Protein 6AZY (pdb70)

Nearest PDB structures (foldseek):
  6azy-assembly1_A  TM=1.001E+00  e=0.000E+00  Calcarisporiella thermophila
  6d00-assembly1_3  TM=7.043E-01  e=6.786E-103  Calcarisporiella thermophila
  7cg3-assembly1_E  TM=8.786E-01  e=5.595E-53  Thermochaetoides thermophila
  6w23-assembly1_A  TM=7.505E-01  e=6.209E-43  Escherichia coli K-12
  6uqe-assembly1_A  TM=7.199E-01  e=7.511E-43  Escherichia coli K-12

Organism: NCBI:txid911321

Sequence (810 aa):
SSMQFTDKATETLNAAAKYAAENSHVQLHPSHVAVVMLDEENSLFRSILEKAGGDVVSIERGFKKIMVRQPSQDEMGHSPELAKLLHYAHEHMKKQRDLYIAQDHLILALADLPSMAQVLKEGGVTKKSLENAVTHVRRGAYEALSKYCIDLTELAASGKLDPVIGRDEIISRVIRVLSRRTKNNPCLVGEPGVGKTAIAEGLANRIVKGDIPSSLQKKVYSLDIGSLLAGAGEFEERLKAVLKELKEAQAIVFIDEIHTVLGAAIDAANLLKPMLARGELRCIGATTLTEYRQYVEKDPAFERMFQLVMVEEPSVTDTISILRGLKERYETHHGVRIADAAIVAAAQLAARYITQRFMPDKAIDLIDEACANTRVQLDSQPEAIDKLERRRHLQLEVEATALEKEKDAASKQRLQEVRAEMARIQEELRPLKMKYESEKGRLDEIRNLSQRLDELKAKAEDAERRYDLARAADIRYYAIPDLEKRLAQLQAEKSQADAERADGLLAEVVGPDQIMEVVSRWTGIPVSNLQRSEKEKLLHMEEYMKQHVVGQDEAIKAICDAIRLSRTGLQNRNRPLASFLFLGPTGCGKTLCVKELAAFLFNDPGAIVRIDMSEYMEKHAVSRLGQLTEAVRRRPYTVVLFDEMEKAHKDVSNLLLQILDDGHCTDSKGRRVDFKNTIIVMTSNLTKNAVLATARRHFANEFINMIDELIVFNRLTPSNIRKIVDVRLKEVQERLDEKQITLDVDDKAKDLLAQQGFDPVYGARPLNRLIQHALLTQLSRLLLDGGVRPGEIAKVTVDQEGEIIVIRNHGI

InterPro domains:
  IPR001270 ClpA/B family [PR00300] (605-623)
  IPR001270 ClpA/B family [PR00300] (650-668)
  IPR001270 ClpA/B family [PR00300] (679-697)
  IPR001270 ClpA/B family [PR00300] (712-726)
  IPR003593 AAA+ ATPase domain [SM00382] (200-342)
  IPR003593 AAA+ ATPase domain [SM00382] (601-744)
  IPR003959 ATPase, AAA-type, core [PF00004] (205-314)
  IPR003959 ATPase, AAA-type, core [PF07724] (600-763)
  IPR004176 Clp, repeat (R) N-terminal domain [PF02861] (9-129)
  IPR004176 Clp, repeat (R) N-terminal domain [PS51903] (4-148)
  IPR018368 ClpA/B, conserved site 1 [PS00870] (293-305)
  IPR019489 Clp ATPase, C-terminal [PF10431] (770-849)
  IPR019489 Clp ATPase, C-terminal [SM01086] (770-860)
  IPR027417 P-loop containing nucleoside triphosphate hydrolase [G3DSA:3.40.50.300] (150-341)
  IPR027417 P-loop containing nucleoside triphosphate hydrolase [G3DSA:3.40.50.300] (342-548)
  IPR027417 P-loop containing nucleoside triphosphate hydrolase [G3DSA:3.40.50.300] (553-769)
  IPR027417 P-loop containing nucleoside triphosphate hydrolase [SSF52540] (161-549)
  IPR027417 P-loop containing nucleoside triphosphate hydrolase [SSF52540] (550-853)
  IPR028299 ClpA/B, conserved site 2 [PS00871] (635-653)
  IPR036628 Clp, N-terminal domain superfamily [G3DSA:1.10.1780.10] (7-149)

Structure (mmCIF, N/CA/C/O backbone):
data_6AZY
#
_entry.id   6AZY
#
_cell.length_a   139.173
_cell.length_b   139.173
_cell.length_c   97.060
_cell.angle_alpha   90.00
_cell.angle_beta   90.00
_cell.angle_gamma   120.00
#
_symmetry.space_group_name_H-M   'P 65'
#
loop_
_entity.id
_entity.type
_entity.pdbx_description
1 polymer 'Heat shock protein Hsp104'
2 non-polymer "ADENOSINE-5'-DIPHOSPHATE"
#
loop_
_atom_site.group_PDB
_atom_site.id
_atom_site.type_symbol
_atom_site.label_atom_id
_atom_site.label_alt_id
_atom_site.label_comp_id
_atom_site.label_asym_id
_atom_site.label_entity_id
_atom_site.label_seq_id
_atom_site.pdbx_PDB_ins_code
_atom_site.Cartn_x
_atom_site.Cartn_y
_atom_site.Cartn_z
_atom_site.occupancy
_atom_site.B_iso_or_equiv
_atom_site.auth_seq_id
_atom_site.auth_comp_id
_atom_site.auth_asym_id
_atom_site.auth_atom_id
_atom_site.pdbx_PDB_model_num
ATOM 1 N N . SER A 1 5 ? 7.618 88.124 69.316 1.00 85.77 2 SER A N 1
ATOM 2 C CA . SER A 1 5 ? 8.109 88.962 68.218 1.00 92.56 2 SER A CA 1
ATOM 3 C C . SER A 1 5 ? 9.243 88.286 67.413 1.00 96.35 2 SER A C 1
ATOM 4 O O . SER A 1 5 ? 9.039 87.855 66.266 1.00 85.44 2 SER A O 1
ATOM 7 N N . SER A 1 6 ? 10.433 88.200 68.022 1.00 112.60 3 SER A N 1
ATOM 8 C CA . SER A 1 6 ? 11.598 87.555 67.406 1.00 109.06 3 SER A CA 1
ATOM 9 C C . SER A 1 6 ? 11.483 86.043 67.577 1.00 107.68 3 SER A C 1
ATOM 10 O O . SER A 1 6 ? 11.922 85.465 68.575 1.00 112.33 3 SER A O 1
ATOM 13 N N . MET A 1 7 ? 10.903 85.401 66.568 1.00 92.03 4 MET A N 1
ATOM 14 C CA . MET A 1 7 ? 10.539 83.992 66.548 1.00 72.35 4 MET A CA 1
ATOM 15 C C . MET A 1 7 ? 11.246 83.346 65.357 1.00 65.87 4 MET A C 1
ATOM 16 O O . MET A 1 7 ? 11.858 84.037 64.535 1.00 68.31 4 MET A O 1
ATOM 21 N N . GLN A 1 8 ? 11.140 82.020 65.241 1.00 57.88 5 GLN A N 1
ATOM 22 C CA . GLN A 1 8 ? 11.754 81.254 64.157 1.00 54.60 5 GLN A CA 1
ATOM 23 C C . GLN A 1 8 ? 10.674 80.494 63.408 1.00 52.32 5 GLN A C 1
ATOM 24 O O . GLN A 1 8 ? 9.823 79.864 64.038 1.00 49.52 5 GLN A O 1
ATOM 30 N N . PHE A 1 9 ? 10.702 80.520 62.072 1.00 48.82 6 PHE A N 1
ATOM 31 C CA . PHE A 1 9 ? 9.648 79.822 61.356 1.00 44.08 6 PHE A CA 1
ATOM 32 C C . PHE A 1 9 ? 10.249 78.834 60.375 1.00 43.35 6 PHE A C 1
ATOM 33 O O . PHE A 1 9 ? 11.409 78.948 59.977 1.00 52.48 6 PHE A O 1
ATOM 41 N N . THR A 1 10 ? 9.436 77.858 59.979 1.00 41.52 7 THR A N 1
ATOM 42 C CA . THR A 1 10 ? 9.833 77.015 58.860 1.00 45.21 7 THR A CA 1
ATOM 43 C C . THR A 1 10 ? 9.834 77.849 57.582 1.00 44.52 7 THR A C 1
ATOM 44 O O . THR A 1 10 ? 9.244 78.929 57.514 1.00 47.73 7 THR A O 1
ATOM 48 N N . ASP A 1 11 ? 10.524 77.350 56.562 1.00 43.06 8 ASP A N 1
ATOM 49 C CA . ASP A 1 11 ? 10.491 78.054 55.290 1.00 45.27 8 ASP A CA 1
ATOM 50 C C . ASP A 1 11 ? 9.070 78.132 54.755 1.00 50.64 8 ASP A C 1
ATOM 51 O O . ASP A 1 11 ? 8.663 79.173 54.233 1.00 54.62 8 ASP A O 1
ATOM 56 N N . LYS A 1 12 ? 8.287 77.052 54.914 1.00 51.45 9 LYS A N 1
ATOM 57 C CA . LYS A 1 12 ? 6.917 77.038 54.403 1.00 47.68 9 LYS A CA 1
ATOM 58 C C . LYS A 1 12 ? 6.039 78.034 55.150 1.00 46.97 9 LYS A C 1
ATOM 59 O O . LYS A 1 12 ? 5.241 78.744 54.535 1.00 47.65 9 LYS A O 1
ATOM 65 N N . ALA A 1 13 ? 6.187 78.112 56.472 1.00 38.65 10 ALA A N 1
ATOM 66 C CA . ALA A 1 13 ? 5.438 79.094 57.243 1.00 37.53 10 ALA A CA 1
ATOM 67 C C . ALA A 1 13 ? 5.791 80.526 56.829 1.00 49.90 10 ALA A C 1
ATOM 68 O O . ALA A 1 13 ? 4.902 81.372 56.655 1.00 60.35 10 ALA A O 1
ATOM 70 N N . THR A 1 14 ? 7.086 80.826 56.694 1.00 49.87 11 THR A N 1
ATOM 71 C CA . THR A 1 14 ? 7.506 82.151 56.228 1.00 50.88 11 THR A CA 1
ATOM 72 C C . THR A 1 14 ? 6.924 82.468 54.858 1.00 49.71 11 THR A C 1
ATOM 73 O O . THR A 1 14 ? 6.527 83.606 54.595 1.00 51.85 11 THR A O 1
ATOM 77 N N . GLU A 1 15 ? 6.863 81.471 53.977 1.00 51.39 12 GLU A N 1
ATOM 78 C CA . GLU A 1 15 ? 6.288 81.672 52.654 1.00 56.50 12 GLU A CA 1
ATOM 79 C C . GLU A 1 15 ? 4.810 82.006 52.743 1.00 52.64 12 GLU A C 1
ATOM 80 O O . GLU A 1 15 ? 4.323 82.880 52.021 1.00 62.92 12 GLU A O 1
ATOM 86 N N . THR A 1 16 ? 4.076 81.308 53.609 1.00 47.15 13 THR A N 1
ATOM 87 C CA . THR A 1 16 ? 2.670 81.632 53.833 1.00 51.08 13 THR A CA 1
ATOM 88 C C . THR A 1 16 ? 2.501 83.078 54.267 1.00 52.90 13 THR A C 1
ATOM 89 O O . THR A 1 16 ? 1.665 83.805 53.727 1.00 57.67 13 THR A O 1
ATOM 93 N N . LEU A 1 17 ? 3.278 83.500 55.268 1.00 50.13 14 LEU A N 1
ATOM 94 C CA . LEU A 1 17 ? 3.174 84.864 55.763 1.00 47.80 14 LEU A CA 1
ATOM 95 C C . LEU A 1 17 ? 3.527 85.872 54.677 1.00 50.90 14 LEU A C 1
ATOM 96 O O . LEU A 1 17 ? 2.789 86.833 54.450 1.00 51.79 14 LEU A O 1
ATOM 101 N N . ASN A 1 18 ? 4.643 85.661 53.979 1.00 49.13 15 ASN A N 1
ATOM 102 C CA . ASN A 1 18 ? 4.991 86.579 52.906 1.00 56.15 15 ASN A CA 1
ATOM 103 C C . ASN A 1 18 ? 3.898 86.605 51.856 1.00 59.31 15 ASN A C 1
ATOM 104 O O . ASN A 1 18 ? 3.590 87.661 51.290 1.00 68.81 15 ASN A O 1
ATOM 109 N N . ALA A 1 19 ? 3.297 85.448 51.584 1.00 50.78 16 ALA A N 1
ATOM 110 C CA . ALA A 1 19 ? 2.202 85.405 50.628 1.00 49.90 16 ALA A CA 1
ATOM 111 C C . ALA A 1 19 ? 0.988 86.141 51.169 1.00 51.44 16 ALA A C 1
ATOM 112 O O . ALA A 1 19 ? 0.302 86.846 50.427 1.00 56.15 16 ALA A O 1
ATOM 114 N N . ALA A 1 20 ? 0.715 85.991 52.464 1.00 46.18 17 ALA A N 1
ATOM 115 C CA . ALA A 1 20 ? -0.361 86.739 53.092 1.00 49.89 17 ALA A CA 1
ATOM 116 C C . ALA A 1 20 ? -0.156 88.243 52.915 1.00 59.47 17 ALA A C 1
ATOM 117 O O . ALA A 1 20 ? -1.101 88.976 52.582 1.00 61.95 17 ALA A O 1
ATOM 119 N N . ALA A 1 21 ? 1.084 88.717 53.099 1.00 58.97 18 ALA A N 1
ATOM 120 C CA . ALA A 1 21 ? 1.360 90.148 53.025 1.00 62.08 18 ALA A CA 1
ATOM 121 C C . ALA A 1 21 ? 1.314 90.669 51.592 1.00 68.19 18 ALA A C 1
ATOM 122 O O . ALA A 1 21 ? 1.029 91.853 51.377 1.00 70.89 18 ALA A O 1
ATOM 124 N N . LYS A 1 22 ? 1.609 89.820 50.606 1.00 69.80 19 LYS A N 1
ATOM 125 C CA . LYS A 1 22 ? 1.463 90.239 49.215 1.00 68.70 19 LYS A CA 1
ATOM 126 C C . LYS A 1 22 ? -0.009 90.283 48.813 1.00 67.31 19 LYS A C 1
ATOM 127 O O . LYS A 1 22 ? -0.418 91.146 48.033 1.00 64.72 19 LYS A O 1
ATOM 133 N N . TYR A 1 23 ? -0.825 89.363 49.340 1.00 69.25 20 TYR A N 1
ATOM 134 C CA . TYR A 1 23 ? -2.267 89.424 49.112 1.00 70.26 20 TYR A CA 1
ATOM 135 C C . TYR A 1 23 ? -2.880 90.632 49.817 1.00 70.65 20 TYR A C 1
ATOM 136 O O . TYR A 1 23 ? -3.775 91.288 49.272 1.00 72.66 20 TYR A O 1
ATOM 145 N N . ALA A 1 24 ? -2.392 90.950 51.019 1.00 67.92 21 ALA A N 1
ATOM 146 C CA . ALA A 1 24 ? -2.792 92.182 51.689 1.00 64.27 21 ALA A CA 1
ATOM 147 C C . ALA A 1 24 ? -2.545 93.396 50.801 1.00 72.21 21 ALA A C 1
ATOM 148 O O . ALA A 1 24 ? -3.433 94.230 50.612 1.00 82.15 21 ALA A O 1
ATOM 150 N N . ALA A 1 25 ? -1.349 93.495 50.218 1.00 75.71 22 ALA A N 1
ATOM 151 C CA . ALA A 1 25 ? -1.021 94.607 49.333 1.00 70.03 22 ALA A CA 1
ATOM 152 C C . ALA A 1 25 ? -1.860 94.623 48.060 1.00 73.11 22 ALA A C 1
ATOM 153 O O . ALA A 1 25 ? -2.027 95.691 47.460 1.00 86.78 22 ALA A O 1
ATOM 155 N N . GLU A 1 26 ? -2.397 93.474 47.634 1.00 81.34 23 GLU A N 1
ATOM 156 C CA . GLU A 1 26 ? -3.188 93.397 46.408 1.00 90.98 23 GLU A CA 1
ATOM 157 C C . GLU A 1 26 ? -4.610 93.908 46.580 1.00 94.73 23 GLU A C 1
ATOM 158 O O . GLU A 1 26 ? -5.235 94.286 45.584 1.00 101.16 23 GLU A O 1
ATOM 164 N N . ASN A 1 27 ? -5.146 93.896 47.803 1.00 89.68 24 ASN A N 1
ATOM 165 C CA . ASN A 1 27 ? -6.351 94.656 48.120 1.00 96.22 24 ASN A CA 1
ATOM 166 C C . ASN A 1 27 ? -6.025 96.024 48.718 1.00 97.12 24 ASN A C 1
ATOM 167 O O . ASN A 1 27 ? -6.906 96.661 49.308 1.00 99.90 24 ASN A O 1
ATOM 172 N N . SER A 1 28 ? -4.770 96.469 48.593 1.00 92.72 25 SER A N 1
ATOM 173 C CA . SER A 1 28 ? -4.339 97.810 48.984 1.00 93.11 25 SER A CA 1
ATOM 174 C C . SER A 1 28 ? -4.563 98.057 50.477 1.00 93.22 25 SER A C 1
ATOM 175 O O . SER A 1 28 ? -4.828 99.186 50.902 1.00 100.08 25 SER A O 1
ATOM 178 N N . HIS A 1 29 ? -4.443 97.002 51.283 1.00 89.01 26 HIS A N 1
ATOM 179 C CA . HIS A 1 29 ? -4.688 97.087 52.717 1.00 92.55 26 HIS A CA 1
ATOM 180 C C . HIS A 1 29 ? -3.454 97.564 53.473 1.00 96.93 26 HIS A C 1
ATOM 181 O O . HIS A 1 29 ? -2.313 97.267 53.109 1.00 96.95 26 HIS A O 1
ATOM 188 N N . VAL A 1 30 ? -3.708 98.299 54.555 1.00 102.63 27 VAL A N 1
ATOM 189 C CA . VAL A 1 30 ? -2.639 98.972 55.279 1.00 102.22 27 VAL A CA 1
ATOM 190 C C . VAL A 1 30 ? -1.736 97.961 55.965 1.00 94.66 27 VAL A C 1
ATOM 191 O O . VAL A 1 30 ? -0.514 98.143 56.039 1.00 92.13 27 VAL A O 1
ATOM 195 N N . GLN A 1 31 ? -2.314 96.879 56.472 1.00 89.88 28 GLN A N 1
ATOM 196 C CA . GLN A 1 31 ? -1.549 96.018 57.356 1.00 84.67 28 GLN A CA 1
ATOM 197 C C . GLN A 1 31 ? -2.133 94.611 57.338 1.00 71.25 28 GLN A C 1
ATOM 198 O O . GLN A 1 31 ? -3.306 94.404 57.014 1.00 72.71 28 GLN A O 1
ATOM 204 N N . LEU A 1 32 ? -1.283 93.648 57.678 1.00 62.94 29 LEU A N 1
ATOM 205 C CA . LEU A 1 32 ? -1.576 92.238 57.458 1.00 62.67 29 LEU A CA 1
ATOM 206 C C . LEU A 1 32 ? -2.524 91.717 58.526 1.00 58.42 29 LEU A C 1
ATOM 207 O O . LEU A 1 32 ? -2.362 92.017 59.710 1.00 59.47 29 LEU A O 1
ATOM 212 N N . HIS A 1 33 ? -3.518 90.935 58.106 1.00 55.05 30 HIS A N 1
ATOM 213 C CA . HIS A 1 33 ? -4.595 90.486 58.979 1.00 58.42 30 HIS A CA 1
ATOM 214 C C . HIS A 1 33 ? -4.778 88.978 58.858 1.00 63.97 30 HIS A C 1
ATOM 215 O O . HIS A 1 33 ? -4.598 88.414 57.769 1.00 69.58 30 HIS A O 1
ATOM 222 N N . PRO A 1 34 ? -5.145 88.299 59.954 1.00 53.45 31 PRO A N 1
ATOM 223 C CA . PRO A 1 34 ? -5.175 86.826 59.930 1.00 45.08 31 PRO A CA 1
ATOM 224 C C . PRO A 1 34 ? -6.085 86.237 58.879 1.00 44.13 31 PRO A C 1
ATOM 225 O O . PRO A 1 34 ? -5.871 85.091 58.467 1.00 44.89 31 PRO A O 1
ATOM 229 N N . SER A 1 35 ? -7.073 86.983 58.411 1.00 47.96 32 SER A N 1
ATOM 230 C CA . SER A 1 35 ? -7.887 86.515 57.301 1.00 48.19 32 SER A CA 1
ATOM 231 C C . SER A 1 35 ? -7.087 86.466 56.009 1.00 53.88 32 SER A C 1
ATOM 232 O O . SER A 1 35 ? -7.351 85.613 55.156 1.00 60.76 32 SER A O 1
ATOM 235 N N . HIS A 1 36 ? -6.115 87.367 55.831 1.00 54.79 33 HIS A N 1
ATOM 236 C CA . HIS A 1 36 ? -5.185 87.195 54.718 1.00 58.04 33 HIS A CA 1
ATOM 237 C C . HIS A 1 36 ? -4.489 85.851 54.816 1.00 57.77 33 HIS A C 1
ATOM 238 O O . HIS A 1 36 ? -4.421 85.095 53.843 1.00 62.71 33 HIS A O 1
ATOM 245 N N . VAL A 1 37 ? -3.941 85.555 55.994 1.00 54.49 34 VAL A N 1
ATOM 246 C CA . VAL A 1 37 ? -3.197 84.324 56.185 1.00 49.98 34 VAL A CA 1
ATOM 247 C C . VAL A 1 37 ? -4.097 83.139 55.896 1.00 50.12 34 VAL A C 1
ATOM 248 O O . VAL A 1 37 ? -3.743 82.248 55.114 1.00 48.49 34 VAL A O 1
ATOM 252 N N . ALA A 1 38 ? -5.299 83.147 56.489 1.00 53.20 35 ALA A N 1
ATOM 253 C CA . ALA A 1 38 ? -6.248 82.043 56.338 1.00 47.70 35 ALA A CA 1
ATOM 254 C C . ALA A 1 38 ? -6.582 81.784 54.872 1.00 47.82 35 ALA A C 1
ATOM 255 O O . ALA A 1 38 ? -6.558 80.636 54.411 1.00 53.83 35 ALA A O 1
ATOM 257 N N . VAL A 1 39 ? -6.886 82.839 54.119 1.00 38.99 36 VAL A N 1
ATOM 258 C CA . VAL A 1 39 ? -7.243 82.673 52.713 1.00 46.60 36 VAL A CA 1
ATOM 259 C C . VAL A 1 39 ? -6.050 82.179 51.894 1.00 53.68 36 VAL A C 1
ATOM 260 O O . VAL A 1 39 ? -6.186 81.275 51.061 1.00 58.32 36 VAL A O 1
ATOM 264 N N . VAL A 1 40 ? -4.874 82.789 52.074 1.00 54.78 37 VAL A N 1
ATOM 265 C CA . VAL A 1 40 ? -3.686 82.316 51.363 1.00 48.25 37 VAL A CA 1
ATOM 266 C C . VAL A 1 40 ? -3.496 80.815 51.574 1.00 43.87 37 VAL A C 1
ATOM 267 O O . VAL A 1 40 ? -3.326 80.059 50.619 1.00 46.28 37 VAL A O 1
ATOM 271 N N . MET A 1 41 ? -3.562 80.359 52.827 1.00 43.31 38 MET A N 1
ATOM 272 C CA . MET A 1 41 ? -3.379 78.939 53.108 1.00 41.22 38 MET A CA 1
ATOM 273 C C . MET A 1 41 ? -4.420 78.073 52.395 1.00 49.06 38 MET A C 1
ATOM 274 O O . MET A 1 41 ? -4.070 77.069 51.762 1.00 54.84 38 MET A O 1
ATOM 279 N N . LEU A 1 42 ? -5.710 78.431 52.496 1.00 46.59 39 LEU A N 1
ATOM 280 C CA . LEU A 1 42 ? -6.735 77.631 51.833 1.00 44.00 39 LEU A CA 1
ATOM 281 C C . LEU A 1 42 ? -6.509 77.533 50.341 1.00 46.61 39 LEU A C 1
ATOM 282 O O . LEU A 1 42 ? -6.955 76.564 49.722 1.00 55.28 39 LEU A O 1
ATOM 287 N N . ASP A 1 43 ? -5.848 78.511 49.736 1.00 48.48 40 ASP A N 1
ATOM 288 C CA . ASP A 1 43 ? -5.672 78.495 48.290 1.00 56.09 40 ASP A CA 1
ATOM 289 C C . ASP A 1 43 ? -4.336 77.923 47.844 1.00 52.55 40 ASP A C 1
ATOM 290 O O . ASP A 1 43 ? -4.083 77.877 46.633 1.00 58.04 40 ASP A O 1
ATOM 295 N N . GLU A 1 44 ? -3.498 77.457 48.772 1.00 52.14 41 GLU A N 1
ATOM 296 C CA . GLU A 1 44 ? -2.207 76.905 48.379 1.00 58.64 41 GLU A CA 1
ATOM 297 C C . GLU A 1 44 ? -2.402 75.637 47.559 1.00 63.06 41 GLU A C 1
ATOM 298 O O . GLU A 1 44 ? -3.362 74.881 47.756 1.00 59.64 41 GLU A O 1
ATOM 304 N N . GLU A 1 45 ? -1.488 75.424 46.614 1.00 69.52 42 GLU A N 1
ATOM 305 C CA . GLU A 1 45 ? -1.567 74.243 45.771 1.00 74.48 42 GLU A CA 1
ATOM 306 C C . GLU A 1 45 ? -1.447 73.039 46.687 1.00 69.72 42 GLU A C 1
ATOM 307 O O . GLU A 1 45 ? -0.482 72.936 47.452 1.00 69.99 42 GLU A O 1
ATOM 313 N N . ASN A 1 46 ? -2.498 72.211 46.713 1.00 67.08 43 ASN A N 1
ATOM 314 C CA . ASN A 1 46 ? -2.563 71.021 47.570 1.00 61.64 43 ASN A CA 1
ATOM 315 C C . ASN A 1 46 ? -2.645 71.405 49.068 1.00 53.75 43 ASN A C 1
ATOM 316 O O . ASN A 1 46 ? -2.070 70.746 49.940 1.00 48.28 43 ASN A O 1
ATOM 321 N N . SER A 1 47 ? -3.406 72.463 49.359 1.00 50.13 44 SER A N 1
ATOM 322 C CA . SER A 1 47 ? -3.477 73.097 50.674 1.00 39.41 44 SER A CA 1
ATOM 323 C C . SER A 1 47 ? -3.619 72.124 51.841 1.00 49.78 44 SER A C 1
ATOM 324 O O . SER A 1 47 ? -4.527 71.293 51.870 1.00 58.18 44 SER A O 1
ATOM 327 N N . LEU A 1 48 ? -2.725 72.268 52.821 1.00 46.56 45 LEU A N 1
ATOM 328 C CA . LEU A 1 48 ? -2.848 71.544 54.082 1.00 42.69 45 LEU A CA 1
ATOM 329 C C . LEU A 1 48 ? -4.094 71.972 54.820 1.00 44.22 45 LEU A C 1
ATOM 330 O O . LEU A 1 48 ? -4.865 71.138 55.313 1.00 48.50 45 LEU A O 1
ATOM 335 N N . PHE A 1 49 ? -4.258 73.284 54.979 1.00 48.39 46 PHE A N 1
ATOM 336 C CA . PHE A 1 49 ? -5.369 73.802 55.766 1.00 45.99 46 PHE A CA 1
ATOM 337 C C . PHE A 1 49 ? -6.687 73.333 55.190 1.00 46.56 46 PHE A C 1
ATOM 338 O O . PHE A 1 49 ? -7.547 72.829 55.923 1.00 45.65 46 PHE A O 1
ATOM 346 N N . ARG A 1 50 ? -6.799 73.358 53.863 1.00 42.19 47 ARG A N 1
ATOM 347 C CA . ARG A 1 50 ? -7.996 72.846 53.221 1.00 41.50 47 ARG A CA 1
ATOM 348 C C . ARG A 1 50 ? -8.216 71.377 53.556 1.00 44.43 47 ARG A C 1
ATOM 349 O O . ARG A 1 50 ? -9.340 70.974 53.882 1.00 45.92 47 ARG A O 1
ATOM 357 N N . SER A 1 51 ? -7.155 70.558 53.506 1.00 46.89 48 SER A N 1
ATOM 358 C CA . SER A 1 51 ? -7.332 69.124 53.759 1.00 48.33 48 SER A CA 1
ATOM 359 C C . SER A 1 51 ? -7.715 68.862 55.209 1.00 49.28 48 SER A C 1
ATOM 360 O O . SER A 1 51 ? -8.539 67.983 55.488 1.00 51.14 48 SER A O 1
ATOM 363 N N . ILE A 1 52 ? -7.135 69.630 56.138 1.00 48.65 49 ILE A N 1
ATOM 364 C CA . ILE A 1 52 ? -7.492 69.511 57.549 1.00 49.25 49 ILE A CA 1
ATOM 365 C C . ILE A 1 52 ? -8.958 69.850 57.765 1.00 52.12 49 ILE A C 1
ATOM 366 O O . ILE A 1 52 ? -9.678 69.117 58.452 1.00 51.71 49 ILE A O 1
ATOM 371 N N . LEU A 1 53 ? -9.434 70.948 57.161 1.00 51.85 50 LEU A N 1
ATOM 372 C CA . LEU A 1 53 ? -10.840 71.326 57.313 1.00 48.81 50 LEU A CA 1
ATOM 373 C C . LEU A 1 53 ? -11.770 70.328 56.639 1.00 58.45 50 LEU A C 1
ATOM 374 O O . LEU A 1 53 ? -12.864 70.062 57.150 1.00 59.84 50 LEU A O 1
ATOM 379 N N . GLU A 1 54 ? -11.379 69.783 55.483 1.00 59.62 51 GLU A N 1
ATOM 380 C CA . GLU A 1 54 ? -12.191 68.720 54.896 1.00 62.75 51 GLU A CA 1
ATOM 381 C C . GLU A 1 54 ? -12.256 67.525 55.828 1.00 58.34 51 GLU A C 1
ATOM 382 O O . GLU A 1 54 ? -13.312 66.909 55.982 1.00 66.72 51 GLU A O 1
ATOM 388 N N . LYS A 1 55 ? -11.148 67.202 56.493 1.00 57.11 52 LYS A N 1
ATOM 389 C CA . LYS A 1 55 ? -11.176 66.048 57.379 1.00 59.82 52 LYS A CA 1
ATOM 390 C C . LYS A 1 55 ? -11.894 66.371 58.687 1.00 63.55 52 LYS A C 1
ATOM 391 O O . LYS A 1 55 ? -12.575 65.508 59.248 1.00 67.76 52 LYS A O 1
ATOM 397 N N . ALA A 1 56 ? -11.808 67.611 59.162 1.00 64.72 53 ALA A N 1
ATOM 398 C CA . ALA A 1 56 ? -12.562 67.983 60.356 1.00 62.14 53 ALA A CA 1
ATOM 399 C C . ALA A 1 56 ? -14.060 68.131 60.107 1.00 67.28 53 ALA A C 1
ATOM 400 O O . ALA A 1 56 ? -14.775 68.481 61.049 1.00 71.99 53 ALA A O 1
ATOM 402 N N . GLY A 1 57 ? -14.549 67.876 58.891 1.00 66.32 54 GLY A N 1
ATOM 403 C CA . GLY A 1 57 ? -15.967 67.949 58.587 1.00 59.40 54 GLY A CA 1
ATOM 404 C C . GLY A 1 57 ? -16.452 69.260 58.009 1.00 68.69 54 GLY A C 1
ATOM 405 O O . GLY A 1 57 ? -17.665 69.432 57.827 1.00 77.26 54 GLY A O 1
ATOM 406 N N . GLY A 1 58 ? -15.543 70.175 57.686 1.00 68.40 55 GLY A N 1
ATOM 407 C CA . GLY A 1 58 ? -15.927 71.522 57.344 1.00 65.08 55 GLY A CA 1
ATOM 408 C C . GLY A 1 58 ? -16.470 71.682 55.936 1.00 67.96 55 GLY A C 1
ATOM 409 O O . GLY A 1 58 ? -16.305 70.844 55.040 1.00 66.85 55 GLY A O 1
ATOM 410 N N . ASP A 1 59 ? -17.159 72.807 55.773 1.00 72.36 56 ASP A N 1
ATOM 411 C CA . ASP A 1 59 ? -17.614 73.316 54.484 1.00 75.28 56 ASP A CA 1
ATOM 412 C C . ASP A 1 59 ? -16.598 74.352 54.016 1.00 72.99 56 ASP A C 1
ATOM 413 O O . ASP A 1 59 ? -16.698 75.537 54.331 1.00 72.60 56 ASP A O 1
ATOM 418 N N . VAL A 1 60 ? -15.633 73.902 53.216 1.00 76.44 57 VAL A N 1
ATOM 419 C CA . VAL A 1 60 ? -14.522 74.769 52.841 1.00 75.38 57 VAL A CA 1
ATOM 420 C C . VAL A 1 60 ? -14.983 75.931 51.957 1.00 73.31 57 VAL A C 1
ATOM 421 O O . VAL A 1 60 ? -14.341 76.994 51.925 1.00 60.92 57 VAL A O 1
ATOM 425 N N . VAL A 1 61 ? -16.098 75.773 51.243 1.00 78.57 58 VAL A N 1
ATOM 426 C CA . VAL A 1 61 ? -16.510 76.858 50.361 1.00 81.43 58 VAL A CA 1
ATOM 427 C C . VAL A 1 61 ? -17.195 77.978 51.144 1.00 84.00 58 VAL A C 1
ATOM 428 O O . VAL A 1 61 ? -17.075 79.158 50.784 1.00 81.57 58 VAL A O 1
ATOM 432 N N . SER A 1 62 ? -17.895 77.646 52.230 1.00 84.36 59 SER A N 1
ATOM 433 C CA . SER A 1 62 ? -18.451 78.695 53.076 1.00 83.40 59 SER A CA 1
ATOM 434 C C . SER A 1 62 ? -17.385 79.293 53.987 1.00 78.46 59 SER A C 1
ATOM 435 O O . SER A 1 62 ? -17.342 80.515 54.175 1.00 86.17 59 SER A O 1
ATOM 438 N N . ILE A 1 63 ? -16.528 78.448 54.570 1.00 66.78 60 ILE A N 1
ATOM 439 C CA . ILE A 1 63 ? -15.447 78.944 55.415 1.00 59.14 60 ILE A CA 1
ATOM 440 C C . ILE A 1 63 ? -14.604 79.960 54.654 1.00 63.27 60 ILE A C 1
ATOM 441 O O . ILE A 1 63 ? -14.279 81.034 55.179 1.00 70.11 60 ILE A O 1
ATOM 446 N N . GLU A 1 64 ? -14.284 79.673 53.389 1.00 58.19 61 GLU A N 1
ATOM 447 C CA . GLU A 1 64 ? -13.428 80.593 52.649 1.00 57.51 61 GLU A CA 1
ATOM 448 C C . GLU A 1 64 ? -14.134 81.919 52.394 1.00 63.31 61 GLU A C 1
ATOM 449 O O . GLU A 1 64 ? -13.571 82.989 52.639 1.00 63.28 61 GLU A O 1
ATOM 455 N N . ARG A 1 65 ? -15.382 81.870 51.931 1.00 75.14 62 ARG A N 1
ATOM 456 C CA . ARG A 1 65 ? -16.161 83.093 51.768 1.00 76.22 62 ARG A CA 1
ATOM 457 C C . ARG A 1 65 ? -16.311 83.840 53.089 1.00 71.22 62 ARG A C 1
ATOM 458 O O . ARG A 1 65 ? -16.393 85.072 53.095 1.00 71.73 62 ARG A O 1
ATOM 466 N N . GLY A 1 66 ? -16.337 83.120 54.214 1.00 64.75 63 GLY A N 1
ATOM 467 C CA . GLY A 1 66 ? -16.410 83.786 55.505 1.00 67.03 63 GLY A CA 1
ATOM 468 C C . GLY A 1 66 ? -15.121 84.508 55.860 1.00 67.14 63 GLY A C 1
ATOM 469 O O . GLY A 1 66 ? -15.141 85.637 56.351 1.00 71.69 63 GLY A O 1
ATOM 470 N N . PHE A 1 67 ? -13.983 83.850 55.643 1.00 62.01 64 PHE A N 1
ATOM 471 C CA . PHE A 1 67 ? -12.695 84.518 55.788 1.00 57.50 64 PHE A CA 1
ATOM 472 C C . PHE A 1 67 ? -12.582 85.701 54.838 1.00 62.82 64 PHE A C 1
ATOM 473 O O . PHE A 1 67 ? -12.075 86.764 55.219 1.00 71.12 64 PHE A O 1
ATOM 481 N N . LYS A 1 68 ? -13.072 85.551 53.603 1.00 57.65 65 LYS A N 1
ATOM 482 C CA . LYS A 1 68 ? -13.055 86.671 52.665 1.00 60.57 65 LYS A CA 1
ATOM 483 C C . LYS A 1 68 ? -14.053 87.772 53.017 1.00 71.22 65 LYS A C 1
ATOM 484 O O . LYS A 1 68 ? -13.938 88.871 52.473 1.00 75.04 65 LYS A O 1
ATOM 490 N N . LYS A 1 69 ? -15.036 87.519 53.889 1.00 74.11 66 LYS A N 1
ATOM 491 C CA . LYS A 1 69 ? -15.850 88.625 54.391 1.00 82.27 66 LYS A CA 1
ATOM 492 C C . LYS A 1 69 ? -15.078 89.466 55.398 1.00 81.27 66 LYS A C 1
ATOM 493 O O . LYS A 1 69 ? -15.098 90.703 55.331 1.00 87.98 66 LYS A O 1
ATOM 499 N N . ILE A 1 70 ? -14.407 88.818 56.356 1.00 71.13 67 ILE A N 1
ATOM 500 C CA . ILE A 1 70 ? -13.626 89.582 57.321 1.00 73.09 67 ILE A CA 1
ATOM 501 C C . ILE A 1 70 ? -12.482 90.300 56.621 1.00 80.84 67 ILE A C 1
ATOM 502 O O . ILE A 1 70 ? -12.102 91.414 57.004 1.00 92.19 67 ILE A O 1
ATOM 507 N N . MET A 1 71 ? -11.933 89.689 55.571 1.00 74.97 68 MET A N 1
ATOM 508 C CA . MET A 1 71 ? -10.787 90.266 54.880 1.00 77.91 68 MET A CA 1
ATOM 509 C C . MET A 1 71 ? -11.179 91.517 54.098 1.00 87.89 68 MET A C 1
ATOM 510 O O . MET A 1 71 ? -10.395 92.470 54.011 1.00 97.04 68 MET A O 1
ATOM 515 N N . VAL A 1 72 ? -12.397 91.545 53.544 1.00 86.38 69 VAL A N 1
ATOM 516 C CA . VAL A 1 72 ? -12.831 92.678 52.728 1.00 82.58 69 VAL A CA 1
ATOM 517 C C . VAL A 1 72 ? -13.011 93.934 53.570 1.00 85.55 69 VAL A C 1
ATOM 518 O O . VAL A 1 72 ? -12.776 95.051 53.087 1.00 83.95 69 VAL A O 1
ATOM 522 N N . ARG A 1 73 ? -13.408 93.783 54.838 1.00 86.04 70 ARG A N 1
ATOM 523 C CA . ARG A 1 73 ? -13.695 94.943 55.674 1.00 85.48 70 ARG A CA 1
ATOM 524 C C . ARG A 1 73 ? -12.436 95.696 56.081 1.00 82.26 70 ARG A C 1
ATOM 525 O O . ARG A 1 73 ? -12.537 96.858 56.477 1.00 90.45 70 ARG A O 1
ATOM 533 N N . GLN A 1 74 ? -11.268 95.059 56.021 1.00 73.22 71 GLN A N 1
ATOM 534 C CA . GLN A 1 74 ? -10.062 95.656 56.570 1.00 79.43 71 GLN A CA 1
ATOM 535 C C . GLN A 1 74 ? -9.736 96.975 55.868 1.00 88.78 71 GLN A C 1
ATOM 536 O O . GLN A 1 74 ? -10.010 97.139 54.676 1.00 97.59 71 GLN A O 1
ATOM 542 N N . PRO A 1 75 ? -9.163 97.940 56.587 1.00 87.22 72 PRO A N 1
ATOM 543 C CA . PRO A 1 75 ? -8.999 99.286 56.025 1.00 89.03 72 PRO A CA 1
ATOM 544 C C . PRO A 1 75 ? -7.946 99.331 54.926 1.00 89.87 72 PRO A C 1
ATOM 545 O O . PRO A 1 75 ? -7.026 98.511 54.871 1.00 87.83 72 PRO A O 1
ATOM 549 N N . SER A 1 76 ? -8.082 100.335 54.053 1.00 96.26 73 SER A N 1
ATOM 550 C CA . SER A 1 76 ? -7.213 100.480 52.892 1.00 94.29 73 SER A CA 1
ATOM 551 C C . SER A 1 76 ? -6.761 101.931 52.736 1.00 100.32 73 SER A C 1
ATOM 552 O O . SER A 1 76 ? -7.449 102.860 53.163 1.00 101.48 73 SER A O 1
ATOM 555 N N . GLN A 1 77 ? -5.574 102.111 52.142 1.00 107.04 74 GLN A N 1
ATOM 556 C CA . GLN A 1 77 ? -5.066 103.423 51.740 1.00 118.51 74 GLN A CA 1
ATOM 557 C C . GLN A 1 77 ? -4.295 103.276 50.427 1.00 123.03 74 GLN A C 1
ATOM 558 O O . GLN A 1 77 ? -4.206 102.188 49.848 1.00 117.19 74 GLN A O 1
ATOM 564 N N . ASP A 1 78 ? -3.741 104.389 49.952 1.00 133.95 75 ASP A N 1
ATOM 565 C CA . ASP A 1 78 ? -3.101 104.442 48.636 1.00 139.50 75 ASP A CA 1
ATOM 566 C C . ASP A 1 78 ? -2.323 105.749 48.470 1.00 139.78 75 ASP A C 1
ATOM 567 O O . ASP A 1 78 ? -1.707 106.243 49.413 1.00 133.53 75 ASP A O 1
ATOM 572 N N . GLU A 1 83 ? 5.743 100.774 54.199 1.00 144.03 80 GLU A N 1
ATOM 573 C CA . GLU A 1 83 ? 5.781 99.317 54.260 1.00 140.57 80 GLU A CA 1
ATOM 574 C C . GLU A 1 83 ? 4.509 98.742 54.879 1.00 129.79 80 GLU A C 1
ATOM 575 O O . GLU A 1 83 ? 3.550 99.478 55.157 1.00 132.34 80 GLU A O 1
ATOM 581 N N . MET A 1 84 ? 4.542 97.421 55.100 1.00 117.34 81 MET A N 1
ATOM 582 C CA . MET A 1 84 ? 3.397 96.616 55.518 1.00 108.48 81 MET A CA 1
ATOM 583 C C . MET A 1 84 ? 3.476 96.335 57.016 1.00 100.54 81 MET A C 1
ATOM 584 O O . MET A 1 84 ? 4.381 95.627 57.474 1.00 98.28 81 MET A O 1
ATOM 589 N N . GLY A 1 85 ? 2.536 96.879 57.775 1.00 97.29 82 GLY A N 1
ATOM 590 C CA . GLY A 1 85 ? 2.504 96.627 59.198 1.00 90.74 82 GLY A CA 1
ATOM 591 C C . GLY A 1 85 ? 1.706 95.384 59.549 1.00 83.08 82 GLY A C 1
ATOM 592 O O . GLY A 1 85 ? 1.043 94.779 58.708 1.00 76.73 82 GLY A O 1
ATOM 593 N N . HIS A 1 86 ? 1.793 95.001 60.821 1.00 79.87 83 HIS A N 1
ATOM 594 C CA . HIS A 1 86 ? 1.003 93.908 61.361 1.00 70.22 83 HIS A CA 1
ATOM 595 C C . HIS A 1 86 ? -0.180 94.457 62.147 1.00 69.03 83 HIS A C 1
ATOM 596 O O . HIS A 1 86 ? -0.039 95.405 62.926 1.00 70.66 83 HIS A O 1
ATOM 603 N N . SER A 1 87 ? -1.346 93.866 61.913 1.00 69.61 84 SER A N 1
ATOM 604 C CA . SER A 1 87 ? -2.530 94.130 62.711 1.00 73.18 84 SER A CA 1
ATOM 605 C C . SER A 1 87 ? -2.298 93.668 64.151 1.00 66.13 84 SER A C 1
ATOM 606 O O . SER A 1 87 ? -1.608 92.671 64.382 1.00 63.87 84 SER A O 1
ATOM 609 N N . PRO A 1 88 ? -2.862 94.371 65.140 1.00 63.40 85 PRO A N 1
ATOM 610 C CA . PRO A 1 88 ? -2.827 93.850 66.516 1.00 67.24 85 PRO A CA 1
ATOM 611 C C . PRO A 1 88 ? -3.278 92.407 66.605 1.00 72.39 85 PRO A C 1
ATOM 612 O O . PRO A 1 88 ? -2.799 91.652 67.461 1.00 70.23 85 PRO A O 1
ATOM 616 N N . GLU A 1 89 ? -4.152 91.995 65.693 1.00 76.01 86 GLU A N 1
ATOM 617 C CA . GLU A 1 89 ? -4.768 90.680 65.695 1.00 74.34 86 GLU A CA 1
ATOM 618 C C . GLU A 1 89 ? -3.945 89.679 64.885 1.00 71.77 86 GLU A C 1
ATOM 619 O O . GLU A 1 89 ? -4.119 88.465 65.062 1.00 69.59 86 GLU A O 1
ATOM 625 N N . LEU A 1 90 ? -3.031 90.169 64.033 1.00 67.96 87 LEU A N 1
ATOM 626 C CA . LEU A 1 90 ? -1.989 89.321 63.443 1.00 55.15 87 LEU A CA 1
ATOM 627 C C . LEU A 1 90 ? -0.903 89.002 64.458 1.00 57.93 87 LEU A C 1
ATOM 628 O O . LEU A 1 90 ? -0.523 87.841 64.646 1.00 62.83 87 LEU A O 1
ATOM 633 N N . ALA A 1 91 ? -0.330 90.044 65.058 1.00 58.07 88 ALA A N 1
ATOM 634 C CA . ALA A 1 91 ? 0.573 89.877 66.187 1.00 56.13 88 ALA A CA 1
ATOM 635 C C . ALA A 1 91 ? 0.023 88.899 67.215 1.00 60.03 88 ALA A C 1
ATOM 636 O O . ALA A 1 91 ? 0.796 88.201 67.876 1.00 63.93 88 ALA A O 1
ATOM 638 N N . LYS A 1 92 ? -1.302 88.845 67.377 1.00 60.19 89 LYS A N 1
ATOM 639 C CA . LYS A 1 92 ? -1.884 87.883 68.302 1.00 59.16 89 LYS A CA 1
ATOM 640 C C . LYS A 1 92 ? -1.917 86.472 67.704 1.00 57.01 89 LYS A C 1
ATOM 641 O O . LYS A 1 92 ? -1.676 85.490 68.418 1.00 51.45 89 LYS A O 1
ATOM 647 N N . LEU A 1 93 ? -2.176 86.356 66.395 1.00 56.08 90 LEU A N 1
ATOM 648 C CA . LEU A 1 93 ? -2.055 85.071 65.697 1.00 51.86 90 LEU A CA 1
ATOM 649 C C . LEU A 1 93 ? -0.674 84.442 65.889 1.00 56.80 90 LEU A C 1
ATOM 650 O O . LEU A 1 93 ? -0.554 83.226 66.082 1.00 62.41 90 LEU A O 1
ATOM 655 N N . LEU A 1 94 ? 0.384 85.254 65.806 1.00 52.84 91 LEU A N 1
ATOM 656 C CA . LEU A 1 94 ? 1.740 84.731 65.938 1.00 48.10 91 LEU A CA 1
ATOM 657 C C . LEU A 1 94 ? 2.048 84.349 67.376 1.00 52.65 91 LEU A C 1
ATOM 658 O O . LEU A 1 94 ? 2.702 83.333 67.624 1.00 61.10 91 LEU A O 1
ATOM 663 N N . HIS A 1 95 ? 1.610 85.162 68.336 1.00 52.72 92 HIS A N 1
ATOM 664 C CA . HIS A 1 95 ? 1.647 84.738 69.732 1.00 52.86 92 HIS A CA 1
ATOM 665 C C . HIS A 1 95 ? 1.066 83.346 69.918 1.00 51.04 92 HIS A C 1
ATOM 666 O O . HIS A 1 95 ? 1.633 82.525 70.645 1.00 51.89 92 HIS A O 1
ATOM 673 N N . TYR A 1 96 ? -0.093 83.069 69.309 1.00 48.26 93 TYR A N 1
ATOM 674 C CA . TYR A 1 96 ? -0.708 81.789 69.624 1.00 49.86 93 TYR A CA 1
ATOM 675 C C . TYR A 1 96 ? -0.025 80.659 68.881 1.00 46.82 93 TYR A C 1
ATOM 676 O O . TYR A 1 96 ? 0.098 79.556 69.435 1.00 42.15 93 TYR A O 1
ATOM 685 N N . ALA A 1 97 ? 0.398 80.916 67.633 1.00 38.30 94 ALA A N 1
ATOM 686 C CA . ALA A 1 97 ? 1.225 79.957 66.898 1.00 42.58 94 ALA A CA 1
ATOM 687 C C . ALA A 1 97 ? 2.435 79.555 67.718 1.00 48.28 94 ALA A C 1
ATOM 688 O O . ALA A 1 97 ? 2.755 78.371 67.846 1.00 58.49 94 ALA A O 1
ATOM 690 N N . HIS A 1 98 ? 3.120 80.549 68.282 1.00 45.94 95 HIS A N 1
ATOM 691 C CA . HIS A 1 98 ? 4.319 80.315 69.071 1.00 53.80 95 HIS A CA 1
ATOM 692 C C . HIS A 1 98 ? 4.014 79.537 70.343 1.00 50.83 95 HIS A C 1
ATOM 693 O O . HIS A 1 98 ? 4.869 78.779 70.818 1.00 49.02 95 HIS A O 1
ATOM 700 N N . GLU A 1 99 ? 2.812 79.702 70.908 1.00 49.11 96 GLU A N 1
ATOM 701 C CA . GLU A 1 99 ? 2.451 78.923 72.086 1.00 50.69 96 GLU A CA 1
ATOM 702 C C . GLU A 1 99 ? 2.132 77.479 71.719 1.00 55.46 96 GLU A C 1
ATOM 703 O O . GLU A 1 99 ? 2.401 76.571 72.511 1.00 65.09 96 GLU A O 1
ATOM 709 N N . HIS A 1 100 ? 1.559 77.245 70.533 1.00 45.18 97 HIS A N 1
ATOM 710 C CA . HIS A 1 100 ? 1.373 75.876 70.065 1.00 40.65 97 HIS A CA 1
ATOM 711 C C . HIS A 1 100 ? 2.711 75.221 69.754 1.00 53.35 97 HIS A C 1
ATOM 712 O O . HIS A 1 100 ? 2.972 74.081 70.164 1.00 61.64 97 HIS A O 1
ATOM 719 N N . MET A 1 101 ? 3.566 75.932 69.024 1.00 48.94 98 MET A N 1
ATOM 720 C CA . MET A 1 101 ? 4.920 75.465 68.753 1.00 45.63 98 MET A CA 1
ATOM 721 C C . MET A 1 101 ? 5.640 75.051 70.044 1.00 52.59 98 MET A C 1
ATOM 722 O O . MET A 1 101 ? 6.316 74.018 70.072 1.00 57.47 98 MET A O 1
ATOM 727 N N . LYS A 1 102 ? 5.419 75.770 71.150 1.00 54.04 99 LYS A N 1
ATOM 728 C CA . LYS A 1 102 ? 6.051 75.352 72.398 1.00 47.21 99 LYS A CA 1
ATOM 729 C C . LYS A 1 102 ? 5.317 74.203 73.077 1.00 48.66 99 LYS A C 1
ATOM 730 O O . LYS A 1 102 ? 5.947 73.389 73.754 1.00 61.18 99 LYS A O 1
ATOM 736 N N . LYS A 1 103 ? 4.005 74.106 72.918 1.00 53.50 100 LYS A N 1
ATOM 737 C CA . LYS A 1 103 ? 3.277 73.050 73.612 1.00 58.02 100 LYS A CA 1
ATOM 738 C C . LYS A 1 103 ? 3.590 71.686 72.997 1.00 55.10 100 LYS A C 1
ATOM 739 O O . LYS A 1 103 ? 3.709 70.685 73.714 1.00 53.54 100 LYS A O 1
ATOM 745 N N . GLN A 1 104 ? 3.766 71.638 71.676 1.00 50.32 101 GLN A N 1
ATOM 746 C CA . GLN A 1 104 ? 4.117 70.431 70.942 1.00 49.84 101 GLN A CA 1
ATOM 747 C C . GLN A 1 104 ? 5.614 70.093 71.031 1.00 54.58 101 GLN A C 1
ATOM 748 O O . GLN A 1 104 ? 6.061 69.113 70.411 1.00 52.29 101 GLN A O 1
ATOM 754 N N . ARG A 1 105 ? 6.378 70.875 71.807 1.00 58.69 102 ARG A N 1
ATOM 755 C CA . ARG A 1 105 ? 7.842 70.794 71.913 1.00 53.31 102 ARG A CA 1
ATOM 756 C C . ARG A 1 105 ? 8.514 70.811 70.546 1.00 48.28 102 ARG A C 1
ATOM 757 O O . ARG A 1 105 ? 9.476 70.088 70.304 1.00 71.27 102 ARG A O 1
ATOM 765 N N . ASP A 1 106 ? 8.004 71.649 69.650 1.00 44.99 103 ASP A N 1
ATOM 766 C CA . ASP A 1 106 ? 8.616 71.924 68.362 1.00 43.22 103 ASP A CA 1
ATOM 767 C C . ASP A 1 106 ? 9.521 73.139 68.470 1.00 47.96 103 ASP A C 1
ATOM 768 O O . ASP A 1 106 ? 9.395 73.959 69.373 1.00 45.02 103 ASP A O 1
ATOM 773 N N . LEU A 1 107 ? 10.444 73.262 67.522 1.00 50.66 104 LEU A N 1
ATOM 774 C CA . LEU A 1 107 ? 11.372 74.373 67.593 1.00 45.25 104 LEU A CA 1
ATOM 775 C C . LEU A 1 107 ? 11.103 75.457 66.562 1.00 43.06 104 LEU A C 1
ATOM 776 O O . LEU A 1 107 ? 11.626 76.562 66.707 1.00 54.42 104 LEU A O 1
ATOM 781 N N . TYR A 1 108 ? 10.353 75.168 65.503 1.00 40.46 105 TYR A N 1
ATOM 782 C CA . TYR A 1 108 ? 10.032 76.204 64.538 1.00 38.88 105 TYR A CA 1
ATOM 783 C C . TYR A 1 108 ? 8.520 76.250 64.365 1.00 47.05 105 TYR A C 1
ATOM 784 O O . TYR A 1 108 ? 7.872 75.199 64.260 1.00 51.47 105 TYR A O 1
ATOM 793 N N . ILE A 1 109 ? 7.964 77.472 64.367 1.00 38.04 106 ILE A N 1
ATOM 794 C CA . ILE A 1 109 ? 6.576 77.702 63.976 1.00 40.45 106 ILE A CA 1
ATOM 795 C C . ILE A 1 109 ? 6.350 77.121 62.594 1.00 43.21 106 ILE A C 1
ATOM 796 O O . ILE A 1 109 ? 6.980 77.528 61.613 1.00 48.95 106 ILE A O 1
ATOM 801 N N . ALA A 1 110 ? 5.448 76.164 62.523 1.00 41.59 107 ALA A N 1
ATOM 802 C CA . ALA A 1 110 ? 5.130 75.445 61.309 1.00 37.46 107 ALA A CA 1
ATOM 803 C C . ALA A 1 110 ? 3.689 75.739 60.911 1.00 35.61 107 ALA A C 1
ATOM 804 O O . ALA A 1 110 ? 2.901 76.294 61.677 1.00 34.32 107 ALA A O 1
ATOM 806 N N . GLN A 1 111 ? 3.335 75.333 59.703 1.00 41.65 108 GLN A N 1
ATOM 807 C CA . GLN A 1 111 ? 2.068 75.745 59.135 1.00 37.24 108 GLN A CA 1
ATOM 808 C C . GLN A 1 111 ? 0.879 75.182 59.908 1.00 45.85 108 GLN A C 1
ATOM 809 O O . GLN A 1 111 ? -0.209 75.755 59.844 1.00 62.10 108 GLN A O 1
ATOM 815 N N . ASP A 1 112 ? 1.052 74.096 60.657 1.00 41.49 109 ASP A N 1
ATOM 816 C CA . ASP A 1 112 ? -0.040 73.587 61.489 1.00 39.32 109 ASP A CA 1
ATOM 817 C C . ASP A 1 112 ? -0.172 74.349 62.795 1.00 44.39 109 ASP A C 1
ATOM 818 O O . ASP A 1 112 ? -1.186 74.217 63.483 1.00 53.16 109 ASP A O 1
ATOM 823 N N . HIS A 1 113 ? 0.873 75.083 63.166 1.00 45.93 110 HIS A N 1
ATOM 824 C CA . HIS A 1 113 ? 0.831 75.993 64.300 1.00 46.00 110 HIS A CA 1
ATOM 825 C C . HIS A 1 113 ? -0.009 77.221 63.961 1.00 46.97 110 HIS A C 1
ATOM 826 O O . HIS A 1 113 ? -0.725 77.752 64.820 1.00 47.95 110 HIS A O 1
ATOM 833 N N . LEU A 1 114 ? 0.063 77.680 62.702 1.00 45.47 111 LEU A N 1
ATOM 834 C CA . LEU A 1 114 ? -0.786 78.782 62.253 1.00 42.55 111 LEU A CA 1
ATOM 835 C C . LEU A 1 114 ? -2.247 78.353 62.206 1.00 50.05 111 LEU A C 1
ATOM 836 O O . LEU A 1 114 ? -3.135 79.085 62.673 1.00 48.89 111 LEU A O 1
ATOM 841 N N . ILE A 1 115 ? -2.508 77.157 61.660 1.00 47.34 112 ILE A N 1
ATOM 842 C CA . ILE A 1 115 ? -3.871 76.637 61.571 1.00 37.07 112 ILE A CA 1
ATOM 843 C C . ILE A 1 115 ? -4.502 76.539 62.952 1.00 39.00 112 ILE A C 1
ATOM 844 O O . ILE A 1 115 ? -5.627 76.994 63.170 1.00 42.81 112 ILE A O 1
ATOM 849 N N . LEU A 1 116 ? -3.787 75.948 63.911 1.00 42.07 113 LEU A N 1
ATOM 850 C CA . LEU A 1 116 ? -4.295 75.922 65.282 1.00 47.56 113 LEU A CA 1
ATOM 851 C C . LEU A 1 116 ? -4.442 77.327 65.874 1.00 51.52 113 LEU A C 1
ATOM 852 O O . LEU A 1 116 ? -5.327 77.555 66.709 1.00 56.31 113 LEU A O 1
ATOM 857 N N . ALA A 1 117 ? -3.608 78.284 65.448 1.00 48.52 114 ALA A N 1
ATOM 858 C CA . ALA A 1 117 ? -3.690 79.630 66.016 1.00 46.52 114 ALA A CA 1
ATOM 859 C C . ALA A 1 117 ? -4.917 80.374 65.497 1.00 48.43 114 ALA A C 1
ATOM 860 O O . ALA A 1 117 ? -5.538 81.143 66.244 1.00 47.70 114 ALA A O 1
ATOM 862 N N . LEU A 1 118 ? -5.281 80.165 64.222 1.00 46.28 115 LEU A N 1
ATOM 863 C CA . LEU A 1 118 ? -6.531 80.729 63.710 1.00 45.50 115 LEU A CA 1
ATOM 864 C C . LEU A 1 118 ? -7.695 80.398 64.640 1.00 47.14 115 LEU A C 1
ATOM 865 O O . LEU A 1 118 ? -8.518 81.266 64.946 1.00 52.41 115 LEU A O 1
ATOM 870 N N . ALA A 1 119 ? -7.735 79.164 65.162 1.00 43.95 116 ALA A N 1
ATOM 871 C CA . ALA A 1 119 ? -8.822 78.745 66.044 1.00 47.12 116 ALA A CA 1
ATOM 872 C C . ALA A 1 119 ? -8.830 79.465 67.386 1.00 51.73 116 ALA A C 1
ATOM 873 O O . ALA A 1 119 ? -9.843 79.421 68.092 1.00 60.14 116 ALA A O 1
ATOM 875 N N . ASP A 1 120 ? -7.736 80.110 67.767 1.00 53.36 117 ASP A N 1
ATOM 876 C CA . ASP A 1 120 ? -7.692 80.808 69.047 1.00 62.21 117 ASP A CA 1
ATOM 877 C C . ASP A 1 120 ? -8.232 82.219 68.939 1.00 61.44 117 ASP A C 1
ATOM 878 O O . ASP A 1 120 ? -8.746 82.758 69.921 1.00 77.00 117 ASP A O 1
ATOM 883 N N . LEU A 1 121 ? -8.147 82.802 67.761 1.00 51.85 118 LEU A N 1
ATOM 884 C CA . LEU A 1 121 ? -8.720 84.101 67.464 1.00 51.88 118 LEU A CA 1
ATOM 885 C C . LEU A 1 121 ? -10.245 84.017 67.409 1.00 60.32 118 LEU A C 1
ATOM 886 O O . LEU A 1 121 ? -10.776 83.423 66.460 1.00 62.59 118 LEU A O 1
ATOM 891 N N . PRO A 1 122 ? -10.987 84.607 68.363 1.00 61.39 119 PRO A N 1
ATOM 892 C CA . PRO A 1 122 ? -12.462 84.470 68.336 1.00 62.85 119 PRO A CA 1
ATOM 893 C C . PRO A 1 122 ? -13.087 84.801 66.997 1.00 62.78 119 PRO A C 1
ATOM 894 O O . PRO A 1 122 ? -14.013 84.107 66.564 1.00 61.13 119 PRO A O 1
ATOM 898 N N . SER A 1 123 ? -12.580 85.835 66.322 1.00 67.99 120 SER A N 1
ATOM 899 C CA . SER A 1 123 ? -13.080 86.205 65.000 1.00 68.55 120 SER A CA 1
ATOM 900 C C . SER A 1 123 ? -12.927 85.059 63.996 1.00 66.47 120 SER A C 1
ATOM 901 O O . SER A 1 123 ? -13.861 84.748 63.246 1.00 61.52 120 SER A O 1
ATOM 904 N N . MET A 1 124 ? -11.756 84.411 63.982 1.00 62.92 121 MET A N 1
ATOM 905 C CA . MET A 1 124 ? -11.460 83.332 63.046 1.00 62.34 121 MET A CA 1
ATOM 906 C C . MET A 1 124 ? -12.141 82.025 63.446 1.00 59.34 121 MET A C 1
ATOM 907 O O . MET A 1 124 ? -12.527 81.232 62.577 1.00 55.45 121 MET A O 1
ATOM 912 N N . ALA A 1 125 ? -12.303 81.803 64.751 1.00 58.85 122 ALA A N 1
ATOM 913 C CA . ALA A 1 125 ? -12.993 80.628 65.269 1.00 61.12 122 ALA A CA 1
ATOM 914 C C . ALA A 1 125 ? -14.467 80.606 64.872 1.00 72.36 122 ALA A C 1
ATOM 915 O O . ALA A 1 125 ? -15.040 79.527 64.668 1.00 75.30 122 ALA A O 1
ATOM 917 N N . GLN A 1 126 ? -15.094 81.780 64.780 1.00 70.79 123 GLN A N 1
ATOM 918 C CA . GLN A 1 126 ? -16.510 81.852 64.445 1.00 66.77 123 GLN A CA 1
ATOM 919 C C . GLN A 1 126 ? -16.766 81.353 63.030 1.00 65.73 123 GLN A C 1
ATOM 920 O O . GLN A 1 126 ? -17.695 80.574 62.796 1.00 73.20 123 GLN A O 1
ATOM 926 N N . VAL A 1 127 ? -15.954 81.805 62.067 1.00 58.54 124 VAL A N 1
ATOM 927 C CA . VAL A 1 127 ? -16.082 81.347 60.682 1.00 60.99 124 VAL A CA 1
ATOM 928 C C . VAL A 1 127 ? -15.995 79.828 60.600 1.00 66.13 124 VAL A C 1
ATOM 929 O O . VAL A 1 127 ? -16.723 79.189 59.830 1.00 71.43 124 VAL A O 1
ATOM 933 N N . LEU A 1 128 ? -15.121 79.227 61.411 1.00 65.58 125 LEU A N 1
ATOM 934 C CA . LEU A 1 128 ? -14.958 77.779 61.388 1.00 58.73 125 LEU A CA 1
ATOM 935 C C . LEU A 1 128 ? -16.130 77.074 62.058 1.00 65.06 125 LEU A C 1
ATOM 936 O O . LEU A 1 128 ? -16.530 75.994 61.614 1.00 75.77 125 LEU A O 1
ATOM 941 N N . LYS A 1 129 ? -16.701 77.656 63.123 1.00 68.55 126 LYS A N 1
ATOM 942 C CA . LYS A 1 129 ? -17.934 77.094 63.691 1.00 80.27 126 LYS A CA 1
ATOM 943 C C . LYS A 1 129 ? -19.081 77.115 62.693 1.00 77.73 126 LYS A C 1
ATOM 944 O O . LYS A 1 129 ? -19.941 76.226 62.713 1.00 82.62 126 LYS A O 1
ATOM 950 N N . GLU A 1 130 ? -19.123 78.121 61.831 1.00 73.46 127 GLU A N 1
ATOM 951 C CA . GLU A 1 130 ? -20.210 78.249 60.878 1.00 75.20 127 GLU A CA 1
ATOM 952 C C . GLU A 1 130 ? -20.033 77.338 59.673 1.00 74.26 127 GLU A C 1
ATOM 953 O O . GLU A 1 130 ? -21.004 77.114 58.933 1.00 73.26 127 GLU A O 1
ATOM 959 N N . GLY A 1 131 ? -18.833 76.787 59.484 1.00 66.29 128 GLY A N 1
ATOM 960 C CA . GLY A 1 131 ? -18.564 75.741 58.519 1.00 66.21 128 GLY A CA 1
ATOM 961 C C . GLY A 1 131 ? -18.588 74.327 59.070 1.00 70.53 128 GLY A C 1
ATOM 962 O O . GLY A 1 131 ? -18.289 73.380 58.335 1.00 72.37 128 GLY A O 1
ATOM 963 N N . GLY A 1 132 ? -18.935 74.150 60.347 1.00 67.46 129 GLY A N 1
ATOM 964 C CA . GLY A 1 132 ? -19.090 72.840 60.941 1.00 68.96 129 GLY A CA 1
ATOM 965 C C . GLY A 1 132 ? -17.912 72.346 61.746 1.00 69.21 129 GLY A C 1
ATOM 966 O O . GLY A 1 132 ? -18.004 71.266 62.343 1.00 71.70 129 GLY A O 1
ATOM 967 N N . VAL A 1 133 ? -16.818 73.104 61.790 1.00 67.52 130 VAL A N 1
ATOM 968 C CA . VAL A 1 133 ? -15.589 72.690 62.461 1.00 65.99 130 VAL A CA 1
ATOM 969 C C . VAL A 1 133 ? -15.658 73.149 63.911 1.00 71.68 130 VAL A C 1
ATOM 970 O O . VAL A 1 133 ? -15.648 74.350 64.197 1.00 71.25 130 VAL A O 1
ATOM 974 N N . THR A 1 134 ? -15.729 72.193 64.827 1.00 75.49 131 THR A N 1
ATOM 975 C CA . THR A 1 134 ? -15.595 72.516 66.232 1.00 75.01 131 THR A CA 1
ATOM 976 C C . THR A 1 134 ? -14.108 72.607 66.569 1.00 81.03 131 THR A C 1
ATOM 977 O O . THR A 1 134 ? -13.238 72.373 65.724 1.00 73.59 131 THR A O 1
ATOM 981 N N . LYS A 1 135 ? -13.800 72.987 67.811 1.00 95.31 132 LYS A N 1
ATOM 982 C CA . LYS A 1 135 ? -12.401 73.038 68.212 1.00 98.92 132 LYS A CA 1
ATOM 983 C C . LYS A 1 135 ? -11.848 71.632 68.426 1.00 101.80 132 LYS A C 1
ATOM 984 O O . LYS A 1 135 ? -10.655 71.393 68.216 1.00 100.09 132 LYS A O 1
ATOM 990 N N . LYS A 1 136 ? -12.702 70.686 68.821 1.00 100.69 133 LYS A N 1
ATOM 991 C CA . LYS A 1 136 ? -12.264 69.297 68.901 1.00 96.07 133 LYS A CA 1
ATOM 992 C C . LYS A 1 136 ? -12.197 68.649 67.520 1.00 85.87 133 LYS A C 1
ATOM 993 O O . LYS A 1 136 ? -11.410 67.718 67.317 1.00 80.88 133 LYS A O 1
ATOM 999 N N . SER A 1 137 ? -13.017 69.110 66.567 1.00 79.64 134 SER A N 1
ATOM 1000 C CA . SER A 1 137 ? -12.852 68.682 65.180 1.00 72.36 134 SER A CA 1
ATOM 1001 C C . SER A 1 137 ? -11.486 69.105 64.650 1.00 71.66 134 SER A C 1
ATOM 1002 O O . SER A 1 137 ? -10.768 68.310 64.029 1.00 71.51 134 SER A O 1
ATOM 1005 N N . LEU A 1 138 ? -11.113 70.365 64.886 1.00 68.21 135 LEU A N 1
ATOM 1006 C CA . LEU A 1 138 ? -9.890 70.894 64.286 1.00 63.76 135 LEU A CA 1
ATOM 1007 C C . LEU A 1 138 ? -8.653 70.307 64.942 1.00 61.89 135 LEU A C 1
ATOM 1008 O O . LEU A 1 138 ? -7.691 69.978 64.248 1.00 59.49 135 LEU A O 1
ATOM 1013 N N . GLU A 1 139 ? -8.651 70.184 66.278 1.00 67.27 136 GLU A N 1
ATOM 1014 C CA . GLU A 1 139 ? -7.459 69.699 66.975 1.00 71.69 136 GLU A CA 1
ATOM 1015 C C . GLU A 1 139 ? -7.159 68.251 66.612 1.00 70.54 136 GLU A C 1
ATOM 1016 O O . GLU A 1 139 ? -5.993 67.891 66.406 1.00 74.90 136 GLU A O 1
ATOM 1022 N N . ASN A 1 140 ? -8.198 67.410 66.540 1.00 63.96 137 ASN A N 1
ATOM 1023 C CA . ASN A 1 140 ? -7.990 66.013 66.185 1.00 64.75 137 ASN A CA 1
ATOM 1024 C C . ASN A 1 140 ? -7.440 65.877 64.776 1.00 72.67 137 ASN A C 1
ATOM 1025 O O . ASN A 1 140 ? -6.564 65.035 64.526 1.00 76.24 137 ASN A O 1
ATOM 1030 N N . ALA A 1 141 ? -7.914 66.711 63.838 1.00 44.60 138 ALA A N 1
ATOM 1031 C CA . ALA A 1 141 ? -7.419 66.581 62.469 1.00 59.15 138 ALA A CA 1
ATOM 1032 C C . ALA A 1 141 ? -5.935 66.954 62.342 1.00 62.32 138 ALA A C 1
ATOM 1033 O O . ALA A 1 141 ? -5.231 66.361 61.514 1.00 64.40 138 ALA A O 1
ATOM 1035 N N . VAL A 1 142 ? -5.430 67.890 63.155 1.00 62.44 139 VAL A N 1
ATOM 1036 C CA . VAL A 1 142 ? -4.019 68.270 63.062 1.00 67.10 139 VAL A CA 1
ATOM 10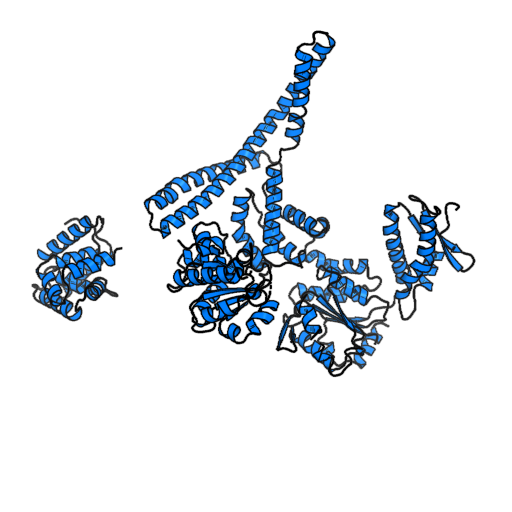37 C C . VAL A 1 142 ? -3.122 67.320 63.858 1.00 70.99 139 VAL A C 1
ATOM 1038 O O . VAL A 1 142 ? -2.008 67.017 63.424 1.00 72.41 139 VAL A O 1
ATOM 1042 N N . THR A 1 143 ? -3.561 66.846 65.036 1.00 73.94 140 THR A N 1
ATOM 1043 C CA . THR A 1 143 ? -2.796 65.814 65.737 1.00 70.07 140 THR A CA 1
ATOM 1044 C C . THR A 1 143 ? -2.565 64.619 64.826 1.00 72.28 140 THR A C 1
ATOM 1045 O O . THR A 1 143 ? -1.467 64.050 64.793 1.00 75.50 140 THR A O 1
ATOM 1049 N N . HIS A 1 144 ? -3.586 64.259 64.049 1.00 72.97 141 HIS A N 1
ATOM 1050 C CA . HIS A 1 144 ? -3.483 63.131 63.135 1.00 73.88 141 HIS A CA 1
ATOM 1051 C C . HIS A 1 144 ? -2.348 63.330 62.145 1.00 65.50 141 HIS A C 1
ATOM 1052 O O . HIS A 1 144 ? -1.486 62.454 61.988 1.00 73.92 141 HIS A O 1
ATOM 1059 N N . VAL A 1 145 ? -2.322 64.486 61.480 1.00 59.55 142 VAL A N 1
ATOM 1060 C CA . VAL A 1 145 ? -1.402 64.692 60.364 1.00 68.08 142 VAL A CA 1
ATOM 1061 C C . VAL A 1 145 ? 0.063 64.746 60.823 1.00 73.98 142 VAL A C 1
ATOM 1062 O O . VAL A 1 145 ? 0.970 64.503 60.013 1.00 76.78 142 VAL A O 1
ATOM 1066 N N A ARG A 1 146 ? 0.321 65.021 62.102 0.50 73.67 143 ARG A N 1
ATOM 1067 N N B ARG A 1 146 ? 0.315 65.079 62.095 0.50 73.57 143 ARG A N 1
ATOM 1068 C CA A ARG A 1 146 ? 1.687 64.971 62.605 0.50 72.90 143 ARG A CA 1
ATOM 1069 C CA B ARG A 1 146 ? 1.653 64.985 62.668 0.50 72.92 143 ARG A CA 1
ATOM 1070 C C A ARG A 1 146 ? 2.140 63.520 62.768 0.50 81.08 143 ARG A C 1
ATOM 1071 C C B ARG A 1 146 ? 2.081 63.521 62.733 0.50 81.05 143 ARG A C 1
ATOM 1072 O O A ARG A 1 146 ? 3.042 63.065 62.054 0.50 85.35 143 ARG A O 1
ATOM 1073 O O B ARG A 1 146 ? 2.902 63.066 61.927 0.50 85.11 143 ARG A O 1
ATOM 1088 N N . GLY A 1 147 ? 1.515 62.781 63.685 1.00 82.66 144 GLY A N 1
ATOM 1089 C CA . GLY A 1 147 ? 1.881 61.395 63.937 1.00 80.50 144 GLY A CA 1
ATOM 1090 C C . GLY A 1 147 ? 1.974 60.485 62.728 1.00 77.72 144 GLY A C 1
ATOM 1091 O O . GLY A 1 147 ? 2.632 59.445 62.779 1.00 79.36 144 GLY A O 1
ATOM 1092 N N . ALA A 1 159 ? 1.431 33.144 69.091 1.00 106.52 156 ALA A N 1
ATOM 1093 C CA . ALA A 1 159 ? 0.113 32.868 69.651 1.00 113.91 156 ALA A CA 1
ATOM 1094 C C . ALA A 1 159 ? -0.591 31.720 68.918 1.00 121.62 156 ALA A C 1
ATOM 1095 O O . ALA A 1 159 ? -1.660 31.269 69.346 1.00 131.88 156 ALA A O 1
ATOM 1097 N N . TYR A 1 160 ? 0.010 31.252 67.817 1.00 112.37 157 TYR A N 1
ATOM 1098 C CA . TYR A 1 160 ? -0.584 30.245 66.936 1.00 99.17 157 TYR A CA 1
ATOM 1099 C C . TYR A 1 160 ? 0.143 28.914 67.124 1.00 91.13 157 TYR A C 1
ATOM 1100 O O . TYR A 1 160 ? 1.278 28.749 66.658 1.00 78.95 157 TYR A O 1
ATOM 1109 N N . GLU A 1 161 ? -0.532 27.951 67.762 1.00 92.82 158 GLU A N 1
ATOM 1110 C CA . GLU A 1 161 ? 0.122 26.708 68.178 1.00 92.24 158 GLU A CA 1
ATOM 1111 C C . GLU A 1 161 ? 0.662 25.910 66.992 1.00 80.69 158 GLU A C 1
ATOM 1112 O O . GLU A 1 161 ? 1.870 25.685 66.877 1.00 78.57 158 GLU A O 1
ATOM 1118 N N . ALA A 1 162 ? -0.229 25.450 66.109 1.00 71.21 159 ALA A N 1
ATOM 1119 C CA . ALA A 1 162 ? 0.159 24.522 65.053 1.00 61.13 159 ALA A CA 1
ATOM 1120 C C . ALA A 1 162 ? 1.086 25.142 64.015 1.00 62.42 159 ALA A C 1
ATOM 1121 O O . ALA A 1 162 ? 1.809 24.405 63.339 1.00 67.03 159 ALA A O 1
ATOM 1123 N N . LEU A 1 163 ? 1.091 26.466 63.859 1.00 63.28 160 LEU A N 1
ATOM 1124 C CA . LEU A 1 163 ? 1.991 27.064 62.881 1.00 57.43 160 LEU A CA 1
ATOM 1125 C C . LEU A 1 163 ? 3.445 26.963 63.330 1.00 65.84 160 LEU A C 1
ATOM 1126 O O . LEU A 1 163 ? 4.342 26.827 62.488 1.00 68.29 160 LEU A O 1
ATOM 1131 N N . SER A 1 164 ? 3.694 26.991 64.648 1.00 65.16 161 SER A N 1
ATOM 1132 C CA . SER A 1 164 ? 5.054 26.887 65.168 1.00 65.34 161 SER A CA 1
ATOM 1133 C C . SER A 1 164 ? 5.557 25.446 65.231 1.00 65.14 161 SER A C 1
ATOM 1134 O O . SER A 1 164 ? 6.777 25.232 65.190 1.00 61.54 161 SER A O 1
ATOM 1137 N N . LYS A 1 165 ? 4.647 24.465 65.326 1.00 64.10 162 LYS A N 1
ATOM 1138 C CA . LYS A 1 165 ? 5.019 23.052 65.237 1.00 62.44 162 LYS A CA 1
ATOM 1139 C C . LYS A 1 165 ? 5.379 22.642 63.809 1.00 56.55 162 LYS A C 1
ATOM 1140 O O . LYS A 1 165 ? 6.240 21.784 63.609 1.00 54.24 162 LYS A O 1
ATOM 1146 N N . TYR A 1 166 ? 4.709 23.218 62.802 1.00 54.74 163 TYR A N 1
ATOM 1147 C CA . TYR A 1 166 ? 4.630 22.615 61.472 1.00 48.79 163 TYR A CA 1
ATOM 1148 C C . TYR A 1 166 ? 5.051 23.550 60.364 1.00 45.42 163 TYR A C 1
ATOM 1149 O O . TYR A 1 166 ? 5.224 23.092 59.226 1.00 46.54 163 TYR A O 1
ATOM 1158 N N . CYS A 1 167 ? 5.220 24.833 60.646 1.00 43.44 164 CYS A N 1
ATOM 1159 C CA . CYS A 1 167 ? 5.613 25.781 59.622 1.00 45.47 164 CYS A CA 1
ATOM 1160 C C . CYS A 1 167 ? 6.895 26.498 60.052 1.00 47.65 164 CYS A C 1
ATOM 1161 O O . CYS A 1 167 ? 7.392 26.313 61.160 1.00 55.06 164 CYS A O 1
ATOM 1164 N N . ILE A 1 168 ? 7.467 27.272 59.135 1.00 48.07 165 ILE A N 1
ATOM 1165 C CA . ILE A 1 168 ? 8.561 28.197 59.419 1.00 50.36 165 ILE A CA 1
ATOM 1166 C C . ILE A 1 168 ? 8.079 29.602 59.085 1.00 51.94 165 ILE A C 1
ATOM 1167 O O . ILE A 1 168 ? 7.680 29.873 57.950 1.00 52.07 165 ILE A O 1
ATOM 1172 N N . ASP A 1 169 ? 8.085 30.478 60.081 1.00 51.38 166 ASP A N 1
ATOM 1173 C CA . ASP A 1 169 ? 7.707 31.876 59.913 1.00 40.06 166 ASP A CA 1
ATOM 1174 C C . ASP A 1 169 ? 8.783 32.573 59.093 1.00 41.70 166 ASP A C 1
ATOM 1175 O O . ASP A 1 169 ? 9.852 32.929 59.593 1.00 48.76 166 ASP A O 1
ATOM 1180 N N . LEU A 1 170 ? 8.489 32.785 57.824 1.00 37.42 167 LEU A N 1
ATOM 1181 C CA . LEU A 1 170 ? 9.519 33.099 56.861 1.00 36.72 167 LEU A CA 1
ATOM 1182 C C . LEU A 1 170 ? 9.728 34.607 56.826 1.00 45.30 167 LEU A C 1
ATOM 1183 O O . LEU A 1 170 ? 10.835 35.082 56.563 1.00 50.32 167 LEU A O 1
ATOM 1188 N N . THR A 1 171 ? 8.672 35.351 57.169 1.00 45.97 168 THR A N 1
ATOM 1189 C CA . THR A 1 171 ? 8.762 36.781 57.431 1.00 44.09 168 THR A CA 1
ATOM 1190 C C . THR A 1 171 ? 9.482 37.086 58.747 1.00 48.89 168 THR A C 1
ATOM 1191 O O . THR A 1 171 ? 10.107 38.146 58.868 1.00 60.11 168 THR A O 1
ATOM 1195 N N . GLU A 1 172 ? 9.451 36.178 59.727 1.00 48.71 169 GLU A N 1
ATOM 1196 C CA . GLU A 1 172 ? 10.256 36.365 60.939 1.00 49.20 169 GLU A CA 1
ATOM 1197 C C . GLU A 1 172 ? 11.750 36.217 60.668 1.00 53.31 169 GLU A C 1
ATOM 1198 O O . GLU A 1 172 ? 12.552 37.022 61.153 1.00 64.00 169 GLU A O 1
ATOM 1204 N N . LEU A 1 173 ? 12.150 35.174 59.929 1.00 47.71 170 LEU A N 1
ATOM 1205 C CA . LEU A 1 173 ? 13.551 35.037 59.537 1.00 46.55 170 LEU A CA 1
ATOM 1206 C C . LEU A 1 173 ? 14.066 36.285 58.844 1.00 52.84 170 LEU A C 1
ATOM 1207 O O . LEU A 1 173 ? 15.204 36.708 59.079 1.00 60.51 170 LEU A O 1
ATOM 1212 N N . ALA A 1 174 ? 13.258 36.858 57.949 1.00 51.13 171 ALA A N 1
ATOM 1213 C CA . ALA A 1 174 ? 13.643 38.091 57.273 1.00 44.76 171 ALA A CA 1
ATOM 1214 C C . ALA A 1 174 ? 13.852 39.219 58.273 1.00 53.67 171 ALA A C 1
ATOM 1215 O O . ALA A 1 174 ? 14.853 39.945 58.206 1.00 57.75 171 ALA A O 1
ATOM 1217 N N . ALA A 1 175 ? 12.930 39.364 59.228 1.00 49.42 172 ALA A N 1
ATOM 1218 C CA . ALA A 1 175 ? 13.019 40.458 60.193 1.00 45.65 172 ALA A CA 1
ATOM 1219 C C . ALA A 1 175 ? 14.184 40.285 61.171 1.00 54.86 172 ALA A C 1
ATOM 1220 O O . ALA A 1 175 ? 14.688 41.279 61.708 1.00 64.76 172 ALA A O 1
ATOM 1222 N N . SER A 1 176 ? 14.619 39.050 61.425 1.00 50.85 173 SER A N 1
ATOM 1223 C CA . SER A 1 176 ? 15.728 38.783 62.335 1.00 54.70 173 SER A CA 1
ATOM 1224 C C . SER A 1 176 ? 17.093 38.830 61.651 1.00 57.09 173 SER A C 1
ATOM 1225 O O . SER A 1 176 ? 18.113 38.643 62.325 1.00 51.47 173 SER A O 1
ATOM 1228 N N . GLY A 1 177 ? 17.134 39.042 60.333 1.00 56.73 174 GLY A N 1
ATOM 1229 C CA . GLY A 1 177 ? 18.368 39.027 59.572 1.00 51.16 174 GLY A CA 1
ATOM 1230 C C . GLY A 1 177 ? 18.957 37.658 59.307 1.00 56.86 174 GLY A C 1
ATOM 1231 O O . GLY A 1 177 ? 20.035 37.570 58.700 1.00 54.54 174 GLY A O 1
ATOM 1232 N N . LYS A 1 178 ? 18.298 36.582 59.727 1.00 61.94 175 LYS A N 1
ATOM 1233 C CA . LYS A 1 178 ? 18.896 35.260 59.607 1.00 59.43 175 LYS A CA 1
ATOM 1234 C C . LYS A 1 178 ? 18.848 34.718 58.192 1.00 51.33 175 LYS A C 1
ATOM 1235 O O . LYS A 1 178 ? 19.190 33.555 57.983 1.00 61.87 175 LYS A O 1
ATOM 1241 N N . LEU A 1 179 ? 18.489 35.535 57.208 1.00 43.91 176 LEU A N 1
ATOM 1242 C CA . LEU A 1 179 ? 18.205 35.065 55.859 1.00 46.03 176 LEU A CA 1
ATOM 1243 C C . LEU A 1 179 ? 19.108 35.791 54.871 1.00 50.76 176 LEU A C 1
ATOM 1244 O O . LEU A 1 179 ? 19.136 37.019 54.850 1.00 50.38 176 LEU A O 1
ATOM 1249 N N . ASP A 1 180 ? 19.851 35.029 54.064 1.00 59.60 177 ASP A N 1
ATOM 1250 C CA . ASP A 1 180 ? 20.786 35.611 53.105 1.00 58.00 177 ASP A CA 1
ATOM 1251 C C . ASP A 1 180 ? 20.059 36.485 52.090 1.00 49.88 177 ASP A C 1
ATOM 1252 O O . ASP A 1 180 ? 18.857 36.341 51.873 1.00 55.18 177 ASP A O 1
ATOM 1257 N N . PRO A 1 181 ? 20.788 37.369 51.422 1.00 43.71 178 PRO A N 1
ATOM 1258 C CA . PRO A 1 181 ? 20.171 38.180 50.373 1.00 39.90 178 PRO A CA 1
ATOM 1259 C C . PRO A 1 181 ? 19.743 37.326 49.192 1.00 37.69 178 PRO A C 1
ATOM 1260 O O . PRO A 1 181 ? 20.377 36.326 48.873 1.00 46.39 178 PRO A O 1
ATOM 1264 N N . VAL A 1 182 ? 18.700 37.773 48.492 1.00 35.59 179 VAL A N 1
ATOM 1265 C CA . VAL A 1 182 ? 18.263 37.154 47.244 1.00 35.47 179 VAL A CA 1
ATOM 1266 C C . VAL A 1 182 ? 18.570 38.132 46.107 1.00 39.70 179 VAL A C 1
ATOM 1267 O O . VAL A 1 182 ? 18.045 39.250 46.081 1.00 39.82 179 VAL A O 1
ATOM 1271 N N . ILE A 1 183 ? 19.412 37.714 45.163 1.00 39.37 180 ILE A N 1
ATOM 1272 C CA . ILE A 1 183 ? 19.982 38.588 44.143 1.00 41.24 180 ILE A CA 1
ATOM 1273 C C . ILE A 1 183 ? 19.418 38.194 42.781 1.00 46.87 180 ILE A C 1
ATOM 1274 O O . ILE A 1 183 ? 19.295 37.007 42.461 1.00 47.40 180 ILE A O 1
ATOM 1279 N N . GLY A 1 184 ? 19.049 39.196 41.987 1.00 44.83 181 GLY A N 1
ATOM 1280 C CA . GLY A 1 184 ? 18.744 38.940 40.590 1.00 46.44 181 GLY A CA 1
ATOM 1281 C C . GLY A 1 184 ? 17.445 38.225 40.279 1.00 52.27 181 GLY A C 1
ATOM 1282 O O . GLY A 1 184 ? 17.328 37.661 39.185 1.00 56.34 181 GLY A O 1
ATOM 1283 N N . ARG A 1 185 ? 16.455 38.249 41.193 1.00 48.37 182 ARG A N 1
ATOM 1284 C CA . ARG A 1 185 ? 15.133 37.667 40.956 1.00 42.18 182 ARG A CA 1
ATOM 1285 C C . ARG A 1 185 ? 14.000 38.686 41.117 1.00 46.66 182 ARG A C 1
ATOM 1286 O O . ARG A 1 185 ? 12.878 38.310 41.452 1.00 56.51 182 ARG A O 1
ATOM 1294 N N . ASP A 1 186 ? 14.258 39.974 40.900 1.00 54.30 183 ASP A N 1
ATOM 1295 C CA . ASP A 1 186 ? 13.247 40.977 41.238 1.00 55.89 183 ASP A CA 1
ATOM 1296 C C . ASP A 1 186 ? 12.061 40.949 40.273 1.00 56.44 183 ASP A C 1
ATOM 1297 O O . ASP A 1 186 ? 10.937 41.293 40.655 1.00 56.81 183 ASP A O 1
ATOM 1302 N N . GLU A 1 187 ? 12.279 40.527 39.031 1.00 55.96 184 GLU A N 1
ATOM 1303 C CA . GLU A 1 187 ? 11.178 40.364 38.091 1.00 51.39 184 GLU A CA 1
ATOM 1304 C C . GLU A 1 187 ? 10.205 39.286 38.575 1.00 47.92 184 GLU A C 1
ATOM 1305 O O . GLU A 1 187 ? 8.994 39.513 38.614 1.00 55.69 184 GLU A O 1
ATOM 1311 N N . ILE A 1 188 ? 10.717 38.111 38.977 1.00 45.05 185 ILE A N 1
ATOM 1312 C CA . ILE A 1 188 ? 9.842 37.016 39.398 1.00 42.58 185 ILE A CA 1
ATOM 1313 C C . ILE A 1 188 ? 9.146 37.358 40.698 1.00 40.51 185 ILE A C 1
ATOM 1314 O O . ILE A 1 188 ? 7.946 37.095 40.856 1.00 45.42 185 ILE A O 1
ATOM 1319 N N . ILE A 1 189 ? 9.871 37.927 41.661 1.00 34.98 186 ILE A N 1
ATOM 1320 C CA . ILE A 1 189 ? 9.189 38.290 42.901 1.00 39.29 186 ILE A CA 1
ATOM 1321 C C . ILE A 1 189 ? 8.004 39.213 42.616 1.00 30.97 186 ILE A C 1
ATOM 1322 O O . ILE A 1 189 ? 6.915 39.006 43.147 1.00 34.21 186 ILE A O 1
ATOM 1327 N N . SER A 1 190 ? 8.173 40.193 41.734 1.00 35.08 187 SER A N 1
ATOM 1328 C CA . SER A 1 190 ? 7.079 41.118 41.466 1.00 42.48 187 SER A CA 1
ATOM 1329 C C . SER A 1 190 ? 5.964 40.447 40.678 1.00 46.47 187 SER A C 1
ATOM 1330 O O . SER A 1 190 ? 4.805 40.864 40.768 1.00 49.89 187 SER A O 1
ATOM 1333 N N . ARG A 1 191 ? 6.304 39.423 39.892 1.00 40.64 188 ARG A N 1
ATOM 1334 C CA . ARG A 1 191 ? 5.294 38.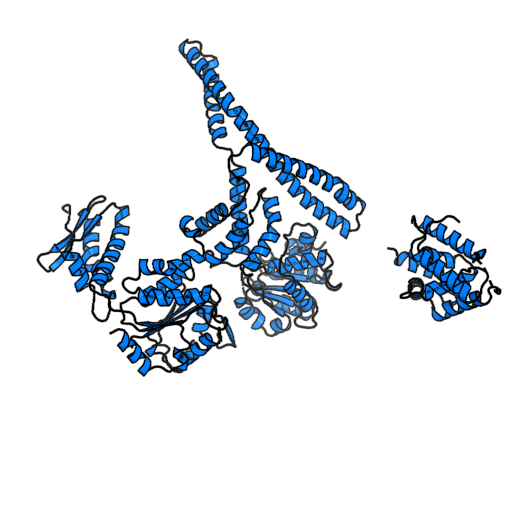639 39.182 1.00 42.00 188 ARG A CA 1
ATOM 1335 C C . ARG A 1 191 ? 4.444 37.824 40.159 1.00 41.50 188 ARG A C 1
ATOM 1336 O O . ARG A 1 191 ? 3.216 37.750 40.029 1.00 49.46 188 ARG A O 1
ATOM 1344 N N . VAL A 1 192 ? 5.088 37.212 41.148 1.00 37.17 189 VAL A N 1
ATOM 1345 C CA . VAL A 1 192 ? 4.382 36.561 42.250 1.00 37.74 189 VAL A CA 1
ATOM 1346 C C . VAL A 1 192 ? 3.385 37.507 42.905 1.00 41.81 189 VAL A C 1
ATOM 1347 O O . VAL A 1 192 ? 2.269 37.106 43.264 1.00 50.03 189 VAL A O 1
ATOM 1351 N N . ILE A 1 193 ? 3.761 38.773 43.066 1.00 37.67 190 ILE A N 1
ATOM 1352 C CA . ILE A 1 193 ? 2.875 39.743 43.703 1.00 40.49 190 ILE A CA 1
ATOM 1353 C C . ILE A 1 193 ? 1.684 40.067 42.809 1.00 32.95 190 ILE A C 1
ATOM 1354 O O . ILE A 1 193 ? 0.556 40.202 43.289 1.00 44.57 190 ILE A O 1
ATOM 1359 N N . ARG A 1 194 ? 1.908 40.195 41.505 1.00 33.49 191 ARG A N 1
ATOM 1360 C CA . ARG A 1 194 ? 0.793 40.424 40.596 1.00 34.87 191 ARG A CA 1
ATOM 1361 C C . ARG A 1 194 ? -0.134 39.218 40.537 1.00 43.73 191 ARG A C 1
ATOM 1362 O O . ARG A 1 194 ? -1.355 39.386 40.546 1.00 47.22 191 ARG A O 1
ATOM 1370 N N . VAL A 1 195 ? 0.420 37.996 40.514 1.00 43.84 192 VAL A N 1
ATOM 1371 C CA . VAL A 1 195 ? -0.418 36.792 40.479 1.00 39.86 192 VAL A CA 1
ATOM 1372 C C . VAL A 1 195 ? -1.313 36.723 41.714 1.00 39.58 192 VAL A C 1
ATOM 1373 O O . VAL A 1 195 ? -2.538 36.583 41.613 1.00 42.98 192 VAL A O 1
ATOM 1377 N N . LEU A 1 196 ? -0.715 36.832 42.896 1.00 44.60 193 LEU A N 1
ATOM 1378 C CA . LEU A 1 196 ? -1.446 36.859 44.162 1.00 42.19 193 LEU A CA 1
ATOM 1379 C C . LEU A 1 196 ? -2.595 37.871 44.195 1.00 39.68 193 LEU A C 1
ATOM 1380 O O . LEU A 1 196 ? -3.465 37.804 45.069 1.00 34.67 193 LEU A O 1
ATOM 1385 N N . SER A 1 197 ? -2.598 38.820 43.267 1.00 34.92 194 SER A N 1
ATOM 1386 C CA . SER A 1 197 ? -3.550 39.925 43.291 1.00 40.77 194 SER A CA 1
ATOM 1387 C C . SER A 1 197 ? -4.617 39.773 42.215 1.00 41.69 194 SER A C 1
ATOM 1388 O O . SER A 1 197 ? -5.513 40.616 42.115 1.00 49.52 194 SER A O 1
ATOM 1391 N N . ARG A 1 198 ? -4.530 38.723 41.405 1.00 37.85 195 ARG A N 1
ATOM 1392 C CA . ARG A 1 198 ? -5.530 38.428 40.400 1.00 38.38 195 ARG A CA 1
ATOM 1393 C C . ARG A 1 198 ? -6.827 37.944 41.053 1.00 43.73 195 ARG A C 1
ATOM 1394 O O . ARG A 1 198 ? -6.861 37.520 42.215 1.00 41.00 195 ARG A O 1
ATOM 1402 N N . ARG A 1 199 ? -7.915 38.034 40.288 1.00 42.22 196 ARG A N 1
ATOM 1403 C CA . ARG A 1 199 ? -9.181 37.485 40.760 1.00 46.88 196 ARG A CA 1
ATOM 1404 C C . ARG A 1 199 ? -9.198 35.958 40.646 1.00 47.43 196 ARG A C 1
ATOM 1405 O O . ARG A 1 199 ? -9.685 35.266 41.547 1.00 45.49 196 ARG A O 1
ATOM 1413 N N . THR A 1 200 ? -8.667 35.428 39.541 1.00 44.98 197 THR A N 1
ATOM 1414 C CA . THR A 1 200 ? -8.561 34.003 39.281 1.00 48.24 197 THR A CA 1
ATOM 1415 C C . THR A 1 200 ? -7.111 33.641 38.972 1.00 50.21 197 THR A C 1
ATOM 1416 O O . THR A 1 200 ? -6.324 34.488 38.542 1.00 57.70 197 THR A O 1
ATOM 1420 N N . LYS A 1 201 ? -6.768 32.365 39.162 1.00 45.07 198 LYS A N 1
ATOM 1421 C CA . LYS A 1 201 ? -5.404 31.875 38.971 1.00 37.56 198 LYS A CA 1
ATOM 1422 C C . LYS A 1 201 ? -4.424 32.721 39.774 1.00 41.31 198 LYS A C 1
ATOM 1423 O O . LYS A 1 201 ? -3.398 33.190 39.277 1.00 40.14 198 LYS A O 1
ATOM 1429 N N . ASN A 1 202 ? -4.750 32.909 41.043 1.00 40.23 199 ASN A N 1
ATOM 1430 C CA . ASN A 1 202 ? -4.042 33.837 41.912 1.00 41.89 199 ASN A CA 1
ATOM 1431 C C . ASN A 1 202 ? -3.192 33.141 42.971 1.00 48.99 199 ASN A C 1
ATOM 1432 O O . ASN A 1 202 ? -2.911 33.717 44.026 1.00 60.05 199 ASN A O 1
ATOM 1437 N N . ASN A 1 203 ? -2.796 31.910 42.708 1.00 44.40 200 ASN A N 1
ATOM 1438 C CA . ASN A 1 203 ? -1.947 31.098 43.578 1.00 38.76 200 ASN A CA 1
ATOM 1439 C C . ASN A 1 203 ? -0.727 30.744 42.749 1.00 35.75 200 ASN A C 1
ATOM 1440 O O . ASN A 1 203 ? -0.842 29.952 41.788 1.00 37.47 200 ASN A O 1
ATOM 1445 N N . PRO A 1 204 ? 0.420 31.370 42.981 1.00 38.37 201 PRO A N 1
ATOM 1446 C CA . PRO A 1 204 ? 1.577 31.069 42.137 1.00 40.44 201 PRO A CA 1
ATOM 1447 C C . PRO A 1 204 ? 2.169 29.704 42.467 1.00 44.24 201 PRO A C 1
ATOM 1448 O O . PRO A 1 204 ? 2.240 29.289 43.629 1.00 44.44 201 PRO A O 1
ATOM 1452 N N . CYS A 1 205 ? 2.553 28.983 41.421 1.00 31.24 202 CYS A N 1
ATOM 1453 C CA . CYS A 1 205 ? 3.236 27.711 41.591 1.00 47.55 202 CYS A CA 1
ATOM 1454 C C . CYS A 1 205 ? 4.630 27.800 40.967 1.00 45.02 202 CYS A C 1
ATOM 1455 O O . CYS A 1 205 ? 4.791 27.612 39.758 1.00 46.29 202 CYS A O 1
ATOM 1458 N N . LEU A 1 206 ? 5.635 28.079 41.804 1.00 41.99 203 LEU A N 1
ATOM 1459 C CA . LEU A 1 206 ? 7.024 28.152 41.353 1.00 36.83 203 LEU A CA 1
ATOM 1460 C C . LEU A 1 206 ? 7.459 26.790 40.831 1.00 40.67 203 LEU A C 1
ATOM 1461 O O . LEU A 1 206 ? 7.428 25.797 41.558 1.00 44.51 203 LEU A O 1
ATOM 1466 N N . VAL A 1 207 ? 7.822 26.732 39.559 1.00 30.05 204 VAL A N 1
ATOM 1467 C CA . VAL A 1 207 ? 8.181 25.487 38.903 1.00 33.49 204 VAL A CA 1
ATOM 1468 C C . VAL A 1 207 ? 9.587 25.603 38.337 1.00 48.29 204 VAL A C 1
ATOM 1469 O O . VAL A 1 207 ? 9.849 26.443 37.466 1.00 53.16 204 VAL A O 1
ATOM 1473 N N . GLY A 1 208 ? 10.482 24.761 38.837 1.00 50.42 205 GLY A N 1
ATOM 1474 C CA . GLY A 1 208 ? 11.844 24.657 38.351 1.00 46.83 205 GLY A CA 1
ATOM 1475 C C . GLY A 1 208 ? 12.506 23.455 38.986 1.00 49.28 205 GLY A C 1
ATOM 1476 O O . GLY A 1 208 ? 11.924 22.753 39.821 1.00 47.59 205 GLY A O 1
ATOM 1477 N N . GLU A 1 209 ? 13.745 23.240 38.593 1.00 50.95 206 GLU A N 1
ATOM 1478 C CA . GLU A 1 209 ? 14.497 22.070 39.007 1.00 47.50 206 GLU A CA 1
ATOM 1479 C C . GLU A 1 209 ? 15.197 22.314 40.336 1.00 40.94 206 GLU A C 1
ATOM 1480 O O . GLU A 1 209 ? 15.241 23.442 40.834 1.00 34.92 206 GLU A O 1
ATOM 1486 N N . PRO A 1 210 ? 15.679 21.250 40.988 1.00 39.36 207 PRO A N 1
ATOM 1487 C CA . PRO A 1 210 ? 16.230 21.399 42.346 1.00 33.37 207 PRO A CA 1
ATOM 1488 C C . PRO A 1 210 ? 17.454 22.300 42.363 1.00 39.18 207 PRO A C 1
ATOM 1489 O O . PRO A 1 210 ? 18.423 22.078 41.629 1.00 45.17 207 PRO A O 1
ATOM 1493 N N . GLY A 1 211 ? 17.411 23.314 43.229 1.00 36.99 208 GLY A N 1
ATOM 1494 C CA . GLY A 1 211 ? 18.536 24.201 43.432 1.00 31.77 208 GLY A CA 1
ATOM 1495 C C . GLY A 1 211 ? 18.505 25.495 42.649 1.00 39.44 208 GLY A C 1
ATOM 1496 O O . GLY A 1 211 ? 19.405 26.321 42.846 1.00 46.30 208 GLY A O 1
ATOM 1497 N N . VAL A 1 212 ? 17.510 25.703 41.773 1.00 32.14 209 VAL A N 1
ATOM 1498 C CA . VAL A 1 212 ? 17.439 26.932 40.982 1.00 32.10 209 VAL A CA 1
ATOM 1499 C C . VAL A 1 212 ? 17.021 28.155 41.788 1.00 31.26 209 VAL A C 1
ATOM 1500 O O . VAL A 1 212 ? 17.116 29.278 41.273 1.00 37.86 209 VAL A O 1
ATOM 1504 N N . GLY A 1 213 ? 16.545 27.966 43.017 1.00 31.66 210 GLY A N 1
ATOM 1505 C CA . GLY A 1 213 ? 16.105 29.041 43.878 1.00 36.82 210 GLY A CA 1
ATOM 1506 C C . GLY A 1 213 ? 14.600 29.230 43.999 1.00 39.07 210 GLY A C 1
ATOM 1507 O O . GLY A 1 213 ? 14.141 30.376 44.100 1.00 27.41 210 GLY A O 1
ATOM 1508 N N . LYS A 1 214 ? 13.809 28.169 43.976 1.00 42.12 211 LYS A N 1
ATOM 1509 C CA . LYS A 1 214 ? 12.374 28.383 44.163 1.00 38.32 211 LYS A CA 1
ATOM 1510 C C . LYS A 1 214 ? 12.085 28.845 45.576 1.00 39.07 211 LYS A C 1
ATOM 1511 O O . LYS A 1 214 ? 11.325 29.793 45.777 1.00 42.01 211 LYS A O 1
ATOM 1517 N N . THR A 1 215 ? 12.713 28.211 46.570 1.00 32.91 212 THR A N 1
ATOM 1518 C CA . THR A 1 215 ? 12.536 28.655 47.946 1.00 29.82 212 THR A CA 1
ATOM 1519 C C . THR A 1 215 ? 13.071 30.068 48.160 1.00 36.73 212 THR A C 1
ATOM 1520 O O . THR A 1 215 ? 12.524 30.820 48.971 1.00 37.33 212 THR A O 1
ATOM 1524 N N . ALA A 1 216 ? 14.148 30.448 47.462 1.00 38.24 213 ALA A N 1
ATOM 1525 C CA . ALA A 1 216 ? 14.700 31.785 47.664 1.00 38.70 213 ALA A CA 1
ATOM 1526 C C . ALA A 1 216 ? 13.733 32.865 47.182 1.00 46.73 213 ALA A C 1
ATOM 1527 O O . ALA A 1 216 ? 13.682 33.963 47.750 1.00 51.70 213 ALA A O 1
ATOM 1529 N N . ILE A 1 217 ? 12.939 32.560 46.159 1.00 45.91 214 ILE A N 1
ATOM 1530 C CA . ILE A 1 217 ? 11.913 33.488 45.698 1.00 40.32 214 ILE A CA 1
ATOM 1531 C C . ILE A 1 217 ? 10.813 33.672 46.739 1.00 43.01 214 ILE A C 1
ATOM 1532 O O . ILE A 1 217 ? 10.347 34.788 46.959 1.00 45.90 214 ILE A O 1
ATOM 1537 N N . ALA A 1 218 ? 10.401 32.604 47.423 1.00 43.93 215 ALA A N 1
ATOM 1538 C CA . ALA A 1 218 ? 9.515 32.800 48.568 1.00 35.17 215 ALA A CA 1
ATOM 1539 C C . ALA A 1 218 ? 10.196 33.618 49.659 1.00 36.51 215 ALA A C 1
ATOM 1540 O O . ALA A 1 218 ? 9.580 34.533 50.224 1.00 39.08 215 ALA A O 1
ATOM 1542 N N . GLU A 1 219 ? 11.470 33.303 49.967 1.00 35.41 216 GLU A N 1
ATOM 1543 C CA . GLU A 1 219 ? 12.224 34.051 50.984 1.00 37.49 216 GLU A CA 1
ATOM 1544 C C . GLU A 1 219 ? 12.380 35.517 50.591 1.00 41.47 216 GLU A C 1
ATOM 1545 O O . GLU A 1 219 ? 12.271 36.402 51.442 1.00 48.29 216 GLU A O 1
ATOM 1551 N N . GLY A 1 220 ? 12.608 35.793 49.298 1.00 39.48 217 GLY A N 1
ATOM 1552 C CA . GLY A 1 220 ? 12.757 37.163 48.839 1.00 31.79 217 GLY A CA 1
ATOM 1553 C C . GLY A 1 220 ? 11.491 37.991 48.958 1.00 42.07 217 GLY A C 1
ATOM 1554 O O . GLY A 1 220 ? 11.554 39.194 49.234 1.00 55.81 217 GLY A O 1
ATOM 1555 N N . LEU A 1 221 ? 10.330 37.376 48.737 1.00 39.41 218 LEU A N 1
ATOM 1556 C CA . LEU A 1 221 ? 9.061 38.047 48.995 1.00 30.55 218 LEU A CA 1
ATOM 1557 C C . LEU A 1 221 ? 8.887 38.369 50.470 1.00 36.39 218 LEU A C 1
ATOM 1558 O O . LEU A 1 221 ? 8.411 39.453 50.830 1.00 50.10 218 LEU A O 1
ATOM 1563 N N . ALA A 1 222 ? 9.212 37.419 51.340 1.00 29.50 219 ALA A N 1
ATOM 1564 C CA . ALA A 1 222 ? 9.182 37.698 52.768 1.00 32.30 219 ALA A CA 1
ATOM 1565 C C . ALA A 1 222 ? 9.994 38.940 53.075 1.00 41.48 219 ALA A C 1
ATOM 1566 O O . ALA A 1 222 ? 9.573 39.809 53.845 1.00 46.66 219 ALA A O 1
ATOM 1568 N N . ASN A 1 223 ? 11.159 39.039 52.449 1.00 38.47 220 ASN A N 1
ATOM 1569 C CA . ASN A 1 223 ? 12.042 40.172 52.642 1.00 42.39 220 ASN A CA 1
ATOM 1570 C C . ASN A 1 223 ? 11.348 41.475 52.237 1.00 45.48 220 ASN A C 1
ATOM 1571 O O . ASN A 1 223 ? 11.368 42.462 52.982 1.00 52.78 220 ASN A O 1
ATOM 1576 N N . ARG A 1 224 ? 10.712 41.492 51.055 1.00 38.78 221 ARG A N 1
ATOM 1577 C CA . ARG A 1 224 ? 10.017 42.697 50.640 1.00 42.14 221 ARG A CA 1
ATOM 1578 C C . ARG A 1 224 ? 8.845 43.029 51.552 1.00 40.20 221 ARG A C 1
ATOM 1579 O O . ARG A 1 224 ? 8.575 44.212 51.802 1.00 41.49 221 ARG A O 1
ATOM 1587 N N . ILE A 1 225 ? 8.119 42.020 52.037 1.00 32.23 222 ILE A N 1
ATOM 1588 C CA . ILE A 1 225 ? 7.004 42.303 52.948 1.00 43.04 222 ILE A CA 1
ATOM 1589 C C . ILE A 1 225 ? 7.500 43.006 54.206 1.00 47.86 222 ILE A C 1
ATOM 1590 O O . ILE A 1 225 ? 6.891 43.976 54.671 1.00 60.71 222 ILE A O 1
ATOM 1595 N N . VAL A 1 226 ? 8.622 42.546 54.765 1.00 51.24 223 VAL A N 1
ATOM 1596 C CA . VAL A 1 226 ? 9.152 43.112 56.008 1.00 56.54 223 VAL A CA 1
ATOM 1597 C C . VAL A 1 226 ? 9.676 44.526 55.788 1.00 55.31 223 VAL A C 1
ATOM 1598 O O . VAL A 1 226 ? 9.619 45.362 56.695 1.00 54.30 223 VAL A O 1
ATOM 1602 N N . LYS A 1 227 ? 10.177 44.832 54.597 1.00 52.58 224 LYS A N 1
ATOM 1603 C CA . LYS A 1 227 ? 10.664 46.178 54.333 1.00 49.87 224 LYS A CA 1
ATOM 1604 C C . LYS A 1 227 ? 9.592 47.134 53.810 1.00 59.98 224 LYS A C 1
ATOM 1605 O O . LYS A 1 227 ? 9.881 48.322 53.661 1.00 70.10 224 LYS A O 1
ATOM 1611 N N . GLY A 1 228 ? 8.375 46.667 53.533 1.00 54.06 225 GLY A N 1
ATOM 1612 C CA . GLY A 1 228 ? 7.353 47.558 53.019 1.00 50.64 225 GLY A CA 1
ATOM 1613 C C . GLY A 1 228 ? 7.360 47.804 51.522 1.00 49.55 225 GLY A C 1
ATOM 1614 O O . GLY A 1 228 ? 6.658 48.708 51.060 1.00 58.73 225 GLY A O 1
ATOM 1615 N N . ASP A 1 229 ? 8.114 47.022 50.745 1.00 43.74 226 ASP A N 1
ATOM 1616 C CA . ASP A 1 229 ? 8.177 47.159 49.285 1.00 53.75 226 ASP A CA 1
ATOM 1617 C C . ASP A 1 229 ? 7.146 46.226 48.633 1.00 53.47 226 ASP A C 1
ATOM 1618 O O . ASP A 1 229 ? 7.413 45.370 47.774 1.00 52.18 226 ASP A O 1
ATOM 1623 N N . ILE A 1 230 ? 5.917 46.425 49.090 1.00 47.20 227 ILE A N 1
ATOM 1624 C CA . ILE A 1 230 ? 4.762 45.608 48.729 1.00 48.81 227 ILE A CA 1
ATOM 1625 C C . ILE A 1 230 ? 3.544 46.504 48.633 1.00 46.65 227 ILE A C 1
ATOM 1626 O O . ILE A 1 230 ? 3.518 47.606 49.193 1.00 41.63 227 ILE A O 1
ATOM 1631 N N . PRO A 1 231 ? 2.505 46.048 47.945 1.00 51.41 228 PRO A N 1
ATOM 1632 C CA . PRO A 1 231 ? 1.210 46.710 48.083 1.00 40.89 228 PRO A CA 1
ATOM 1633 C C . PRO A 1 231 ? 0.641 46.421 49.460 1.00 41.24 228 PRO A C 1
ATOM 1634 O O . PRO A 1 231 ? 1.020 45.457 50.126 1.00 55.57 228 PRO A O 1
ATOM 1638 N N . SER A 1 232 ? -0.253 47.301 49.910 1.00 46.47 229 SER A N 1
ATOM 1639 C CA . SER A 1 232 ? -0.769 47.154 51.261 1.00 49.50 229 SER A CA 1
ATOM 1640 C C . SER A 1 232 ? -1.646 45.912 51.419 1.00 56.73 229 SER A C 1
ATOM 1641 O O . SER A 1 232 ? -1.910 45.493 52.554 1.00 60.79 229 SER A O 1
ATOM 1644 N N . SER A 1 233 ? -2.040 45.283 50.312 1.00 48.95 230 SER A N 1
ATOM 1645 C CA . SER A 1 233 ? -2.774 44.026 50.294 1.00 43.30 230 SER A CA 1
ATOM 1646 C C . SER A 1 233 ? -1.909 42.788 50.572 1.00 47.74 230 SER A C 1
ATOM 1647 O O . SER A 1 233 ? -2.450 41.680 50.625 1.00 51.88 230 SER A O 1
ATOM 1650 N N . LEU A 1 234 ? -0.594 42.933 50.776 1.00 51.15 231 LEU A N 1
ATOM 1651 C CA . LEU A 1 234 ? 0.272 41.800 51.088 1.00 44.48 231 LEU A CA 1
ATOM 1652 C C . LEU A 1 234 ? 1.088 42.028 52.350 1.00 59.01 231 LEU A C 1
ATOM 1653 O O . LEU A 1 234 ? 2.182 41.464 52.494 1.00 66.22 231 LEU A O 1
ATOM 1658 N N . GLN A 1 235 ? 0.589 42.853 53.276 1.00 57.91 232 GLN A N 1
ATOM 1659 C CA . GLN A 1 235 ? 1.190 42.936 54.608 1.00 53.40 232 GLN A CA 1
ATOM 1660 C C . GLN A 1 235 ? 0.730 41.706 55.382 1.00 62.10 232 GLN A C 1
ATOM 1661 O O . GLN A 1 235 ? -0.146 41.748 56.249 1.00 70.81 232 GLN A O 1
ATOM 1667 N N . LYS A 1 236 ? 1.336 40.579 55.025 1.00 56.40 233 LYS A N 1
ATOM 1668 C CA . LYS A 1 236 ? 0.937 39.275 55.512 1.00 56.88 233 LYS A CA 1
ATOM 1669 C C . LYS A 1 236 ? 2.166 38.505 55.975 1.00 54.99 233 LYS A C 1
ATOM 1670 O O . LYS A 1 236 ? 3.264 38.678 55.443 1.00 60.51 233 LYS A O 1
ATOM 1676 N N . LYS A 1 237 ? 1.977 37.630 56.950 1.00 49.53 234 LYS A N 1
ATOM 1677 C CA . LYS A 1 237 ? 3.056 36.717 57.252 1.00 46.70 234 LYS A CA 1
ATOM 1678 C C . LYS A 1 237 ? 3.151 35.691 56.138 1.00 43.73 234 LYS A C 1
ATOM 1679 O O . LYS A 1 237 ? 2.179 35.425 55.433 1.00 51.36 234 LYS A O 1
ATOM 1685 N N . VAL A 1 238 ? 4.349 35.148 55.950 1.00 38.78 235 VAL A N 1
ATOM 1686 C CA . VAL A 1 238 ? 4.583 34.055 55.015 1.00 43.17 235 VAL A CA 1
ATOM 1687 C C . VAL A 1 238 ? 5.105 32.885 55.831 1.00 45.79 235 VAL A C 1
ATOM 1688 O O . VAL A 1 238 ? 6.191 32.974 56.418 1.00 40.68 235 VAL A O 1
ATOM 1692 N N . TYR A 1 239 ? 4.329 31.808 55.891 1.00 44.53 236 TYR A N 1
ATOM 1693 C CA . TYR A 1 239 ? 4.721 30.571 56.553 1.00 41.30 236 TYR A CA 1
ATOM 1694 C C . TYR A 1 239 ? 5.044 29.510 55.520 1.00 40.20 236 TYR A C 1
ATOM 1695 O O . TYR A 1 239 ? 4.319 29.361 54.532 1.00 46.89 236 TYR A O 1
ATOM 1704 N N . SER A 1 240 ? 6.112 28.748 55.759 1.00 42.12 237 SER A N 1
ATOM 1705 C CA . SER A 1 240 ? 6.467 27.631 54.889 1.00 44.44 237 SER A CA 1
ATOM 1706 C C . SER A 1 240 ? 6.016 26.329 55.549 1.00 46.43 237 SER A C 1
ATOM 1707 O O . SER A 1 240 ? 6.430 26.024 56.667 1.00 51.67 237 SER A O 1
ATOM 1710 N N . LEU A 1 241 ? 5.158 25.572 54.864 1.00 45.08 238 LEU A N 1
ATOM 1711 C CA . LEU A 1 241 ? 4.574 24.364 55.432 1.00 41.78 238 LEU A CA 1
ATOM 1712 C C . LEU A 1 241 ? 5.572 23.231 55.326 1.00 45.03 238 LEU A C 1
ATOM 1713 O O . LEU A 1 241 ? 5.992 22.884 54.220 1.00 58.66 238 LEU A O 1
ATOM 1718 N N . ASP A 1 242 ? 5.954 22.650 56.456 1.00 38.10 239 ASP A N 1
ATOM 1719 C CA . ASP A 1 242 ? 6.879 21.517 56.444 1.00 41.30 239 ASP A CA 1
ATOM 1720 C C . ASP A 1 242 ? 6.036 20.248 56.340 1.00 44.29 239 ASP A C 1
ATOM 1721 O O . ASP A 1 242 ? 5.462 19.792 57.329 1.00 49.46 239 ASP A O 1
ATOM 1726 N N . ILE A 1 243 ? 5.932 19.691 55.129 1.00 42.85 240 ILE A N 1
ATOM 1727 C CA . ILE A 1 243 ? 5.072 18.529 54.911 1.00 50.79 240 ILE A CA 1
ATOM 1728 C C . ILE A 1 243 ? 5.589 17.322 55.689 1.00 59.06 240 ILE A C 1
ATOM 1729 O O . ILE A 1 243 ? 4.829 16.648 56.402 1.00 58.42 240 ILE A O 1
ATOM 1734 N N . GLY A 1 244 ? 6.889 17.030 55.559 1.00 55.22 241 GLY A N 1
ATOM 1735 C CA . GLY A 1 244 ? 7.480 15.942 56.315 1.00 49.30 241 GLY A CA 1
ATOM 1736 C C . GLY A 1 244 ? 7.278 16.088 57.806 1.00 52.12 241 GLY A C 1
ATOM 1737 O O . GLY A 1 244 ? 7.167 15.090 58.525 1.00 60.29 241 GLY A O 1
ATOM 1738 N N . SER A 1 245 ? 7.210 17.325 58.293 1.00 56.24 242 SER A N 1
ATOM 1739 C CA . SER A 1 245 ? 6.896 17.527 59.698 1.00 59.77 242 SER A CA 1
ATOM 1740 C C . SER A 1 245 ? 5.448 17.176 60.033 1.00 56.96 242 SER A C 1
ATOM 1741 O O . SER A 1 245 ? 5.170 16.823 61.183 1.00 62.54 242 SER A O 1
ATOM 1744 N N . LEU A 1 246 ? 4.532 17.243 59.057 1.00 56.52 243 LEU A N 1
ATOM 1745 C CA . LEU A 1 246 ? 3.138 16.850 59.285 1.00 61.64 243 LEU A CA 1
ATOM 1746 C C . LEU A 1 246 ? 2.991 15.355 59.519 1.00 64.99 243 LEU A C 1
ATOM 1747 O O . LEU A 1 246 ? 2.121 14.940 60.285 1.00 65.37 243 LEU A O 1
ATOM 1752 N N . LEU A 1 247 ? 3.835 14.543 58.871 1.00 67.86 244 LEU A N 1
ATOM 1753 C CA . LEU A 1 247 ? 3.754 13.085 58.833 1.00 69.31 244 LEU A CA 1
ATOM 1754 C C . LEU A 1 247 ? 4.506 12.389 59.964 1.00 72.09 244 LEU A C 1
ATOM 1755 O O . LEU A 1 247 ? 4.201 11.226 60.269 1.00 74.09 244 LEU A O 1
ATOM 1760 N N . ALA A 1 248 ? 5.480 13.062 60.579 1.00 69.59 245 ALA A N 1
ATOM 1761 C CA . ALA A 1 248 ? 6.350 12.438 61.572 1.00 71.80 245 ALA A CA 1
ATOM 1762 C C . ALA A 1 248 ? 5.590 12.175 62.866 1.00 76.98 245 ALA A C 1
ATOM 1763 O O . ALA A 1 248 ? 5.167 13.114 63.548 1.00 73.85 245 ALA A O 1
ATOM 1765 N N . GLY A 1 249 ? 5.429 10.897 63.207 1.00 92.06 246 GLY A N 1
ATOM 1766 C CA . GLY A 1 249 ? 4.686 10.509 64.391 1.00 101.60 246 GLY A CA 1
ATOM 1767 C C . GLY A 1 249 ? 3.219 10.247 64.115 1.00 106.91 246 GLY A C 1
ATOM 1768 O O . GLY A 1 249 ? 2.396 11.163 64.182 1.00 108.38 246 GLY A O 1
ATOM 1769 N N . ALA A 1 250 ? 2.877 9.000 63.808 1.00 109.83 247 ALA A N 1
ATOM 1770 C CA . ALA A 1 250 ? 1.500 8.624 63.517 1.00 106.56 247 ALA A CA 1
ATOM 1771 C C . ALA A 1 250 ? 0.921 7.708 64.601 1.00 115.59 247 ALA A C 1
ATOM 1772 O O . ALA A 1 250 ? 0.661 8.131 65.731 1.00 118.77 247 ALA A O 1
ATOM 1774 N N . GLY A 1 254 ? -5.160 8.142 60.975 1.00 86.64 251 GLY A N 1
ATOM 1775 C CA . GLY A 1 254 ? -5.337 9.248 60.044 1.00 84.35 251 GLY A CA 1
ATOM 1776 C C . GLY A 1 254 ? -4.968 10.622 60.598 1.00 83.03 251 GLY A C 1
ATOM 1777 O O . GLY A 1 254 ? -5.631 11.626 60.313 1.00 75.38 251 GLY A O 1
ATOM 1778 N N . GLU A 1 255 ? -3.882 10.668 61.373 1.00 88.21 252 GLU A N 1
ATOM 1779 C CA . GLU A 1 255 ? -3.507 11.869 62.117 1.00 93.53 252 GLU A CA 1
ATOM 1780 C C . GLU A 1 255 ? -2.833 12.939 61.243 1.00 87.29 252 GLU A C 1
ATOM 1781 O O . GLU A 1 255 ? -2.757 14.108 61.650 1.00 79.21 252 GLU A O 1
ATOM 1787 N N . PHE A 1 256 ? -2.337 12.567 60.059 1.00 87.74 253 PHE A N 1
ATOM 1788 C CA . PHE A 1 256 ? -1.938 13.560 59.066 1.00 80.42 253 PHE A CA 1
ATOM 1789 C C . PHE A 1 256 ? -3.047 14.579 58.840 1.00 78.81 253 PHE A C 1
ATOM 1790 O O . PHE A 1 256 ? -2.828 15.787 58.961 1.00 71.20 253 PHE A O 1
ATOM 1798 N N . GLU A 1 257 ? -4.262 14.100 58.541 1.00 86.90 254 GLU A N 1
ATOM 1799 C CA . GLU A 1 257 ? -5.368 14.999 58.208 1.00 89.28 254 GLU A CA 1
ATOM 1800 C C . GLU A 1 257 ? -5.723 15.951 59.358 1.00 82.45 254 GLU A C 1
ATOM 1801 O O . GLU A 1 257 ? -6.065 17.116 59.112 1.00 83.68 254 GLU A O 1
ATOM 1807 N N . GLU A 1 258 ? -5.604 15.508 60.611 1.00 79.34 255 GLU A N 1
ATOM 1808 C CA . GLU A 1 258 ? -5.973 16.370 61.733 1.00 78.02 255 GLU A CA 1
ATOM 1809 C C . GLU A 1 258 ? -4.952 17.478 61.978 1.00 79.81 255 GLU A C 1
ATOM 1810 O O . GLU A 1 258 ? -5.330 18.580 62.394 1.00 85.17 255 GLU A O 1
ATOM 1816 N N . ARG A 1 259 ? -3.663 17.207 61.745 1.00 74.41 256 ARG A N 1
ATOM 1817 C CA . ARG A 1 259 ? -2.648 18.251 61.875 1.00 64.38 256 ARG A CA 1
ATOM 1818 C C . ARG A 1 259 ? -2.822 19.321 60.803 1.00 65.45 256 ARG A C 1
ATOM 1819 O O . ARG A 1 259 ? -2.715 20.520 61.085 1.00 69.23 256 ARG A O 1
ATOM 1827 N N . LEU A 1 260 ? -3.083 18.902 59.563 1.00 63.36 257 LEU A N 1
ATOM 1828 C CA . LEU A 1 260 ? -3.177 19.845 58.456 1.00 57.50 257 LEU A CA 1
ATOM 1829 C C . LEU A 1 260 ? -4.386 20.760 58.612 1.00 64.19 257 LEU A C 1
ATOM 1830 O O . LEU A 1 260 ? -4.295 21.968 58.364 1.00 62.33 257 LEU A O 1
ATOM 1835 N N . LYS A 1 261 ? -5.523 20.200 59.036 1.00 68.88 258 LYS A N 1
ATOM 1836 C CA . LYS A 1 261 ? -6.713 21.013 59.253 1.00 63.67 258 LYS A CA 1
ATOM 1837 C C . LYS A 1 261 ? -6.447 22.142 60.241 1.00 59.47 258 LYS A C 1
ATOM 1838 O O . LYS A 1 261 ? -6.871 23.277 60.018 1.00 67.53 258 LYS A O 1
ATOM 1844 N N . ALA A 1 262 ? -5.737 21.853 61.327 1.00 57.55 259 ALA A N 1
ATOM 1845 C CA . ALA A 1 262 ? -5.394 22.888 62.299 1.00 60.98 259 ALA A CA 1
ATOM 1846 C C . ALA A 1 262 ? -4.421 23.906 61.718 1.00 66.77 259 ALA A C 1
ATOM 1847 O O . ALA A 1 262 ? -4.494 25.095 62.041 1.00 75.27 259 ALA A O 1
ATOM 1849 N N . VAL A 1 263 ? -3.487 23.458 60.880 1.00 63.09 260 VAL A N 1
ATOM 1850 C CA . VAL A 1 263 ? -2.605 24.392 60.183 1.00 57.96 260 VAL A CA 1
ATOM 1851 C C . VAL A 1 263 ? -3.419 25.340 59.315 1.00 60.27 260 VAL A C 1
ATOM 1852 O O . VAL A 1 263 ? -3.289 26.566 59.419 1.00 60.92 260 VAL A O 1
ATOM 1856 N N . LEU A 1 264 ? -4.296 24.780 58.470 1.00 60.09 261 LEU A N 1
ATOM 1857 C CA . LEU A 1 264 ? -5.079 25.574 57.524 1.00 55.22 261 LEU A CA 1
ATOM 1858 C C . LEU A 1 264 ? -6.006 26.533 58.254 1.00 55.09 261 LEU A C 1
ATOM 1859 O O . LEU A 1 264 ? -6.229 27.662 57.809 1.00 59.19 261 LEU A O 1
ATOM 1864 N N . LYS A 1 265 ? -6.569 26.084 59.374 1.00 59.17 262 LYS A N 1
ATOM 1865 C CA . LYS A 1 265 ? -7.382 26.945 60.223 1.00 67.02 262 LYS A CA 1
ATOM 1866 C C . LYS A 1 265 ? -6.569 28.123 60.749 1.00 72.87 262 LYS A C 1
ATOM 1867 O O . LYS A 1 265 ? -7.042 29.264 60.745 1.00 74.73 262 LYS A O 1
ATOM 1873 N N . GLU A 1 266 ? -5.337 27.876 61.198 1.00 75.46 263 GLU A N 1
ATOM 1874 C CA . GLU A 1 266 ? -4.563 28.961 61.793 1.00 74.87 263 GLU A CA 1
ATOM 1875 C C . GLU A 1 266 ? -3.982 29.901 60.744 1.00 74.04 263 GLU A C 1
ATOM 1876 O O . GLU A 1 266 ? -3.829 31.093 61.017 1.00 75.78 263 GLU A O 1
ATOM 1882 N N . LEU A 1 267 ? -3.638 29.395 59.558 1.00 72.81 264 LEU A N 1
ATOM 1883 C CA . LEU A 1 267 ? -3.312 30.286 58.447 1.00 70.80 264 LEU A CA 1
ATOM 1884 C C . LEU A 1 267 ? -4.483 31.196 58.132 1.00 74.76 264 LEU A C 1
ATOM 1885 O O . LEU A 1 267 ? -4.353 32.422 58.127 1.00 80.46 264 LEU A O 1
ATOM 1890 N N . LYS A 1 268 ? -5.644 30.599 57.881 1.00 74.40 265 LYS A N 1
ATOM 1891 C CA . LYS A 1 268 ? -6.836 31.339 57.490 1.00 72.57 265 LYS A CA 1
ATOM 1892 C C . LYS A 1 268 ? -7.133 32.535 58.398 1.00 71.98 265 LYS A C 1
ATOM 1893 O O . LYS A 1 268 ? -7.625 33.558 57.918 1.00 74.93 265 LYS A O 1
ATOM 1899 N N . GLU A 1 269 ? -6.842 32.444 59.698 1.00 70.78 266 GLU A N 1
ATOM 1900 C CA . GLU A 1 269 ? -7.187 33.527 60.614 1.00 74.32 266 GLU A CA 1
ATOM 1901 C C . GLU A 1 269 ? -6.045 34.507 60.858 1.00 80.56 266 GLU A C 1
ATOM 1902 O O . GLU A 1 269 ? -6.297 35.708 60.998 1.00 84.22 266 GLU A O 1
ATOM 1908 N N . ALA A 1 270 ? -4.790 34.043 60.918 1.00 84.48 267 ALA A N 1
ATOM 1909 C CA . ALA A 1 270 ? -3.656 34.952 60.738 1.00 76.44 267 ALA A CA 1
ATOM 1910 C C . ALA A 1 270 ? -3.628 35.537 59.333 1.00 75.72 267 ALA A C 1
ATOM 1911 O O . ALA A 1 270 ? -2.811 36.422 59.060 1.00 75.71 267 ALA A O 1
ATOM 1913 N N . GLN A 1 271 ? -4.496 35.039 58.451 1.00 75.17 268 GLN A N 1
ATOM 1914 C CA . GLN A 1 271 ? -4.691 35.542 57.097 1.00 82.13 268 GLN A CA 1
ATOM 1915 C C . GLN A 1 271 ? -3.344 35.690 56.387 1.00 79.12 268 GLN A C 1
ATOM 1916 O O . GLN A 1 271 ? -2.982 36.750 55.879 1.00 84.78 268 GLN A O 1
ATOM 1922 N N . ALA A 1 272 ? -2.604 34.577 56.367 1.00 63.24 269 ALA A N 1
ATOM 1923 C CA . ALA A 1 272 ? -1.226 34.474 55.923 1.00 43.23 269 ALA A CA 1
ATOM 1924 C C . ALA A 1 272 ? -1.151 33.879 54.521 1.00 37.27 269 ALA A C 1
ATOM 1925 O O . ALA A 1 272 ? -2.122 33.364 53.971 1.00 44.15 269 ALA A O 1
ATOM 1927 N N . ILE A 1 273 ? 0.009 33.989 53.931 1.00 33.10 270 ILE A N 1
ATOM 1928 C CA . ILE A 1 273 ? 0.333 33.297 52.695 1.00 38.68 270 ILE A CA 1
ATOM 1929 C C . ILE A 1 273 ? 1.065 32.033 53.096 1.00 40.46 270 ILE A C 1
ATOM 1930 O O . ILE A 1 273 ? 1.838 32.038 54.059 1.00 44.34 270 ILE A O 1
ATOM 1935 N N . VAL A 1 274 ? 0.822 30.941 52.392 1.00 36.90 271 VAL A N 1
ATOM 1936 C CA . VAL A 1 274 ? 1.494 29.706 52.727 1.00 35.06 271 VAL A CA 1
ATOM 1937 C C . VAL A 1 274 ? 2.336 29.289 51.534 1.00 38.93 271 VAL A C 1
ATOM 1938 O O . VAL A 1 274 ? 1.835 29.183 50.409 1.00 43.02 271 VAL A O 1
ATOM 1942 N N . PHE A 1 275 ? 3.631 29.135 51.773 1.00 37.29 272 PHE A N 1
ATOM 1943 C CA . PHE A 1 275 ? 4.533 28.521 50.820 1.00 36.78 272 PHE A CA 1
ATOM 1944 C C . PHE A 1 275 ? 4.576 27.030 51.105 1.00 40.18 272 PHE A C 1
ATOM 1945 O O . PHE A 1 275 ? 4.736 26.621 52.260 1.00 44.23 272 PHE A O 1
ATOM 1953 N N . ILE A 1 276 ? 4.387 26.221 50.069 1.00 40.40 273 ILE A N 1
ATOM 1954 C CA . ILE A 1 276 ? 4.439 24.762 50.200 1.00 40.37 273 ILE A CA 1
ATOM 1955 C C . ILE A 1 276 ? 5.436 24.216 49.191 1.00 40.49 273 ILE A C 1
ATOM 1956 O O . ILE A 1 276 ? 5.115 24.071 48.003 1.00 45.68 273 ILE A O 1
ATOM 1961 N N . ASP A 1 277 ? 6.632 23.885 49.667 1.00 39.04 274 ASP A N 1
ATOM 1962 C CA . ASP A 1 277 ? 7.608 23.181 48.859 1.00 37.73 274 ASP A CA 1
ATOM 1963 C C . ASP A 1 277 ? 7.154 21.741 48.646 1.00 43.67 274 ASP A C 1
ATOM 1964 O O . ASP A 1 277 ? 6.538 21.123 49.524 1.00 51.56 274 ASP A O 1
ATOM 1969 N N . GLU A 1 278 ? 7.485 21.202 47.470 1.00 43.29 275 GLU A N 1
ATOM 1970 C CA . GLU A 1 278 ? 7.144 19.826 47.108 1.00 52.36 275 GLU A CA 1
ATOM 1971 C C . GLU A 1 278 ? 5.632 19.641 47.173 1.00 57.71 275 GLU A C 1
ATOM 1972 O O . GLU A 1 278 ? 5.129 18.595 47.595 1.00 58.63 275 GLU A O 1
ATOM 1978 N N . ILE A 1 279 ? 4.908 20.677 46.733 1.00 54.27 276 ILE A N 1
ATOM 1979 C CA . ILE A 1 279 ? 3.458 20.723 46.874 1.00 52.69 276 ILE A CA 1
ATOM 1980 C C . ILE A 1 279 ? 2.785 19.541 46.199 1.00 53.63 276 ILE A C 1
ATOM 1981 O O . ILE A 1 279 ? 1.658 19.183 46.562 1.00 62.69 276 ILE A O 1
ATOM 1986 N N . HIS A 1 280 ? 3.450 18.903 45.232 1.00 47.17 277 HIS A N 1
ATOM 1987 C CA . HIS A 1 280 ? 2.871 17.696 44.643 1.00 52.54 277 HIS A CA 1
ATOM 1988 C C . HIS A 1 280 ? 2.776 16.566 45.659 1.00 54.85 277 HIS A C 1
ATOM 1989 O O . HIS A 1 280 ? 1.885 15.722 45.555 1.00 63.66 277 HIS A O 1
ATOM 1996 N N . THR A 1 281 ? 3.651 16.542 46.668 1.00 54.92 278 THR A N 1
ATOM 1997 C CA . THR A 1 281 ? 3.603 15.443 47.631 1.00 52.96 278 THR A CA 1
ATOM 1998 C C . THR A 1 281 ? 2.413 15.551 48.567 1.00 55.48 278 THR A C 1
ATOM 1999 O O . THR A 1 281 ? 2.152 14.610 49.321 1.00 76.62 278 THR A O 1
ATOM 2003 N N . VAL A 1 282 ? 1.680 16.660 48.532 1.00 54.14 279 VAL A N 1
ATOM 2004 C CA . VAL A 1 282 ? 0.422 16.790 49.252 1.00 55.32 279 VAL A CA 1
ATOM 2005 C C . VAL A 1 282 ? -0.769 16.745 48.300 1.00 57.11 279 VAL A C 1
ATOM 2006 O O . VAL A 1 282 ? -1.916 16.918 48.733 1.00 64.90 279 VAL A O 1
ATOM 2010 N N . LEU A 1 283 ? -0.528 16.486 47.014 1.00 58.20 280 LEU A N 1
ATOM 2011 C CA . LEU A 1 283 ? -1.557 16.374 45.982 1.00 63.26 280 LEU A CA 1
ATOM 2012 C C . LEU A 1 283 ? -1.482 15.064 45.197 1.00 67.68 280 LEU A C 1
ATOM 2013 O O . LEU A 1 283 ? -1.998 14.993 44.080 1.00 69.14 280 LEU A O 1
ATOM 2018 N N . GLY A 1 284 ? -0.880 14.014 45.756 1.00 72.02 281 GLY A N 1
ATOM 2019 C CA . GLY A 1 284 ? -0.892 12.735 45.070 1.00 69.97 281 GLY A CA 1
ATOM 2020 C C . GLY A 1 284 ? 0.368 11.899 45.191 1.00 76.66 281 GLY A C 1
ATOM 2021 O O . GLY A 1 284 ? 0.299 10.673 45.043 1.00 87.34 281 GLY A O 1
ATOM 2022 N N . ALA A 1 285 ? 1.518 12.516 45.454 1.00 69.29 282 ALA A N 1
ATOM 2023 C CA . ALA A 1 285 ? 2.778 11.759 45.520 1.00 81.09 282 ALA A CA 1
ATOM 2024 C C . ALA A 1 285 ? 3.126 11.268 46.933 1.00 82.82 282 ALA A C 1
ATOM 2025 O O . ALA A 1 285 ? 4.147 10.597 47.143 1.00 82.00 282 ALA A O 1
ATOM 2027 N N . ALA A 1 291 ? 3.514 9.271 52.795 1.00 85.38 288 ALA A N 1
ATOM 2028 C CA . ALA A 1 291 ? 2.982 9.758 51.523 1.00 91.22 288 ALA A CA 1
ATOM 2029 C C . ALA A 1 291 ? 1.441 9.656 51.474 1.00 92.87 288 ALA A C 1
ATOM 2030 O O . ALA A 1 291 ? 0.888 8.663 50.974 1.00 93.19 288 ALA A O 1
ATOM 2032 N N . ILE A 1 292 ? 0.771 10.699 51.989 1.00 89.47 289 ILE A N 1
ATOM 2033 C CA . ILE A 1 292 ? -0.682 10.770 52.111 1.00 88.44 289 ILE A CA 1
ATOM 2034 C C . ILE A 1 292 ? -1.176 11.969 51.302 1.00 87.87 289 ILE A C 1
ATOM 2035 O O . ILE A 1 292 ? -0.442 12.923 51.036 1.00 78.53 289 ILE A O 1
ATOM 2040 N N . ASP A 1 293 ? -2.441 11.891 50.892 1.00 97.75 290 ASP A N 1
ATOM 2041 C CA . ASP A 1 293 ? -3.048 12.816 49.944 1.00 99.70 290 ASP A CA 1
ATOM 2042 C C . ASP A 1 293 ? -4.069 13.685 50.671 1.00 96.60 290 ASP A C 1
ATOM 2043 O O . ASP A 1 293 ? -4.997 13.172 51.312 1.00 99.10 290 ASP A O 1
ATOM 2048 N N . ALA A 1 294 ? -3.885 14.998 50.570 1.00 88.47 291 ALA A N 1
ATOM 2049 C CA . ALA A 1 294 ? -4.753 15.985 51.196 1.00 82.41 291 ALA A CA 1
ATOM 2050 C C . ALA A 1 294 ? -5.304 16.965 50.168 1.00 79.64 291 ALA A C 1
ATOM 2051 O O . ALA A 1 294 ? -5.585 18.121 50.483 1.00 78.47 291 ALA A O 1
ATOM 2053 N N . ALA A 1 295 ? -5.455 16.505 48.926 1.00 79.40 292 ALA A N 1
ATOM 2054 C CA . ALA A 1 295 ? -6.017 17.351 47.879 1.00 73.12 292 ALA A CA 1
ATOM 2055 C C . ALA A 1 295 ? -7.441 17.783 48.212 1.00 69.63 292 ALA A C 1
ATOM 2056 O O . ALA A 1 295 ? -7.839 18.911 47.892 1.00 59.32 292 ALA A O 1
ATOM 2058 N N . ASN A 1 296 ? -8.233 16.895 48.840 1.00 74.15 293 ASN A N 1
ATOM 2059 C CA . ASN A 1 296 ? -9.609 17.241 49.173 1.00 77.41 293 ASN A CA 1
ATOM 2060 C C . ASN A 1 296 ? -9.724 18.115 50.413 1.00 75.90 293 ASN A C 1
ATOM 2061 O O . ASN A 1 296 ? -10.830 18.568 50.736 1.00 77.68 293 ASN A O 1
ATOM 2066 N N . LEU A 1 297 ? -8.626 18.360 51.112 1.00 74.01 294 LEU A N 1
ATOM 2067 C CA . LEU A 1 297 ? -8.637 19.320 52.201 1.00 72.28 294 LEU A CA 1
ATOM 2068 C C . LEU A 1 297 ? -8.252 20.706 51.706 1.00 66.96 294 LEU A C 1
ATOM 2069 O O . LEU A 1 297 ? -8.866 21.698 52.111 1.00 66.24 294 LEU A O 1
ATOM 2074 N N . LEU A 1 298 ? -7.257 20.770 50.811 1.00 60.77 295 LEU A N 1
ATOM 2075 C CA . LEU A 1 298 ? -6.771 22.044 50.289 1.00 56.36 295 LEU A CA 1
ATOM 2076 C C . LEU A 1 298 ? -7.710 22.637 49.249 1.00 58.76 295 LEU A C 1
ATOM 2077 O O . LEU A 1 298 ? -7.917 23.854 49.220 1.00 60.16 295 LEU A O 1
ATOM 2082 N N . LYS A 1 299 ? -8.255 21.805 48.367 1.00 62.46 296 LYS A N 1
ATOM 2083 C CA . LYS A 1 299 ? -9.007 22.321 47.224 1.00 60.23 296 LYS A CA 1
ATOM 2084 C C . LYS A 1 299 ? -10.205 23.167 47.621 1.00 61.15 296 LYS A C 1
ATOM 2085 O O . LYS A 1 299 ? -10.347 24.278 47.081 1.00 64.84 296 LYS A O 1
ATOM 2091 N N . PRO A 1 300 ? -11.096 22.733 48.520 1.00 56.68 297 PRO A N 1
ATOM 2092 C CA . PRO A 1 300 ? -12.235 23.601 48.854 1.00 58.64 297 PRO A CA 1
ATOM 2093 C C . PRO A 1 300 ? -11.806 24.948 49.396 1.00 59.95 297 PRO A C 1
ATOM 2094 O O . PRO A 1 300 ? -12.424 25.968 49.066 1.00 59.56 297 PRO A O 1
ATOM 2098 N N . MET A 1 301 ? -10.732 24.977 50.193 1.00 58.88 298 MET A N 1
ATOM 2099 C CA . MET A 1 301 ? -10.271 26.219 50.803 1.00 58.10 298 MET A CA 1
ATOM 2100 C C . MET A 1 301 ? -9.621 27.143 49.791 1.00 56.70 298 MET A C 1
ATOM 2101 O O . MET A 1 301 ? -9.871 28.351 49.801 1.00 60.90 298 MET A O 1
ATOM 2106 N N . LEU A 1 302 ? -8.753 26.605 48.937 1.00 56.23 299 LEU A N 1
ATOM 2107 C CA . LEU A 1 302 ? -8.187 27.421 47.868 1.00 59.23 299 LEU A CA 1
ATOM 2108 C C . LEU A 1 302 ? -9.274 28.050 47.005 1.00 59.96 299 LEU A C 1
ATOM 2109 O O . LEU A 1 302 ? -9.153 29.207 46.594 1.00 64.11 299 LEU A O 1
ATOM 2114 N N . ALA A 1 303 ? -10.344 27.304 46.725 1.00 61.58 300 ALA A N 1
ATOM 2115 C CA . ALA A 1 303 ? -11.411 27.814 45.865 1.00 69.78 300 ALA A CA 1
ATOM 2116 C C . ALA A 1 303 ? -12.275 28.840 46.597 1.00 65.80 300 ALA A C 1
ATOM 2117 O O . ALA A 1 303 ? -12.599 29.900 46.046 1.00 58.73 300 ALA A 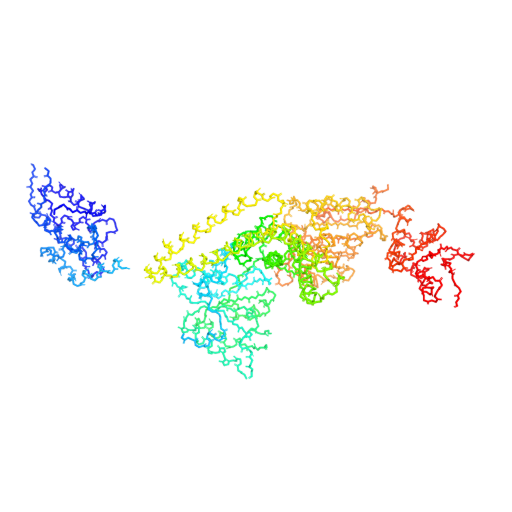O 1
ATOM 2119 N N . ARG A 1 304 ? -12.637 28.561 47.832 1.00 67.09 301 ARG A N 1
ATOM 2120 C CA . ARG A 1 304 ? -13.340 29.614 48.531 1.00 69.30 301 ARG A CA 1
ATOM 2121 C C . ARG A 1 304 ? -12.435 30.879 48.779 1.00 67.39 301 ARG A C 1
ATOM 2122 O O . ARG A 1 304 ? -12.920 31.804 49.432 1.00 66.57 301 ARG A O 1
ATOM 2130 N N . GLY A 1 305 ? -11.193 30.911 48.260 1.00 64.22 302 GLY A N 1
ATOM 2131 C CA . GLY A 1 305 ? -10.240 32.004 48.447 1.00 47.78 302 GLY A CA 1
ATOM 2132 C C . GLY A 1 305 ? -9.805 32.161 49.886 1.00 54.60 302 GLY A C 1
ATOM 2133 O O . GLY A 1 305 ? -9.141 33.140 50.243 1.00 56.23 302 GLY A O 1
ATOM 2134 N N . GLU A 1 306 ? -10.192 31.194 50.724 1.00 63.89 303 GLU A N 1
ATOM 2135 C CA . GLU A 1 306 ? -9.861 31.250 52.143 1.00 74.42 303 GLU A CA 1
ATOM 2136 C C . GLU A 1 306 ? -8.358 31.223 52.336 1.00 79.34 303 GLU A C 1
ATOM 2137 O O . GLU A 1 306 ? -7.826 31.922 53.206 1.00 80.39 303 GLU A O 1
ATOM 2143 N N . LEU A 1 307 ? -7.666 30.473 51.483 1.00 81.11 304 LEU A N 1
ATOM 2144 C CA . LEU A 1 307 ? -6.251 30.159 51.603 1.00 73.73 304 LEU A CA 1
ATOM 2145 C C . LEU A 1 307 ? -5.514 30.748 50.409 1.00 65.22 304 LEU A C 1
ATOM 2146 O O . LEU A 1 307 ? -5.955 30.604 49.266 1.00 72.70 304 LEU A O 1
ATOM 2151 N N . ARG A 1 308 ? -4.397 31.403 50.661 1.00 55.76 305 ARG A N 1
ATOM 2152 C CA . ARG A 1 308 ? -3.601 31.962 49.590 1.00 49.88 305 ARG A CA 1
ATOM 2153 C C . ARG A 1 308 ? -2.193 31.367 49.661 1.00 50.99 305 ARG A C 1
ATOM 2154 O O . ARG A 1 308 ? -1.572 31.330 50.729 1.00 56.93 305 ARG A O 1
ATOM 2162 N N . CYS A 1 309 ? -1.708 30.872 48.528 1.00 44.26 306 CYS A N 1
ATOM 2163 C CA . CYS A 1 309 ? -0.743 29.786 48.502 1.00 39.42 306 CYS A CA 1
ATOM 2164 C C . CYS A 1 309 ? 0.319 29.991 47.431 1.00 42.52 306 CYS A C 1
ATOM 2165 O O . CYS A 1 309 ? 0.004 30.417 46.318 1.00 48.51 306 CYS A O 1
ATOM 2168 N N .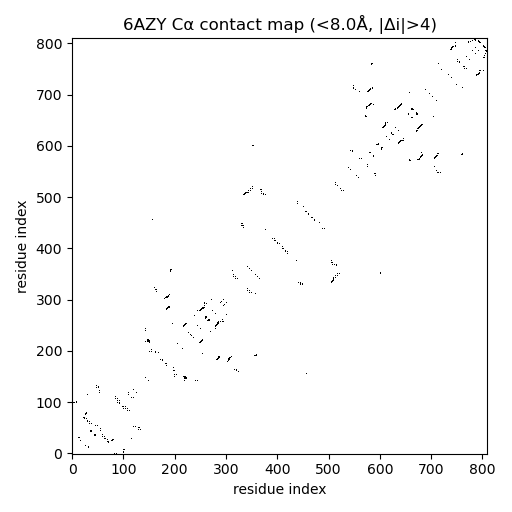 ILE A 1 310 ? 1.570 29.668 47.765 1.00 29.25 307 ILE A N 1
ATOM 2169 C CA . ILE A 1 310 ? 2.674 29.643 46.810 1.00 36.27 307 ILE A CA 1
ATOM 2170 C C . ILE A 1 310 ? 3.234 28.228 46.811 1.00 40.17 307 ILE A C 1
ATOM 2171 O O . ILE A 1 310 ? 3.740 27.749 47.842 1.00 37.13 307 ILE A O 1
ATOM 2176 N N . GLY A 1 311 ? 3.164 27.571 45.665 1.00 35.14 308 GLY A N 1
ATOM 2177 C CA . GLY A 1 311 ? 3.661 26.226 45.536 1.00 36.22 308 GLY A CA 1
ATOM 2178 C C . GLY A 1 311 ? 5.056 26.215 44.962 1.00 45.10 308 GLY A C 1
ATOM 2179 O O . GLY A 1 311 ? 5.521 27.196 44.393 1.00 47.20 308 GLY A O 1
ATOM 2180 N N . ALA A 1 312 ? 5.735 25.086 45.140 1.00 45.07 309 ALA A N 1
ATOM 2181 C CA . ALA A 1 312 ? 6.981 24.832 44.439 1.00 33.92 309 ALA A CA 1
ATOM 2182 C C . ALA A 1 312 ? 7.030 23.365 44.056 1.00 37.32 309 ALA A C 1
ATOM 2183 O O . ALA A 1 312 ? 6.611 22.502 44.823 1.00 41.98 309 ALA A O 1
ATOM 2185 N N . THR A 1 313 ? 7.506 23.094 42.853 1.00 34.12 310 THR A N 1
ATOM 2186 C CA . THR A 1 313 ? 7.599 21.732 42.347 1.00 39.89 310 THR A CA 1
ATOM 2187 C C . THR A 1 313 ? 8.415 21.780 41.061 1.00 47.11 310 THR A C 1
ATOM 2188 O O . THR A 1 313 ? 8.881 22.846 40.642 1.00 46.06 310 THR A O 1
ATOM 2192 N N . THR A 1 314 ? 8.621 20.615 40.456 1.00 43.07 311 THR A N 1
ATOM 2193 C CA . THR A 1 314 ? 9.362 20.539 39.208 1.00 44.17 311 THR A CA 1
ATOM 2194 C C . THR A 1 314 ? 8.388 20.464 38.045 1.00 53.05 311 THR A C 1
ATOM 2195 O O . THR A 1 314 ? 7.218 20.121 38.210 1.00 59.99 311 THR A O 1
ATOM 2199 N N . LEU A 1 315 ? 8.895 20.790 36.856 1.00 53.95 312 LEU A N 1
ATOM 2200 C CA . LEU A 1 315 ? 8.030 20.835 35.687 1.00 55.65 312 LEU A CA 1
ATOM 2201 C C . LEU A 1 315 ? 7.363 19.494 35.442 1.00 63.97 312 LEU A C 1
ATOM 2202 O O . LEU A 1 315 ? 6.162 19.434 35.166 1.00 68.51 312 LEU A O 1
ATOM 2207 N N . THR A 1 316 ? 8.119 18.404 35.564 1.00 70.48 313 THR A N 1
ATOM 2208 C CA . THR A 1 316 ? 7.557 17.082 35.287 1.00 74.70 313 THR A CA 1
ATOM 2209 C C . THR A 1 316 ? 6.398 16.776 36.225 1.00 69.13 313 THR A C 1
ATOM 2210 O O . THR A 1 316 ? 5.383 16.201 35.816 1.00 71.78 313 THR A O 1
ATOM 2214 N N . GLU A 1 317 ? 6.536 17.174 37.489 1.00 64.82 314 GLU A N 1
ATOM 2215 C CA . GLU A 1 317 ? 5.567 16.884 38.535 1.00 60.25 314 GLU A CA 1
ATOM 2216 C C . GLU A 1 317 ? 4.425 17.895 38.551 1.00 59.75 314 GLU A C 1
ATOM 2217 O O . GLU A 1 317 ? 3.293 17.533 38.895 1.00 55.94 314 GLU A O 1
ATOM 2223 N N . TYR A 1 318 ? 4.687 19.148 38.155 1.00 57.38 315 TYR A N 1
ATOM 2224 C CA . TYR A 1 318 ? 3.591 20.063 37.847 1.00 56.25 315 TYR A CA 1
ATOM 2225 C C . TYR A 1 318 ? 2.641 19.462 36.818 1.00 64.91 315 TYR A C 1
ATOM 2226 O O . TYR A 1 318 ? 1.418 19.597 36.935 1.00 69.91 315 TYR A O 1
ATOM 2235 N N . ARG A 1 319 ? 3.179 18.786 35.805 1.00 67.65 316 ARG A N 1
ATOM 2236 C CA . ARG A 1 319 ? 2.334 18.301 34.717 1.00 69.85 316 ARG A CA 1
ATOM 2237 C C . ARG A 1 319 ? 1.495 17.105 35.136 1.00 77.98 316 ARG A C 1
ATOM 2238 O O . ARG A 1 319 ? 0.351 16.963 34.686 1.00 78.74 316 ARG A O 1
ATOM 2246 N N . GLN A 1 320 ? 2.024 16.258 36.018 1.00 84.85 317 GLN A N 1
ATOM 2247 C CA . GLN A 1 320 ? 1.246 15.120 36.488 1.00 89.72 317 GLN A CA 1
ATOM 2248 C C . GLN A 1 320 ? 0.142 15.566 37.440 1.00 90.18 317 GLN A C 1
ATOM 2249 O O . GLN A 1 320 ? -1.017 15.171 37.284 1.00 95.23 317 GLN A O 1
ATOM 2255 N N . TYR A 1 321 ? 0.470 16.422 38.411 1.00 83.96 318 TYR A N 1
ATOM 2256 C CA . TYR A 1 321 ? -0.391 16.590 39.572 1.00 81.98 318 TYR A CA 1
ATOM 2257 C C . TYR A 1 321 ? -1.141 17.915 39.648 1.00 81.57 318 TYR A C 1
ATOM 2258 O O . TYR A 1 321 ? -2.064 18.029 40.464 1.00 84.94 318 TYR A O 1
ATOM 2267 N N . VAL A 1 322 ? -0.789 18.922 38.845 1.00 76.48 319 VAL A N 1
ATOM 2268 C CA . VAL A 1 322 ? -1.482 20.200 38.881 1.00 71.99 319 VAL A CA 1
ATOM 2269 C C . VAL A 1 322 ? -2.198 20.510 37.569 1.00 76.38 319 VAL A C 1
ATOM 2270 O O . VAL A 1 322 ? -3.313 21.042 37.583 1.00 78.61 319 VAL A O 1
ATOM 2274 N N . GLU A 1 323 ? -1.603 20.168 36.422 1.00 76.52 320 GLU A N 1
ATOM 2275 C CA . GLU A 1 323 ? -2.347 20.313 35.171 1.00 85.67 320 GLU A CA 1
ATOM 2276 C C . GLU A 1 323 ? -3.411 19.230 35.023 1.00 95.84 320 GLU A C 1
ATOM 2277 O O . GLU A 1 323 ? -4.524 19.512 34.563 1.00 102.59 320 GLU A O 1
ATOM 2283 N N . LYS A 1 324 ? -3.080 17.975 35.363 1.00 96.81 321 LYS A N 1
ATOM 2284 C CA . LYS A 1 324 ? -4.003 16.877 35.087 1.00 95.57 321 LYS A CA 1
ATOM 2285 C C . LYS A 1 324 ? -5.312 17.008 35.865 1.00 102.20 321 LYS A C 1
ATOM 2286 O O . LYS A 1 324 ? -6.310 16.375 35.496 1.00 111.13 321 LYS A O 1
ATOM 2292 N N . ASP A 1 325 ? -5.351 17.847 36.903 1.00 97.28 322 ASP A N 1
ATOM 2293 C CA . ASP A 1 325 ? -6.609 18.142 37.573 1.00 91.18 322 ASP A CA 1
ATOM 2294 C C . ASP A 1 325 ? -7.131 19.476 37.063 1.00 82.95 322 ASP A C 1
ATOM 2295 O O . ASP A 1 325 ? -6.532 20.515 37.370 1.00 84.24 322 ASP A O 1
ATOM 2300 N N . PRO A 1 326 ? -8.229 19.509 36.300 1.00 74.43 323 PRO A N 1
ATOM 2301 C CA . PRO A 1 326 ? -8.727 20.796 35.791 1.00 67.97 323 PRO A CA 1
ATOM 2302 C C . PRO A 1 326 ? -8.980 21.838 36.868 1.00 69.22 323 PRO A C 1
ATOM 2303 O O . PRO A 1 326 ? -8.805 23.028 36.599 1.00 71.40 323 PRO A O 1
ATOM 2307 N N . ALA A 1 327 ? -9.389 21.445 38.074 1.00 71.67 324 ALA A N 1
ATOM 2308 C CA . ALA A 1 327 ? -9.742 22.430 39.091 1.00 71.88 324 ALA A CA 1
ATOM 2309 C C . ALA A 1 327 ? -8.524 23.028 39.796 1.00 78.61 324 ALA A C 1
ATOM 2310 O O . ALA A 1 327 ? -8.633 24.111 40.380 1.00 84.98 324 ALA A O 1
ATOM 2312 N N . PHE A 1 328 ? -7.372 22.361 39.758 1.00 74.56 325 PHE A N 1
ATOM 2313 C CA . PHE A 1 328 ? -6.133 22.978 40.223 1.00 62.30 325 PHE A CA 1
ATOM 2314 C C . PHE A 1 328 ? -5.563 23.935 39.194 1.00 67.33 325 PHE A C 1
ATOM 2315 O O . PHE A 1 328 ? -5.055 24.996 39.553 1.00 72.06 325 PHE A O 1
ATOM 2323 N N . GLU A 1 329 ? -5.618 23.571 37.915 1.00 79.08 326 GLU A N 1
ATOM 2324 C CA . GLU A 1 329 ? -5.167 24.481 36.869 1.00 96.02 326 GLU A CA 1
ATOM 2325 C C . GLU A 1 329 ? -5.917 25.808 36.915 1.00 90.97 326 GLU A C 1
ATOM 2326 O O . GLU A 1 329 ? -5.362 26.851 36.550 1.00 96.26 326 GLU A O 1
ATOM 2332 N N . ARG A 1 330 ? -7.166 25.795 37.368 1.00 85.37 327 ARG A N 1
ATOM 2333 C CA . ARG A 1 330 ? -7.993 26.992 37.387 1.00 82.88 327 ARG A CA 1
ATOM 2334 C C . ARG A 1 330 ? -7.714 27.882 38.598 1.00 76.25 327 ARG A C 1
ATOM 2335 O O . ARG A 1 330 ? -8.177 29.033 38.629 1.00 79.87 327 ARG A O 1
ATOM 2343 N N . MET A 1 331 ? -6.925 27.398 39.570 1.00 63.41 328 MET A N 1
ATOM 2344 C CA . MET A 1 331 ? -6.565 28.170 40.753 1.00 51.28 328 MET A CA 1
ATOM 2345 C C . MET A 1 331 ? -5.085 28.470 40.868 1.00 47.13 328 MET A C 1
ATOM 2346 O O . MET A 1 331 ? -4.717 29.353 41.652 1.00 50.17 328 MET A O 1
ATOM 2351 N N . PHE A 1 332 ? -4.230 27.781 40.125 1.00 41.72 329 PHE A N 1
ATOM 2352 C CA . PHE A 1 332 ? -2.803 28.035 40.184 1.00 45.09 329 PHE A CA 1
ATOM 2353 C C . PHE A 1 332 ? -2.302 28.698 38.908 1.00 50.53 329 PHE A C 1
ATOM 2354 O O . PHE A 1 332 ? -2.917 28.593 37.843 1.00 52.70 329 PHE A O 1
ATOM 2362 N N . GLN A 1 333 ? -1.191 29.418 39.044 1.00 40.72 330 GLN A N 1
ATOM 2363 C CA . GLN A 1 333 ? -0.486 30.012 37.922 1.00 42.40 330 GLN A CA 1
ATOM 2364 C C . GLN A 1 333 ? 0.927 29.431 37.875 1.00 41.37 330 GLN A C 1
ATOM 2365 O O . GLN A 1 333 ? 1.670 29.501 38.860 1.00 35.94 330 GLN A O 1
ATOM 2371 N N . LEU A 1 334 ? 1.280 28.836 36.743 1.00 42.67 331 LEU A N 1
ATOM 2372 C CA . LEU A 1 334 ? 2.651 28.414 36.475 1.00 41.69 331 LEU A CA 1
ATOM 2373 C C . LEU A 1 334 ? 3.598 29.615 36.378 1.00 43.31 331 LEU A C 1
ATOM 2374 O O . LEU A 1 334 ? 3.431 30.475 35.514 1.00 48.99 331 LEU A O 1
ATOM 2379 N N . VAL A 1 335 ? 4.592 29.668 37.262 1.00 41.60 332 VAL A N 1
ATOM 2380 C CA . VAL A 1 335 ? 5.667 30.655 37.221 1.00 39.11 332 VAL A CA 1
ATOM 2381 C C . VAL A 1 335 ? 6.966 29.864 37.074 1.00 40.87 332 VAL A C 1
ATOM 2382 O O . VAL A 1 335 ? 7.417 29.214 38.022 1.00 45.39 332 VAL A O 1
ATOM 2386 N N . MET A 1 336 ? 7.549 29.879 35.878 1.00 37.73 333 MET A N 1
ATOM 2387 C CA . MET A 1 336 ? 8.804 29.178 35.640 1.00 38.74 333 MET A CA 1
ATOM 2388 C C . MET A 1 336 ? 9.972 29.888 36.324 1.00 45.32 333 MET A C 1
ATOM 2389 O O . MET A 1 336 ? 10.100 31.117 36.263 1.00 46.85 333 MET A O 1
ATOM 2394 N N . VAL A 1 337 ? 10.839 29.095 36.962 1.00 43.96 334 VAL A N 1
ATOM 2395 C CA . VAL A 1 337 ? 12.052 29.575 37.623 1.00 37.96 334 VAL A CA 1
ATOM 2396 C C . VAL A 1 337 ? 13.234 28.891 36.941 1.00 38.37 334 VAL A C 1
ATOM 2397 O O . VAL A 1 337 ? 13.605 27.763 37.283 1.00 36.60 334 VAL A O 1
ATOM 2401 N N . GLU A 1 338 ? 13.818 29.560 35.945 1.00 45.98 335 GLU A N 1
ATOM 2402 C CA . GLU A 1 338 ? 14.901 28.973 35.168 1.00 45.73 335 GLU A CA 1
ATOM 2403 C C . GLU A 1 338 ? 16.217 29.021 35.946 1.00 42.07 335 GLU A C 1
ATOM 2404 O O . GLU A 1 338 ? 16.394 29.810 36.869 1.00 46.80 335 GLU A O 1
ATOM 2410 N N . GLU A 1 339 ? 17.123 28.115 35.590 1.00 45.52 336 GLU A N 1
ATOM 2411 C CA . GLU A 1 339 ? 18.441 28.069 36.202 1.00 41.59 336 GLU A CA 1
ATOM 2412 C C . GLU A 1 339 ? 19.212 29.326 35.807 1.00 47.50 336 GLU A C 1
ATOM 2413 O O . GLU A 1 339 ? 19.223 29.693 34.625 1.00 54.79 336 GLU A O 1
ATOM 2419 N N . PRO A 1 340 ? 19.853 30.021 36.743 1.00 43.80 337 PRO A N 1
ATOM 2420 C CA . PRO A 1 340 ? 20.662 31.181 36.342 1.00 39.04 337 PRO A CA 1
ATOM 2421 C C . PRO A 1 340 ? 21.904 30.751 35.574 1.00 40.81 337 PRO A C 1
ATOM 2422 O O . PRO A 1 340 ? 22.534 29.742 35.889 1.00 46.42 337 PRO A O 1
ATOM 2426 N N . SER A 1 341 ? 22.248 31.525 34.551 1.00 42.14 338 SER A N 1
ATOM 2427 C CA . SER A 1 341 ? 23.449 31.264 33.767 1.00 39.79 338 SER A CA 1
ATOM 2428 C C . SER A 1 341 ? 24.714 31.436 34.621 1.00 49.29 338 SER A C 1
ATOM 2429 O O . SER A 1 341 ? 24.673 31.762 35.817 1.00 46.60 338 SER A O 1
ATOM 2432 N N . VAL A 1 342 ? 25.869 31.247 33.983 1.00 56.52 339 VAL A N 1
ATOM 2433 C CA . VAL A 1 342 ? 27.134 31.455 34.683 1.00 51.17 339 VAL A CA 1
ATOM 2434 C C . VAL A 1 342 ? 27.311 32.920 35.072 1.00 52.87 339 VAL A C 1
ATOM 2435 O O . VAL A 1 342 ? 27.728 33.234 36.196 1.00 51.95 339 VAL A O 1
ATOM 2439 N N . THR A 1 343 ? 26.971 33.837 34.164 1.00 50.77 340 THR A N 1
ATOM 2440 C CA . THR A 1 343 ? 27.009 35.258 34.495 1.00 49.11 340 THR A CA 1
ATOM 2441 C C . THR A 1 343 ? 26.104 35.587 35.682 1.00 50.31 340 THR A C 1
ATOM 2442 O O . THR A 1 343 ? 26.532 36.237 36.639 1.00 54.65 340 THR A O 1
ATOM 2446 N N . ASP A 1 344 ? 24.851 35.136 35.652 1.00 48.21 341 ASP A N 1
ATOM 2447 C CA . ASP A 1 344 ? 23.949 35.470 36.754 1.00 47.63 341 ASP A CA 1
ATOM 2448 C C . ASP A 1 344 ? 24.365 34.792 38.049 1.00 49.39 341 ASP A C 1
ATOM 2449 O O . ASP A 1 344 ? 24.166 35.355 39.132 1.00 56.26 341 ASP A O 1
ATOM 2454 N N . THR A 1 345 ? 24.929 33.584 37.967 1.00 45.12 342 THR A N 1
ATOM 2455 C CA . THR A 1 345 ? 25.397 32.926 39.179 1.00 44.22 342 THR A CA 1
ATOM 2456 C C . THR A 1 345 ? 26.540 33.707 39.823 1.00 44.92 342 THR A C 1
ATOM 2457 O O . THR A 1 345 ? 26.592 33.850 41.049 1.00 44.15 342 THR A O 1
ATOM 2461 N N . ILE A 1 346 ? 27.459 34.229 39.015 1.00 45.88 343 ILE A N 1
ATOM 2462 C CA . ILE A 1 346 ? 28.525 35.048 39.574 1.00 47.45 343 ILE A CA 1
ATOM 2463 C C . ILE A 1 346 ? 27.951 36.240 40.327 1.00 48.28 343 ILE A C 1
ATOM 2464 O O . ILE A 1 346 ? 28.457 36.613 41.396 1.00 53.82 343 ILE A O 1
ATOM 2469 N N . SER A 1 347 ? 26.868 36.837 39.803 1.00 39.33 344 SER A N 1
ATOM 2470 C CA . SER A 1 347 ? 26.204 37.935 40.515 1.00 38.67 344 SER A CA 1
ATOM 2471 C C . SER A 1 347 ? 25.581 37.452 41.815 1.00 42.53 344 SER A C 1
ATOM 2472 O O . SER A 1 347 ? 25.649 38.148 42.835 1.00 52.06 344 SER A O 1
ATOM 2475 N N . ILE A 1 348 ? 24.955 36.270 41.794 1.00 33.55 345 ILE A N 1
ATOM 2476 C CA . ILE A 1 348 ? 24.434 35.716 43.033 1.00 36.52 345 ILE A CA 1
ATOM 2477 C C . ILE A 1 348 ? 25.557 35.496 44.026 1.00 39.10 345 ILE A C 1
ATOM 2478 O O . ILE A 1 348 ? 25.422 35.821 45.212 1.00 44.23 345 ILE A O 1
ATOM 2483 N N . LEU A 1 349 ? 26.712 35.015 43.547 1.00 42.74 346 LEU A N 1
ATOM 2484 C CA . LEU A 1 349 ? 27.817 34.720 44.450 1.00 34.44 346 LEU A CA 1
ATOM 2485 C C . LEU A 1 349 ? 28.423 35.990 45.011 1.00 35.99 346 LEU A C 1
ATOM 2486 O O . LEU A 1 349 ? 28.672 36.090 46.218 1.00 41.67 346 LEU A O 1
ATOM 2491 N N . ARG A 1 350 ? 28.646 36.984 44.158 1.00 32.86 347 ARG A N 1
ATOM 2492 C CA . ARG A 1 350 ? 29.132 38.274 44.651 1.00 37.45 347 ARG A CA 1
ATOM 2493 C C . ARG A 1 350 ? 28.211 38.865 45.721 1.00 38.49 347 ARG A C 1
ATOM 2494 O O . ARG A 1 350 ? 28.683 39.591 46.605 1.00 38.59 347 ARG A O 1
ATOM 2502 N N . GLY A 1 351 ? 26.906 38.562 45.669 1.00 36.60 348 GLY A N 1
ATOM 2503 C CA . GLY A 1 351 ? 25.951 39.074 46.639 1.00 27.64 348 GLY A CA 1
ATOM 2504 C C . GLY A 1 351 ? 25.958 38.333 47.962 1.00 38.14 348 GLY A C 1
ATOM 2505 O O . GLY A 1 351 ? 25.802 38.949 49.025 1.00 37.76 348 GLY A O 1
ATOM 2506 N N . LEU A 1 352 ? 26.122 37.006 47.910 1.00 37.28 349 LEU A N 1
ATOM 2507 C CA . LEU A 1 352 ? 26.258 36.157 49.094 1.00 35.14 349 LEU A CA 1
ATOM 2508 C C . LEU A 1 352 ? 27.651 36.221 49.731 1.00 37.92 349 LEU A C 1
ATOM 2509 O O . LEU A 1 352 ? 27.814 35.797 50.878 1.00 37.47 349 LEU A O 1
ATOM 2514 N N . LYS A 1 353 ? 28.645 36.769 49.025 1.00 41.50 350 LYS A N 1
ATOM 2515 C CA . LYS A 1 353 ? 30.059 36.694 49.412 1.00 34.57 350 LYS A CA 1
ATOM 2516 C C . LYS A 1 353 ? 30.316 37.127 50.854 1.00 39.13 350 LYS A C 1
ATOM 2517 O O . LYS A 1 353 ? 30.934 36.394 51.630 1.00 40.51 350 LYS A O 1
ATOM 2523 N N . GLU A 1 354 ? 29.911 38.351 51.216 1.00 42.50 351 GLU A N 1
ATOM 2524 C CA . GLU A 1 354 ? 30.133 38.836 52.580 1.00 40.03 351 GLU A CA 1
ATOM 2525 C C . GLU A 1 354 ? 29.564 37.882 53.628 1.00 41.51 351 GLU A C 1
ATOM 2526 O O . GLU A 1 354 ? 30.147 37.727 54.708 1.00 43.52 351 GLU A O 1
ATOM 2532 N N . ARG A 1 355 ? 28.437 37.235 53.334 1.00 32.87 352 ARG A N 1
ATOM 2533 C CA . ARG A 1 355 ? 27.806 36.366 54.322 1.00 30.41 352 ARG A CA 1
ATOM 2534 C C . ARG A 1 355 ? 28.679 35.150 54.626 1.00 38.85 352 ARG A C 1
ATOM 2535 O O . ARG A 1 355 ? 28.836 34.767 55.792 1.00 42.01 352 ARG A O 1
ATOM 2543 N N . TYR A 1 356 ? 29.277 34.538 53.596 1.00 38.71 353 TYR A N 1
ATOM 2544 C CA . TYR A 1 356 ? 30.167 33.427 53.897 1.00 35.06 353 TYR A CA 1
ATOM 2545 C C . TYR A 1 356 ? 31.503 33.901 54.470 1.00 37.91 353 TYR A C 1
ATOM 2546 O O . TYR A 1 356 ? 32.039 33.250 55.374 1.00 39.80 353 TYR A O 1
ATOM 2555 N N . GLU A 1 357 ? 32.051 35.024 53.979 1.00 33.23 354 GLU A N 1
ATOM 2556 C CA . GLU A 1 357 ? 33.276 35.576 54.568 1.00 33.30 354 GLU A CA 1
ATOM 2557 C C . GLU A 1 357 ? 33.118 35.835 56.056 1.00 30.16 354 GLU A C 1
ATOM 2558 O O . GLU A 1 357 ? 33.962 35.437 56.864 1.00 37.23 354 GLU A O 1
ATOM 2564 N N . THR A 1 358 ? 32.038 36.507 56.436 1.00 40.36 355 THR A N 1
ATOM 2565 C CA . THR A 1 358 ? 31.805 36.813 57.841 1.00 40.93 355 THR A CA 1
ATOM 2566 C C . THR A 1 358 ? 31.536 35.554 58.633 1.00 43.39 355 THR A C 1
ATOM 2567 O O . THR A 1 358 ? 31.859 35.482 59.829 1.00 38.73 355 THR A O 1
ATOM 2571 N N . HIS A 1 359 ? 30.969 34.541 57.981 1.00 40.91 356 HIS A N 1
ATOM 2572 C CA . HIS A 1 359 ? 30.692 33.324 58.719 1.00 34.57 356 HIS A CA 1
ATOM 2573 C C . HIS A 1 359 ? 31.965 32.515 58.961 1.00 37.31 356 HIS A C 1
ATOM 2574 O O . HIS A 1 359 ? 32.234 32.097 60.095 1.00 40.17 356 HIS A O 1
ATOM 2581 N N . HIS A 1 360 ? 32.767 32.291 57.924 1.00 36.00 357 HIS A N 1
ATOM 2582 C CA . HIS A 1 360 ? 33.946 31.448 58.093 1.00 34.89 357 HIS A CA 1
ATOM 2583 C C . HIS A 1 360 ? 35.178 32.198 58.590 1.00 41.31 357 HIS A C 1
ATOM 2584 O O . HIS A 1 360 ? 36.119 31.548 59.057 1.00 41.92 357 HIS A O 1
ATOM 2591 N N . GLY A 1 361 ? 35.188 33.541 58.527 1.00 42.47 358 GLY A N 1
ATOM 2592 C CA . GLY A 1 361 ? 36.357 34.332 58.899 1.00 33.31 358 GLY A CA 1
ATOM 2593 C C . GLY A 1 361 ? 37.447 34.243 57.846 1.00 40.98 358 GLY A C 1
ATOM 2594 O O . GLY A 1 361 ? 38.615 34.023 58.175 1.00 34.07 358 GLY A O 1
ATOM 2595 N N . VAL A 1 362 ? 37.068 34.364 56.570 1.00 40.63 359 VAL A N 1
ATOM 2596 C CA . VAL A 1 362 ? 37.985 34.209 55.446 1.00 38.85 359 VAL A CA 1
ATOM 2597 C C . VAL A 1 362 ? 37.651 35.288 54.416 1.00 39.27 359 VAL A C 1
ATOM 2598 O O . VAL A 1 362 ? 36.598 35.926 54.474 1.00 48.94 359 VAL A O 1
ATOM 2602 N N . ARG A 1 363 ? 38.576 35.498 53.483 1.00 37.60 360 ARG A N 1
ATOM 2603 C CA . ARG A 1 363 ? 38.384 36.343 52.308 1.00 44.42 360 ARG A CA 1
ATOM 2604 C C . ARG A 1 363 ? 38.198 35.499 51.049 1.00 44.79 360 ARG A C 1
ATOM 2605 O O . ARG A 1 363 ? 39.028 34.638 50.743 1.00 38.00 360 ARG A O 1
ATOM 2613 N N . ILE A 1 364 ? 37.133 35.770 50.298 1.00 40.76 361 ILE A N 1
ATOM 2614 C CA . ILE A 1 364 ? 36.884 35.053 49.054 1.00 36.87 361 ILE A CA 1
ATOM 2615 C C . ILE A 1 364 ? 37.320 35.945 47.905 1.00 37.26 361 ILE A C 1
ATOM 2616 O O . ILE A 1 364 ? 36.660 36.941 47.604 1.00 42.98 361 ILE A O 1
ATOM 2621 N N . ALA A 1 365 ? 38.431 35.587 47.253 1.00 38.50 362 ALA A N 1
ATOM 2622 C CA . ALA A 1 365 ? 38.875 36.306 46.063 1.00 40.12 362 ALA A CA 1
ATOM 2623 C C . ALA A 1 365 ? 37.824 36.204 44.954 1.00 43.61 362 ALA A C 1
ATOM 2624 O O . ALA A 1 365 ? 37.137 35.195 44.818 1.00 52.63 362 ALA A O 1
ATOM 2626 N N . ASP A 1 366 ? 37.717 37.254 44.133 1.00 43.09 363 ASP A N 1
ATOM 2627 C CA . ASP A 1 366 ? 36.711 37.232 43.082 1.00 40.04 363 ASP A CA 1
ATOM 2628 C C . ASP A 1 366 ? 36.980 36.118 42.081 1.00 43.19 363 ASP A C 1
ATOM 2629 O O . ASP A 1 366 ? 36.040 35.574 41.493 1.00 56.45 363 ASP A O 1
ATOM 2634 N N . ALA A 1 367 ? 38.240 35.756 41.875 1.00 49.16 364 ALA A N 1
ATOM 2635 C CA . ALA A 1 367 ? 38.534 34.673 40.948 1.00 45.71 364 ALA A CA 1
ATOM 2636 C C . ALA A 1 367 ? 38.088 33.338 41.500 1.00 48.88 364 ALA A C 1
ATOM 2637 O O . ALA A 1 367 ? 37.900 32.404 40.722 1.00 56.84 364 ALA A O 1
ATOM 2639 N N . ALA A 1 368 ? 37.917 33.237 42.823 1.00 43.05 365 ALA A N 1
ATOM 2640 C CA . ALA A 1 368 ? 37.340 32.035 43.423 1.00 40.83 365 ALA A CA 1
ATOM 2641 C C . ALA A 1 368 ? 35.882 31.893 43.044 1.00 44.19 365 ALA A C 1
ATOM 2642 O O . ALA A 1 368 ? 35.431 30.810 42.669 1.00 54.86 365 ALA A O 1
ATOM 2644 N N . ILE A 1 369 ? 35.134 32.986 43.172 1.00 40.76 366 ILE A N 1
ATOM 2645 C CA . ILE A 1 369 ? 33.744 33.058 42.724 1.00 44.42 366 ILE A CA 1
ATOM 2646 C C . ILE A 1 369 ? 33.616 32.665 41.261 1.00 44.80 366 ILE A C 1
ATOM 2647 O O . ILE A 1 369 ? 32.890 31.726 40.918 1.00 43.60 366 ILE A O 1
ATOM 2652 N N . VAL A 1 370 ? 34.297 33.401 40.377 1.00 43.29 367 VAL A N 1
ATOM 2653 C CA . VAL A 1 370 ? 34.297 33.098 38.948 1.00 34.14 367 VAL A CA 1
ATOM 2654 C C . VAL A 1 370 ? 34.614 31.627 38.700 1.00 50.84 367 VAL A C 1
ATOM 2655 O O . VAL A 1 370 ? 34.000 30.978 37.843 1.00 57.06 367 VAL A O 1
ATOM 2659 N N . ALA A 1 371 ? 35.580 31.071 39.432 1.00 46.99 368 ALA A N 1
ATOM 2660 C CA . ALA A 1 371 ? 35.955 29.685 39.158 1.00 54.35 368 ALA A CA 1
ATOM 2661 C C . ALA A 1 371 ? 34.936 28.709 39.725 1.00 54.78 368 ALA A C 1
ATOM 2662 O O . ALA A 1 371 ? 34.718 27.644 39.141 1.00 56.78 368 ALA A O 1
ATOM 2664 N N . ALA A 1 372 ? 34.310 29.065 40.852 1.00 49.76 369 ALA A N 1
ATOM 2665 C CA . ALA A 1 372 ? 33.196 28.285 41.377 1.00 45.30 369 ALA A CA 1
ATOM 2666 C C . ALA A 1 372 ? 32.087 28.136 40.334 1.00 45.91 369 ALA A C 1
ATOM 2667 O O . ALA A 1 372 ? 31.645 27.020 40.035 1.00 44.35 369 ALA A O 1
ATOM 2669 N N . ALA A 1 373 ? 31.654 29.250 39.737 1.00 45.20 370 ALA A N 1
ATOM 2670 C CA . ALA A 1 373 ? 30.556 29.207 38.778 1.00 31.73 370 ALA A CA 1
ATOM 2671 C C . ALA A 1 373 ? 30.947 28.469 37.506 1.00 44.47 370 ALA A C 1
ATOM 2672 O O . ALA A 1 373 ? 30.183 27.641 37.000 1.00 53.60 370 ALA A O 1
ATOM 2674 N N . GLN A 1 374 ? 32.139 28.752 36.978 1.00 46.05 371 GLN A N 1
ATOM 2675 C CA . GLN A 1 374 ? 32.596 28.121 35.735 1.00 48.68 371 GLN A CA 1
ATOM 2676 C C . GLN A 1 374 ? 32.844 26.622 35.905 1.00 49.89 371 GLN A C 1
ATOM 2677 O O . GLN A 1 374 ? 32.529 25.827 35.007 1.00 50.18 371 GLN A O 1
ATOM 2683 N N . LEU A 1 375 ? 33.424 26.209 37.030 1.00 47.98 372 LEU A N 1
ATOM 2684 C CA . LEU A 1 375 ? 33.695 24.788 37.166 1.00 44.28 372 LEU A CA 1
ATOM 2685 C C . LEU A 1 375 ? 32.427 24.017 37.507 1.00 44.64 372 LEU A C 1
ATOM 2686 O O . LEU A 1 375 ? 32.233 22.894 37.023 1.00 44.28 372 LEU A O 1
ATOM 2691 N N . ALA A 1 376 ? 31.554 24.588 38.341 1.00 38.10 373 ALA A N 1
ATOM 2692 C CA . ALA A 1 376 ? 30.290 23.914 38.615 1.00 40.46 373 ALA A CA 1
ATOM 2693 C C . ALA A 1 376 ? 29.465 23.756 37.343 1.00 48.37 373 ALA A C 1
ATOM 2694 O O . ALA A 1 376 ? 28.863 22.703 37.116 1.00 57.39 373 ALA A O 1
ATOM 2696 N N . ALA A 1 377 ? 29.443 24.774 36.482 1.00 45.46 374 ALA A N 1
ATOM 2697 C CA . ALA A 1 377 ? 28.710 24.633 35.228 1.00 50.98 374 ALA A CA 1
ATOM 2698 C C . ALA A 1 377 ? 29.295 23.523 34.363 1.00 56.04 374 ALA A C 1
ATOM 2699 O O . ALA A 1 377 ? 28.565 22.829 33.647 1.00 59.46 374 ALA A O 1
ATOM 2701 N N . ARG A 1 378 ? 30.607 23.325 34.423 1.00 54.68 375 ARG A N 1
ATOM 2702 C CA . ARG A 1 378 ? 31.231 22.446 33.455 1.00 54.36 375 ARG A CA 1
ATOM 2703 C C . ARG A 1 378 ? 31.452 21.033 33.986 1.00 55.55 375 ARG A C 1
ATOM 2704 O O . ARG A 1 378 ? 31.351 20.079 33.204 1.00 58.70 375 ARG A O 1
ATOM 2712 N N . TYR A 1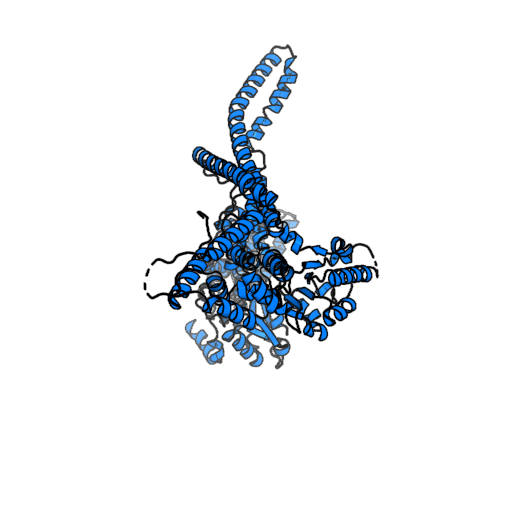 379 ? 31.636 20.855 35.304 1.00 55.16 376 TYR A N 1
ATOM 2713 C CA . TYR A 1 379 ? 31.950 19.543 35.857 1.00 59.18 376 TYR A CA 1
ATOM 2714 C C . TYR A 1 379 ? 30.897 18.943 36.785 1.00 65.70 376 TYR A C 1
ATOM 2715 O O . TYR A 1 379 ? 30.919 17.725 36.984 1.00 71.94 376 TYR A O 1
ATOM 2724 N N . ILE A 1 380 ? 29.993 19.737 37.362 1.00 65.44 377 ILE A N 1
ATOM 2725 C CA . ILE A 1 380 ? 28.884 19.184 38.142 1.00 67.61 377 ILE A CA 1
ATOM 2726 C C . ILE A 1 380 ? 27.605 19.274 37.302 1.00 67.60 377 ILE A C 1
ATOM 2727 O O . ILE A 1 380 ? 26.772 20.180 37.471 1.00 61.56 377 ILE A O 1
ATOM 2732 N N . THR A 1 381 ? 27.454 18.333 36.379 1.00 65.30 378 THR A N 1
ATOM 2733 C CA . THR A 1 381 ? 26.417 18.368 35.361 1.00 68.63 378 THR A CA 1
ATOM 2734 C C . THR A 1 381 ? 25.112 17.710 35.798 1.00 72.05 378 THR A C 1
ATOM 2735 O O . THR A 1 381 ? 24.120 17.784 35.066 1.00 71.32 378 THR A O 1
ATOM 2739 N N . GLN A 1 382 ? 25.101 17.079 36.972 1.00 70.71 379 GLN A N 1
ATOM 2740 C CA . GLN A 1 382 ? 23.958 16.374 37.536 1.00 69.13 379 GLN A CA 1
ATOM 2741 C C . GLN A 1 382 ? 23.159 17.247 38.501 1.00 59.28 379 GLN A C 1
ATOM 2742 O O . GLN A 1 382 ? 22.256 16.749 39.177 1.00 65.97 379 GLN A O 1
ATOM 2748 N N . ARG A 1 383 ? 23.494 18.530 38.593 1.00 45.87 380 ARG A N 1
ATOM 2749 C CA . ARG A 1 383 ? 23.042 19.434 39.635 1.00 38.11 380 ARG A CA 1
ATOM 2750 C C . ARG A 1 383 ? 22.980 20.836 39.050 1.00 42.75 380 ARG A C 1
ATOM 2751 O O . ARG A 1 383 ? 23.503 21.091 37.963 1.00 39.18 380 ARG A O 1
ATOM 2759 N N . PHE A 1 384 ? 22.333 21.753 39.780 1.00 40.40 381 PHE A N 1
ATOM 2760 C CA . PHE A 1 384 ? 21.844 22.985 39.167 1.00 39.95 381 PHE A CA 1
ATOM 2761 C C . PHE A 1 384 ? 22.327 24.245 39.871 1.00 37.06 381 PHE A C 1
ATOM 2762 O O . PHE A 1 384 ? 22.564 24.260 41.080 1.00 38.48 381 PHE A O 1
ATOM 2770 N N . MET A 1 385 ? 22.437 25.305 39.079 1.00 38.20 382 MET A N 1
ATOM 2771 C CA . MET A 1 385 ? 22.811 26.620 39.577 1.00 36.52 382 MET A CA 1
ATOM 2772 C C . MET A 1 385 ? 21.647 27.270 40.326 1.00 44.98 382 MET A C 1
ATOM 2773 O O . MET A 1 385 ? 20.483 27.109 39.938 1.00 51.27 382 MET A O 1
ATOM 2778 N N . PRO A 1 386 ? 21.922 28.035 41.384 1.00 39.36 383 PRO A N 1
ATOM 2779 C CA . PRO A 1 386 ? 23.229 28.369 41.964 1.00 41.06 383 PRO A CA 1
ATOM 2780 C C . PRO A 1 386 ? 23.666 27.448 43.107 1.00 44.85 383 PRO A C 1
ATOM 2781 O O . PRO A 1 386 ? 24.762 27.637 43.616 1.00 44.59 383 PRO A O 1
ATOM 2785 N N . ASP A 1 387 ? 22.817 26.488 43.495 1.00 44.06 384 ASP A N 1
ATOM 2786 C CA . ASP A 1 387 ? 23.081 25.640 44.661 1.00 39.40 384 ASP A CA 1
ATOM 2787 C C . ASP A 1 387 ? 24.473 25.017 44.578 1.00 45.45 384 ASP A C 1
ATOM 2788 O O . ASP A 1 387 ? 25.264 25.108 45.522 1.00 47.41 384 ASP A O 1
ATOM 2793 N N . LYS A 1 388 ? 24.817 24.445 43.421 1.00 42.79 385 LYS A N 1
ATOM 2794 C CA . LYS A 1 388 ? 26.074 23.709 43.311 1.00 40.61 385 LYS A CA 1
ATOM 2795 C C . LYS A 1 388 ? 27.318 24.596 43.396 1.00 44.42 385 LYS A C 1
ATOM 2796 O O . LYS A 1 388 ? 28.384 24.102 43.764 1.00 52.81 385 LYS A O 1
ATOM 2802 N N . ALA A 1 389 ? 27.208 25.885 43.102 1.00 42.85 386 ALA A N 1
ATOM 2803 C CA . ALA A 1 389 ? 28.345 26.799 43.159 1.00 40.98 386 ALA A CA 1
ATOM 2804 C C . ALA A 1 389 ? 28.546 27.369 44.560 1.00 43.11 386 ALA A C 1
ATOM 2805 O O . ALA A 1 389 ? 29.668 27.397 45.069 1.00 45.74 386 ALA A O 1
ATOM 2807 N N . ILE A 1 390 ? 27.473 27.849 45.167 1.00 46.62 387 ILE A N 1
ATOM 2808 C CA . ILE A 1 390 ? 27.391 28.155 46.584 1.00 39.18 387 ILE A CA 1
ATOM 2809 C C . ILE A 1 390 ? 28.017 27.011 47.353 1.00 38.12 387 ILE A C 1
ATOM 2810 O O . ILE A 1 390 ? 28.805 27.214 48.275 1.00 39.78 387 ILE A O 1
ATOM 2815 N N . ASP A 1 391 ? 27.663 25.801 46.952 1.00 41.67 388 ASP A N 1
ATOM 2816 C CA . ASP A 1 391 ? 28.098 24.616 47.680 1.00 47.69 388 ASP A CA 1
ATOM 2817 C C . ASP A 1 391 ? 29.623 24.473 47.579 1.00 42.42 388 ASP A C 1
ATOM 2818 O O . ASP A 1 391 ? 30.291 24.200 48.576 1.00 43.35 388 ASP A O 1
ATOM 2823 N N . LEU A 1 392 ? 30.198 24.744 46.395 1.00 40.17 389 LEU A N 1
ATOM 2824 C CA . LEU A 1 392 ? 31.660 24.796 46.259 1.00 36.75 389 LEU A CA 1
ATOM 2825 C C . LEU A 1 392 ? 32.273 25.840 47.177 1.00 47.95 389 LEU A C 1
ATOM 2826 O O . LEU A 1 392 ? 33.276 25.576 47.849 1.00 62.82 389 LEU A O 1
ATOM 2831 N N . ILE A 1 393 ? 31.715 27.054 47.180 1.00 42.59 390 ILE A N 1
ATOM 2832 C CA . ILE A 1 393 ? 32.239 28.112 48.043 1.00 32.46 390 ILE A CA 1
ATOM 2833 C C . ILE A 1 393 ? 32.240 27.663 49.496 1.00 31.69 390 ILE A C 1
ATOM 2834 O O . ILE A 1 393 ? 33.258 27.742 50.191 1.00 41.97 390 ILE A O 1
ATOM 2839 N N . ASP A 1 394 ? 31.095 27.186 49.976 1.00 29.07 391 ASP A N 1
ATOM 2840 C CA . ASP A 1 394 ? 30.976 26.837 51.383 1.00 28.92 391 ASP A CA 1
ATOM 2841 C C . ASP A 1 394 ? 32.044 25.819 51.754 1.00 34.47 391 ASP A C 1
ATOM 2842 O O . ASP A 1 394 ? 32.770 25.981 52.747 1.00 34.36 391 ASP A O 1
ATOM 2847 N N . GLU A 1 395 ? 32.191 24.775 50.933 1.00 35.48 392 GLU A N 1
ATOM 2848 C CA . GLU A 1 395 ? 33.156 23.749 51.285 1.00 42.65 392 GLU A CA 1
ATOM 2849 C C . GLU A 1 395 ? 34.576 24.298 51.274 1.00 42.40 392 GLU A C 1
ATOM 2850 O O . GLU A 1 395 ? 35.330 24.064 52.222 1.00 41.02 392 GLU A O 1
ATOM 2856 N N . ALA A 1 396 ? 34.922 25.092 50.245 1.00 39.22 393 ALA A N 1
ATOM 2857 C CA . ALA A 1 396 ? 36.238 25.723 50.149 1.00 30.83 393 ALA A CA 1
ATOM 2858 C C . ALA A 1 396 ? 36.498 26.674 51.311 1.00 39.19 393 ALA A C 1
ATOM 2859 O O . ALA A 1 396 ? 37.610 26.700 51.852 1.00 41.66 393 ALA A O 1
ATOM 2861 N N . CYS A 1 397 ? 35.478 27.454 51.714 1.00 41.68 394 CYS A N 1
ATOM 2862 C CA . CYS A 1 397 ? 35.581 28.293 52.911 1.00 37.70 394 CYS A CA 1
ATOM 2863 C C . CYS A 1 397 ? 35.818 27.461 54.159 1.00 39.36 394 CYS A C 1
ATOM 2864 O O . CYS A 1 397 ? 36.660 27.796 55.001 1.00 42.00 394 CYS A O 1
ATOM 2867 N N . ALA A 1 398 ? 35.078 26.368 54.297 1.00 45.27 395 ALA A N 1
ATOM 2868 C CA . ALA A 1 398 ? 35.240 25.511 55.462 1.00 35.28 395 ALA A CA 1
ATOM 2869 C C . ALA A 1 398 ? 36.626 24.887 55.495 1.00 40.65 395 ALA A C 1
ATOM 2870 O O . ALA A 1 398 ? 37.234 24.760 56.567 1.00 48.17 395 ALA A O 1
ATOM 2872 N N . ASN A 1 399 ? 37.150 24.505 54.324 1.00 45.68 396 ASN A N 1
ATOM 2873 C CA . ASN A 1 399 ? 38.506 23.971 54.253 1.00 42.53 396 ASN A CA 1
ATOM 2874 C C . ASN A 1 399 ? 39.505 24.990 54.778 1.00 44.21 396 ASN A C 1
ATOM 2875 O O . ASN A 1 399 ? 40.332 24.684 55.639 1.00 47.91 396 ASN A O 1
ATOM 2880 N N . THR A 1 400 ? 39.435 26.223 54.260 1.00 50.56 397 THR A N 1
ATOM 2881 C CA . THR A 1 400 ? 40.358 27.266 54.680 1.00 34.77 397 THR A CA 1
ATOM 2882 C C . THR A 1 400 ? 40.311 27.480 56.183 1.00 33.04 397 THR A C 1
ATOM 2883 O O . THR A 1 400 ? 41.351 27.583 56.834 1.00 39.15 397 THR A O 1
ATOM 2887 N N . ARG A 1 401 ? 39.122 27.534 56.759 1.00 34.60 398 ARG A N 1
ATOM 2888 C CA . ARG A 1 401 ? 39.035 27.783 58.189 1.00 38.42 398 ARG A CA 1
ATOM 2889 C C . ARG A 1 401 ? 39.510 26.588 59.023 1.00 44.54 398 ARG A C 1
ATOM 2890 O O . ARG A 1 401 ? 40.036 26.776 60.126 1.00 48.79 398 ARG A O 1
ATOM 2898 N N . VAL A 1 402 ? 39.380 25.360 58.518 1.00 40.58 399 VAL A N 1
ATOM 2899 C CA . VAL A 1 402 ? 39.986 24.222 59.213 1.00 44.45 399 VAL A CA 1
ATOM 2900 C C . VAL A 1 402 ? 41.499 24.398 59.301 1.00 41.96 399 VAL A C 1
ATOM 2901 O O . VAL A 1 402 ? 42.104 24.273 60.373 1.00 43.58 399 VAL A O 1
ATOM 2905 N N . GLN A 1 403 ? 42.132 24.662 58.166 1.00 38.03 400 GLN A N 1
ATOM 2906 C CA . GLN A 1 403 ? 43.559 24.949 58.165 1.00 44.83 400 GLN A CA 1
ATOM 2907 C C . GLN A 1 403 ? 43.900 26.073 59.144 1.00 43.55 400 GLN A C 1
ATOM 2908 O O . GLN A 1 403 ? 44.711 25.879 60.054 1.00 51.83 400 GLN A O 1
ATOM 2914 N N . LEU A 1 404 ? 43.243 27.234 59.011 1.00 37.35 401 LEU A N 1
ATOM 2915 C CA . LEU A 1 404 ? 43.478 28.355 59.927 1.00 38.18 401 LEU A CA 1
ATOM 2916 C C . LEU A 1 404 ? 43.300 27.958 61.390 1.00 39.46 401 LEU A C 1
ATOM 2917 O O . LEU A 1 404 ? 44.010 28.468 62.263 1.00 60.96 401 LEU A O 1
ATOM 2922 N N . ASP A 1 405 ? 42.343 27.081 61.691 1.00 42.83 402 ASP A N 1
ATOM 2923 C CA . ASP A 1 405 ? 42.113 26.671 63.075 1.00 45.08 402 ASP A CA 1
ATOM 2924 C C . ASP A 1 405 ? 43.023 25.529 63.528 1.00 42.21 402 ASP A C 1
ATOM 2925 O O . ASP A 1 405 ? 42.936 25.120 64.689 1.00 50.74 402 ASP A O 1
ATOM 2930 N N . SER A 1 406 ? 43.877 24.998 62.655 1.00 55.93 403 SER A N 1
ATOM 2931 C CA . SER A 1 406 ? 44.772 23.907 63.028 1.00 56.54 403 SER A CA 1
ATOM 2932 C C . SER A 1 406 ? 46.075 24.440 63.605 1.00 62.72 403 SER A C 1
ATOM 2933 O O . SER A 1 406 ? 46.557 25.515 63.235 1.00 66.79 403 SER A O 1
ATOM 2936 N N . GLN A 1 407 ? 46.638 23.670 64.513 1.00 56.41 404 GLN A N 1
ATOM 2937 C CA . GLN A 1 407 ? 47.891 24.034 65.149 1.00 63.26 404 GLN A CA 1
ATOM 2938 C C . GLN A 1 407 ? 48.990 24.006 64.086 1.00 54.24 404 GLN A C 1
ATOM 2939 O O . GLN A 1 407 ? 49.054 23.048 63.304 1.00 42.62 404 GLN A O 1
ATOM 2945 N N . PRO A 1 408 ? 49.833 25.035 63.982 1.00 52.68 405 PRO A N 1
ATOM 2946 C CA . PRO A 1 408 ? 50.893 25.003 62.959 1.00 46.92 405 PRO A CA 1
ATOM 2947 C C . PRO A 1 408 ? 51.938 23.964 63.328 1.00 41.46 405 PRO A C 1
ATOM 2948 O O . PRO A 1 408 ? 52.303 23.829 64.500 1.00 38.78 405 PRO A O 1
ATOM 2952 N N . GLU A 1 409 ? 52.422 23.227 62.320 1.00 43.66 406 GLU A N 1
ATOM 2953 C CA . GLU A 1 409 ? 53.201 22.023 62.603 1.00 55.35 406 GLU A CA 1
ATOM 2954 C C . GLU A 1 409 ? 54.507 22.327 63.340 1.00 49.79 406 GLU A C 1
ATOM 2955 O O . GLU A 1 409 ? 54.876 21.605 64.267 1.00 55.26 406 GLU A O 1
ATOM 2961 N N . ALA A 1 410 ? 55.216 23.387 62.967 1.00 47.02 407 ALA A N 1
ATOM 2962 C CA . ALA A 1 410 ? 56.513 23.640 63.590 1.00 46.46 407 ALA A CA 1
ATOM 2963 C C . ALA A 1 410 ? 56.378 23.917 65.089 1.00 50.23 407 ALA A C 1
ATOM 2964 O O . ALA A 1 410 ? 57.182 23.424 65.886 1.00 60.43 407 ALA A O 1
ATOM 2966 N N . ILE A 1 411 ? 55.364 24.690 65.496 1.00 50.63 408 ILE A N 1
ATOM 2967 C CA . ILE A 1 411 ? 55.082 24.894 66.922 1.00 49.74 408 ILE A CA 1
ATOM 2968 C C . ILE A 1 411 ? 54.691 23.584 67.603 1.00 50.44 408 ILE A C 1
ATOM 2969 O O . ILE A 1 411 ? 55.039 23.349 68.763 1.00 58.10 408 ILE A O 1
ATOM 2974 N N . ASP A 1 412 ? 53.999 22.698 66.892 1.00 49.68 409 ASP A N 1
ATOM 2975 C CA . ASP A 1 412 ? 53.525 21.462 67.506 1.00 46.88 409 ASP A CA 1
ATOM 2976 C C . ASP A 1 412 ? 54.667 20.470 67.688 1.00 45.78 409 ASP A C 1
ATOM 2977 O O . ASP A 1 412 ? 54.701 19.721 68.672 1.00 48.18 409 ASP A O 1
ATOM 2982 N N . LYS A 1 413 ? 55.601 20.441 66.739 1.00 45.71 410 LYS A N 1
ATOM 2983 C CA . LYS A 1 413 ? 56.738 19.537 66.865 1.00 44.30 410 LYS A CA 1
ATOM 2984 C C . LYS A 1 413 ? 57.600 19.939 68.053 1.00 47.39 410 LYS A C 1
ATOM 2985 O O . LYS A 1 413 ? 58.031 19.081 68.839 1.00 52.38 410 LYS A O 1
ATOM 2991 N N . LEU A 1 414 ? 57.789 21.253 68.235 1.00 39.35 411 LEU A N 1
ATOM 2992 C CA . LEU A 1 414 ? 58.597 21.777 69.327 1.00 34.90 411 LEU A CA 1
ATOM 2993 C C . LEU A 1 414 ? 57.887 21.624 70.674 1.00 40.67 411 LEU A C 1
ATOM 2994 O O . LEU A 1 414 ? 58.503 21.214 71.664 1.00 42.39 411 LEU A O 1
ATOM 2999 N N . GLU A 1 415 ? 56.595 21.951 70.743 1.00 49.18 412 GLU A N 1
ATOM 3000 C CA . GLU A 1 415 ? 55.848 21.739 71.986 1.00 47.50 412 GLU A CA 1
ATOM 3001 C C . GLU A 1 415 ? 55.901 20.288 72.426 1.00 45.89 412 GLU A C 1
ATOM 3002 O O . GLU A 1 415 ? 56.083 19.995 73.614 1.00 45.99 412 GLU A O 1
ATOM 3008 N N . ARG A 1 416 ? 55.805 19.366 71.472 1.00 50.24 413 ARG A N 1
ATOM 3009 C CA . ARG A 1 416 ? 55.778 17.949 71.804 1.00 49.45 413 ARG A CA 1
ATOM 3010 C C . ARG A 1 416 ? 57.160 17.436 72.225 1.00 52.42 413 ARG A C 1
ATOM 3011 O O . ARG A 1 416 ? 57.261 16.669 73.190 1.00 69.92 413 ARG A O 1
ATOM 3019 N N A ARG A 1 417 ? 58.238 17.854 71.539 0.50 49.74 414 ARG A N 1
ATOM 3020 N N B ARG A 1 417 ? 58.228 17.858 71.531 0.50 49.73 414 ARG A N 1
ATOM 3021 C CA A ARG A 1 417 ? 59.579 17.434 71.957 0.50 35.92 414 ARG A CA 1
ATOM 3022 C CA B ARG A 1 417 ? 59.578 17.468 71.938 0.50 35.89 414 ARG A CA 1
ATOM 3023 C C A ARG A 1 417 ? 59.974 18.065 73.289 0.50 40.75 414 ARG A C 1
ATOM 3024 C C B ARG A 1 417 ? 59.929 18.047 73.301 0.50 40.70 414 ARG A C 1
ATOM 3025 O O A ARG A 1 417 ? 60.692 17.441 74.079 0.50 43.01 414 ARG A O 1
ATOM 3026 O O B ARG A 1 417 ? 60.592 17.390 74.113 0.50 42.86 414 ARG A O 1
ATOM 3041 N N . HIS A 1 418 ? 59.510 19.289 73.563 1.00 38.64 415 HIS A N 1
ATOM 3042 C CA . HIS A 1 418 ? 59.765 19.904 74.857 1.00 36.57 415 HIS A CA 1
ATOM 3043 C C . HIS A 1 418 ? 59.034 19.166 75.979 1.00 43.07 415 HIS A C 1
ATOM 3044 O O . HIS A 1 418 ? 59.520 19.140 77.117 1.00 50.17 415 HIS A O 1
ATOM 3051 N N . LEU A 1 419 ? 57.881 18.553 75.686 1.00 43.85 416 LEU A N 1
ATOM 3052 C CA . LEU A 1 419 ? 57.127 17.854 76.727 1.00 36.11 416 LEU A CA 1
ATOM 3053 C C . LEU A 1 419 ? 57.843 16.580 77.138 1.00 37.08 416 LEU A C 1
ATOM 3054 O O . LEU A 1 419 ? 58.036 16.320 78.334 1.00 43.02 416 LEU A O 1
ATOM 3059 N N . GLN A 1 420 ? 58.231 15.765 76.147 1.00 39.64 417 GLN A N 1
ATOM 3060 C CA . GLN A 1 420 ? 59.144 14.644 76.362 1.00 39.22 417 GLN A CA 1
ATOM 3061 C C . GLN A 1 420 ? 60.323 15.045 77.241 1.00 42.08 417 GLN A C 1
ATOM 3062 O O . GLN A 1 420 ? 60.607 14.392 78.252 1.00 43.64 417 GLN A O 1
ATOM 3068 N N . LEU A 1 421 ? 61.046 16.105 76.825 1.00 37.25 418 LEU A N 1
ATOM 3069 C CA . LEU A 1 421 ? 62.237 16.519 77.562 1.00 37.16 418 LEU A CA 1
ATOM 3070 C C . LEU A 1 421 ? 61.890 16.849 79.001 1.00 37.37 418 LEU A C 1
ATOM 3071 O O . LEU A 1 421 ? 62.617 16.483 79.930 1.00 45.48 418 LEU A O 1
ATOM 3076 N N . GLU A 1 422 ? 60.733 17.444 79.212 1.00 39.85 419 GLU A N 1
ATOM 3077 C CA . GLU A 1 422 ? 60.391 17.881 80.551 1.00 40.83 419 GLU A CA 1
ATOM 3078 C C . GLU A 1 422 ? 59.975 16.701 81.433 1.00 46.53 419 GLU A C 1
ATOM 3079 O O . GLU A 1 422 ? 60.307 16.683 82.626 1.00 44.92 419 GLU A O 1
ATOM 3085 N N . VAL A 1 423 ? 59.318 15.678 80.862 1.00 39.14 420 VAL A N 1
ATOM 3086 C CA . VAL A 1 423 ? 59.051 14.454 81.619 1.00 40.56 420 VAL A CA 1
ATOM 3087 C C . VAL A 1 423 ? 60.357 13.733 81.950 1.00 50.97 420 VAL A C 1
ATOM 3088 O O . VAL A 1 423 ? 60.529 13.191 83.053 1.00 53.05 420 VAL A O 1
ATOM 3092 N N . GLU A 1 424 ? 61.299 13.713 81.000 1.00 40.55 421 GLU A N 1
ATOM 3093 C CA . GLU A 1 424 ? 62.595 13.106 81.250 1.00 41.06 421 GLU A CA 1
ATOM 3094 C C . GLU A 1 424 ? 63.363 13.843 82.335 1.00 46.44 421 GLU A C 1
ATOM 3095 O O . GLU A 1 424 ? 64.143 13.230 83.071 1.00 56.48 421 GLU A O 1
ATOM 3101 N N . ALA A 1 425 ? 63.180 15.160 82.434 1.00 41.73 422 ALA A N 1
ATOM 3102 C CA . ALA A 1 425 ? 63.909 15.940 83.424 1.00 44.90 422 ALA A CA 1
ATOM 3103 C C . ALA A 1 425 ? 63.319 15.737 84.812 1.00 50.24 422 ALA A C 1
ATOM 3104 O O . ALA A 1 425 ? 64.061 15.625 85.794 1.00 56.86 422 ALA A O 1
ATOM 3106 N N . THR A 1 426 ? 61.989 15.663 84.902 1.00 45.28 423 THR A N 1
ATOM 3107 C CA . THR A 1 426 ? 61.336 15.343 86.171 1.00 46.00 423 THR A CA 1
ATOM 3108 C C . THR A 1 426 ? 61.874 14.042 86.756 1.00 47.64 423 THR A C 1
ATOM 3109 O O . THR A 1 426 ? 62.161 13.968 87.956 1.00 45.13 423 THR A O 1
ATOM 3113 N N . ALA A 1 427 ? 62.040 13.012 85.913 1.00 51.06 424 ALA A N 1
ATOM 3114 C CA . ALA A 1 427 ? 62.561 11.723 86.382 1.00 50.97 424 ALA A CA 1
ATOM 3115 C C . ALA A 1 427 ? 64.017 11.829 86.810 1.00 49.91 424 ALA A C 1
ATOM 3116 O O . ALA A 1 427 ? 64.395 11.340 87.881 1.00 58.78 424 ALA A O 1
ATOM 3118 N N . LEU A 1 428 ? 64.855 12.453 85.985 1.00 45.89 425 LEU A N 1
ATOM 3119 C CA . LEU A 1 428 ? 66.269 12.599 86.339 1.00 44.75 425 LEU A CA 1
ATOM 3120 C C . LEU A 1 428 ? 66.481 13.519 87.534 1.00 47.16 425 LEU A C 1
ATOM 3121 O O . LEU A 1 428 ? 67.541 13.473 88.150 1.00 53.76 425 LEU A O 1
ATOM 3126 N N . GLU A 1 429 ? 65.489 14.333 87.895 1.00 57.74 426 GLU A N 1
ATOM 3127 C CA . GLU A 1 429 ? 65.718 15.405 88.855 1.00 64.11 426 GLU A CA 1
ATOM 3128 C C . GLU A 1 429 ? 66.180 14.899 90.214 1.00 65.16 426 GLU A C 1
ATOM 3129 O O . GLU A 1 429 ? 66.747 15.672 90.983 1.00 72.84 426 GLU A O 1
ATOM 3135 N N . LYS A 1 430 ? 65.989 13.627 90.527 1.00 68.78 427 LYS A N 1
ATOM 3136 C CA . LYS A 1 430 ? 66.300 13.148 91.863 1.00 74.63 427 LYS A CA 1
ATOM 3137 C C . LYS A 1 430 ? 67.315 12.022 91.878 1.00 71.37 427 LYS A C 1
ATOM 3138 O O . LYS A 1 430 ? 67.862 11.727 92.946 1.00 73.37 427 LYS A O 1
ATOM 3144 N N . GLU A 1 431 ? 67.601 11.412 90.731 1.00 67.70 428 GLU A N 1
ATOM 3145 C CA . GLU A 1 431 ? 68.774 10.558 90.590 1.00 66.90 428 GLU A CA 1
ATOM 3146 C C . GLU A 1 431 ? 70.057 11.333 90.882 1.00 67.39 428 GLU A C 1
ATOM 3147 O O . GLU A 1 431 ? 70.218 12.474 90.445 1.00 73.14 428 GLU A O 1
ATOM 3153 N N . LYS A 1 432 ? 70.991 10.694 91.605 1.00 63.46 429 LYS A N 1
ATOM 3154 C CA . LYS A 1 432 ? 72.239 11.332 92.030 1.00 68.28 429 LYS A CA 1
ATOM 3155 C C . LYS A 1 432 ? 73.508 10.734 91.403 1.00 63.38 429 LYS A C 1
ATOM 3156 O O . LYS A 1 432 ? 74.592 11.317 91.565 1.00 57.08 429 LYS A O 1
ATOM 3162 N N . ASP A 1 433 ? 73.425 9.608 90.686 1.00 61.97 430 ASP A N 1
ATOM 3163 C CA . ASP A 1 433 ? 74.599 9.149 89.950 1.00 55.27 430 ASP A CA 1
ATOM 3164 C C . ASP A 1 433 ? 75.067 10.188 88.928 1.00 62.83 430 ASP A C 1
ATOM 3165 O O . ASP A 1 433 ? 74.279 10.951 88.368 1.00 69.89 430 ASP A O 1
ATOM 3170 N N . ALA A 1 434 ? 76.384 10.220 88.717 1.00 61.69 431 ALA A N 1
ATOM 3171 C CA . ALA A 1 434 ? 76.993 11.137 87.759 1.00 56.91 431 ALA A CA 1
ATOM 3172 C C . ALA A 1 434 ? 76.324 11.087 86.391 1.00 52.69 431 ALA A C 1
ATOM 3173 O O . ALA A 1 434 ? 76.129 12.125 85.745 1.00 55.56 431 ALA A O 1
ATOM 3175 N N . ALA A 1 435 ? 76.007 9.887 85.907 1.00 53.41 432 ALA A N 1
ATOM 3176 C CA . ALA A 1 435 ? 75.496 9.779 84.547 1.00 53.02 432 ALA A CA 1
ATOM 3177 C C . ALA A 1 435 ? 74.120 10.425 84.416 1.00 59.93 432 ALA A C 1
ATOM 3178 O O . ALA A 1 435 ? 73.793 10.983 83.364 1.00 60.28 432 ALA A O 1
ATOM 3180 N N . SER A 1 436 ? 73.298 10.357 85.472 1.00 54.64 433 SER A N 1
ATOM 3181 C CA . SER A 1 436 ? 71.998 11.012 85.445 1.00 50.24 433 SER A CA 1
ATOM 3182 C C . SER A 1 436 ? 72.129 12.523 85.509 1.00 56.94 433 SER A C 1
ATOM 3183 O O . SER A 1 436 ? 71.411 13.245 84.802 1.00 47.04 433 SER A O 1
ATOM 3186 N N . LYS A 1 437 ? 73.012 13.019 86.374 1.00 60.90 434 LYS A N 1
ATOM 3187 C CA . LYS A 1 437 ? 73.262 14.450 86.408 1.00 43.10 434 LYS A CA 1
ATOM 3188 C C . LYS A 1 437 ? 73.706 14.949 85.040 1.00 42.11 434 LYS A C 1
ATOM 3189 O O . LYS A 1 437 ? 73.241 15.999 84.575 1.00 44.57 434 LYS A O 1
ATOM 3195 N N . GLN A 1 438 ? 74.572 14.192 84.356 1.00 42.33 435 GLN A N 1
ATOM 3196 C CA . GLN A 1 438 ? 75.058 14.639 83.052 1.00 43.39 435 GLN A CA 1
ATOM 3197 C C . GLN A 1 438 ? 73.927 14.727 82.045 1.00 46.63 435 GLN A C 1
ATOM 3198 O O . GLN A 1 438 ? 73.825 15.712 81.300 1.00 45.90 435 GLN A O 1
ATOM 3204 N N . ARG A 1 439 ? 73.090 13.681 81.985 1.00 50.97 436 ARG A N 1
ATOM 3205 C CA . ARG A 1 439 ? 71.976 13.647 81.040 1.00 49.29 436 ARG A CA 1
ATOM 3206 C C . ARG A 1 439 ? 70.960 14.737 81.350 1.00 47.84 436 ARG A C 1
ATOM 3207 O O . ARG A 1 439 ? 70.375 15.324 80.438 1.00 52.60 436 ARG A O 1
ATOM 3215 N N . LEU A 1 440 ? 70.763 15.042 82.631 1.00 45.29 437 LEU A N 1
ATOM 3216 C CA . LEU A 1 440 ? 69.840 16.107 82.994 1.00 42.08 437 LEU A CA 1
ATOM 3217 C C . LEU A 1 440 ? 70.310 17.458 82.468 1.00 47.31 437 LEU A C 1
ATOM 3218 O O . LEU A 1 440 ? 69.509 18.225 81.922 1.00 51.87 437 LEU A O 1
ATOM 3223 N N . GLN A 1 441 ? 71.608 17.752 82.590 1.00 50.25 438 GLN A N 1
ATOM 3224 C CA . GLN A 1 441 ? 72.148 18.970 81.991 1.00 47.56 438 GLN A CA 1
ATOM 3225 C C . GLN A 1 441 ? 71.967 18.998 80.481 1.00 49.89 438 GLN A C 1
ATOM 3226 O O . GLN A 1 441 ? 71.755 20.069 79.904 1.00 57.47 438 GLN A O 1
ATOM 3232 N N . GLU A 1 442 ? 72.066 17.845 79.813 1.00 38.50 439 GLU A N 1
ATOM 3233 C CA . GLU A 1 442 ? 71.822 17.849 78.376 1.00 42.44 439 GLU A CA 1
ATOM 3234 C C . GLU A 1 442 ? 70.356 18.133 78.087 1.00 45.86 439 GLU A C 1
ATOM 3235 O O . GLU A 1 442 ? 70.034 18.824 77.113 1.00 51.21 439 GLU A O 1
ATOM 3241 N N . VAL A 1 443 ? 69.460 17.631 78.948 1.00 40.10 440 VAL A N 1
ATOM 3242 C CA . VAL A 1 443 ? 68.024 17.831 78.772 1.00 43.71 440 VAL A CA 1
ATOM 3243 C C . VAL A 1 443 ? 67.661 19.298 78.971 1.00 44.94 440 VAL A C 1
ATOM 3244 O O . VAL A 1 443 ? 66.889 19.872 78.192 1.00 50.42 440 VAL A O 1
ATOM 3248 N N . ARG A 1 444 ? 68.219 19.936 79.999 1.00 40.75 441 ARG A N 1
ATOM 3249 C CA . ARG A 1 444 ? 67.958 21.354 80.194 1.00 41.63 441 ARG A CA 1
ATOM 3250 C C . ARG A 1 444 ? 68.535 22.188 79.057 1.00 41.48 441 ARG A C 1
ATOM 3251 O O . ARG A 1 444 ? 67.927 23.189 78.665 1.00 35.69 441 ARG A O 1
ATOM 3259 N N . ALA A 1 445 ? 69.667 21.780 78.484 1.00 43.23 442 ALA A N 1
ATOM 3260 C CA . ALA A 1 445 ? 70.222 22.551 77.377 1.00 40.93 442 ALA A CA 1
ATOM 3261 C C . ALA A 1 445 ? 69.357 22.413 76.123 1.00 44.72 442 ALA A C 1
ATOM 3262 O O . ALA A 1 445 ? 69.122 23.400 75.417 1.00 48.07 442 ALA A O 1
ATOM 3264 N N . GLU A 1 446 ? 68.807 21.217 75.862 1.00 36.32 443 GLU A N 1
ATOM 3265 C CA . GLU A 1 446 ? 67.928 21.058 74.707 1.00 35.75 443 GLU A CA 1
ATOM 3266 C C . GLU A 1 446 ? 66.563 21.732 74.930 1.00 47.30 443 GLU A C 1
ATOM 3267 O O . GLU A 1 446 ? 66.052 22.398 74.026 1.00 55.02 443 GLU A O 1
ATOM 3273 N N . MET A 1 447 ? 65.964 21.590 76.123 1.00 42.68 444 MET A N 1
ATOM 3274 C CA . MET A 1 447 ? 64.798 22.403 76.489 1.00 45.04 444 MET A CA 1
ATOM 3275 C C . MET A 1 447 ? 64.994 23.890 76.200 1.00 44.77 444 MET A C 1
ATOM 3276 O O . MET A 1 447 ? 64.152 24.520 75.551 1.00 47.45 444 MET A O 1
ATOM 3281 N N . ALA A 1 448 ? 66.080 24.480 76.691 1.00 41.06 445 ALA A N 1
ATOM 3282 C CA . ALA A 1 448 ? 66.261 25.917 76.495 1.00 35.59 445 ALA A CA 1
ATOM 3283 C C . ALA A 1 448 ? 66.431 26.256 75.019 1.00 34.53 445 ALA A C 1
ATOM 3284 O O . ALA A 1 448 ? 65.951 27.291 74.556 1.00 38.09 445 ALA A O 1
ATOM 3286 N N . ARG A 1 449 ? 67.113 25.397 74.262 1.00 36.38 446 ARG A N 1
ATOM 3287 C CA . ARG A 1 449 ? 67.301 25.680 72.844 1.00 39.95 446 ARG A CA 1
ATOM 3288 C C . ARG A 1 449 ? 65.946 25.740 72.131 1.00 44.46 446 ARG A C 1
ATOM 3289 O O . ARG A 1 449 ? 65.657 26.691 71.393 1.00 43.34 446 ARG A O 1
ATOM 3297 N N . ILE A 1 450 ? 65.094 24.725 72.363 1.00 35.63 447 ILE A N 1
ATOM 3298 C CA . ILE A 1 450 ? 63.731 24.723 71.837 1.00 46.64 447 ILE A CA 1
ATOM 3299 C C . ILE A 1 450 ? 62.970 25.992 72.244 1.00 47.09 447 ILE A C 1
ATOM 3300 O O . ILE A 1 450 ? 62.359 26.658 71.399 1.00 43.92 447 ILE A O 1
ATOM 3305 N N . GLN A 1 451 ? 62.983 26.347 73.538 1.00 45.26 448 GLN A N 1
ATOM 3306 C CA . GLN A 1 451 ? 62.306 27.583 73.948 1.00 39.77 448 GLN A CA 1
ATOM 3307 C C . GLN A 1 451 ? 62.767 28.801 73.158 1.00 41.34 448 GLN A C 1
ATOM 3308 O O . GLN A 1 451 ? 61.967 29.706 72.917 1.00 38.64 448 GLN A O 1
ATOM 3314 N N . GLU A 1 452 ? 64.021 28.846 72.710 1.00 45.49 449 GLU A N 1
ATOM 3315 C CA . GLU A 1 452 ? 64.448 30.055 71.999 1.00 46.78 449 GLU A CA 1
ATOM 3316 C C . GLU A 1 452 ? 63.887 30.100 70.591 1.00 42.10 449 GLU A C 1
ATOM 3317 O O . GLU A 1 452 ? 63.795 31.173 69.992 1.00 48.06 449 GLU A O 1
ATOM 3323 N N . GLU A 1 453 ? 63.556 28.943 70.042 1.00 41.49 450 GLU A N 1
ATOM 3324 C CA . GLU A 1 453 ? 63.074 28.824 68.681 1.00 41.17 450 GLU A CA 1
ATOM 3325 C C . GLU A 1 453 ? 61.560 28.859 68.675 1.00 47.08 450 GLU A C 1
ATOM 3326 O O . GLU A 1 453 ? 60.942 29.335 67.718 1.00 52.83 450 GLU A O 1
ATOM 3332 N N . LEU A 1 454 ? 60.983 28.436 69.791 1.00 44.22 451 LEU A N 1
ATOM 3333 C CA . LEU A 1 454 ? 59.549 28.300 69.942 1.00 47.82 451 LEU A CA 1
ATOM 3334 C C . LEU A 1 454 ? 58.880 29.614 70.320 1.00 50.43 451 LEU A C 1
ATOM 3335 O O . LEU A 1 454 ? 57.869 29.992 69.720 1.00 54.61 451 LEU A O 1
ATOM 3340 N N . ARG A 1 455 ? 59.396 30.293 71.333 1.00 46.87 452 ARG A N 1
ATOM 3341 C CA . ARG A 1 455 ? 58.787 31.533 71.810 1.00 46.27 452 ARG A CA 1
ATOM 3342 C C . ARG A 1 455 ? 58.489 32.529 70.699 1.00 48.78 452 ARG A C 1
ATOM 3343 O O . ARG A 1 455 ? 57.340 32.988 70.618 1.00 43.90 452 ARG A O 1
ATOM 3351 N N . PRO A 1 456 ? 59.425 32.876 69.805 1.00 48.20 453 PRO A N 1
ATOM 3352 C CA . PRO A 1 456 ? 59.057 33.782 68.698 1.00 40.15 453 PRO A CA 1
ATOM 3353 C C . PRO A 1 456 ? 57.928 33.232 67.834 1.00 45.49 453 PRO A C 1
ATOM 3354 O O . PRO A 1 456 ? 56.942 33.932 67.578 1.00 51.18 453 PRO A O 1
ATOM 3358 N N . LEU A 1 457 ? 58.046 31.979 67.380 1.00 47.25 454 LEU A N 1
ATOM 3359 C CA . LEU A 1 457 ? 57.009 31.387 66.537 1.00 44.23 454 LEU A CA 1
ATOM 3360 C C . LEU A 1 457 ? 55.652 31.389 67.217 1.00 43.45 454 LEU A C 1
ATOM 3361 O O . LEU A 1 457 ? 54.622 31.547 66.552 1.00 45.79 454 LEU A O 1
ATOM 3366 N N . LYS A 1 458 ? 55.626 31.217 68.527 1.00 41.55 455 LYS A N 1
ATOM 3367 C CA . LYS A 1 458 ? 54.352 31.117 69.207 1.00 46.36 455 LYS A CA 1
ATOM 3368 C C . LYS A 1 458 ? 53.720 32.501 69.362 1.00 51.58 455 LYS A C 1
ATOM 3369 O O . LYS A 1 458 ? 52.510 32.665 69.168 1.00 53.96 455 LYS A O 1
ATOM 3375 N N . MET A 1 459 ? 54.512 33.529 69.657 1.00 48.21 456 MET A N 1
ATOM 3376 C CA . MET A 1 459 ? 53.890 34.836 69.764 1.00 43.33 456 MET A CA 1
ATOM 3377 C C . MET A 1 459 ? 53.539 35.448 68.417 1.00 43.90 456 MET A C 1
ATOM 3378 O O . MET A 1 459 ? 52.663 36.324 68.357 1.00 46.12 456 MET A O 1
ATOM 3383 N N . LYS A 1 460 ? 54.158 34.990 67.333 1.00 41.16 457 LYS A N 1
ATOM 3384 C CA . LYS A 1 460 ? 53.733 35.492 66.045 1.00 44.63 457 LYS A CA 1
ATOM 3385 C C . LYS A 1 460 ? 52.458 34.794 65.589 1.00 55.91 457 LYS A C 1
ATOM 3386 O O . LYS A 1 460 ? 51.612 35.417 64.938 1.00 65.74 457 LYS A O 1
ATOM 3392 N N . TYR A 1 461 ? 52.278 33.529 65.975 1.00 43.53 458 TYR A N 1
ATOM 3393 C CA . TYR A 1 461 ? 51.022 32.836 65.705 1.00 40.02 458 TYR A CA 1
ATOM 3394 C C . TYR A 1 461 ? 49.895 33.353 66.588 1.00 47.30 458 TYR A C 1
ATOM 3395 O O . TYR A 1 461 ? 48.752 33.459 66.142 1.00 50.14 458 TYR A O 1
ATOM 3404 N N . GLU A 1 462 ? 50.176 33.648 67.854 1.00 49.72 459 GLU A N 1
ATOM 3405 C CA . GLU A 1 462 ? 49.064 34.015 68.719 1.00 41.47 459 GLU A CA 1
ATOM 3406 C C . GLU A 1 462 ? 48.534 35.391 68.389 1.00 42.98 459 GLU A C 1
ATOM 3407 O O . GLU A 1 462 ? 47.356 35.661 68.637 1.00 52.04 459 GLU A O 1
ATOM 3413 N N . SER A 1 463 ? 49.365 36.266 67.818 1.00 41.45 460 SER A N 1
ATOM 3414 C CA . SER A 1 463 ? 48.885 37.608 67.534 1.00 43.29 460 SER A CA 1
ATOM 3415 C C . SER A 1 463 ? 48.233 37.704 66.158 1.00 48.28 460 SER A C 1
ATOM 3416 O O . SER A 1 463 ? 47.280 38.468 65.990 1.00 56.17 460 SER A O 1
ATOM 3419 N N . GLU A 1 464 ? 48.699 36.928 65.180 1.00 41.27 461 GLU A N 1
ATOM 3420 C CA . GLU A 1 464 ? 48.051 36.909 63.876 1.00 40.24 461 GLU A CA 1
ATOM 3421 C C . GLU A 1 464 ? 46.702 36.215 63.963 1.00 48.64 461 GLU A C 1
ATOM 3422 O O . GLU A 1 464 ? 45.688 36.751 63.499 1.00 57.56 461 GLU A O 1
ATOM 3428 N N . LYS A 1 465 ? 46.685 35.019 64.566 1.00 55.24 462 LYS A N 1
ATOM 3429 C CA . LYS A 1 465 ? 45.452 34.279 64.843 1.00 48.91 462 LYS A CA 1
ATOM 3430 C C . LYS A 1 465 ? 44.495 35.074 65.731 1.00 50.33 462 LYS A C 1
ATOM 3431 O O . LYS A 1 465 ? 43.285 35.070 65.497 1.00 49.43 462 LYS A O 1
ATOM 3437 N N . GLY A 1 466 ? 45.009 35.768 66.753 1.00 51.99 463 GLY A N 1
ATOM 3438 C CA . GLY A 1 466 ? 44.124 36.540 67.621 1.00 43.72 463 GLY A CA 1
ATOM 3439 C C . GLY A 1 466 ? 43.474 37.696 66.882 1.00 48.89 463 GLY A C 1
ATOM 3440 O O . GLY A 1 466 ? 42.255 37.895 66.937 1.00 48.29 463 GLY A O 1
ATOM 3441 N N . ARG A 1 467 ? 44.290 38.463 66.159 1.00 50.24 464 ARG A N 1
ATOM 3442 C CA . ARG A 1 467 ? 43.778 39.538 65.325 1.00 40.20 464 ARG A CA 1
ATOM 3443 C C . ARG A 1 467 ? 42.716 39.002 64.367 1.00 40.62 464 ARG A C 1
ATOM 3444 O O . ARG A 1 467 ? 41.603 39.528 64.281 1.00 51.30 464 ARG A O 1
ATOM 3452 N N . LEU A 1 468 ? 43.047 37.937 63.649 1.00 40.15 465 LEU A N 1
ATOM 3453 C CA . LEU A 1 468 ? 42.158 37.435 62.612 1.00 39.50 465 LEU A CA 1
ATOM 3454 C C . LEU A 1 468 ? 40.832 36.995 63.216 1.00 40.21 465 LEU A C 1
ATOM 3455 O O . LEU A 1 468 ? 39.767 37.251 62.638 1.00 45.14 465 LEU A O 1
ATOM 3460 N N . ASP A 1 469 ? 40.881 36.372 64.408 1.00 37.09 466 ASP A N 1
ATOM 3461 C CA . ASP A 1 469 ? 39.660 35.977 65.108 1.00 44.36 466 ASP A CA 1
ATOM 3462 C C . ASP A 1 469 ? 38.832 37.188 65.485 1.00 51.99 466 ASP A C 1
ATOM 3463 O O . ASP A 1 469 ? 37.601 37.168 65.355 1.00 53.92 466 ASP A O 1
ATOM 3468 N N . GLU A 1 470 ? 39.488 38.257 65.953 1.00 55.61 467 GLU A N 1
ATOM 3469 C CA . GLU A 1 470 ? 38.735 39.421 66.395 1.00 44.66 467 GLU A CA 1
ATOM 3470 C C . GLU A 1 470 ? 38.095 40.140 65.208 1.00 41.30 467 GLU A C 1
ATOM 3471 O O . GLU A 1 470 ? 36.970 40.628 65.321 1.00 44.65 467 GLU A O 1
ATOM 3477 N N . ILE A 1 471 ? 38.774 40.197 64.056 1.00 35.77 468 ILE A N 1
ATOM 3478 C CA . ILE A 1 471 ? 38.115 40.712 62.858 1.00 39.61 468 ILE A CA 1
ATOM 3479 C C . ILE A 1 471 ? 36.843 39.916 62.578 1.00 42.65 468 ILE A C 1
ATOM 3480 O O . ILE A 1 471 ? 35.795 40.486 62.248 1.00 52.14 468 ILE A O 1
ATOM 3485 N N . ARG A 1 472 ? 36.901 38.596 62.757 1.00 34.61 469 ARG A N 1
ATOM 3486 C CA . ARG A 1 472 ? 35.744 37.741 62.503 1.00 30.37 469 ARG A CA 1
ATOM 3487 C C . ARG A 1 472 ? 34.637 38.000 63.517 1.00 34.91 469 ARG A C 1
ATOM 3488 O O . ARG A 1 472 ? 33.468 38.176 63.153 1.00 36.62 469 ARG A O 1
ATOM 3496 N N . ASN A 1 473 ? 34.988 37.999 64.805 1.00 33.13 470 ASN A N 1
ATOM 3497 C CA . ASN A 1 473 ? 33.995 38.201 65.854 1.00 45.06 470 ASN A CA 1
ATOM 3498 C C . ASN A 1 473 ? 33.319 39.577 65.747 1.00 44.51 470 ASN A C 1
ATOM 3499 O O . ASN A 1 473 ? 32.095 39.689 65.900 1.00 44.07 470 ASN A O 1
ATOM 3504 N N . LEU A 1 474 ? 34.104 40.633 65.498 1.00 38.59 471 LEU A N 1
ATOM 3505 C CA . LEU A 1 474 ? 33.551 41.977 65.330 1.00 37.76 471 LEU A CA 1
ATOM 3506 C C . LEU A 1 474 ? 32.654 42.068 64.107 1.00 43.85 471 LEU A C 1
ATOM 3507 O O . LEU A 1 474 ? 31.635 42.774 64.123 1.00 44.25 471 LEU A O 1
ATOM 3512 N N . SER A 1 475 ? 33.051 41.414 63.016 1.00 38.96 472 SER A N 1
ATOM 3513 C CA . SER A 1 475 ? 32.242 41.469 61.808 1.00 38.89 472 SER A CA 1
ATOM 3514 C C . SER A 1 475 ? 30.907 40.764 62.017 1.00 44.44 472 SER A C 1
ATOM 3515 O O . SER A 1 475 ? 29.883 41.178 61.465 1.00 46.05 472 SER A O 1
ATOM 3518 N N . GLN A 1 476 ? 30.902 39.686 62.801 1.00 42.25 473 GLN A N 1
ATOM 3519 C CA . GLN A 1 476 ? 29.653 39.012 63.105 1.00 37.13 473 GLN A CA 1
ATOM 3520 C C . GLN A 1 476 ? 28.786 39.854 64.029 1.00 44.40 473 GLN A C 1
ATOM 3521 O O . GLN A 1 476 ? 27.554 39.837 63.907 1.00 41.09 473 GLN A O 1
ATOM 3527 N N . ARG A 1 477 ? 29.395 40.608 64.958 1.00 45.23 474 ARG A N 1
ATOM 3528 C CA . ARG A 1 477 ? 28.558 41.458 65.795 1.00 51.67 474 ARG A CA 1
ATOM 3529 C C . ARG A 1 477 ? 28.018 42.644 65.015 1.00 52.74 474 ARG A C 1
ATOM 3530 O O . ARG A 1 477 ? 26.878 43.055 65.251 1.00 60.88 474 ARG A O 1
ATOM 3538 N N . LEU A 1 478 ? 28.789 43.185 64.063 1.00 44.75 475 LEU A N 1
ATOM 3539 C CA . LEU A 1 478 ? 28.262 44.269 63.239 1.00 41.98 475 LEU A CA 1
ATOM 3540 C C . LEU A 1 478 ? 27.015 43.850 62.464 1.00 46.55 475 LEU A C 1
ATOM 3541 O O . LEU A 1 478 ? 26.079 44.646 62.320 1.00 56.00 475 LEU A O 1
ATOM 3546 N N . ASP A 1 479 ? 26.958 42.613 61.968 1.00 38.38 476 ASP A N 1
ATOM 3547 C CA . ASP A 1 479 ? 25.727 42.209 61.291 1.00 42.72 476 ASP A CA 1
ATOM 3548 C C . ASP A 1 479 ? 24.572 42.068 62.273 1.00 43.93 476 ASP A C 1
ATOM 3549 O O . ASP A 1 479 ? 23.452 42.512 61.993 1.00 50.70 476 ASP A O 1
ATOM 3554 N N . GLU A 1 480 ? 24.821 41.459 63.426 1.00 42.44 477 GLU A N 1
ATOM 3555 C CA . GLU A 1 480 ? 23.751 41.286 64.396 1.00 44.07 477 GLU A CA 1
ATOM 3556 C C . GLU A 1 480 ? 23.212 42.645 64.835 1.00 49.75 477 GLU A C 1
ATOM 3557 O O . GLU A 1 480 ? 22.002 42.811 65.017 1.00 55.66 477 GLU A O 1
ATOM 3563 N N . LEU A 1 481 ? 24.100 43.638 64.972 1.00 46.50 478 LEU A N 1
ATOM 3564 C CA . LEU A 1 481 ? 23.681 44.985 65.360 1.00 48.97 478 LEU A CA 1
ATOM 3565 C C . LEU A 1 481 ? 22.870 45.658 64.262 1.00 44.63 478 LEU A C 1
ATOM 3566 O O . LEU A 1 481 ? 21.790 46.187 64.529 1.00 45.15 478 LEU A O 1
ATOM 3571 N N . LYS A 1 482 ? 23.365 45.640 63.017 1.00 41.43 479 LYS A N 1
ATOM 3572 C CA . LYS A 1 482 ? 22.620 46.259 61.918 1.00 42.96 479 LYS A CA 1
ATOM 3573 C C . LYS A 1 482 ? 21.207 45.697 61.817 1.00 51.84 479 LYS A C 1
ATOM 3574 O O . LYS A 1 482 ? 20.257 46.451 61.596 1.00 68.18 479 LYS A O 1
ATOM 3580 N N . ALA A 1 483 ? 21.038 44.383 61.995 1.00 49.76 480 ALA A N 1
ATOM 3581 C CA . ALA A 1 483 ? 19.697 43.802 61.938 1.00 46.95 480 ALA A CA 1
ATOM 3582 C C . ALA A 1 483 ? 18.850 44.252 63.117 1.00 47.06 480 ALA A C 1
ATOM 3583 O O . ALA A 1 483 ? 17.683 44.616 62.941 1.00 54.45 480 ALA A O 1
ATOM 3585 N N . LYS A 1 484 ? 19.409 44.222 64.329 1.00 39.15 481 LYS A N 1
ATOM 3586 C CA . LYS A 1 484 ? 18.657 44.701 65.479 1.00 43.04 481 LYS A CA 1
ATOM 3587 C C . LYS A 1 484 ? 18.259 46.164 65.301 1.00 50.18 481 LYS A C 1
ATOM 3588 O O . LYS A 1 484 ? 17.143 46.558 65.656 1.00 59.83 481 LYS A O 1
ATOM 3594 N N . ALA A 1 485 ? 19.143 46.974 64.711 1.00 46.86 482 ALA A N 1
ATOM 3595 C CA . ALA A 1 485 ? 18.845 48.387 64.491 1.00 47.46 482 ALA A CA 1
ATOM 3596 C C . ALA A 1 485 ? 17.738 48.577 63.451 1.00 50.96 482 ALA A C 1
ATOM 3597 O O . ALA A 1 485 ? 16.842 49.415 63.634 1.00 49.33 482 ALA A O 1
ATOM 3599 N N . GLU A 1 486 ? 17.781 47.807 62.356 1.00 47.48 483 GLU A N 1
ATOM 3600 C CA . GLU A 1 486 ? 16.711 47.838 61.366 1.00 46.12 483 GLU A CA 1
ATOM 3601 C C . GLU A 1 486 ? 15.397 47.324 61.929 1.00 43.61 483 GLU A C 1
ATOM 3602 O O . GLU A 1 486 ? 14.336 47.696 61.431 1.00 53.10 483 GLU A O 1
ATOM 3608 N N . ASP A 1 487 ? 15.447 46.482 62.955 1.00 37.10 484 ASP A N 1
ATOM 3609 C CA . ASP A 1 487 ? 14.231 46.039 63.614 1.00 36.84 484 ASP A CA 1
ATOM 3610 C C . ASP A 1 487 ? 13.669 47.139 64.493 1.00 55.36 484 ASP A C 1
ATOM 3611 O O . ASP A 1 487 ? 12.471 47.440 64.429 1.00 61.47 484 ASP A O 1
ATOM 3616 N N . ALA A 1 488 ? 14.535 47.760 65.301 1.00 60.15 485 ALA A N 1
ATOM 3617 C CA . ALA A 1 488 ? 14.115 48.866 66.152 1.00 53.45 485 ALA A CA 1
ATOM 3618 C C . ALA A 1 488 ? 13.475 49.978 65.335 1.00 45.61 485 ALA A C 1
ATOM 3619 O O . ALA A 1 488 ? 12.482 50.576 65.762 1.00 40.67 485 ALA A O 1
ATOM 3621 N N . GLU A 1 489 ? 14.009 50.246 64.140 1.00 47.54 486 GLU A N 1
ATOM 3622 C CA . GLU A 1 489 ? 13.474 51.339 63.332 1.00 53.87 486 GLU A CA 1
ATOM 3623 C C . GLU A 1 489 ? 12.087 51.008 62.793 1.00 55.11 486 GLU A C 1
ATOM 3624 O O . GLU A 1 489 ? 11.192 51.858 62.821 1.00 56.81 486 GLU A O 1
ATOM 3630 N N . ARG A 1 490 ? 11.875 49.782 62.313 1.00 49.57 487 ARG A N 1
ATOM 3631 C CA . ARG A 1 490 ? 10.552 49.427 61.820 1.00 48.96 487 ARG A CA 1
ATOM 3632 C C . ARG A 1 490 ? 9.501 49.471 62.930 1.00 54.45 487 ARG A C 1
ATOM 3633 O O . ARG A 1 490 ? 8.327 49.780 62.664 1.00 52.77 487 ARG A O 1
ATOM 3641 N N . ARG A 1 491 ? 9.904 49.171 64.172 1.00 52.73 488 ARG A N 1
ATOM 3642 C CA . ARG A 1 491 ? 9.027 49.166 65.341 1.00 51.72 488 ARG A CA 1
ATOM 3643 C C . ARG A 1 491 ? 8.923 50.530 66.016 1.00 52.55 488 ARG A C 1
ATOM 3644 O O . ARG A 1 491 ? 8.181 50.670 66.996 1.00 50.52 488 ARG A O 1
ATOM 3652 N N . TYR A 1 492 ? 9.698 51.507 65.546 1.00 51.05 489 TYR A N 1
ATOM 3653 C CA . TYR A 1 492 ? 9.723 52.868 66.071 1.00 46.92 489 TYR A CA 1
ATOM 3654 C C . TYR A 1 492 ? 10.218 52.891 67.518 1.00 49.19 489 TYR A C 1
ATOM 3655 O O . TYR A 1 492 ? 9.705 53.619 68.367 1.00 56.47 489 TYR A O 1
ATOM 3664 N N . ASP A 1 493 ? 11.252 52.097 67.792 1.00 44.94 490 ASP A N 1
ATOM 3665 C CA . ASP A 1 493 ? 11.953 52.099 69.079 1.00 47.10 490 ASP A CA 1
ATOM 3666 C C . ASP A 1 493 ? 13.194 52.985 68.923 1.00 48.67 490 ASP A C 1
ATOM 3667 O O . ASP A 1 493 ? 14.310 52.516 68.699 1.00 50.65 490 ASP A O 1
ATOM 3672 N N . LEU A 1 494 ? 12.991 54.297 69.051 1.00 46.29 491 LEU A N 1
ATOM 3673 C CA . LEU A 1 494 ? 14.057 55.231 68.704 1.00 44.85 491 LEU A CA 1
ATOM 3674 C C . LEU A 1 494 ? 15.251 55.113 69.648 1.00 51.79 491 LEU A C 1
ATOM 3675 O O . LEU A 1 494 ? 16.401 55.081 69.190 1.00 54.19 491 LEU A O 1
ATOM 3680 N N . ALA A 1 495 ? 15.003 55.022 70.960 1.00 50.85 492 ALA A N 1
ATOM 3681 C CA . ALA A 1 495 ? 16.097 54.879 71.920 1.00 49.28 492 ALA A CA 1
ATOM 3682 C C . ALA A 1 495 ? 17.007 53.704 71.590 1.00 50.78 492 ALA A C 1
ATOM 3683 O O . ALA A 1 495 ? 18.233 53.831 71.652 1.00 56.41 492 ALA A O 1
ATOM 3685 N N . ARG A 1 496 ? 16.434 52.552 71.240 1.00 52.87 493 ARG A N 1
ATOM 3686 C CA . ARG A 1 496 ? 17.277 51.382 70.988 1.00 53.19 493 ARG A CA 1
ATOM 3687 C C . ARG A 1 496 ? 17.990 51.490 69.647 1.00 53.48 493 ARG A C 1
ATOM 3688 O O . ARG A 1 496 ? 19.162 51.117 69.529 1.00 56.11 493 ARG A O 1
ATOM 3696 N N . ALA A 1 497 ? 17.302 52.000 68.623 1.00 48.97 494 ALA A N 1
ATOM 3697 C CA . ALA A 1 497 ? 17.962 52.216 67.343 1.00 43.62 494 ALA A CA 1
ATOM 3698 C C . ALA A 1 497 ? 19.051 53.272 67.456 1.00 49.95 494 ALA A C 1
ATOM 3699 O O . ALA A 1 497 ? 20.036 53.226 66.711 1.00 44.77 494 ALA A O 1
ATOM 3701 N N . ALA A 1 498 ? 18.885 54.228 68.375 1.00 51.86 495 ALA A N 1
ATOM 3702 C CA . ALA A 1 498 ? 19.870 55.289 68.539 1.00 45.87 495 ALA A CA 1
ATOM 3703 C C . ALA A 1 498 ? 21.109 54.772 69.262 1.00 47.90 495 ALA A C 1
ATOM 3704 O O . ALA A 1 498 ? 22.239 55.083 68.865 1.00 51.11 495 ALA A O 1
ATOM 3706 N N . ASP A 1 499 ? 20.922 53.987 70.335 1.00 50.66 496 ASP A N 1
ATOM 3707 C CA . ASP A 1 499 ? 22.065 53.344 70.984 1.00 56.26 496 ASP A CA 1
ATOM 3708 C C . ASP A 1 499 ? 22.870 52.538 69.976 1.00 53.22 496 ASP A C 1
ATOM 3709 O O . ASP A 1 499 ? 24.105 52.602 69.961 1.00 58.94 496 ASP A O 1
ATOM 3714 N N . ILE A 1 500 ? 22.186 51.814 69.089 1.00 47.52 497 ILE A N 1
ATOM 3715 C CA . ILE A 1 500 ? 22.878 50.911 68.172 1.00 46.58 497 ILE A CA 1
ATOM 3716 C C . ILE A 1 500 ? 23.532 51.670 67.022 1.00 47.41 497 ILE A C 1
ATOM 3717 O O . ILE A 1 500 ? 24.703 51.441 66.723 1.00 44.31 497 ILE A O 1
ATOM 3722 N N . ARG A 1 501 ? 22.791 52.541 66.320 1.00 48.54 498 ARG A N 1
ATOM 3723 C CA . ARG A 1 501 ? 23.362 53.155 65.116 1.00 47.64 498 ARG A CA 1
ATOM 3724 C C . ARG A 1 501 ? 24.503 54.100 65.444 1.00 50.09 498 ARG A C 1
ATOM 3725 O O . ARG A 1 501 ? 25.479 54.183 64.689 1.00 55.51 498 ARG A O 1
ATOM 3733 N N . TYR A 1 502 ? 24.412 54.823 66.547 1.00 53.93 499 TYR A N 1
ATOM 3734 C CA . TYR A 1 502 ? 25.364 55.899 66.774 1.00 59.17 499 TYR A CA 1
ATOM 3735 C C . TYR A 1 502 ? 26.396 55.610 67.848 1.00 61.87 499 TYR A C 1
ATOM 3736 O O . TYR A 1 502 ? 27.402 56.322 67.919 1.00 64.86 499 TYR A O 1
ATOM 3745 N N . TYR A 1 503 ? 26.195 54.593 68.678 1.00 60.22 500 TYR A N 1
ATOM 3746 C CA . TYR A 1 503 ? 27.193 54.287 69.687 1.00 60.14 500 TYR A CA 1
ATOM 3747 C C . TYR A 1 503 ? 27.814 52.909 69.461 1.00 55.78 500 TYR A C 1
ATOM 3748 O O . TYR A 1 503 ? 29.021 52.834 69.218 1.00 53.20 500 TYR A O 1
ATOM 3757 N N . ALA A 1 504 ? 27.028 51.823 69.436 1.00 51.80 501 ALA A N 1
ATOM 3758 C CA . ALA A 1 504 ? 27.585 50.468 69.333 1.00 46.62 501 ALA A CA 1
ATOM 3759 C C . ALA A 1 504 ? 28.233 50.196 67.975 1.00 45.64 501 ALA A C 1
ATOM 3760 O O . ALA A 1 504 ? 29.376 49.734 67.914 1.00 53.80 501 ALA A O 1
ATOM 3762 N N . ILE A 1 505 ? 27.510 50.417 66.879 1.00 36.29 502 ILE A N 1
ATOM 3763 C CA . ILE A 1 505 ? 28.086 50.194 65.551 1.00 42.84 502 ILE A CA 1
ATOM 3764 C C . ILE A 1 505 ? 29.343 51.025 65.295 1.00 55.52 502 ILE A C 1
ATOM 3765 O O . ILE A 1 505 ? 30.351 50.450 64.853 1.00 53.68 502 ILE A O 1
ATOM 3770 N N . PRO A 1 506 ? 29.361 52.354 65.520 1.00 61.72 503 PRO A N 1
ATOM 3771 C CA . PRO A 1 506 ? 30.613 53.089 65.255 1.00 52.59 503 PRO A CA 1
ATOM 3772 C C . PRO A 1 506 ? 31.743 52.661 66.163 1.00 45.73 503 PRO A C 1
ATOM 3773 O O . PRO A 1 506 ? 32.909 52.725 65.769 1.00 48.63 503 PRO A O 1
ATOM 3777 N N . ASP A 1 507 ? 31.433 52.217 67.374 1.00 47.65 504 ASP A N 1
ATOM 3778 C CA . ASP A 1 507 ? 32.486 51.778 68.277 1.00 52.65 504 ASP A CA 1
ATOM 3779 C C . ASP A 1 507 ? 33.186 50.545 67.707 1.00 57.04 504 ASP A C 1
ATOM 3780 O O . ASP A 1 507 ? 34.418 50.453 67.721 1.00 57.80 504 ASP A O 1
ATOM 3785 N N . LEU A 1 508 ? 32.411 49.612 67.150 1.00 52.00 505 LEU A N 1
ATOM 3786 C CA . LEU A 1 508 ? 32.968 48.399 66.587 1.00 40.01 505 LEU A CA 1
ATOM 3787 C C . LEU A 1 508 ? 33.572 48.631 65.204 1.00 44.80 505 LEU A C 1
ATOM 3788 O O . LEU A 1 508 ? 34.549 47.968 64.829 1.00 44.00 505 LEU A O 1
ATOM 3793 N N . GLU A 1 509 ? 32.974 49.518 64.405 1.00 48.95 506 GLU A N 1
ATOM 3794 C CA . GLU A 1 509 ? 33.545 49.819 63.093 1.00 48.69 506 GLU A CA 1
ATOM 3795 C C . GLU A 1 509 ? 34.948 50.399 63.220 1.00 52.77 506 GLU A C 1
ATOM 3796 O O . GLU A 1 509 ? 35.826 50.097 62.402 1.00 51.81 506 GLU A O 1
ATOM 3802 N N . LYS A 1 510 ? 35.181 51.214 64.252 1.00 53.37 507 LYS A N 1
ATOM 3803 C CA . LYS A 1 510 ? 36.485 51.841 64.438 1.00 56.41 507 LYS A CA 1
ATOM 3804 C C . LYS A 1 510 ? 37.526 50.815 64.870 1.00 56.75 507 LYS A C 1
ATOM 3805 O O . LYS A 1 510 ? 38.653 50.814 64.365 1.00 60.28 507 LYS A O 1
ATOM 3811 N N . ARG A 1 511 ? 37.160 49.930 65.798 1.00 52.07 508 ARG A N 1
ATOM 3812 C CA . ARG A 1 511 ? 38.054 48.858 66.226 1.00 47.13 508 ARG A CA 1
ATOM 3813 C C . ARG A 1 511 ? 38.401 47.917 65.067 1.00 49.58 508 ARG A C 1
ATOM 3814 O O . ARG A 1 511 ? 39.575 47.566 64.860 1.00 51.21 508 ARG A O 1
ATOM 3822 N N . LEU A 1 512 ? 37.386 47.490 64.305 1.00 47.72 509 LEU A N 1
ATOM 3823 C CA . LEU A 1 512 ? 37.617 46.699 63.096 1.00 41.38 509 LEU A CA 1
ATOM 3824 C C . LEU A 1 512 ? 38.563 47.395 62.118 1.00 43.18 509 LEU A C 1
ATOM 3825 O O . LEU A 1 512 ? 39.428 46.753 61.520 1.00 49.24 509 LEU A O 1
ATOM 3830 N N . ALA A 1 513 ? 38.407 48.709 61.932 1.00 45.48 510 ALA A N 1
ATOM 3831 C CA . ALA A 1 513 ? 39.254 49.426 60.981 1.00 43.09 510 ALA A CA 1
ATOM 3832 C C . ALA A 1 513 ? 40.701 49.460 61.454 1.00 42.41 510 ALA A C 1
ATOM 3833 O O . ALA A 1 513 ? 41.622 49.315 60.648 1.00 50.65 510 ALA A O 1
ATOM 3835 N N . GLN A 1 514 ? 40.912 49.656 62.760 1.00 44.35 511 GLN A N 1
ATOM 3836 C CA . GLN A 1 514 ? 42.247 49.581 63.344 1.00 38.02 511 GLN A CA 1
ATOM 3837 C C . GLN A 1 514 ? 42.910 48.226 63.070 1.00 56.83 511 GLN A C 1
ATOM 3838 O O . GLN A 1 514 ? 44.084 48.176 62.682 1.00 54.13 511 GLN A O 1
ATOM 3844 N N . LEU A 1 515 ? 42.172 47.111 63.255 1.00 50.41 512 LEU A N 1
ATOM 3845 C CA . LEU A 1 515 ? 42.764 45.778 63.069 1.00 46.32 512 LEU A CA 1
ATOM 3846 C C . LEU A 1 515 ? 43.032 45.471 61.599 1.00 50.96 512 LEU A C 1
ATOM 3847 O O . LEU A 1 515 ? 44.060 44.873 61.272 1.00 56.60 512 LEU A O 1
ATOM 3852 N N . GLN A 1 516 ? 42.112 45.845 60.699 1.00 48.69 513 GLN A N 1
ATOM 3853 C CA . GLN A 1 516 ? 42.358 45.638 59.276 1.00 46.10 513 GLN A CA 1
ATOM 3854 C C . GLN A 1 516 ? 43.607 46.378 58.829 1.00 53.92 513 GLN A C 1
ATOM 3855 O O . GLN A 1 516 ? 44.302 45.940 57.902 1.00 61.51 513 GLN A O 1
ATOM 3861 N N . ALA A 1 517 ? 43.928 47.476 59.507 1.00 50.68 514 ALA A N 1
ATOM 3862 C CA . ALA A 1 517 ? 45.157 48.213 59.242 1.00 52.96 514 ALA A CA 1
ATOM 3863 C C . ALA A 1 517 ? 46.358 47.506 59.860 1.00 51.77 514 ALA A C 1
ATOM 3864 O O . ALA A 1 517 ? 47.401 47.377 59.213 1.00 57.02 514 ALA A O 1
ATOM 3866 N N . GLU A 1 518 ? 46.219 47.022 61.099 1.00 42.33 515 GLU A N 1
ATOM 3867 C CA . GLU A 1 518 ? 47.305 46.294 61.732 1.00 44.10 515 GLU A CA 1
ATOM 3868 C C . GLU A 1 518 ? 47.624 45.034 60.942 1.00 54.70 515 GLU A C 1
ATOM 3869 O O . GLU A 1 518 ? 48.794 44.671 60.778 1.00 62.66 515 GLU A O 1
ATOM 3875 N N . LYS A 1 519 ? 46.587 44.362 60.432 1.00 49.65 516 LYS A N 1
ATOM 3876 C CA . LYS A 1 519 ? 46.793 43.144 59.658 1.00 48.27 516 LYS A CA 1
ATOM 3877 C C . LYS A 1 519 ? 47.581 43.427 58.380 1.00 52.77 516 LYS A C 1
ATOM 3878 O O . LYS A 1 519 ? 48.539 42.717 58.056 1.00 52.41 516 LYS A O 1
ATOM 3884 N N . SER A 1 520 ? 47.192 44.464 57.638 1.00 48.80 517 SER A N 1
ATOM 3885 C CA . SER A 1 520 ? 47.884 44.776 56.394 1.00 47.73 517 SER A CA 1
ATOM 3886 C C . SER A 1 520 ? 49.344 45.115 56.647 1.00 56.84 517 SER A C 1
ATOM 3887 O O . SER A 1 520 ? 50.214 44.764 55.840 1.00 64.21 517 SER A O 1
ATOM 3890 N N . GLN A 1 521 ? 49.640 45.784 57.770 1.00 54.42 518 GLN A N 1
ATOM 3891 C CA . GLN A 1 521 ? 51.030 46.092 58.085 1.00 51.11 518 GLN A CA 1
ATOM 3892 C C . GLN A 1 521 ? 51.781 44.829 58.484 1.00 49.31 518 GLN A C 1
ATOM 3893 O O . GLN A 1 521 ? 52.906 44.596 58.035 1.00 52.85 518 GLN A O 1
ATOM 3899 N N . ALA A 1 522 ? 51.157 43.987 59.309 1.00 47.59 519 ALA A N 1
ATOM 3900 C CA . ALA A 1 522 ? 51.782 42.728 59.702 1.00 38.49 519 ALA A CA 1
ATOM 3901 C C . ALA A 1 522 ? 52.023 41.807 58.506 1.00 49.09 519 ALA A C 1
ATOM 3902 O O . ALA A 1 522 ? 53.009 41.061 58.485 1.00 60.37 519 ALA A O 1
ATOM 3904 N N . ASP A 1 523 ? 51.129 41.811 57.515 1.00 49.19 520 ASP A N 1
ATOM 3905 C CA . ASP A 1 523 ? 51.344 40.941 56.361 1.00 50.63 520 ASP A CA 1
ATOM 3906 C C . ASP A 1 523 ? 52.507 41.455 55.510 1.00 48.91 520 ASP A C 1
ATOM 3907 O O . ASP A 1 523 ? 53.349 40.665 55.052 1.00 46.58 520 ASP A O 1
ATOM 3912 N N . ALA A 1 524 ? 52.580 42.778 55.310 1.00 44.48 521 ALA A N 1
ATOM 3913 C CA . ALA A 1 524 ? 53.686 43.361 54.554 1.00 52.51 521 ALA A CA 1
ATOM 3914 C C . ALA A 1 524 ? 55.026 43.106 55.232 1.00 57.04 521 ALA A C 1
ATOM 3915 O O . ALA A 1 524 ? 56.043 42.986 54.552 1.00 57.54 521 ALA A O 1
ATOM 3917 N N . GLU A 1 525 ? 55.046 42.982 56.561 1.00 61.16 522 GLU A N 1
ATOM 3918 C CA . GLU A 1 525 ? 56.306 42.743 57.252 1.00 60.72 522 GLU A CA 1
ATOM 3919 C C . GLU A 1 525 ? 56.708 41.270 57.286 1.00 61.26 522 GLU A C 1
ATOM 3920 O O . GLU A 1 525 ? 57.910 40.985 57.382 1.00 68.94 522 GLU A O 1
ATOM 3926 N N . ARG A 1 526 ? 55.758 40.319 57.205 1.00 50.77 523 ARG A N 1
ATOM 3927 C CA . ARG A 1 526 ? 56.149 38.917 57.032 1.00 42.88 523 ARG A CA 1
ATOM 3928 C C . ARG A 1 526 ? 56.700 38.630 55.640 1.00 42.58 523 ARG A C 1
ATOM 3929 O O . ARG A 1 526 ? 57.671 37.879 55.513 1.00 52.85 523 ARG A O 1
ATOM 3937 N N . ALA A 1 527 ? 56.085 39.179 54.592 1.00 44.96 524 ALA A N 1
ATOM 3938 C CA . ALA A 1 527 ? 56.464 38.902 53.195 1.00 52.02 524 ALA A CA 1
ATOM 3939 C C . ALA A 1 527 ? 56.771 37.415 52.955 1.00 56.69 524 ALA A C 1
ATOM 3940 O O . ALA A 1 527 ? 57.802 37.037 52.388 1.00 61.23 524 ALA A O 1
ATOM 3942 N N . ASP A 1 528 ? 55.858 36.560 53.405 1.00 67.74 525 ASP A N 1
ATOM 3943 C CA . ASP A 1 528 ? 55.953 35.126 53.165 1.00 68.41 525 ASP A CA 1
ATOM 3944 C C . ASP A 1 528 ? 55.254 34.687 51.879 1.00 68.88 525 ASP A C 1
ATOM 3945 O O . ASP A 1 528 ? 55.340 33.505 51.523 1.00 73.96 525 ASP A O 1
ATOM 3950 N N . GLY A 1 529 ? 54.596 35.607 51.167 1.00 64.08 526 GLY A N 1
ATOM 3951 C CA . GLY A 1 529 ? 53.921 35.268 49.930 1.00 65.10 526 GLY A CA 1
ATOM 3952 C C . GLY A 1 529 ? 52.748 34.330 50.110 1.00 75.38 526 GLY A C 1
ATOM 3953 O O . GLY A 1 529 ? 52.383 33.617 49.168 1.00 78.47 526 GLY A O 1
ATOM 3954 N N . LEU A 1 530 ? 52.132 34.325 51.293 1.00 78.58 527 LEU A N 1
ATOM 3955 C CA . LEU A 1 530 ? 51.096 33.368 51.660 1.00 80.32 527 LEU A CA 1
ATOM 3956 C C . LEU A 1 530 ? 49.800 34.104 51.964 1.00 78.73 527 LEU A C 1
ATOM 3957 O O . LEU A 1 530 ? 49.795 35.065 52.743 1.00 78.34 527 LEU A O 1
ATOM 3962 N N . LEU A 1 531 ? 48.708 33.634 51.370 1.00 75.14 528 LEU A N 1
ATOM 3963 C CA . LEU A 1 531 ? 47.377 34.176 51.604 1.00 69.48 528 LEU A CA 1
ATOM 3964 C C . LEU A 1 531 ? 46.549 33.080 52.273 1.00 63.62 528 LEU A C 1
ATOM 3965 O O . LEU A 1 531 ? 45.722 32.421 51.641 1.00 72.36 528 LEU A O 1
ATOM 3970 N N . ALA A 1 532 ? 46.789 32.888 53.576 1.00 53.51 529 ALA A N 1
ATOM 3971 C CA . ALA A 1 532 ? 46.242 31.731 54.282 1.00 48.40 529 ALA A CA 1
ATOM 3972 C C . ALA A 1 532 ? 44.720 31.821 54.423 1.00 50.74 529 ALA A C 1
ATOM 3973 O O . ALA A 1 532 ? 44.003 30.857 54.137 1.00 47.74 529 ALA A O 1
ATOM 3975 N N . GLU A 1 533 ? 44.209 32.982 54.842 1.00 48.09 530 GLU A N 1
ATOM 3976 C CA . GLU A 1 533 ? 42.788 33.196 55.041 1.00 45.08 530 GLU A CA 1
ATOM 3977 C C . GLU A 1 533 ? 42.038 33.458 53.728 1.00 42.39 530 GLU A C 1
ATOM 3978 O O . GLU A 1 533 ? 40.899 33.921 53.776 1.00 41.78 530 GLU A O 1
ATOM 3984 N N . VAL A 1 534 ? 42.625 33.177 52.569 1.00 40.20 531 VAL A N 1
ATOM 3985 C CA . VAL A 1 534 ? 42.073 33.616 51.294 1.00 36.30 531 VAL A CA 1
ATOM 3986 C C . VAL A 1 534 ? 41.701 32.399 50.481 1.00 34.83 531 VAL A C 1
ATOM 3987 O O . VAL A 1 534 ? 42.548 31.536 50.210 1.00 51.54 531 VAL A O 1
ATOM 3991 N N . VAL A 1 535 ? 40.437 32.347 50.085 1.00 35.51 532 VAL A N 1
ATOM 3992 C CA . VAL A 1 535 ? 39.884 31.305 49.247 1.00 36.59 532 VAL A CA 1
ATOM 3993 C C . VAL A 1 535 ? 40.054 31.789 47.816 1.00 44.03 532 VAL A C 1
ATOM 3994 O O . VAL A 1 535 ? 39.271 32.612 47.343 1.00 46.22 532 VAL A O 1
ATOM 3998 N N . GLY A 1 536 ? 41.090 31.304 47.138 1.00 43.89 533 GLY A N 1
ATOM 3999 C CA . GLY A 1 536 ? 41.297 31.621 45.748 1.00 33.97 533 GLY A CA 1
ATOM 4000 C C . GLY A 1 536 ? 40.971 30.430 44.870 1.00 42.58 533 GLY A C 1
ATOM 4001 O O . GLY A 1 536 ? 40.621 29.352 45.351 1.00 43.26 533 GLY A O 1
ATOM 4002 N N . PRO A 1 537 ? 41.114 30.599 43.563 1.00 44.64 534 PRO A N 1
ATOM 4003 C CA . PRO A 1 537 ? 40.867 29.486 42.630 1.00 46.85 534 PRO A CA 1
ATOM 4004 C C . PRO A 1 537 ? 41.543 28.174 42.969 1.00 50.02 534 PRO A C 1
ATOM 4005 O O . PRO A 1 537 ? 40.982 27.127 42.620 1.00 50.42 534 PRO A O 1
ATOM 4009 N N . ASP A 1 538 ? 42.736 28.166 43.578 1.00 52.47 535 ASP A N 1
ATOM 4010 C CA . ASP A 1 538 ? 43.332 26.875 43.907 1.00 47.04 535 ASP A CA 1
ATOM 4011 C C . ASP A 1 538 ? 42.420 26.084 44.828 1.00 53.32 535 ASP A C 1
ATOM 4012 O O . ASP A 1 538 ? 42.254 24.871 44.650 1.00 56.23 535 ASP A O 1
ATOM 4017 N N . GLN A 1 539 ? 41.793 26.767 45.799 1.00 49.21 536 GLN A N 1
ATOM 4018 C CA . GLN A 1 539 ? 40.961 26.088 46.789 1.00 40.95 536 GLN A CA 1
ATOM 4019 C C . GLN A 1 539 ? 39.686 25.548 46.163 1.00 39.41 536 GLN A C 1
ATOM 4020 O O . GLN A 1 539 ? 39.268 24.417 46.459 1.00 42.67 536 GLN A O 1
ATOM 4026 N N . ILE A 1 540 ? 39.098 26.313 45.251 1.00 35.53 537 ILE A N 1
ATOM 4027 C CA . ILE A 1 540 ? 37.884 25.871 44.569 1.00 42.79 537 ILE A CA 1
ATOM 4028 C C . ILE A 1 540 ? 38.151 24.602 43.785 1.00 46.75 537 ILE A C 1
ATOM 4029 O O . ILE A 1 540 ? 37.329 23.681 43.777 1.00 48.31 537 ILE A O 1
ATOM 4034 N N . MET A 1 541 ? 39.311 24.522 43.123 1.00 55.50 538 MET A N 1
ATOM 4035 C CA . MET A 1 541 ? 39.604 23.335 42.328 1.00 49.57 538 MET A CA 1
ATOM 4036 C C . MET A 1 541 ? 39.959 22.153 43.204 1.00 49.20 538 MET A C 1
ATOM 4037 O O . MET A 1 541 ? 39.657 21.017 42.837 1.00 49.53 538 MET A O 1
ATOM 4042 N N . GLU A 1 542 ? 40.588 22.390 44.359 1.00 50.99 539 GLU A N 1
ATOM 4043 C CA . GLU A 1 542 ? 40.785 21.283 45.285 1.00 51.58 539 GLU A CA 1
ATOM 4044 C C . GLU A 1 542 ? 39.450 20.644 45.604 1.00 48.40 539 GLU A C 1
ATOM 4045 O O . GLU A 1 542 ? 39.340 19.418 45.647 1.00 53.33 539 GLU A O 1
ATOM 4051 N N . VAL A 1 543 ? 38.408 21.457 45.798 1.00 41.05 540 VAL A N 1
ATOM 4052 C CA . VAL A 1 543 ? 37.100 20.872 46.052 1.00 45.27 540 VAL A CA 1
ATOM 4053 C C . VAL A 1 543 ? 36.607 20.146 44.804 1.00 51.13 540 VAL A C 1
ATOM 4054 O O . VAL A 1 543 ? 36.231 18.971 44.866 1.00 54.30 540 VAL A O 1
ATOM 4058 N N . VAL A 1 544 ? 36.646 20.818 43.644 1.00 50.60 541 VAL A N 1
ATOM 4059 C CA . VAL A 1 544 ? 36.052 20.249 42.432 1.00 44.58 541 VAL A CA 1
ATOM 4060 C C . VAL A 1 544 ? 36.752 18.953 42.038 1.00 46.19 541 VAL A C 1
ATOM 4061 O O . VAL A 1 544 ? 36.110 17.992 41.598 1.00 48.29 541 VAL A O 1
ATOM 4065 N N . SER A 1 545 ? 38.077 18.907 42.175 1.00 43.93 542 SER A N 1
ATOM 4066 C CA . SER A 1 545 ? 38.810 17.657 41.999 1.00 52.57 542 SER A CA 1
ATOM 4067 C C . SER A 1 545 ? 38.205 16.538 42.838 1.00 61.93 542 SER A C 1
ATOM 4068 O O . SER A 1 545 ? 37.777 15.504 42.316 1.00 69.56 542 SER A O 1
ATOM 4071 N N . ARG A 1 546 ? 38.164 16.754 44.151 1.00 62.37 543 ARG A N 1
ATOM 4072 C CA . ARG A 1 546 ? 37.599 15.817 45.112 1.00 64.84 543 ARG A CA 1
ATOM 4073 C C . ARG A 1 546 ? 36.192 15.354 44.718 1.00 64.19 543 ARG A C 1
ATOM 4074 O O . ARG A 1 546 ? 35.906 14.151 44.689 1.00 66.26 543 ARG A O 1
ATOM 4082 N N . TRP A 1 547 ? 35.290 16.295 44.421 1.00 61.23 544 TRP A N 1
ATOM 4083 C CA . TRP A 1 547 ? 33.919 15.910 44.076 1.00 57.79 544 TRP A CA 1
ATOM 4084 C C . TRP A 1 547 ? 33.829 15.102 42.791 1.00 69.04 544 TRP A C 1
ATOM 4085 O O . TRP A 1 547 ? 32.793 14.477 42.541 1.00 77.85 544 TRP A O 1
ATOM 4096 N N .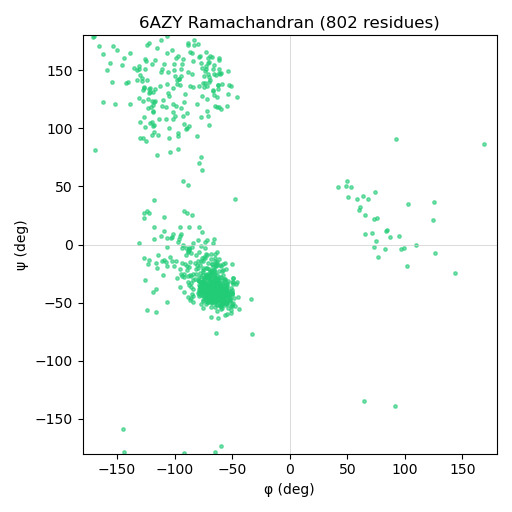 THR A 1 548 ? 34.857 15.137 41.948 1.00 70.13 545 THR A N 1
ATOM 4097 C CA . THR A 1 548 ? 34.790 14.531 40.631 1.00 66.96 545 THR A CA 1
ATOM 4098 C C . THR A 1 548 ? 35.872 13.488 40.395 1.00 67.37 545 THR A C 1
ATOM 4099 O O . THR A 1 548 ? 35.739 12.683 39.467 1.00 74.53 545 THR A O 1
ATOM 4103 N N . GLY A 1 549 ? 36.924 13.464 41.204 1.00 62.25 546 GLY A N 1
ATOM 4104 C CA . GLY A 1 549 ? 38.034 12.574 40.937 1.00 66.20 546 GLY A CA 1
ATOM 4105 C C . GLY A 1 549 ? 38.915 12.985 39.780 1.00 71.91 546 GLY A C 1
ATOM 4106 O O . GLY A 1 549 ? 39.909 12.305 39.517 1.00 78.61 546 GLY A O 1
ATOM 4107 N N . ILE A 1 550 ? 38.597 14.068 39.087 1.00 75.06 547 ILE A N 1
ATOM 4108 C CA . ILE A 1 550 ? 39.482 14.596 38.047 1.00 74.51 547 ILE A CA 1
ATOM 4109 C C . ILE A 1 550 ? 40.642 15.316 38.728 1.00 75.45 547 ILE A C 1
ATOM 4110 O O . ILE A 1 550 ? 40.398 16.192 39.573 1.00 79.87 547 ILE A O 1
ATOM 4115 N N . PRO A 1 551 ? 41.896 14.998 38.399 1.00 69.92 548 PRO A N 1
ATOM 4116 C CA . PRO A 1 551 ? 43.010 15.717 39.030 1.00 68.03 548 PRO A CA 1
ATOM 4117 C C . PRO A 1 551 ? 42.974 17.207 38.709 1.00 73.01 548 PRO A C 1
ATOM 4118 O O . PRO A 1 551 ? 42.469 17.635 37.665 1.00 78.13 548 PRO A O 1
ATOM 4122 N N . VAL A 1 552 ? 43.504 18.001 39.649 1.00 72.19 549 VAL A N 1
ATOM 4123 C CA . VAL A 1 552 ? 43.566 19.457 39.500 1.00 63.23 549 VAL A CA 1
ATOM 4124 C C . VAL A 1 552 ? 44.201 19.851 38.170 1.00 68.50 549 VAL A C 1
ATOM 4125 O O . VAL A 1 552 ? 43.686 20.714 37.454 1.00 72.14 549 VAL A O 1
ATOM 4129 N N . SER A 1 553 ? 45.320 19.214 37.814 1.00 75.23 550 SER A N 1
ATOM 4130 C CA . SER A 1 553 ? 46.008 19.530 36.563 1.00 80.15 550 SER A CA 1
ATOM 4131 C C . SER A 1 553 ? 45.065 19.537 35.360 1.00 87.07 550 SER A C 1
ATOM 4132 O O . SER A 1 553 ? 45.163 20.414 34.494 1.00 90.19 550 SER A O 1
ATOM 4135 N N . ASN A 1 554 ? 44.151 18.564 35.278 1.00 88.45 551 ASN A N 1
ATOM 4136 C CA . ASN A 1 554 ? 43.197 18.561 34.175 1.00 89.88 551 ASN A CA 1
ATOM 4137 C C . ASN A 1 554 ? 42.150 19.643 34.304 1.00 80.67 551 ASN A C 1
ATOM 4138 O O . ASN A 1 554 ? 41.399 19.857 33.352 1.00 78.94 551 ASN A O 1
ATOM 4143 N N . LEU A 1 555 ? 42.085 20.333 35.437 1.00 77.77 552 LEU A N 1
ATOM 4144 C CA . LEU A 1 555 ? 40.973 21.228 35.710 1.00 74.75 552 LEU A CA 1
ATOM 4145 C C . LEU A 1 555 ? 41.271 22.661 35.316 1.00 85.48 552 LEU A C 1
ATOM 4146 O O . LEU A 1 555 ? 40.333 23.436 35.060 1.00 86.00 552 LEU A O 1
ATOM 4151 N N . GLN A 1 556 ? 42.548 23.041 35.292 1.00 89.60 553 GLN A N 1
ATOM 4152 C CA . GLN A 1 556 ? 42.889 24.449 35.164 1.00 94.70 553 GLN A CA 1
ATOM 4153 C C . GLN A 1 556 ? 43.333 24.848 33.774 1.00 102.00 553 GLN A C 1
ATOM 4154 O O . GLN A 1 556 ? 43.684 26.012 33.579 1.00 106.54 553 GLN A O 1
ATOM 4160 N N . ARG A 1 557 ? 43.254 23.942 32.800 1.00 103.84 554 ARG A N 1
ATOM 4161 C CA . ARG A 1 557 ? 43.118 24.354 31.408 1.00 101.28 554 ARG A CA 1
ATOM 4162 C C . ARG A 1 557 ? 41.819 25.124 31.235 1.00 101.94 554 ARG A C 1
ATOM 4163 O O . ARG A 1 557 ? 40.767 24.691 31.713 1.00 99.12 554 ARG A O 1
ATOM 4171 N N . SER A 1 558 ? 41.884 26.258 30.535 1.00 105.24 555 SER A N 1
ATOM 4172 C CA . SER A 1 558 ? 40.682 27.037 30.268 1.00 109.81 555 SER A CA 1
ATOM 4173 C C . SER A 1 558 ? 39.810 26.332 29.229 1.00 102.94 555 SER A C 1
ATOM 4174 O O . SER A 1 558 ? 40.247 25.406 28.543 1.00 108.57 555 SER A O 1
ATOM 4177 N N . GLU A 1 559 ? 38.557 26.780 29.116 1.00 95.44 556 GLU A N 1
ATOM 4178 C CA . GLU A 1 559 ? 37.723 26.288 28.027 1.00 82.89 556 GLU A CA 1
ATOM 4179 C C . GLU A 1 559 ? 38.286 26.687 26.666 1.00 81.13 556 GLU A C 1
ATOM 4180 O O . GLU A 1 559 ? 38.034 26.002 25.668 1.00 80.68 556 GLU A O 1
ATOM 4186 N N . LYS A 1 560 ? 39.050 27.784 26.597 1.00 81.56 557 LYS A N 1
ATOM 4187 C CA . LYS A 1 560 ? 39.676 28.146 25.331 1.00 82.34 557 LYS A CA 1
ATOM 4188 C C . LYS A 1 560 ? 40.785 27.172 24.947 1.00 80.75 557 LYS A C 1
ATOM 4189 O O . LYS A 1 560 ? 40.849 26.742 23.792 1.00 73.75 557 LYS A O 1
ATOM 4195 N N . GLU A 1 561 ? 41.669 26.810 25.890 1.00 86.51 558 GLU A N 1
ATOM 4196 C CA . GLU A 1 561 ? 42.756 25.878 25.567 1.00 90.06 558 GLU A CA 1
ATOM 4197 C C . GLU A 1 561 ? 42.243 24.465 25.283 1.00 90.41 558 GLU A C 1
ATOM 4198 O O . GLU A 1 561 ? 42.787 23.769 24.414 1.00 89.57 558 GLU A O 1
ATOM 4204 N N . LYS A 1 562 ? 41.224 24.008 26.021 1.00 82.19 559 LYS A N 1
ATOM 4205 C CA . LYS A 1 562 ? 40.659 22.696 25.734 1.00 81.94 559 LYS A CA 1
ATOM 4206 C C . LYS A 1 562 ? 40.087 22.652 24.322 1.00 85.05 559 LYS A C 1
ATOM 4207 O O . LYS A 1 562 ? 40.216 21.637 23.623 1.00 86.51 559 LYS A O 1
ATOM 4213 N N . LEU A 1 563 ? 39.473 23.759 23.879 1.00 80.20 560 LEU A N 1
ATOM 4214 C CA . LEU A 1 563 ? 38.867 23.829 22.548 1.00 73.08 560 LEU A CA 1
ATOM 4215 C C . LEU A 1 563 ? 39.923 23.885 21.445 1.00 77.36 560 LEU A C 1
ATOM 4216 O O . LEU A 1 563 ? 39.730 23.311 20.366 1.00 82.98 560 LEU A O 1
ATOM 4221 N N . LEU A 1 564 ? 41.042 24.574 21.691 1.00 74.22 561 LEU A N 1
ATOM 4222 C CA . LEU A 1 564 ? 42.073 24.693 20.667 1.00 76.03 561 LEU A CA 1
ATOM 4223 C C . LEU A 1 564 ? 42.837 23.388 20.476 1.00 78.15 561 LEU A C 1
ATOM 4224 O O . LEU A 1 564 ? 43.358 23.137 19.381 1.00 75.21 561 LEU A O 1
ATOM 4229 N N . HIS A 1 565 ? 42.899 22.550 21.516 1.00 84.53 562 HIS A N 1
ATOM 4230 C CA . HIS A 1 565 ? 43.543 21.241 21.480 1.00 83.55 562 HIS A CA 1
ATOM 4231 C C . HIS A 1 565 ? 42.545 20.109 21.342 1.00 77.82 562 HIS A C 1
ATOM 4232 O O . HIS A 1 565 ? 42.922 18.943 21.475 1.00 81.66 562 HIS A O 1
ATOM 4239 N N . MET A 1 566 ? 41.280 20.429 21.089 1.00 73.00 563 MET A N 1
ATOM 4240 C CA . MET A 1 566 ? 40.266 19.400 20.913 1.00 73.01 563 MET A CA 1
ATOM 4241 C C . MET A 1 566 ? 40.705 18.341 19.923 1.00 72.06 563 MET A C 1
ATOM 4242 O O . MET A 1 566 ? 40.345 17.169 20.061 1.00 78.47 563 MET A O 1
ATOM 4247 N N . GLU A 1 567 ? 41.483 18.733 18.922 1.00 70.71 564 GLU A N 1
ATOM 4248 C CA . GLU A 1 567 ? 41.947 17.775 17.930 1.00 73.16 564 GLU A CA 1
ATOM 4249 C C . GLU A 1 567 ? 42.934 16.788 18.550 1.00 71.23 564 GLU A C 1
ATOM 4250 O O . GLU A 1 567 ? 42.965 15.616 18.163 1.00 68.93 564 GLU A O 1
ATOM 4256 N N . GLU A 1 568 ? 43.716 17.227 19.541 1.00 76.48 565 GLU A N 1
ATOM 4257 C CA . GLU A 1 568 ? 44.608 16.301 20.232 1.00 80.87 565 GLU A CA 1
ATOM 4258 C C . GLU A 1 568 ? 43.820 15.283 21.032 1.00 79.97 565 GLU A C 1
ATOM 4259 O O . GLU A 1 568 ? 44.241 14.127 21.167 1.00 79.11 565 GLU A O 1
ATOM 4265 N N . TYR A 1 569 ? 42.683 15.710 21.587 1.00 81.27 566 TYR A N 1
ATOM 4266 C CA . TYR A 1 569 ? 41.857 14.824 22.395 1.00 87.51 566 TYR A CA 1
ATOM 4267 C C . TYR A 1 569 ? 41.410 13.618 21.582 1.00 86.73 566 TYR A C 1
ATOM 4268 O O . TYR A 1 569 ? 41.611 12.466 21.988 1.00 91.55 566 TYR A O 1
ATOM 4277 N N . MET A 1 570 ? 40.834 13.871 20.405 1.00 78.61 567 MET A N 1
ATOM 4278 C CA . MET A 1 570 ? 40.379 12.786 19.548 1.00 74.84 567 MET A CA 1
ATOM 4279 C C . MET A 1 570 ? 41.536 11.970 18.992 1.00 72.97 567 MET A C 1
ATOM 4280 O O . MET A 1 570 ? 41.457 10.737 18.933 1.00 74.83 567 MET A O 1
ATOM 4285 N N . LYS A 1 571 ? 42.622 12.630 18.593 1.00 68.38 568 LYS A N 1
ATOM 4286 C CA . LYS A 1 571 ? 43.778 11.901 18.101 1.00 68.83 568 LYS A CA 1
ATOM 4287 C C . LYS A 1 571 ? 44.315 10.916 19.134 1.00 71.39 568 LYS A C 1
ATOM 4288 O O . LYS A 1 571 ? 45.054 9.997 18.756 1.00 64.07 568 LYS A O 1
ATOM 4294 N N . GLN A 1 572 ? 43.927 11.059 20.412 1.00 77.17 569 GLN A N 1
ATOM 4295 C CA . GLN A 1 572 ? 44.319 10.086 21.433 1.00 87.19 569 GLN A CA 1
ATOM 4296 C C . GLN A 1 572 ? 43.685 8.722 21.199 1.00 89.69 569 GLN A C 1
ATOM 4297 O O . GLN A 1 572 ? 44.238 7.703 21.630 1.00 99.21 569 GLN A O 1
ATOM 4303 N N . HIS A 1 573 ? 42.528 8.667 20.548 1.00 84.02 570 HIS A N 1
ATOM 4304 C CA . HIS A 1 573 ? 41.928 7.361 20.305 1.00 84.69 570 HIS A CA 1
ATOM 4305 C C . HIS A 1 573 ? 41.611 7.124 18.834 1.00 82.47 570 HIS A C 1
ATOM 4306 O O . HIS A 1 573 ? 41.667 5.981 18.372 1.00 84.54 570 HIS A O 1
ATOM 4313 N N . VAL A 1 574 ? 41.306 8.181 18.084 1.00 75.87 571 VAL A N 1
ATOM 4314 C CA . VAL A 1 574 ? 40.919 8.054 16.682 1.00 73.60 571 VAL A CA 1
ATOM 4315 C C . VAL A 1 574 ? 42.173 8.210 15.822 1.00 75.02 571 VAL A C 1
ATOM 4316 O O . VAL A 1 574 ? 42.740 9.303 15.716 1.00 81.76 571 VAL A O 1
ATOM 4320 N N . VAL A 1 575 ? 42.598 7.112 15.194 1.00 69.38 572 VAL A N 1
ATOM 4321 C CA . VAL A 1 575 ? 43.811 7.058 14.382 1.00 65.49 572 VAL A CA 1
ATOM 4322 C C . VAL A 1 575 ? 43.442 7.221 12.912 1.00 72.49 572 VAL A C 1
ATOM 4323 O O . VAL A 1 575 ? 42.403 6.725 12.460 1.00 72.88 572 VAL A O 1
ATOM 4327 N N . GLY A 1 576 ? 44.280 7.949 12.170 1.00 77.63 573 GLY A N 1
ATOM 4328 C CA . GLY A 1 576 ? 44.167 8.020 10.724 1.00 83.41 573 GLY A CA 1
ATOM 4329 C C . GLY A 1 576 ? 42.991 8.799 10.177 1.00 83.25 573 GLY A C 1
ATOM 4330 O O . GLY A 1 576 ? 42.735 8.740 8.971 1.00 81.56 573 GLY A O 1
ATOM 4331 N N . GLN A 1 577 ? 42.265 9.531 11.008 1.00 84.47 574 GLN A N 1
ATOM 4332 C CA . GLN A 1 577 ? 41.143 10.325 10.536 1.00 80.52 574 GLN A CA 1
ATOM 4333 C C . GLN A 1 577 ? 41.374 11.803 10.788 1.00 79.86 574 GLN A C 1
ATOM 4334 O O . GLN A 1 577 ? 40.442 12.535 11.128 1.00 80.37 574 GLN A O 1
ATOM 4340 N N . ASP A 1 578 ? 42.615 12.270 10.613 1.00 77.80 575 ASP A N 1
ATOM 4341 C CA . ASP A 1 578 ? 42.928 13.652 10.979 1.00 79.00 575 ASP A CA 1
ATOM 4342 C C . ASP A 1 578 ? 42.049 14.658 10.238 1.00 74.57 575 ASP A C 1
ATOM 4343 O O . ASP A 1 578 ? 41.719 15.712 10.796 1.00 70.04 575 ASP A O 1
ATOM 4348 N N . GLU A 1 579 ? 41.660 14.352 8.994 1.00 75.88 576 GLU A N 1
ATOM 4349 C CA . GLU A 1 579 ? 40.832 15.275 8.219 1.00 71.80 576 GLU A CA 1
ATOM 4350 C C . GLU A 1 579 ? 39.436 15.375 8.815 1.00 71.94 576 GLU A C 1
ATOM 4351 O O . GLU A 1 579 ? 38.887 16.470 8.976 1.00 77.40 576 GLU A O 1
ATOM 4357 N N . ALA A 1 580 ? 38.849 14.230 9.147 1.00 70.64 577 ALA A N 1
ATOM 4358 C CA . ALA A 1 580 ? 37.522 14.206 9.744 1.00 67.84 577 ALA A CA 1
ATOM 4359 C C . ALA A 1 580 ? 37.496 14.949 11.071 1.00 62.92 577 ALA A C 1
ATOM 4360 O O . ALA A 1 580 ? 36.500 15.605 11.408 1.00 60.23 577 ALA A O 1
ATOM 4362 N N . ILE A 1 581 ? 38.581 14.849 11.841 1.00 59.78 578 ILE A N 1
ATOM 4363 C CA . ILE A 1 581 ? 38.624 15.499 13.146 1.00 59.55 578 ILE A CA 1
ATOM 4364 C C . ILE A 1 581 ? 38.741 17.015 12.996 1.00 63.50 578 ILE A C 1
ATOM 4365 O O . ILE A 1 581 ? 38.140 17.775 13.765 1.00 67.87 578 ILE A O 1
ATOM 4370 N N . LYS A 1 582 ? 39.499 17.490 12.002 1.00 63.65 579 LYS A N 1
ATOM 4371 C CA . LYS A 1 582 ? 39.583 18.933 11.830 1.00 64.02 579 LYS A CA 1
ATOM 4372 C C . LYS A 1 582 ? 38.210 19.511 11.509 1.00 66.78 579 LYS A C 1
ATOM 4373 O O . LYS A 1 582 ? 37.823 20.549 12.055 1.00 73.13 579 LYS A O 1
ATOM 4379 N N . ALA A 1 583 ? 37.445 18.834 10.648 1.00 63.18 580 ALA A N 1
ATOM 4380 C CA . ALA A 1 583 ? 36.118 19.329 10.292 1.00 59.92 580 ALA A CA 1
ATOM 4381 C C . ALA A 1 583 ? 35.187 19.319 11.500 1.00 61.88 580 ALA A C 1
ATOM 4382 O O . ALA A 1 583 ? 34.501 20.308 11.783 1.00 66.50 580 ALA A O 1
ATOM 4384 N N . ILE A 1 584 ? 35.158 18.206 12.228 1.00 59.69 581 ILE A N 1
ATOM 4385 C CA . ILE A 1 584 ? 34.331 18.119 13.426 1.00 59.16 581 ILE A CA 1
ATOM 4386 C C . ILE A 1 584 ? 34.676 19.241 14.391 1.00 61.19 581 ILE A C 1
ATOM 4387 O O . ILE A 1 584 ? 33.796 19.973 14.859 1.00 66.14 581 ILE A O 1
ATOM 4392 N N . CYS A 1 585 ? 35.965 19.421 14.665 1.00 55.18 582 CYS A N 1
ATOM 4393 C CA . CYS A 1 585 ? 36.363 20.367 15.700 1.00 55.38 582 CYS A CA 1
ATOM 4394 C C . CYS A 1 585 ? 36.122 21.811 15.285 1.00 57.79 582 CYS A C 1
ATOM 4395 O O . CYS A 1 585 ? 35.689 22.625 16.110 1.00 64.99 582 CYS A O 1
ATOM 439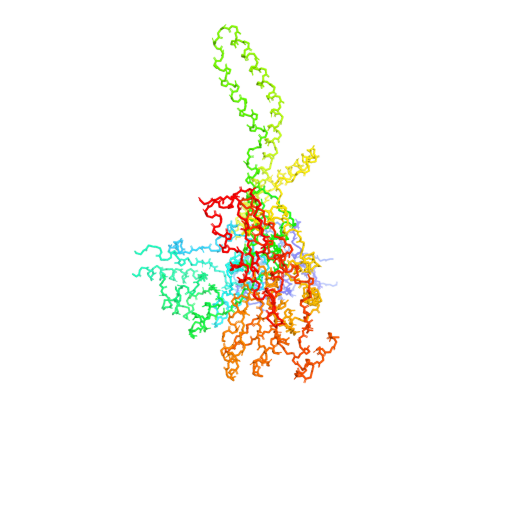8 N N . ASP A 1 586 ? 36.383 22.162 14.021 1.00 56.50 583 ASP A N 1
ATOM 4399 C CA . ASP A 1 586 ? 36.097 23.531 13.600 1.00 57.54 583 ASP A CA 1
ATOM 4400 C C . ASP A 1 586 ? 34.632 23.856 13.828 1.00 64.81 583 ASP A C 1
ATOM 4401 O O . ASP A 1 586 ? 34.305 24.898 14.399 1.00 68.60 583 ASP A O 1
ATOM 4406 N N . ALA A 1 587 ? 33.737 22.941 13.430 1.00 71.86 584 ALA A N 1
ATOM 4407 C CA . ALA A 1 587 ? 32.300 23.181 13.550 1.00 75.72 584 ALA A CA 1
ATOM 4408 C C . ALA A 1 587 ? 31.882 23.365 15.004 1.00 76.98 584 ALA A C 1
ATOM 4409 O O . ALA A 1 587 ? 30.991 24.173 15.309 1.00 85.59 584 ALA A O 1
ATOM 4411 N N . ILE A 1 588 ? 32.507 22.619 15.916 1.00 67.98 585 ILE A N 1
ATOM 4412 C CA . ILE A 1 588 ? 32.250 22.817 17.339 1.00 63.77 585 ILE A CA 1
ATOM 4413 C C . ILE A 1 588 ? 32.711 24.198 17.774 1.00 67.42 585 ILE A C 1
ATOM 4414 O O . ILE A 1 588 ? 32.046 24.872 18.573 1.00 74.46 585 ILE A O 1
ATOM 4419 N N . ARG A 1 589 ? 33.845 24.653 17.240 1.00 58.79 586 ARG A N 1
ATOM 4420 C CA . ARG A 1 589 ? 34.360 25.958 17.626 1.00 59.76 586 ARG A CA 1
ATOM 4421 C C . ARG A 1 589 ? 33.463 27.088 17.119 1.00 67.12 586 ARG A C 1
ATOM 4422 O O . ARG A 1 589 ? 33.281 28.089 17.822 1.00 76.95 586 ARG A O 1
ATOM 4430 N N . LEU A 1 590 ? 32.885 26.952 15.914 1.00 61.45 587 LEU A N 1
ATOM 4431 C CA . LEU A 1 590 ? 31.896 27.934 15.473 1.00 66.32 587 LEU A CA 1
ATOM 4432 C C . LEU A 1 590 ? 30.783 28.094 16.491 1.00 73.25 587 LEU A C 1
ATOM 4433 O O . LEU A 1 590 ? 30.368 29.220 16.793 1.00 78.50 587 LEU A O 1
ATOM 4438 N N . SER A 1 591 ? 30.283 26.980 17.028 1.00 68.96 588 SER A N 1
ATOM 4439 C CA . SER A 1 591 ? 29.216 27.050 18.018 1.00 69.66 588 SER A CA 1
ATOM 4440 C C . SER A 1 591 ? 29.681 27.770 19.278 1.00 73.27 588 SER A C 1
ATOM 4441 O O . SER A 1 591 ? 29.044 28.735 19.726 1.00 81.32 588 SER A O 1
ATOM 4444 N N . ARG A 1 592 ? 30.810 27.331 19.848 1.00 70.77 589 ARG A N 1
ATOM 4445 C CA . ARG A 1 592 ? 31.257 27.821 21.151 1.00 72.35 589 ARG A CA 1
ATOM 4446 C C . ARG A 1 592 ? 31.703 29.276 21.136 1.00 76.35 589 ARG A C 1
ATOM 4447 O O . ARG A 1 592 ? 31.681 29.930 22.187 1.00 80.18 589 ARG A O 1
ATOM 4455 N N . THR A 1 593 ? 32.117 29.797 19.991 1.00 73.71 590 THR A N 1
ATOM 4456 C CA . THR A 1 593 ? 32.479 31.203 19.921 1.00 75.97 590 THR A CA 1
ATOM 4457 C C . THR A 1 593 ? 31.275 32.101 19.700 1.00 79.89 590 THR A C 1
ATOM 4458 O O . THR A 1 593 ? 31.445 33.321 19.606 1.00 80.42 590 THR A O 1
ATOM 4462 N N . GLY A 1 594 ? 30.074 31.523 19.624 1.00 84.66 591 GLY A N 1
ATOM 4463 C CA . GLY A 1 594 ? 28.859 32.281 19.422 1.00 83.23 591 GLY A CA 1
ATOM 4464 C C . GLY A 1 594 ? 28.639 32.773 18.015 1.00 71.13 591 GLY A C 1
ATOM 4465 O O . GLY A 1 594 ? 27.902 33.736 17.819 1.00 74.33 591 GLY A O 1
ATOM 4466 N N . LEU A 1 595 ? 29.241 32.140 17.018 1.00 76.96 592 LEU A N 1
ATOM 4467 C CA . LEU A 1 595 ? 29.149 32.651 15.659 1.00 79.91 592 LEU A CA 1
ATOM 4468 C C . LEU A 1 595 ? 28.009 32.028 14.862 1.00 81.81 592 LEU A C 1
ATOM 4469 O O . LEU A 1 595 ? 27.636 32.582 13.819 1.00 84.72 592 LEU A O 1
ATOM 4474 N N . GLN A 1 596 ? 27.459 30.899 15.329 1.00 76.46 593 GLN A N 1
ATOM 4475 C CA . GLN A 1 596 ? 26.344 30.196 14.712 1.00 83.26 593 GLN A CA 1
ATOM 4476 C C . GLN A 1 596 ? 25.004 30.783 15.155 1.00 95.16 593 GLN A C 1
ATOM 4477 O O . GLN A 1 596 ? 24.909 31.516 16.142 1.00 92.87 593 GLN A O 1
ATOM 4483 N N . ASN A 1 597 ? 23.951 30.420 14.421 1.00 107.99 594 ASN A N 1
ATOM 4484 C CA . ASN A 1 597 ? 22.618 30.941 14.703 1.00 116.83 594 ASN A CA 1
ATOM 4485 C C . ASN A 1 597 ? 22.067 30.248 15.940 1.00 116.39 594 ASN A C 1
ATOM 4486 O O . ASN A 1 597 ? 22.194 29.030 16.087 1.00 115.72 594 ASN A O 1
ATOM 4491 N N . ARG A 1 598 ? 21.406 31.007 16.808 1.00 120.22 595 ARG A N 1
ATOM 4492 C CA . ARG A 1 598 ? 20.835 30.377 17.994 1.00 122.75 595 ARG A CA 1
ATOM 4493 C C . ARG A 1 598 ? 19.718 29.394 17.630 1.00 124.05 595 ARG A C 1
ATOM 4494 O O . ARG A 1 598 ? 19.592 28.333 18.256 1.00 120.08 595 ARG A O 1
ATOM 4502 N N . ASN A 1 599 ? 18.897 29.727 16.629 1.00 125.02 596 ASN A N 1
ATOM 4503 C CA . ASN A 1 599 ? 17.855 28.830 16.109 1.00 120.36 596 ASN A CA 1
ATOM 4504 C C . ASN A 1 599 ? 18.436 27.769 15.175 1.00 117.98 596 ASN A C 1
ATOM 4505 O O . ASN A 1 599 ? 18.185 27.743 13.966 1.00 116.72 596 ASN A O 1
ATOM 4510 N N . ARG A 1 600 ? 19.185 26.851 15.791 1.00 116.03 597 ARG A N 1
ATOM 4511 C CA . ARG A 1 600 ? 19.859 25.686 15.231 1.00 114.28 597 ARG A CA 1
ATOM 4512 C C . ARG A 1 600 ? 20.263 24.779 16.387 1.00 111.33 597 ARG A C 1
ATOM 4513 O O . ARG A 1 600 ? 20.153 25.178 17.553 1.00 104.19 597 ARG A O 1
ATOM 4521 N N . PRO A 1 601 ? 20.723 23.562 16.121 1.00 118.83 598 PRO A N 1
ATOM 4522 C CA . PRO A 1 601 ? 21.437 22.803 17.153 1.00 120.78 598 PRO A CA 1
ATOM 4523 C C . PRO A 1 601 ? 22.908 23.216 17.198 1.00 110.26 598 PRO A C 1
ATOM 4524 O O . PRO A 1 601 ? 23.395 23.975 16.356 1.00 108.60 598 PRO A O 1
ATOM 4528 N N . LEU A 1 602 ? 23.613 22.717 18.220 1.00 99.09 599 LEU A N 1
ATOM 4529 C CA . LEU A 1 602 ? 25.033 23.029 18.351 1.00 88.95 599 LEU A CA 1
ATOM 4530 C C . LEU A 1 602 ? 25.775 22.749 17.055 1.00 92.10 599 LEU A C 1
ATOM 4531 O O . LEU A 1 602 ? 26.468 23.620 16.518 1.00 100.53 599 LEU A O 1
ATOM 4536 N N . ALA A 1 603 ? 25.617 21.543 16.526 1.00 83.33 600 ALA A N 1
ATOM 4537 C CA . ALA A 1 603 ? 26.308 21.163 15.308 1.00 79.69 600 ALA A CA 1
ATOM 4538 C C . ALA A 1 603 ? 25.617 19.943 14.711 1.00 82.06 600 ALA A C 1
ATOM 4539 O O . ALA A 1 603 ? 24.855 19.246 15.387 1.00 87.85 600 ALA A O 1
ATOM 4541 N N . SER A 1 604 ? 25.919 19.679 13.441 1.00 79.44 601 SER A N 1
ATOM 4542 C CA . SER A 1 604 ? 25.208 18.669 12.665 1.00 84.60 601 SER A CA 1
ATOM 4543 C C . SER A 1 604 ? 26.143 18.103 11.607 1.00 77.14 601 SER A C 1
ATOM 4544 O O . SER A 1 604 ? 26.655 18.859 10.780 1.00 70.97 601 SER A O 1
ATOM 4547 N N . PHE A 1 605 ? 26.404 16.789 11.621 1.00 81.48 602 PHE A N 1
ATOM 4548 C CA . PHE A 1 605 ? 27.353 16.281 10.646 1.00 81.53 602 PHE A CA 1
ATOM 4549 C C . PHE A 1 605 ? 26.706 15.079 9.984 1.00 82.27 602 PHE A C 1
ATOM 4550 O O . PHE A 1 605 ? 25.850 14.415 10.580 1.00 85.67 602 PHE A O 1
ATOM 4558 N N . LEU A 1 606 ? 27.111 14.806 8.746 1.00 80.67 603 LEU A N 1
ATOM 4559 C CA . LEU A 1 606 ? 26.723 13.577 8.052 1.00 81.41 603 LEU A CA 1
ATOM 4560 C C . LEU A 1 606 ? 27.991 12.790 7.750 1.00 87.58 603 LEU A C 1
ATOM 4561 O O . LEU A 1 606 ? 28.719 13.118 6.806 1.00 89.58 603 LEU A O 1
ATOM 4566 N N . PHE A 1 607 ? 28.247 11.749 8.546 1.00 93.89 604 PHE A N 1
ATOM 4567 C CA . PHE A 1 607 ? 29.440 10.916 8.385 1.00 96.25 604 PHE A CA 1
ATOM 4568 C C . PHE A 1 607 ? 29.241 9.962 7.215 1.00 103.57 604 PHE A C 1
ATOM 4569 O O . PHE A 1 607 ? 28.456 9.012 7.301 1.00 109.29 604 PHE A O 1
ATOM 4577 N N . LEU A 1 608 ? 29.963 10.205 6.130 1.00 106.82 605 LEU A N 1
ATOM 4578 C CA . LEU A 1 608 ? 29.891 9.381 4.928 1.00 110.12 605 LEU A CA 1
ATOM 4579 C C . LEU A 1 608 ? 31.256 8.720 4.776 1.00 109.54 605 LEU A C 1
ATOM 4580 O O . LEU A 1 608 ? 32.179 9.306 4.203 1.00 106.01 605 LEU A O 1
ATOM 4585 N N . GLY A 1 609 ? 31.398 7.510 5.299 1.00 113.04 606 GLY A N 1
ATOM 4586 C CA . GLY A 1 609 ? 32.626 6.774 5.140 1.00 115.03 606 GLY A CA 1
ATOM 4587 C C . GLY A 1 609 ? 32.436 5.271 5.212 1.00 116.72 606 GLY A C 1
ATOM 4588 O O . GLY A 1 609 ? 31.355 4.766 5.541 1.00 121.47 606 GLY A O 1
ATOM 4589 N N . PRO A 1 610 ? 33.489 4.522 4.885 1.00 109.97 607 PRO A N 1
ATOM 4590 C CA . PRO A 1 610 ? 33.445 3.080 5.118 1.00 111.47 607 PRO A CA 1
ATOM 4591 C C . PRO A 1 610 ? 33.292 2.784 6.601 1.00 117.92 607 PRO A C 1
ATOM 4592 O O . PRO A 1 610 ? 33.899 3.434 7.455 1.00 114.17 607 PRO A O 1
ATOM 4596 N N . THR A 1 611 ? 32.431 1.820 6.895 1.00 125.03 608 THR A N 1
ATOM 4597 C CA . THR A 1 611 ? 32.266 1.350 8.260 1.00 127.59 608 THR A CA 1
ATOM 4598 C C . THR A 1 611 ? 33.549 0.670 8.741 1.00 126.25 608 THR A C 1
ATOM 4599 O O . THR A 1 611 ? 34.357 0.179 7.945 1.00 128.75 608 THR A O 1
ATOM 4603 N N . GLY A 1 612 ? 33.748 0.672 10.057 1.00 125.43 609 GLY A N 1
ATOM 4604 C CA . GLY A 1 612 ? 34.945 0.107 10.646 1.00 126.33 609 GLY A CA 1
ATOM 4605 C C . GLY A 1 612 ? 36.143 1.029 10.683 1.00 129.16 609 GLY A C 1
ATOM 4606 O O . GLY A 1 612 ? 37.253 0.568 10.976 1.00 126.82 609 GLY A O 1
ATOM 4607 N N . CYS A 1 613 ? 35.953 2.322 10.408 1.00 128.20 610 CYS A N 1
ATOM 4608 C CA . CYS A 1 613 ? 37.043 3.284 10.375 1.00 126.93 610 CYS A CA 1
ATOM 4609 C C . CYS A 1 613 ? 37.014 4.293 11.516 1.00 113.34 610 CYS A C 1
ATOM 4610 O O . CYS A 1 613 ? 38.018 4.977 11.737 1.00 103.95 610 CYS A O 1
ATOM 4613 N N . GLY A 1 614 ? 35.902 4.401 12.242 1.00 108.83 611 GLY A N 1
ATOM 4614 C CA . GLY A 1 614 ? 35.857 5.244 13.420 1.00 100.81 611 GLY A CA 1
ATOM 4615 C C . GLY A 1 614 ? 34.764 6.296 13.450 1.00 88.36 611 GLY A C 1
ATOM 4616 O O . GLY A 1 614 ? 34.991 7.400 13.956 1.00 78.91 611 GLY A O 1
ATOM 4617 N N . LYS A 1 615 ? 33.577 5.964 12.922 1.00 88.10 612 LYS A N 1
ATOM 4618 C CA . LYS A 1 615 ? 32.420 6.855 13.021 1.00 83.04 612 LYS A CA 1
ATOM 4619 C C . LYS A 1 615 ? 31.857 6.882 14.442 1.00 84.58 612 LYS A C 1
ATOM 4620 O O . LYS A 1 615 ? 31.631 7.959 15.015 1.00 80.78 612 LYS A O 1
ATOM 4626 N N . THR A 1 616 ? 31.590 5.697 15.014 1.00 90.43 613 THR A N 1
ATOM 4627 C CA . THR A 1 616 ? 31.047 5.614 16.368 1.00 94.21 613 THR A CA 1
ATOM 4628 C C . THR A 1 616 ? 32.070 6.084 17.396 1.00 94.98 613 THR A C 1
ATOM 4629 O O . THR A 1 616 ? 31.712 6.733 18.389 1.00 95.40 613 THR A O 1
ATOM 4633 N N . LEU A 1 617 ? 33.351 5.782 17.162 1.00 93.91 614 LEU A N 1
ATOM 4634 C CA . LEU A 1 617 ? 34.391 6.237 18.074 1.00 92.88 614 LEU A CA 1
ATOM 4635 C C . LEU A 1 617 ? 34.413 7.764 18.171 1.00 92.99 614 LEU A C 1
ATOM 4636 O O . LEU A 1 617 ? 34.568 8.316 19.265 1.00 99.86 614 LEU A O 1
ATOM 4641 N N . CYS A 1 618 ? 34.220 8.467 17.049 1.00 83.84 615 CYS A N 1
ATOM 4642 C CA . CYS A 1 618 ? 34.152 9.927 17.099 1.00 78.89 615 CYS A CA 1
ATOM 4643 C C . CYS A 1 618 ? 32.940 10.421 17.888 1.00 78.73 615 CYS A C 1
ATOM 4644 O O . CYS A 1 618 ? 33.015 11.450 18.574 1.00 72.81 615 CYS A O 1
ATOM 4647 N N . VAL A 1 619 ? 31.810 9.716 17.794 1.00 82.49 616 VAL A N 1
ATOM 4648 C CA . VAL A 1 619 ? 30.632 10.111 18.562 1.00 80.50 616 VAL A CA 1
ATOM 4649 C C . VAL A 1 619 ? 30.894 9.932 20.051 1.00 82.72 616 VAL A C 1
ATOM 4650 O O . VAL A 1 619 ? 30.609 10.823 20.865 1.00 80.96 616 VAL A O 1
ATOM 4654 N N . LYS A 1 620 ? 31.442 8.771 20.422 1.00 83.67 617 LYS A N 1
ATOM 4655 C CA . LYS A 1 620 ? 31.877 8.531 21.792 1.00 84.33 617 LYS A CA 1
ATOM 4656 C C . LYS A 1 620 ? 32.793 9.652 22.274 1.00 79.96 617 LYS A C 1
ATOM 4657 O O . LYS A 1 620 ? 32.627 10.184 23.379 1.00 66.19 617 LYS A O 1
ATOM 4663 N N . GLU A 1 621 ? 33.763 10.036 21.439 1.00 88.95 618 GLU A N 1
ATOM 4664 C CA . GLU A 1 621 ? 34.710 11.084 21.818 1.00 86.67 618 GLU A CA 1
ATOM 4665 C C . GLU A 1 621 ? 34.002 12.410 22.067 1.00 80.87 618 GLU A C 1
ATOM 4666 O O . GLU A 1 621 ? 34.301 13.097 23.051 1.00 70.76 618 GLU A O 1
ATOM 4672 N N . LEU A 1 622 ? 33.049 12.774 21.193 1.00 83.38 619 LEU A N 1
ATOM 4673 C CA . LEU A 1 622 ? 32.302 14.025 21.349 1.00 80.35 619 LEU A CA 1
ATOM 4674 C C . LEU A 1 622 ? 31.550 14.080 22.677 1.00 79.65 619 LEU A C 1
ATOM 4675 O O . LEU A 1 622 ? 31.694 15.046 23.436 1.00 76.66 619 LEU A O 1
ATOM 4680 N N . ALA A 1 623 ? 30.743 13.056 22.982 1.00 78.28 620 ALA A N 1
ATOM 4681 C CA . ALA A 1 623 ? 29.987 13.088 24.231 1.00 81.58 620 ALA A CA 1
ATOM 4682 C C . ALA A 1 623 ? 30.910 13.255 25.435 1.00 86.70 620 ALA A C 1
ATOM 4683 O O . ALA A 1 623 ? 30.582 13.981 26.384 1.00 86.36 620 ALA A O 1
ATOM 4685 N N . ALA A 1 624 ? 32.083 12.612 25.401 1.00 93.06 621 ALA A N 1
ATOM 4686 C CA . ALA A 1 624 ? 33.014 12.661 26.525 1.00 93.74 621 ALA A CA 1
ATOM 4687 C C . ALA A 1 624 ? 33.739 13.997 26.622 1.00 93.18 621 ALA A C 1
ATOM 4688 O O . ALA A 1 624 ? 34.125 14.413 27.721 1.00 92.65 621 ALA A O 1
ATOM 4690 N N . PHE A 1 625 ? 33.942 14.671 25.493 1.00 92.68 622 PHE A N 1
ATOM 4691 C CA . PHE A 1 625 ? 34.592 15.977 25.465 1.00 92.46 622 PHE A CA 1
ATOM 4692 C C . PHE A 1 625 ? 33.592 17.105 25.653 1.00 95.98 622 PHE A C 1
ATOM 4693 O O . PHE A 1 625 ? 33.832 18.045 26.420 1.00 98.84 622 PHE A O 1
ATOM 4701 N N . LEU A 1 626 ? 32.468 17.017 24.956 1.00 96.47 623 LEU A N 1
ATOM 4702 C CA . LEU A 1 626 ? 31.572 18.146 24.810 1.00 92.33 623 LEU A CA 1
ATOM 4703 C C . LEU A 1 626 ? 30.564 18.248 25.947 1.00 94.25 623 LEU A C 1
ATOM 4704 O O . LEU A 1 626 ? 30.017 19.329 26.168 1.00 96.40 623 LEU A O 1
ATOM 4709 N N . PHE A 1 627 ? 30.324 17.161 26.694 1.00 100.81 624 PHE A N 1
ATOM 4710 C CA . PHE A 1 627 ? 29.287 17.164 27.715 1.00 108.51 624 PHE A CA 1
ATOM 4711 C C . PHE A 1 627 ? 29.725 16.643 29.084 1.00 113.66 624 PHE A C 1
ATOM 4712 O O . PHE A 1 627 ? 28.884 16.577 29.989 1.00 110.63 624 PHE A O 1
ATOM 4720 N N . ASN A 1 628 ? 30.992 16.257 29.255 1.00 125.35 625 ASN A N 1
ATOM 4721 C CA . ASN A 1 628 ? 31.600 15.652 30.440 1.00 135.99 625 ASN A CA 1
ATOM 4722 C C . ASN A 1 628 ? 31.242 14.171 30.587 1.00 135.40 625 ASN A C 1
ATOM 4723 O O . ASN A 1 628 ? 31.847 13.493 31.423 1.00 140.67 625 ASN A O 1
ATOM 4728 N N . ASP A 1 629 ? 30.298 13.637 29.825 1.00 128.75 626 ASP A N 1
ATOM 4729 C CA . ASP A 1 629 ? 29.764 12.306 30.103 1.00 122.88 626 ASP A CA 1
ATOM 4730 C C . ASP A 1 629 ? 29.866 11.466 28.831 1.00 117.40 626 ASP A C 1
ATOM 4731 O O . ASP A 1 629 ? 29.148 11.754 27.850 1.00 115.85 626 ASP A O 1
ATOM 4736 N N . PRO A 1 630 ? 30.751 10.456 28.789 1.00 111.44 627 PRO A N 1
ATOM 4737 C CA . PRO A 1 630 ? 30.859 9.621 27.581 1.00 102.50 627 PRO A CA 1
ATOM 4738 C C . PRO A 1 630 ? 29.581 8.886 27.239 1.00 97.49 627 PRO A C 1
ATOM 4739 O O . PRO A 1 630 ? 29.346 8.564 26.067 1.00 97.21 627 PRO A O 1
ATOM 4743 N N . GLY A 1 631 ? 28.762 8.584 28.245 1.00 95.45 628 GLY A N 1
ATOM 4744 C CA . GLY A 1 631 ? 27.526 7.856 28.053 1.00 94.77 628 GLY A CA 1
ATOM 4745 C C . GLY A 1 631 ? 26.333 8.714 27.728 1.00 93.73 628 GLY A C 1
ATOM 4746 O O . GLY A 1 631 ? 25.251 8.177 27.475 1.00 92.95 628 GLY A O 1
ATOM 4747 N N . ALA A 1 632 ? 26.503 10.036 27.729 1.00 95.46 629 ALA A N 1
ATOM 4748 C CA . ALA A 1 632 ? 25.437 10.967 27.353 1.00 101.82 629 ALA A CA 1
ATOM 4749 C C . ALA A 1 632 ? 25.275 10.974 25.827 1.00 98.61 629 ALA A C 1
ATOM 4750 O O . ALA A 1 632 ? 25.500 11.969 25.134 1.00 90.39 629 ALA A O 1
ATOM 4752 N N . ILE A 1 633 ? 24.876 9.814 25.308 1.00 99.90 630 ILE A N 1
ATOM 4753 C CA . ILE A 1 633 ? 24.631 9.603 23.889 1.00 100.51 630 ILE A CA 1
ATOM 4754 C C . ILE A 1 633 ? 23.244 8.994 23.758 1.00 106.09 630 ILE A C 1
ATOM 4755 O O . ILE A 1 633 ? 22.857 8.147 24.571 1.00 110.40 630 ILE A O 1
ATOM 4760 N N . VAL A 1 634 ? 22.489 9.413 22.744 1.00 103.90 631 VAL A N 1
ATOM 4761 C CA . VAL A 1 634 ? 21.196 8.797 22.443 1.00 108.02 631 VAL A CA 1
ATOM 4762 C C . VAL A 1 634 ? 21.262 8.212 21.032 1.00 107.98 631 VAL A C 1
ATOM 4763 O O . VAL A 1 634 ? 21.423 8.939 20.042 1.00 104.26 631 VAL A O 1
ATOM 4767 N N . ARG A 1 635 ? 21.175 6.889 20.949 1.00 114.26 632 ARG A N 1
ATOM 4768 C CA . ARG A 1 635 ? 21.241 6.155 19.692 1.00 119.86 632 ARG A CA 1
ATOM 4769 C C . ARG A 1 635 ? 19.848 5.857 19.156 1.00 125.40 632 ARG A C 1
ATOM 4770 O O . ARG A 1 635 ? 18.951 5.472 19.909 1.00 130.55 632 ARG A O 1
ATOM 4778 N N . ILE A 1 636 ? 19.680 6.029 17.843 1.00 122.83 633 ILE A N 1
ATOM 4779 C CA . ILE A 1 636 ? 18.452 5.672 17.138 1.00 126.03 633 ILE A CA 1
ATOM 4780 C C . ILE A 1 636 ? 18.813 4.832 15.920 1.00 129.55 633 ILE A C 1
ATOM 4781 O O . ILE A 1 636 ? 19.297 5.370 14.915 1.00 117.78 633 ILE A O 1
ATOM 4786 N N . ASP A 1 637 ? 18.568 3.521 15.997 1.00 147.57 634 ASP A N 1
ATOM 4787 C CA . ASP A 1 637 ? 18.504 2.732 14.776 1.00 155.52 634 ASP A CA 1
ATOM 4788 C C . ASP A 1 637 ? 17.352 3.253 13.929 1.00 162.21 634 ASP A C 1
ATOM 4789 O O . ASP A 1 637 ? 16.262 3.529 14.441 1.00 169.52 634 ASP A O 1
ATOM 4794 N N . MET A 1 638 ? 17.588 3.377 12.624 1.00 157.25 635 MET A N 1
ATOM 4795 C CA . MET A 1 638 ? 16.568 3.925 11.743 1.00 152.96 635 MET A CA 1
ATOM 4796 C C . MET A 1 638 ? 15.801 2.860 10.967 1.00 155.49 635 MET A C 1
ATOM 4797 O O . MET A 1 638 ? 14.702 3.149 10.476 1.00 153.01 635 MET A O 1
ATOM 4802 N N . SER A 1 639 ? 16.345 1.641 10.852 1.00 164.41 636 SER A N 1
ATOM 4803 C CA . SER A 1 639 ? 15.625 0.570 10.171 1.00 167.01 636 SER A CA 1
ATOM 4804 C C . SER A 1 639 ? 14.320 0.241 10.878 1.00 167.95 636 SER A C 1
ATOM 4805 O O . SER A 1 639 ? 13.338 -0.133 10.224 1.00 177.97 636 SER A O 1
ATOM 4808 N N . GLU A 1 640 ? 14.281 0.392 12.206 1.00 152.49 637 GLU A N 1
ATOM 4809 C CA . GLU A 1 640 ? 13.054 0.144 12.957 1.00 144.21 637 GLU A CA 1
ATOM 4810 C C . GLU A 1 640 ? 12.140 1.369 12.998 1.00 142.20 637 GLU A C 1
ATOM 4811 O O . GLU A 1 640 ? 10.917 1.215 13.099 1.00 143.74 637 GLU A O 1
ATOM 4817 N N . TYR A 1 641 ? 12.702 2.581 12.900 1.00 139.38 638 TYR A N 1
ATOM 4818 C CA . TYR A 1 641 ? 11.940 3.789 12.602 1.00 142.53 638 TYR A CA 1
ATOM 4819 C C . TYR A 1 641 ? 11.738 4.012 11.107 1.00 142.40 638 TYR A C 1
ATOM 4820 O O . TYR A 1 641 ? 11.553 5.158 10.680 1.00 137.67 638 TYR A O 1
ATOM 4829 N N . MET A 1 642 ? 11.777 2.943 10.307 1.00 145.44 639 MET A N 1
ATOM 4830 C CA . MET A 1 642 ? 11.410 3.019 8.899 1.00 144.32 639 MET A CA 1
ATOM 4831 C C . MET A 1 642 ? 9.900 2.948 8.698 1.00 147.55 639 MET A C 1
ATOM 4832 O O . MET A 1 642 ? 9.410 3.311 7.620 1.00 150.64 639 MET A O 1
ATOM 4837 N N . GLU A 1 643 ? 9.157 2.507 9.716 1.00 144.59 640 GLU A N 1
ATOM 4838 C CA . GLU A 1 643 ? 7.703 2.512 9.659 1.00 147.15 640 GLU A CA 1
ATOM 4839 C C . GLU A 1 643 ? 7.192 3.907 9.309 1.00 147.23 640 GLU A C 1
ATOM 4840 O O . GLU A 1 643 ? 7.814 4.918 9.649 1.00 148.40 640 GLU A O 1
ATOM 4846 N N . LYS A 1 644 ? 6.045 3.967 8.624 1.00 153.00 641 LYS A N 1
ATOM 4847 C CA . LYS A 1 644 ? 5.533 5.262 8.186 1.00 156.19 641 LYS A CA 1
ATOM 4848 C C . LYS A 1 644 ? 5.109 6.122 9.373 1.00 161.55 641 LYS A C 1
ATOM 4849 O O . LYS A 1 644 ? 5.469 7.301 9.453 1.00 154.11 641 LYS A O 1
ATOM 4855 N N . HIS A 1 645 ? 4.340 5.561 10.312 1.00 179.92 642 HIS A N 1
ATOM 4856 C CA . HIS A 1 645 ? 4.005 6.283 11.537 1.00 186.44 642 HIS A CA 1
ATOM 4857 C C . HIS A 1 645 ? 5.020 6.074 12.656 1.00 181.25 642 HIS A C 1
ATOM 4858 O O . HIS A 1 645 ? 4.660 6.183 13.836 1.00 184.78 642 HIS A O 1
ATOM 4865 N N . ALA A 1 646 ? 6.283 5.785 12.330 1.00 172.17 643 ALA A N 1
ATOM 4866 C CA . ALA A 1 646 ? 7.289 5.654 13.377 1.00 162.67 643 ALA A CA 1
ATOM 4867 C C . ALA A 1 646 ? 7.533 6.971 14.096 1.00 158.81 643 ALA A C 1
ATOM 4868 O O . ALA A 1 646 ? 8.129 6.978 15.178 1.00 156.81 643 ALA A O 1
ATOM 4870 N N . VAL A 1 647 ? 7.067 8.081 13.523 1.00 159.45 644 VAL A N 1
ATOM 4871 C CA . VAL A 1 647 ? 7.355 9.394 14.080 1.00 156.32 644 VAL A CA 1
ATOM 4872 C C . VAL A 1 647 ? 6.563 9.630 15.362 1.00 158.20 644 VAL A C 1
ATOM 4873 O O . VAL A 1 647 ? 7.033 10.320 16.275 1.00 156.08 644 VAL A O 1
ATOM 4877 N N . SER A 1 648 ? 5.337 9.096 15.440 1.00 158.35 645 SER A N 1
ATOM 4878 C CA . SER A 1 648 ? 4.563 9.174 16.680 1.00 158.01 645 SER A CA 1
ATOM 4879 C C . SER A 1 648 ? 5.362 8.605 17.842 1.00 158.47 645 SER A C 1
ATOM 4880 O O . SER A 1 648 ? 5.427 9.196 18.927 1.00 159.05 645 SER A O 1
ATOM 4883 N N . ARG A 1 649 ? 5.982 7.447 17.619 1.00 155.17 646 ARG A N 1
ATOM 4884 C CA . ARG A 1 649 ? 6.905 6.857 18.577 1.00 149.91 646 ARG A CA 1
ATOM 4885 C C . ARG A 1 649 ? 8.143 7.727 18.789 1.00 140.35 646 ARG A C 1
ATOM 4886 O O . ARG A 1 649 ? 8.831 7.573 19.804 1.00 136.79 646 ARG A O 1
ATOM 4894 N N . LEU A 1 650 ? 8.426 8.651 17.871 1.00 135.60 647 LEU A N 1
ATOM 4895 C CA . LEU A 1 650 ? 9.477 9.657 18.059 1.00 129.17 647 LEU A CA 1
ATOM 4896 C C . LEU A 1 650 ? 8.906 10.888 18.764 1.00 128.33 647 LEU A C 1
ATOM 4897 O O . LEU A 1 650 ? 9.600 11.568 19.516 1.00 124.72 647 LEU A O 1
ATOM 4902 N N . GLY A 1 664 ? 6.758 11.541 22.053 1.00 126.42 661 GLY A N 1
ATOM 4903 C CA . GLY A 1 664 ? 7.173 10.150 21.995 1.00 133.93 661 GLY A CA 1
ATOM 4904 C C . GLY A 1 664 ? 8.492 9.852 22.689 1.00 135.14 661 GLY A C 1
ATOM 4905 O O . GLY A 1 664 ? 8.767 10.378 23.768 1.00 137.11 661 GLY A O 1
ATOM 4906 N N . GLN A 1 665 ? 9.316 9.004 22.063 1.00 146.92 662 GLN A N 1
ATOM 4907 C CA . GLN A 1 665 ? 10.592 8.608 22.657 1.00 144.76 662 GLN A CA 1
ATOM 4908 C C . GLN A 1 665 ? 11.715 9.593 22.355 1.00 138.33 662 GLN A C 1
ATOM 4909 O O . GLN A 1 665 ? 12.526 9.887 23.238 1.00 138.99 662 GLN A O 1
ATOM 4915 N N . LEU A 1 666 ? 11.805 10.087 21.116 1.00 135.91 663 LEU A N 1
ATOM 4916 C CA . LEU A 1 666 ? 12.845 11.058 20.784 1.00 129.70 663 LEU A CA 1
ATOM 4917 C C . LEU A 1 666 ? 12.772 12.279 21.689 1.00 137.72 663 LEU A C 1
ATOM 4918 O O . LEU A 1 666 ? 13.801 12.768 22.174 1.00 138.33 663 LEU A O 1
ATOM 4923 N N . THR A 1 667 ? 11.559 12.787 21.919 1.00 143.06 664 THR A N 1
ATOM 4924 C CA . THR A 1 667 ? 11.391 14.009 22.696 1.00 147.14 664 THR A CA 1
ATOM 4925 C C . THR A 1 667 ? 11.879 13.826 24.127 1.00 154.92 664 THR A C 1
ATOM 4926 O O . THR A 1 667 ? 12.565 14.694 24.678 1.00 147.09 664 THR A O 1
ATOM 4930 N N . GLU A 1 668 ? 11.544 12.689 24.737 1.00 168.00 665 GLU A N 1
ATOM 4931 C CA . GLU A 1 668 ? 11.820 12.423 26.144 1.00 168.99 665 GLU A CA 1
ATOM 4932 C C . GLU A 1 668 ? 13.284 12.099 26.417 1.00 159.46 665 GLU A C 1
ATOM 4933 O O . GLU A 1 668 ? 13.707 12.130 27.578 1.00 165.21 665 GLU A O 1
ATOM 4939 N N . ALA A 1 669 ? 14.075 11.815 25.388 1.00 136.14 666 ALA A N 1
ATOM 4940 C CA . ALA A 1 669 ? 15.484 11.546 25.629 1.00 114.91 666 ALA A CA 1
ATOM 4941 C C . ALA A 1 669 ? 16.268 12.835 25.846 1.00 111.87 666 ALA A C 1
ATOM 4942 O O . ALA A 1 669 ? 17.092 12.915 26.766 1.00 95.03 666 ALA A O 1
ATOM 4944 N N . VAL A 1 670 ? 16.022 13.859 25.019 1.00 108.83 667 VAL A N 1
ATOM 4945 C CA . VAL A 1 670 ? 16.758 15.113 25.143 1.00 111.73 667 VAL A CA 1
ATOM 4946 C C . VAL A 1 670 ? 16.038 16.112 26.037 1.00 116.16 667 VAL A C 1
ATOM 4947 O O . VAL A 1 670 ? 16.528 17.238 26.210 1.00 109.53 667 VAL A O 1
ATOM 4951 N N . ARG A 1 671 ? 14.862 15.751 26.570 1.00 122.74 668 ARG A N 1
ATOM 4952 C CA . ARG A 1 671 ? 14.306 16.484 27.701 1.00 127.29 668 ARG A CA 1
ATOM 4953 C C . ARG A 1 671 ? 14.988 16.051 28.990 1.00 129.52 668 ARG A C 1
ATOM 4954 O O . ARG A 1 671 ? 15.296 16.884 29.851 1.00 126.83 668 ARG A O 1
ATOM 4962 N N . ARG A 1 672 ? 15.240 14.742 29.116 1.00 139.24 669 ARG A N 1
ATOM 4963 C CA . ARG A 1 672 ? 15.746 14.159 30.356 1.00 151.85 669 ARG A CA 1
ATOM 4964 C C . ARG A 1 672 ? 17.228 14.466 30.563 1.00 153.48 669 ARG A C 1
ATOM 4965 O O . ARG A 1 672 ? 17.649 14.771 31.685 1.00 157.60 669 ARG A O 1
ATOM 4973 N N . ARG A 1 673 ? 18.034 14.410 29.502 1.00 153.19 670 ARG A N 1
ATOM 4974 C CA . ARG A 1 673 ? 19.427 14.860 29.553 1.00 152.27 670 ARG A CA 1
ATOM 4975 C C . ARG A 1 673 ? 19.630 15.803 28.370 1.00 142.10 670 ARG A C 1
ATOM 4976 O O . ARG A 1 673 ? 19.957 15.369 27.253 1.00 139.59 670 ARG A O 1
ATOM 4984 N N . PRO A 1 674 ? 19.423 17.113 28.579 1.00 122.77 671 PRO A N 1
ATOM 4985 C CA . PRO A 1 674 ? 19.430 18.060 27.449 1.00 113.16 671 PRO A CA 1
ATOM 4986 C C . PRO A 1 674 ? 20.786 18.215 26.779 1.00 108.76 671 PRO A C 1
ATOM 4987 O O . PRO A 1 674 ? 20.847 18.693 25.638 1.00 99.03 671 PRO A O 1
ATOM 4991 N N . TYR A 1 675 ? 21.870 17.849 27.453 1.00 119.42 672 TYR A N 1
ATOM 4992 C CA . TYR A 1 675 ? 23.211 17.915 26.883 1.00 119.01 672 TYR A CA 1
ATOM 4993 C C . TYR A 1 675 ? 23.548 16.520 26.362 1.00 111.25 672 TYR A C 1
ATOM 4994 O O . TYR A 1 675 ? 24.004 15.661 27.122 1.00 111.43 672 TYR A O 1
ATOM 5003 N N . THR A 1 676 ? 23.334 16.299 25.062 1.00 104.31 673 THR A N 1
ATOM 5004 C CA . THR A 1 676 ? 23.439 14.960 24.499 1.00 102.78 673 THR A CA 1
ATOM 5005 C C . THR A 1 676 ? 23.780 14.993 23.013 1.00 101.43 673 THR A C 1
ATOM 5006 O O . THR A 1 676 ? 23.285 15.844 22.269 1.00 104.22 673 THR A O 1
ATOM 5010 N N . VAL A 1 677 ? 24.649 14.067 22.596 1.00 93.25 674 VAL A N 1
ATOM 5011 C CA . VAL A 1 677 ? 24.787 13.750 21.181 1.00 86.68 674 VAL A CA 1
ATOM 5012 C C . VAL A 1 677 ? 23.558 12.955 20.778 1.00 96.00 674 VAL A C 1
ATOM 5013 O O . VAL A 1 677 ? 22.987 12.211 21.588 1.00 76.17 674 VAL A O 1
ATOM 5017 N N . VAL A 1 678 ? 23.144 13.088 19.522 1.00 97.13 675 VAL A N 1
ATOM 5018 C CA . VAL A 1 678 ? 21.953 12.400 19.017 1.00 103.80 675 VAL A CA 1
ATOM 5019 C C . VAL A 1 678 ? 22.355 11.652 17.748 1.00 103.98 675 VAL A C 1
ATOM 5020 O O . VAL A 1 678 ? 22.280 12.187 16.635 1.00 106.17 675 VAL A O 1
ATOM 5024 N N . LEU A 1 679 ? 22.753 10.391 17.908 1.00 101.47 676 LEU A N 1
ATOM 5025 C CA . LEU A 1 679 ? 23.274 9.589 16.808 1.00 99.67 676 LEU A CA 1
ATOM 5026 C C . LEU A 1 679 ? 22.178 8.887 16.016 1.00 108.12 676 LEU A C 1
ATOM 5027 O O . LEU A 1 679 ? 21.260 8.282 16.583 1.00 110.58 676 LEU A O 1
ATOM 5032 N N . PHE A 1 680 ? 22.313 8.936 14.687 1.00 112.43 677 PHE A N 1
ATOM 5033 C CA . PHE A 1 680 ? 21.381 8.323 13.741 1.00 118.42 677 PHE A CA 1
ATOM 5034 C C . PHE A 1 680 ? 22.160 7.391 12.813 1.00 123.82 677 PHE A C 1
ATOM 5035 O O . PHE A 1 680 ? 22.610 7.825 11.749 1.00 119.85 677 PHE A O 1
ATOM 5043 N N . ASP A 1 681 ? 22.316 6.122 13.199 1.00 136.53 678 ASP A N 1
ATOM 5044 C CA . ASP A 1 681 ? 22.905 5.151 12.280 1.00 144.36 678 ASP A CA 1
ATOM 5045 C C . ASP A 1 681 ? 21.896 4.678 11.246 1.00 142.29 678 ASP A C 1
ATOM 5046 O O . ASP A 1 681 ? 20.682 4.786 11.425 1.00 143.04 678 ASP A O 1
ATOM 5051 N N . GLU A 1 682 ? 22.435 4.121 10.162 1.00 142.79 679 GLU A N 1
ATOM 5052 C CA . GLU A 1 682 ? 21.654 3.652 9.022 1.00 145.91 679 GLU A CA 1
ATOM 5053 C C . GLU A 1 682 ? 20.659 4.721 8.566 1.00 150.94 679 GLU A C 1
ATOM 5054 O O . GLU A 1 682 ? 19.466 4.461 8.390 1.00 164.81 679 GLU A O 1
ATOM 5060 N N . MET A 1 683 ? 21.170 5.944 8.366 1.00 139.66 680 MET A N 1
ATOM 5061 C CA . MET A 1 683 ? 20.325 7.053 7.927 1.00 134.82 680 MET A CA 1
ATOM 5062 C C . MET A 1 683 ? 19.665 6.773 6.586 1.00 142.38 680 MET A C 1
ATOM 5063 O O . MET A 1 683 ? 18.683 7.439 6.235 1.00 139.42 680 MET A O 1
ATOM 5068 N N . GLU A 1 684 ? 20.193 5.804 5.833 1.00 153.03 681 GLU A N 1
ATOM 5069 C CA . GLU A 1 684 ? 19.562 5.381 4.588 1.00 155.56 681 GLU A CA 1
ATOM 5070 C C . GLU A 1 684 ? 18.168 4.849 4.875 1.00 155.62 681 GLU A C 1
ATOM 5071 O O . GLU A 1 684 ? 17.217 5.110 4.126 1.00 159.40 681 GLU A O 1
ATOM 5077 N N . LYS A 1 685 ? 18.043 4.092 5.971 1.00 153.22 682 LYS A N 1
ATOM 5078 C CA . LYS A 1 685 ? 16.788 3.490 6.400 1.00 153.40 682 LYS A CA 1
ATOM 5079 C C . LYS A 1 685 ? 15.732 4.532 6.751 1.00 160.66 682 LYS A C 1
ATOM 5080 O O . LYS A 1 685 ? 14.550 4.186 6.868 1.00 165.65 682 LYS A O 1
ATOM 5086 N N . ALA A 1 686 ? 16.130 5.790 6.932 1.00 159.68 683 ALA A N 1
ATOM 5087 C CA . ALA A 1 686 ? 15.223 6.814 7.435 1.00 163.44 683 ALA A CA 1
ATOM 5088 C C . ALA A 1 686 ? 14.197 7.180 6.372 1.00 168.29 683 ALA A C 1
ATOM 5089 O O . ALA A 1 686 ? 14.559 7.552 5.251 1.00 175.54 683 ALA A O 1
ATOM 5091 N N . HIS A 1 687 ? 12.919 7.078 6.727 1.00 164.37 684 HIS A N 1
ATOM 5092 C CA . HIS A 1 687 ? 11.852 7.472 5.825 1.00 159.11 684 HIS A CA 1
ATOM 5093 C C . HIS A 1 687 ? 11.869 8.999 5.666 1.00 157.02 684 HIS A C 1
ATOM 5094 O O . HIS A 1 687 ? 12.481 9.719 6.460 1.00 154.57 684 HIS A O 1
ATOM 5101 N N . LYS A 1 688 ? 11.221 9.501 4.608 1.00 158.48 685 LYS A N 1
ATOM 5102 C CA . LYS A 1 688 ? 11.109 10.956 4.478 1.00 152.61 685 LYS A CA 1
ATOM 5103 C C . LYS A 1 688 ? 10.112 11.568 5.463 1.00 162.26 685 LYS A C 1
ATOM 5104 O O . LYS A 1 688 ? 9.965 12.796 5.480 1.00 157.19 685 LYS A O 1
ATOM 5110 N N . ASP A 1 689 ? 9.421 10.748 6.261 1.00 182.60 686 ASP A N 1
ATOM 5111 C CA . ASP A 1 689 ? 8.713 11.260 7.432 1.00 190.10 686 ASP A CA 1
ATOM 5112 C C . ASP A 1 689 ? 9.697 11.812 8.455 1.00 184.66 686 ASP A C 1
ATOM 5113 O O . ASP A 1 689 ? 9.581 12.963 8.894 1.00 188.14 686 ASP A O 1
ATOM 5118 N N . VAL A 1 690 ? 10.680 10.997 8.844 1.00 166.36 687 VAL A N 1
ATOM 5119 C CA . VAL A 1 690 ? 11.639 11.400 9.865 1.00 145.73 687 VAL A CA 1
ATOM 5120 C C . VAL A 1 690 ? 12.703 12.336 9.288 1.00 132.34 687 VAL A C 1
ATOM 5121 O O . VAL A 1 690 ? 13.257 13.160 10.021 1.00 126.88 687 VAL A O 1
ATOM 5125 N N . SER A 1 691 ? 13.011 12.226 7.987 1.00 130.82 688 SER A N 1
ATOM 5126 C CA . SER A 1 691 ? 13.979 13.133 7.366 1.00 123.71 688 SER A CA 1
ATOM 5127 C C . SER A 1 691 ? 13.567 14.585 7.564 1.00 122.68 688 SER A C 1
ATOM 5128 O O . SER A 1 691 ? 14.400 15.449 7.859 1.00 114.27 688 SER A O 1
ATOM 5131 N N . ASN A 1 692 ? 12.278 14.865 7.423 1.00 130.91 689 ASN A N 1
ATOM 5132 C CA . ASN A 1 692 ? 11.781 16.221 7.533 1.00 138.06 689 ASN A CA 1
ATOM 5133 C C . ASN A 1 692 ? 11.485 16.624 8.975 1.00 153.36 689 ASN A C 1
ATOM 5134 O O . ASN A 1 692 ? 11.190 17.799 9.225 1.00 152.81 689 ASN A O 1
ATOM 5139 N N . LEU A 1 693 ? 11.563 15.682 9.927 1.00 168.06 690 LEU A N 1
ATOM 5140 C CA . LEU A 1 693 ? 11.473 16.041 11.343 1.00 170.97 690 LEU A CA 1
ATOM 5141 C C . LEU A 1 693 ? 12.757 16.713 11.813 1.00 167.00 690 LEU A C 1
ATOM 5142 O O . LEU A 1 693 ? 12.715 17.655 12.613 1.00 177.32 690 LEU A O 1
ATOM 5147 N N . LEU A 1 694 ? 13.910 16.232 11.338 1.00 152.13 691 LEU A N 1
ATOM 5148 C CA . LEU A 1 694 ? 15.169 16.890 11.670 1.00 137.50 691 LEU A CA 1
ATOM 5149 C C . LEU A 1 694 ? 15.264 18.278 11.069 1.00 126.21 691 LEU A C 1
ATOM 5150 O O . LEU A 1 694 ? 15.840 19.174 11.689 1.00 120.99 691 LEU A O 1
ATOM 5155 N N . LEU A 1 695 ? 14.719 18.475 9.870 1.00 122.68 692 LEU A N 1
ATOM 5156 C CA . LEU A 1 695 ? 14.821 19.776 9.229 1.00 118.30 692 LEU A CA 1
ATOM 5157 C C . LEU A 1 695 ? 14.146 20.863 10.063 1.00 126.95 692 LEU A C 1
ATOM 5158 O O . LEU A 1 695 ? 14.514 22.036 9.937 1.00 127.68 692 LEU A O 1
ATOM 5163 N N . GLN A 1 696 ? 13.195 20.493 10.937 1.00 140.01 693 GLN A N 1
ATOM 5164 C CA . GLN A 1 696 ? 12.673 21.383 11.978 1.00 146.88 693 GLN A CA 1
ATOM 5165 C C . GLN A 1 696 ? 13.748 21.758 12.991 1.00 143.09 693 GLN A C 1
ATOM 5166 O O . GLN A 1 696 ? 14.246 22.889 12.980 1.00 150.98 693 GLN A O 1
ATOM 5172 N N . ILE A 1 697 ? 14.068 20.819 13.892 1.00 129.75 694 ILE A N 1
ATOM 5173 C CA . ILE A 1 697 ? 15.145 20.926 14.879 1.00 118.03 694 ILE A CA 1
ATOM 5174 C C . ILE A 1 697 ? 16.307 21.726 14.300 1.00 114.51 694 ILE A C 1
ATOM 5175 O O . ILE A 1 697 ? 16.811 22.659 14.936 1.00 102.35 694 ILE A O 1
ATOM 5180 N N . LEU A 1 698 ? 16.702 21.385 13.066 1.00 130.39 695 LEU A N 1
ATOM 5181 C CA . LEU A 1 698 ? 17.877 21.987 12.440 1.00 133.33 695 LEU A CA 1
ATOM 5182 C C . LEU A 1 698 ? 17.658 23.448 12.058 1.00 141.96 695 LEU A C 1
ATOM 5183 O O . LEU A 1 698 ? 18.593 24.254 12.150 1.00 151.17 695 LEU A O 1
ATOM 5188 N N . ASP A 1 699 ? 16.453 23.823 11.623 1.00 140.85 696 ASP A N 1
ATOM 5189 C CA . ASP A 1 699 ? 16.239 25.216 11.256 1.00 139.87 696 ASP A CA 1
ATOM 5190 C C . ASP A 1 699 ? 15.461 25.983 12.320 1.00 149.66 696 ASP A C 1
ATOM 5191 O O . ASP A 1 699 ? 15.399 27.217 12.253 1.00 154.41 696 ASP A O 1
ATOM 5196 N N . ASP A 1 700 ? 14.898 25.289 13.312 1.00 150.50 697 ASP A N 1
ATOM 5197 C CA . ASP A 1 700 ? 14.143 25.908 14.399 1.00 154.93 697 ASP A CA 1
ATOM 5198 C C . ASP A 1 700 ? 14.896 25.921 15.722 1.00 147.38 697 ASP A C 1
ATOM 5199 O O . ASP A 1 700 ? 14.970 26.965 16.379 1.00 157.38 697 ASP A O 1
ATOM 5204 N N . GLY A 1 701 ? 15.448 24.784 16.146 1.00 136.64 698 GLY A N 1
ATOM 5205 C CA . GLY A 1 701 ? 16.150 24.690 17.412 1.00 126.56 698 GLY A CA 1
ATOM 5206 C C . GLY A 1 701 ? 15.434 23.888 18.471 1.00 128.44 698 GLY A C 1
ATOM 5207 O O . GLY A 1 701 ? 15.962 23.746 19.580 1.00 122.12 698 GLY A O 1
ATOM 5208 N N . HIS A 1 702 ? 14.253 23.360 18.173 1.00 140.82 699 HIS A N 1
ATOM 5209 C CA . HIS A 1 702 ? 13.525 22.547 19.132 1.00 145.57 699 HIS A CA 1
ATOM 5210 C C . HIS A 1 702 ? 12.523 21.681 18.381 1.00 145.11 699 HIS A C 1
ATOM 5211 O O . HIS A 1 702 ? 12.029 22.057 17.313 1.00 151.58 699 HIS A O 1
ATOM 5218 N N . CYS A 1 703 ? 12.243 20.513 18.948 1.00 129.73 700 CYS A N 1
ATOM 5219 C CA . CYS A 1 703 ? 11.200 19.625 18.459 1.00 120.02 700 CYS A CA 1
ATOM 5220 C C . CYS A 1 703 ? 9.920 19.848 19.248 1.00 115.72 700 CYS A C 1
ATOM 5221 O O . CYS A 1 703 ? 9.954 20.073 20.461 1.00 112.44 700 CYS A O 1
ATOM 5224 N N . THR A 1 704 ? 8.794 19.784 18.558 1.00 118.01 701 THR A N 1
ATOM 5225 C CA . THR A 1 704 ? 7.502 19.931 19.211 1.00 129.51 701 THR A CA 1
ATOM 5226 C C . THR A 1 704 ? 6.974 18.545 19.555 1.00 139.94 701 THR A C 1
ATOM 5227 O O . THR A 1 704 ? 6.732 17.733 18.657 1.00 140.04 701 THR A O 1
ATOM 5231 N N . ASP A 1 705 ? 6.805 18.277 20.850 1.00 154.28 702 ASP A N 1
ATOM 5232 C CA . ASP A 1 705 ? 6.366 16.966 21.316 1.00 160.51 702 ASP A CA 1
ATOM 5233 C C . ASP A 1 705 ? 4.979 16.622 20.772 1.00 157.63 702 ASP A C 1
ATOM 5234 O O . ASP A 1 705 ? 4.195 17.492 20.382 1.00 158.62 702 ASP A O 1
ATOM 5239 N N . SER A 1 706 ? 4.680 15.318 20.768 1.00 154.30 703 SER A N 1
ATOM 5240 C CA . SER A 1 706 ? 3.376 14.821 20.335 1.00 155.88 703 SER A CA 1
ATOM 5241 C C . SER A 1 706 ? 2.228 15.296 21.219 1.00 155.99 703 SER A C 1
ATOM 5242 O O . SER A 1 706 ? 1.070 15.024 20.887 1.00 149.33 703 SER A O 1
ATOM 5245 N N . LYS A 1 707 ? 2.515 15.979 22.330 1.00 150.45 704 LYS A N 1
ATOM 5246 C CA . LYS A 1 707 ? 1.494 16.533 23.212 1.00 153.82 704 LYS A CA 1
ATOM 5247 C C . LYS A 1 707 ? 1.469 18.061 23.190 1.00 149.00 704 LYS A C 1
ATOM 5248 O O . LYS A 1 707 ? 0.747 18.671 23.987 1.00 153.20 704 LYS A O 1
ATOM 5254 N N . GLY A 1 708 ? 2.241 18.689 22.303 1.00 145.15 705 GLY A N 1
ATOM 5255 C CA . GLY A 1 708 ? 2.309 20.126 22.189 1.00 147.79 705 GLY A CA 1
ATOM 5256 C C . GLY A 1 708 ? 3.538 20.755 22.816 1.00 147.59 705 GLY A C 1
ATOM 5257 O O . GLY A 1 708 ? 3.873 21.897 22.478 1.00 148.41 705 GLY A O 1
ATOM 5258 N N . ARG A 1 709 ? 4.219 20.042 23.710 1.00 152.94 706 ARG A N 1
ATOM 5259 C CA . ARG A 1 709 ? 5.339 20.616 24.443 1.00 157.87 706 ARG A CA 1
ATOM 5260 C C . ARG A 1 709 ? 6.571 20.787 23.554 1.00 157.82 706 ARG A C 1
ATOM 5261 O O . ARG A 1 709 ? 6.790 20.046 22.591 1.00 159.47 706 ARG A O 1
ATOM 5269 N N . ARG A 1 710 ? 7.382 21.780 23.899 1.00 154.39 707 ARG A N 1
ATOM 5270 C CA . ARG A 1 710 ? 8.611 22.093 23.185 1.00 146.32 707 ARG A CA 1
ATOM 5271 C C . ARG A 1 710 ? 9.790 21.474 23.926 1.00 130.26 707 ARG A C 1
ATOM 5272 O O . ARG A 1 710 ? 10.027 21.785 25.097 1.00 133.25 707 ARG A O 1
ATOM 5280 N N . VAL A 1 711 ? 10.500 20.575 23.252 1.00 118.25 708 VAL A N 1
ATOM 5281 C CA . VAL A 1 711 ? 11.642 19.872 23.824 1.00 117.11 708 VAL A CA 1
ATOM 5282 C C . VAL A 1 711 ? 12.900 20.441 23.187 1.00 112.86 708 VAL A C 1
ATOM 5283 O O . VAL A 1 711 ? 13.092 20.336 21.969 1.00 101.92 708 VAL A O 1
ATOM 5287 N N . ASP A 1 712 ? 13.770 21.019 24.003 1.00 113.06 709 ASP A N 1
ATOM 5288 C CA . ASP A 1 712 ? 14.807 21.899 23.484 1.00 112.96 709 ASP A CA 1
ATOM 5289 C C . ASP A 1 712 ? 16.017 21.096 22.999 1.00 104.31 709 ASP A C 1
ATOM 5290 O O . ASP A 1 712 ? 16.443 20.138 23.657 1.00 102.06 709 ASP A O 1
ATOM 5295 N N . PHE A 1 713 ? 16.534 21.474 21.823 1.00 99.50 710 PHE A N 1
ATOM 5296 C CA . PHE A 1 713 ? 17.666 20.831 21.153 1.00 93.83 710 PHE A CA 1
ATOM 5297 C C . PHE A 1 713 ? 18.857 21.767 20.988 1.00 93.20 710 PHE A C 1
ATOM 5298 O O . PHE A 1 713 ? 19.859 21.383 20.362 1.00 84.85 710 PHE A O 1
ATOM 5306 N N . LYS A 1 714 ? 18.778 22.983 21.536 1.00 104.32 711 LYS A N 1
ATOM 5307 C CA . LYS A 1 714 ? 19.839 23.972 21.384 1.00 105.95 711 LYS A CA 1
ATOM 5308 C C . LYS A 1 714 ? 21.169 23.522 21.982 1.00 108.92 711 LYS A C 1
ATOM 5309 O O . LYS A 1 714 ? 22.192 24.163 21.714 1.00 111.33 711 LYS A O 1
ATOM 5315 N N . ASN A 1 715 ? 21.188 22.450 22.779 1.00 103.74 712 ASN A N 1
ATOM 5316 C CA . ASN A 1 715 ? 22.434 21.901 23.309 1.00 94.62 712 ASN A CA 1
ATOM 5317 C C . ASN A 1 715 ? 22.710 20.477 22.845 1.00 91.74 712 ASN A C 1
ATOM 5318 O O . ASN A 1 715 ? 23.574 19.809 23.425 1.00 92.39 712 ASN A O 1
ATOM 5323 N N . THR A 1 716 ? 22.020 19.996 21.818 1.00 89.50 713 THR A N 1
ATOM 5324 C CA . THR A 1 716 ? 22.372 18.709 21.242 1.00 94.49 713 THR A CA 1
ATOM 5325 C C . THR A 1 716 ? 23.308 18.905 20.056 1.00 98.57 713 THR A C 1
ATOM 5326 O O . THR A 1 716 ? 23.288 19.937 19.379 1.00 104.86 713 THR A O 1
ATOM 5330 N N . ILE A 1 717 ? 24.142 17.902 19.829 1.00 90.72 714 ILE A N 1
ATOM 5331 C CA . ILE A 1 717 ? 24.815 17.689 18.558 1.00 87.49 714 ILE A CA 1
ATOM 5332 C C . ILE A 1 717 ? 24.143 16.516 17.857 1.00 86.03 714 ILE A C 1
ATOM 5333 O O . ILE A 1 717 ? 23.632 15.585 18.498 1.00 87.22 714 ILE A O 1
ATOM 5338 N N . ILE A 1 718 ? 24.128 16.575 16.528 1.00 82.89 715 ILE A N 1
ATOM 5339 C CA . ILE A 1 718 ? 23.327 15.686 15.697 1.00 84.16 715 ILE A CA 1
ATOM 5340 C C . ILE A 1 718 ? 24.263 15.073 14.667 1.00 86.28 715 ILE A C 1
ATOM 5341 O O . ILE A 1 718 ? 24.932 15.803 13.927 1.00 87.19 715 ILE A O 1
ATOM 5346 N N . VAL A 1 719 ? 24.334 13.748 14.623 1.00 90.49 716 VAL A N 1
ATOM 5347 C CA . VAL A 1 719 ? 25.259 13.055 13.730 1.00 94.68 716 VAL A CA 1
ATOM 5348 C C . VAL A 1 719 ? 24.524 11.940 12.997 1.00 94.75 716 VAL A C 1
ATOM 5349 O O . VAL A 1 719 ? 23.666 11.256 13.571 1.00 93.96 716 VAL A O 1
ATOM 5353 N N . MET A 1 720 ? 24.870 11.756 11.724 1.00 94.04 717 MET A N 1
ATOM 5354 C CA . MET A 1 720 ? 24.165 10.832 10.843 1.00 98.10 717 MET A CA 1
ATOM 5355 C C . MET A 1 720 ? 25.184 10.087 10.000 1.00 104.87 717 MET A C 1
ATOM 5356 O O . MET A 1 720 ? 25.923 10.709 9.232 1.00 98.74 717 MET A O 1
ATOM 5361 N N . THR A 1 721 ? 25.198 8.765 10.110 1.00 124.48 718 THR A N 1
ATOM 5362 C CA . THR A 1 721 ? 26.133 7.936 9.365 1.00 132.39 718 THR A CA 1
ATOM 5363 C C . THR A 1 721 ? 25.448 7.313 8.155 1.00 129.73 718 THR A C 1
ATOM 5364 O O . THR A 1 721 ? 24.227 7.135 8.135 1.00 131.87 718 THR A O 1
ATOM 5368 N N . SER A 1 722 ? 26.251 6.978 7.144 1.00 120.26 719 SER A N 1
ATOM 5369 C CA . SER A 1 722 ? 25.700 6.391 5.926 1.00 117.95 719 SER A CA 1
ATOM 5370 C C . SER A 1 722 ? 26.793 5.709 5.117 1.00 120.38 719 SER A C 1
ATOM 5371 O O . SER A 1 722 ? 27.767 6.352 4.715 1.00 114.59 719 SER A O 1
ATOM 5374 N N . ASN A 1 723 ? 26.610 4.416 4.844 1.00 131.96 720 ASN A N 1
ATOM 5375 C CA . ASN A 1 723 ? 27.516 3.606 4.031 1.00 133.63 720 ASN A CA 1
ATOM 5376 C C . ASN A 1 723 ? 27.562 4.019 2.557 1.00 130.91 720 ASN A C 1
ATOM 5377 O O . ASN A 1 723 ? 28.293 3.385 1.780 1.00 129.22 720 ASN A O 1
ATOM 5382 N N . LEU A 1 724 ? 26.829 5.059 2.161 1.00 127.66 721 LEU A N 1
ATOM 5383 C CA . LEU A 1 724 ? 26.599 5.353 0.749 1.00 121.34 721 LEU A CA 1
ATOM 5384 C C . LEU A 1 724 ? 27.865 5.743 -0.017 1.00 110.35 721 LEU A C 1
ATOM 5385 O O . LEU A 1 724 ? 28.427 4.920 -0.754 1.00 93.94 721 LEU A O 1
ATOM 5390 N N . THR A 1 741 ? 40.984 10.327 -5.656 1.00 118.83 738 THR A N 1
ATOM 5391 C CA . THR A 1 741 ? 40.178 9.355 -4.925 1.00 121.53 738 THR A CA 1
ATOM 5392 C C . THR A 1 741 ? 39.078 10.055 -4.145 1.00 121.11 738 THR A C 1
ATOM 5393 O O . THR A 1 741 ? 37.908 10.057 -4.550 1.00 114.76 738 THR A O 1
ATOM 5397 N N . LYS A 1 742 ? 39.491 10.651 -3.021 1.00 127.26 739 LYS A N 1
ATOM 5398 C CA . LYS A 1 742 ? 38.578 11.336 -2.108 1.00 136.57 739 LYS A CA 1
ATOM 5399 C C . LYS A 1 742 ? 37.627 12.260 -2.853 1.00 139.07 739 LYS A C 1
ATOM 5400 O O . LYS A 1 742 ? 36.458 12.412 -2.472 1.00 136.39 739 LYS A O 1
ATOM 5406 N N . ASN A 1 743 ? 38.107 12.851 -3.938 1.00 140.37 740 ASN A N 1
ATOM 5407 C CA . ASN A 1 743 ? 37.372 13.874 -4.650 1.00 142.99 740 ASN A CA 1
ATOM 5408 C C . ASN A 1 743 ? 36.199 13.293 -5.421 1.00 139.43 740 ASN A C 1
ATOM 5409 O O . ASN A 1 743 ? 35.260 14.026 -5.753 1.00 133.77 740 ASN A O 1
ATOM 5414 N N . ALA A 1 744 ? 36.231 11.989 -5.695 1.00 141.04 741 ALA A N 1
ATOM 5415 C CA . ALA A 1 744 ? 35.184 11.312 -6.449 1.00 144.00 741 ALA A CA 1
ATOM 5416 C C . ALA A 1 744 ? 34.026 10.867 -5.562 1.00 143.37 741 ALA A C 1
ATOM 5417 O O . ALA A 1 744 ? 32.861 11.071 -5.914 1.00 147.33 741 ALA A O 1
ATOM 5419 N N . VAL A 1 745 ? 34.332 10.259 -4.413 1.00 138.16 742 VAL A N 1
ATOM 5420 C CA . VAL A 1 745 ? 33.282 9.682 -3.577 1.00 127.96 742 VAL A CA 1
ATOM 5421 C C . VAL A 1 745 ? 32.348 10.766 -3.058 1.00 124.33 742 VAL A C 1
ATOM 5422 O O . VAL A 1 745 ? 31.134 10.551 -2.929 1.00 126.69 742 VAL A O 1
ATOM 5426 N N . LEU A 1 746 ? 32.897 11.943 -2.747 1.00 114.63 743 LEU A N 1
ATOM 5427 C CA . LEU A 1 746 ? 32.057 13.045 -2.302 1.00 114.81 743 LEU A CA 1
ATOM 5428 C C . LEU A 1 746 ? 30.956 13.342 -3.316 1.00 122.27 743 LEU A C 1
ATOM 5429 O O . LEU A 1 746 ? 29.815 13.629 -2.939 1.00 126.43 743 LEU A O 1
ATOM 5434 N N . ALA A 1 747 ? 31.267 13.233 -4.609 1.00 124.24 744 ALA A N 1
ATOM 5435 C CA . ALA A 1 747 ? 30.281 13.529 -5.643 1.00 127.69 744 ALA A CA 1
ATOM 5436 C C . ALA A 1 747 ? 29.316 12.375 -5.902 1.00 127.38 744 ALA A C 1
ATOM 5437 O O . ALA A 1 747 ? 28.235 12.605 -6.456 1.00 130.01 744 ALA A O 1
ATOM 5439 N N . THR A 1 748 ? 29.683 11.142 -5.538 1.00 125.00 745 THR A N 1
ATOM 5440 C CA . THR A 1 748 ? 28.723 10.042 -5.588 1.00 119.69 745 THR A CA 1
ATOM 5441 C C . THR A 1 748 ? 27.664 10.192 -4.507 1.00 111.15 745 THR A C 1
ATOM 5442 O O . THR A 1 748 ? 26.524 9.744 -4.684 1.00 108.18 745 THR A O 1
ATOM 5446 N N . ALA A 1 749 ? 28.028 10.810 -3.382 1.00 108.12 746 ALA A N 1
ATOM 5447 C CA . ALA A 1 749 ? 27.033 11.281 -2.429 1.00 108.35 746 ALA A CA 1
ATOM 5448 C C . ALA A 1 749 ? 26.055 12.233 -3.109 1.00 114.66 746 ALA A C 1
ATOM 5449 O O . ALA A 1 749 ? 24.858 11.943 -3.205 1.00 123.91 746 ALA A O 1
ATOM 5451 N N . ARG A 1 750 ? 26.570 13.347 -3.648 1.00 110.78 747 ARG A N 1
ATOM 5452 C CA . ARG A 1 750 ? 25.749 14.424 -4.213 1.00 112.34 747 ARG A CA 1
ATOM 5453 C C . ARG A 1 750 ? 24.683 13.940 -5.199 1.00 121.82 747 ARG A C 1
ATOM 5454 O O . ARG A 1 750 ? 23.641 14.588 -5.344 1.00 119.80 747 ARG A O 1
ATOM 5462 N N . ARG A 1 751 ? 24.927 12.826 -5.900 1.00 134.59 748 ARG A N 1
ATOM 5463 C CA . ARG A 1 751 ? 23.975 12.273 -6.887 1.00 141.68 748 ARG A CA 1
ATOM 5464 C C . ARG A 1 751 ? 22.729 11.643 -6.255 1.00 141.50 748 ARG A C 1
ATOM 5465 O O . ARG A 1 751 ? 21.911 11.106 -7.005 1.00 142.12 748 ARG A O 1
ATOM 5473 N N . HIS A 1 752 ? 22.558 11.699 -4.940 1.00 138.07 749 HIS A N 1
ATOM 5474 C CA . HIS A 1 752 ? 21.476 11.028 -4.227 1.00 133.50 749 HIS A CA 1
ATOM 5475 C C . HIS A 1 752 ? 20.546 11.975 -3.484 1.00 124.92 749 HIS A C 1
ATOM 5476 O O . HIS A 1 752 ? 19.322 11.800 -3.537 1.00 118.29 749 HIS A O 1
ATOM 5483 N N . PHE A 1 753 ? 21.091 12.999 -2.834 1.00 123.12 750 PHE A N 1
ATOM 5484 C CA . PHE A 1 753 ? 20.458 13.623 -1.682 1.00 124.13 750 PHE A CA 1
ATOM 5485 C C . PHE A 1 753 ? 19.616 14.842 -2.049 1.00 130.66 750 PHE A C 1
ATOM 5486 O O . PHE A 1 753 ? 19.956 15.613 -2.952 1.00 134.29 750 PHE A O 1
ATOM 5494 N N . ALA A 1 754 ? 18.514 15.014 -1.313 1.00 131.91 751 ALA A N 1
ATOM 5495 C CA . ALA A 1 754 ? 17.725 16.239 -1.380 1.00 130.62 751 ALA A CA 1
ATOM 5496 C C . ALA A 1 754 ? 18.537 17.407 -0.832 1.00 135.12 751 ALA A C 1
ATOM 5497 O O . ALA A 1 754 ? 19.068 17.338 0.282 1.00 131.71 751 ALA A O 1
ATOM 5499 N N . ASN A 1 755 ? 18.625 18.492 -1.609 1.00 139.43 752 ASN A N 1
ATOM 5500 C CA . ASN A 1 755 ? 19.593 19.539 -1.290 1.00 136.79 752 ASN A CA 1
ATOM 5501 C C . ASN A 1 755 ? 19.190 20.340 -0.057 1.00 130.67 752 ASN A C 1
ATOM 5502 O O . ASN A 1 755 ? 20.053 20.682 0.763 1.00 123.50 752 ASN A O 1
ATOM 5507 N N . GLU A 1 756 ? 17.894 20.649 0.103 1.00 130.38 753 GLU A N 1
ATOM 5508 C CA . GLU A 1 756 ? 17.484 21.437 1.265 1.00 125.52 753 GLU A CA 1
ATOM 5509 C C . GLU A 1 756 ? 17.740 20.750 2.596 1.00 129.34 753 GLU A C 1
ATOM 5510 O O . GLU A 1 756 ? 17.726 21.419 3.638 1.00 121.86 753 GLU A O 1
ATOM 5516 N N . PHE A 1 757 ? 17.947 19.441 2.606 1.00 135.72 754 PHE A N 1
ATOM 5517 C CA . PHE A 1 757 ? 18.249 18.814 3.877 1.00 135.73 754 PHE A CA 1
ATOM 5518 C C . PHE A 1 757 ? 19.748 18.656 4.094 1.00 136.24 754 PHE A C 1
ATOM 5519 O O . PHE A 1 757 ? 20.180 18.567 5.249 1.00 134.37 754 PHE A O 1
ATOM 5527 N N . ILE A 1 758 ? 20.557 18.677 3.029 1.00 141.84 755 ILE A N 1
ATOM 5528 C CA . ILE A 1 758 ? 21.990 18.446 3.198 1.00 140.32 755 ILE A CA 1
ATOM 5529 C C . ILE A 1 758 ? 22.753 19.756 3.393 1.00 143.68 755 ILE A C 1
ATOM 5530 O O . ILE A 1 758 ? 23.817 19.761 4.026 1.00 144.49 755 ILE A O 1
ATOM 5535 N N . ASN A 1 759 ? 22.247 20.869 2.848 1.00 144.61 756 ASN A N 1
ATOM 5536 C CA . ASN A 1 759 ? 22.828 22.173 3.151 1.00 141.37 756 ASN A CA 1
ATOM 5537 C C . ASN A 1 759 ? 22.445 22.667 4.536 1.00 136.63 756 ASN A C 1
ATOM 5538 O O . ASN A 1 759 ? 23.154 23.508 5.097 1.00 140.63 756 ASN A O 1
ATOM 5543 N N . MET A 1 760 ? 21.351 22.151 5.098 1.00 130.09 757 MET A N 1
ATOM 5544 C CA . MET A 1 760 ? 20.997 22.414 6.488 1.00 122.06 757 MET A CA 1
ATOM 5545 C C . MET A 1 760 ? 22.037 21.830 7.450 1.00 107.38 757 MET A C 1
ATOM 5546 O O . MET A 1 760 ? 22.018 22.161 8.643 1.00 94.64 757 MET A O 1
ATOM 5551 N N . ILE A 1 761 ? 22.957 20.979 6.935 1.00 113.28 758 ILE A N 1
ATOM 5552 C CA . ILE A 1 761 ? 23.964 20.244 7.708 1.00 110.29 758 ILE A CA 1
ATOM 5553 C C . ILE A 1 761 ? 25.291 20.989 7.660 1.00 104.70 758 ILE A C 1
ATOM 5554 O O . ILE A 1 761 ? 25.712 21.475 6.600 1.00 108.20 758 ILE A O 1
ATOM 5559 N N . ASP A 1 762 ? 25.968 21.043 8.808 1.00 92.71 759 ASP A N 1
ATOM 5560 C CA . ASP A 1 762 ? 27.198 21.817 8.932 1.00 86.49 759 ASP A CA 1
ATOM 5561 C C . ASP A 1 762 ? 28.336 21.198 8.124 1.00 88.98 759 ASP A C 1
ATOM 5562 O O . ASP A 1 762 ? 28.861 21.821 7.195 1.00 87.48 759 ASP A O 1
ATOM 5567 N N . GLU A 1 763 ? 28.738 19.969 8.465 1.00 93.12 760 GLU A N 1
ATOM 5568 C CA . GLU A 1 763 ? 29.832 19.283 7.784 1.00 97.81 760 GLU A CA 1
ATOM 5569 C C . GLU A 1 763 ? 29.400 17.936 7.226 1.00 99.32 760 GLU A C 1
ATOM 5570 O O . GLU A 1 763 ? 28.665 17.178 7.871 1.00 102.07 760 GLU A O 1
ATOM 5576 N N . LEU A 1 764 ? 29.916 17.634 6.039 1.00 96.51 761 LEU A N 1
ATOM 5577 C CA . LEU A 1 764 ? 29.688 16.376 5.341 1.00 94.49 761 LEU A CA 1
ATOM 5578 C C . LEU A 1 764 ? 31.077 15.756 5.198 1.00 96.34 761 LEU A C 1
ATOM 5579 O O . LEU A 1 764 ? 31.865 16.182 4.348 1.00 99.27 761 LEU A O 1
ATOM 5584 N N . ILE A 1 765 ? 31.410 14.773 6.032 1.00 93.46 762 ILE A N 1
ATOM 5585 C CA . ILE A 1 765 ? 32.783 14.285 6.092 1.00 88.77 762 ILE A CA 1
ATOM 5586 C C . ILE A 1 765 ? 32.898 13.006 5.274 1.00 89.73 762 ILE A C 1
ATOM 5587 O 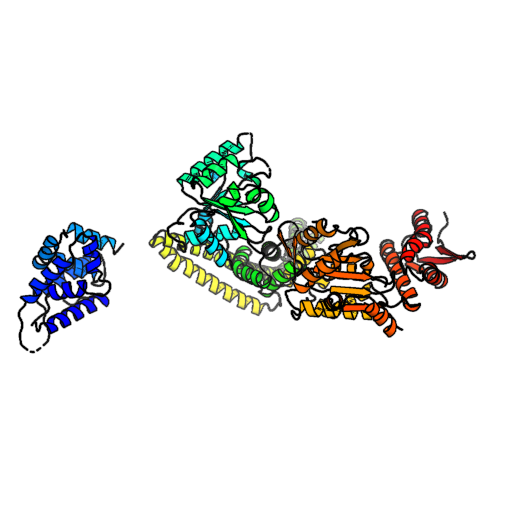O . ILE A 1 765 ? 31.963 12.196 5.220 1.00 91.00 762 ILE A O 1
ATOM 5592 N N . VAL A 1 766 ? 34.055 12.824 4.627 1.00 87.84 763 VAL A N 1
ATOM 5593 C CA . VAL A 1 766 ? 34.427 11.575 3.952 1.00 88.98 763 VAL A CA 1
ATOM 5594 C C . VAL A 1 766 ? 35.605 10.952 4.691 1.00 88.33 763 VAL A C 1
ATOM 5595 O O . VAL A 1 766 ? 36.738 11.441 4.596 1.00 84.33 763 VAL A O 1
ATOM 5599 N N . PHE A 1 767 ? 35.349 9.860 5.411 1.00 94.59 764 PHE A N 1
ATOM 5600 C CA . PHE A 1 767 ? 36.421 9.170 6.118 1.00 100.95 764 PHE A CA 1
ATOM 5601 C C . PHE A 1 767 ? 37.256 8.357 5.136 1.00 103.68 764 PHE A C 1
ATOM 5602 O O . PHE A 1 767 ? 36.755 7.892 4.111 1.00 116.94 764 PHE A O 1
ATOM 5610 N N . ASN A 1 768 ? 38.529 8.164 5.472 1.00 96.88 765 ASN A N 1
ATOM 5611 C CA . ASN A 1 768 ? 39.498 7.481 4.620 1.00 96.82 765 ASN A CA 1
ATOM 5612 C C . ASN A 1 768 ? 39.910 6.126 5.201 1.00 97.87 765 ASN A C 1
ATOM 5613 O O . ASN A 1 768 ? 39.859 5.926 6.416 1.00 97.38 765 ASN A O 1
ATOM 5618 N N . ARG A 1 769 ? 40.282 5.175 4.326 1.00 100.68 766 ARG A N 1
ATOM 5619 C CA . ARG A 1 769 ? 40.497 3.797 4.773 1.00 102.34 766 ARG A CA 1
ATOM 5620 C C . ARG A 1 769 ? 41.758 3.707 5.624 1.00 107.37 766 ARG A C 1
ATOM 5621 O O . ARG A 1 769 ? 42.759 4.382 5.365 1.00 106.72 766 ARG A O 1
ATOM 5629 N N . LEU A 1 770 ? 41.714 2.845 6.630 1.00 110.94 767 LEU A N 1
ATOM 5630 C CA . LEU A 1 770 ? 42.890 2.598 7.447 1.00 106.77 767 LEU A CA 1
ATOM 5631 C C . LEU A 1 770 ? 44.021 2.078 6.571 1.00 111.83 767 LEU A C 1
ATOM 5632 O O . LEU A 1 770 ? 43.904 1.013 5.954 1.00 122.14 767 LEU A O 1
ATOM 5637 N N . THR A 1 771 ? 45.098 2.848 6.486 1.00 116.11 768 THR A N 1
ATOM 5638 C CA . THR A 1 771 ? 46.251 2.445 5.704 1.00 111.94 768 THR A CA 1
ATOM 5639 C C . THR A 1 771 ? 47.152 1.525 6.516 1.00 106.63 768 THR A C 1
ATOM 5640 O O . THR A 1 771 ? 47.118 1.538 7.748 1.00 101.70 768 THR A O 1
ATOM 5644 N N . PRO A 1 772 ? 47.981 0.720 5.846 1.00 107.87 769 PRO A N 1
ATOM 5645 C CA . PRO A 1 772 ? 48.785 -0.278 6.572 1.00 106.36 769 PRO A CA 1
ATOM 5646 C C . PRO A 1 772 ? 49.662 0.296 7.675 1.00 113.31 769 PRO A C 1
ATOM 5647 O O . PRO A 1 772 ? 50.141 -0.461 8.526 1.00 115.21 769 PRO A O 1
ATOM 5651 N N . SER A 1 773 ? 49.898 1.604 7.689 1.00 119.54 770 SER A N 1
ATOM 5652 C CA . SER A 1 773 ? 50.588 2.197 8.826 1.00 120.29 770 SER A CA 1
ATOM 5653 C C . SER A 1 773 ? 49.614 2.553 9.943 1.00 114.64 770 SER A C 1
ATOM 5654 O O . SER A 1 773 ? 49.977 2.473 11.123 1.00 112.19 770 SER A O 1
ATOM 5657 N N . ASN A 1 774 ? 48.384 2.946 9.602 1.00 111.68 771 ASN A N 1
ATOM 5658 C CA . ASN A 1 774 ? 47.348 3.103 10.615 1.00 106.23 771 ASN A CA 1
ATOM 5659 C C . ASN A 1 774 ? 46.921 1.764 11.176 1.00 96.63 771 ASN A C 1
ATOM 5660 O O . ASN A 1 774 ? 46.376 1.707 12.284 1.00 91.78 771 ASN A O 1
ATOM 5665 N N . ILE A 1 775 ? 47.140 0.698 10.408 1.00 92.25 772 ILE A N 1
ATOM 5666 C CA . ILE A 1 775 ? 46.817 -0.653 10.849 1.00 85.41 772 ILE A CA 1
ATOM 5667 C C . ILE A 1 775 ? 47.765 -1.101 11.950 1.00 79.25 772 ILE A C 1
ATOM 5668 O O . ILE A 1 775 ? 47.335 -1.646 12.974 1.00 77.74 772 ILE A O 1
ATOM 5673 N N . ARG A 1 776 ? 49.070 -0.889 11.766 1.00 75.10 773 ARG A N 1
ATOM 5674 C CA . ARG A 1 776 ? 49.971 -1.260 12.844 1.00 77.64 773 ARG A CA 1
ATOM 5675 C C . ARG A 1 776 ? 49.738 -0.369 14.062 1.00 73.28 773 ARG A C 1
ATOM 5676 O O . ARG A 1 776 ? 49.848 -0.847 15.194 1.00 71.35 773 ARG A O 1
ATOM 5684 N N . LYS A 1 777 ? 49.401 0.917 13.866 1.00 77.22 774 LYS A N 1
ATOM 5685 C CA . LYS A 1 777 ? 49.255 1.803 15.024 1.00 74.28 774 LYS A CA 1
ATOM 5686 C C . LYS A 1 777 ? 48.017 1.457 15.843 1.00 74.44 774 LYS A C 1
ATOM 5687 O O . LYS A 1 777 ? 48.057 1.490 17.077 1.00 73.95 774 LYS A O 1
ATOM 5693 N N . ILE A 1 778 ? 46.900 1.146 15.183 1.00 74.97 775 ILE A N 1
ATOM 5694 C CA . ILE A 1 778 ? 45.722 0.705 15.923 1.00 73.12 775 ILE A CA 1
ATOM 5695 C C . ILE A 1 778 ? 46.024 -0.541 16.739 1.00 73.18 775 ILE A C 1
ATOM 5696 O O . ILE A 1 778 ? 45.556 -0.673 17.875 1.00 72.18 775 ILE A O 1
ATOM 5701 N N . VAL A 1 779 ? 46.813 -1.472 16.190 1.00 76.55 776 VAL A N 1
ATOM 5702 C CA . VAL A 1 779 ? 47.074 -2.683 16.964 1.00 74.20 776 VAL A CA 1
ATOM 5703 C C . VAL A 1 779 ? 48.068 -2.377 18.076 1.00 73.71 776 VAL A C 1
ATOM 5704 O O . VAL A 1 779 ? 48.076 -3.054 19.110 1.00 75.95 776 VAL A O 1
ATOM 5708 N N . ASP A 1 780 ? 48.913 -1.357 17.896 1.00 73.57 777 ASP A N 1
ATOM 5709 C CA . ASP A 1 780 ? 49.880 -1.035 18.937 1.00 74.00 777 ASP A CA 1
ATOM 5710 C C . ASP A 1 780 ? 49.212 -0.347 20.122 1.00 74.42 777 ASP A C 1
ATOM 5711 O O . ASP A 1 780 ? 49.651 -0.538 21.262 1.00 73.39 777 ASP A O 1
ATOM 5716 N N . VAL A 1 781 ? 48.128 0.410 19.892 1.00 74.01 778 VAL A N 1
ATOM 5717 C CA . VAL A 1 781 ? 47.427 1.008 21.026 1.00 69.99 778 VAL A CA 1
ATOM 5718 C C . VAL A 1 781 ? 46.563 -0.039 21.755 1.00 67.86 778 VAL A C 1
ATOM 5719 O O . VAL A 1 781 ? 46.417 0.032 22.979 1.00 73.03 778 VAL A O 1
ATOM 5723 N N . ARG A 1 782 ? 45.998 -1.034 21.056 1.00 64.78 779 ARG A N 1
ATOM 5724 C CA . ARG A 1 782 ? 45.299 -2.112 21.764 1.00 66.48 779 ARG A CA 1
ATOM 5725 C C . ARG A 1 782 ? 46.242 -2.869 22.697 1.00 64.08 779 ARG A C 1
ATOM 5726 O O . ARG A 1 782 ? 45.909 -3.122 23.861 1.00 69.97 779 ARG A O 1
ATOM 5734 N N . LEU A 1 783 ? 47.417 -3.256 22.201 1.00 58.41 780 LEU A N 1
ATOM 5735 C CA . LEU A 1 783 ? 48.393 -3.900 23.074 1.00 59.67 780 LEU A CA 1
ATOM 5736 C C . LEU A 1 783 ? 48.764 -3.005 24.248 1.00 65.42 780 LEU A C 1
ATOM 5737 O O . LEU A 1 783 ? 49.009 -3.506 25.351 1.00 67.40 780 LEU A O 1
ATOM 5742 N N . LYS A 1 784 ? 48.794 -1.681 24.037 1.00 63.55 781 LYS A N 1
ATOM 5743 C CA . LYS A 1 784 ? 49.058 -0.750 25.134 1.00 62.47 781 LYS A CA 1
ATOM 5744 C C . LYS A 1 784 ? 47.966 -0.805 26.194 1.00 63.85 781 LYS A C 1
ATOM 5745 O O . LYS A 1 784 ? 48.255 -0.697 27.389 1.00 65.38 781 LYS A O 1
ATOM 5751 N N . GLU A 1 785 ? 46.702 -0.966 25.778 1.00 65.27 782 GLU A N 1
ATOM 5752 C CA . GLU A 1 785 ? 45.632 -1.207 26.743 1.00 71.38 782 GLU A CA 1
ATOM 5753 C C . GLU A 1 785 ? 45.855 -2.505 27.514 1.00 69.29 782 GLU A C 1
ATOM 5754 O O . GLU A 1 785 ? 45.588 -2.569 28.718 1.00 70.15 782 GLU A O 1
ATOM 5760 N N . VAL A 1 786 ? 46.324 -3.559 26.845 1.00 68.92 783 VAL A N 1
ATOM 5761 C CA . VAL A 1 786 ? 46.615 -4.792 27.571 1.00 69.76 783 VAL A CA 1
ATOM 5762 C C . VAL A 1 786 ? 47.716 -4.545 28.597 1.00 73.78 783 VAL A C 1
ATOM 5763 O O . VAL A 1 786 ? 47.610 -4.953 29.761 1.00 74.99 783 VAL A O 1
ATOM 5767 N N . GLN A 1 787 ? 48.776 -3.837 28.183 1.00 70.67 784 GLN A N 1
ATOM 5768 C CA . GLN A 1 787 ? 49.891 -3.536 29.082 1.00 64.30 784 GLN A CA 1
ATOM 5769 C C . GLN A 1 787 ? 49.440 -2.744 30.309 1.00 71.59 784 GLN A C 1
ATOM 5770 O O . GLN A 1 787 ? 49.861 -3.040 31.435 1.00 72.61 784 GLN A O 1
ATOM 5776 N N . GLU A 1 788 ? 48.593 -1.727 30.110 1.00 72.87 785 GLU A N 1
ATOM 5777 C CA . GLU A 1 788 ? 48.093 -0.903 31.211 1.00 74.74 785 GLU A CA 1
ATOM 5778 C C . GLU A 1 788 ? 47.416 -1.749 32.292 1.00 75.46 785 GLU A C 1
ATOM 5779 O O . GLU A 1 788 ? 47.334 -1.316 33.444 1.00 75.06 785 GLU A O 1
ATOM 5785 N N . ARG A 1 789 ? 46.979 -2.970 31.957 1.00 74.43 786 ARG A N 1
ATOM 5786 C CA . ARG A 1 789 ? 46.345 -3.851 32.933 1.00 76.12 786 ARG A CA 1
ATOM 5787 C C . ARG A 1 789 ? 47.394 -4.667 33.663 1.00 71.47 786 ARG A C 1
ATOM 5788 O O . ARG A 1 789 ? 47.255 -4.946 34.860 1.00 75.47 786 ARG A O 1
ATOM 5796 N N . LEU A 1 790 ? 48.458 -5.030 32.956 1.00 67.70 787 LEU A N 1
ATOM 5797 C CA . LEU A 1 790 ? 49.554 -5.822 33.493 1.00 66.75 787 LEU A CA 1
ATOM 5798 C C . LEU A 1 790 ? 50.502 -5.021 34.383 1.00 71.23 787 LEU A C 1
ATOM 5799 O O . LEU A 1 790 ? 51.334 -5.625 35.069 1.00 74.61 787 LEU A O 1
ATOM 5804 N N . ASP A 1 791 ? 50.398 -3.688 34.407 1.00 68.86 788 ASP A N 1
ATOM 5805 C CA . ASP A 1 791 ? 51.397 -2.901 35.124 1.00 69.11 788 ASP A CA 1
ATOM 5806 C C . ASP A 1 791 ? 51.292 -3.058 36.635 1.00 68.69 788 ASP A C 1
ATOM 5807 O O . ASP A 1 791 ? 52.305 -2.925 37.331 1.00 69.89 788 ASP A O 1
ATOM 5812 N N . GLU A 1 792 ? 50.104 -3.341 37.170 1.00 72.06 789 GLU A N 1
ATOM 5813 C CA . GLU A 1 792 ? 50.009 -3.541 38.614 1.00 87.70 789 GLU A CA 1
ATOM 5814 C C . GLU A 1 792 ? 50.573 -4.884 39.057 1.00 85.23 789 GLU A C 1
ATOM 5815 O O . GLU A 1 792 ? 50.734 -5.102 40.265 1.00 93.36 789 GLU A O 1
ATOM 5821 N N . LYS A 1 793 ? 50.870 -5.777 38.113 1.00 76.55 790 LYS A N 1
ATOM 5822 C CA . LYS A 1 793 ? 51.645 -6.983 38.369 1.00 72.18 790 LYS A CA 1
ATOM 5823 C C . LYS A 1 793 ? 53.079 -6.848 37.867 1.00 69.64 790 LYS A C 1
ATOM 5824 O O . LYS A 1 793 ? 53.815 -7.837 37.870 1.00 66.37 790 LYS A O 1
ATOM 5830 N N . GLN A 1 794 ? 53.470 -5.663 37.388 1.00 67.34 791 GLN A N 1
ATOM 5831 C CA . GLN A 1 794 ? 54.835 -5.368 36.948 1.00 70.74 791 GLN A CA 1
ATOM 5832 C C . GLN A 1 794 ? 55.280 -6.273 35.790 1.00 67.00 791 GLN A C 1
ATOM 5833 O O . GLN A 1 794 ? 56.469 -6.582 35.647 1.00 67.37 791 GLN A O 1
ATOM 5839 N N . ILE A 1 795 ? 54.341 -6.720 34.946 1.00 65.45 792 ILE A N 1
ATOM 5840 C CA . ILE A 1 795 ? 54.673 -7.571 33.807 1.00 57.67 792 ILE A CA 1
ATOM 5841 C C . ILE A 1 795 ? 54.881 -6.689 32.582 1.00 60.84 792 ILE A C 1
ATOM 5842 O O . ILE A 1 795 ? 54.396 -5.555 32.523 1.00 64.81 792 ILE A O 1
ATOM 5847 N N . THR A 1 796 ? 55.652 -7.184 31.613 1.00 60.35 793 THR A N 1
ATOM 5848 C CA . THR A 1 796 ? 55.931 -6.451 30.388 1.00 56.79 793 THR A CA 1
ATOM 5849 C C . THR A 1 796 ? 55.595 -7.351 29.216 1.00 63.89 793 THR A C 1
ATOM 5850 O O . THR A 1 796 ? 55.970 -8.525 29.214 1.00 71.00 793 THR A O 1
ATOM 5854 N N . LEU A 1 797 ? 54.867 -6.812 28.238 1.00 63.69 794 LEU A N 1
ATOM 5855 C CA . LEU A 1 797 ? 54.277 -7.603 27.162 1.00 61.04 794 LEU A CA 1
ATOM 5856 C C . LEU A 1 797 ? 55.119 -7.349 25.915 1.00 66.91 794 LEU A C 1
ATOM 5857 O O . LEU A 1 797 ? 54.865 -6.408 25.164 1.00 72.37 794 LEU A O 1
ATOM 5862 N N . ASP A 1 798 ? 56.134 -8.185 25.706 1.00 68.31 795 ASP A N 1
ATOM 5863 C CA . ASP A 1 798 ? 57.023 -8.074 24.546 1.00 66.80 795 ASP A CA 1
ATOM 5864 C C . ASP A 1 798 ? 56.406 -8.863 23.400 1.00 73.25 795 ASP A C 1
ATOM 5865 O O . ASP A 1 798 ? 56.484 -10.092 23.362 1.00 74.92 795 ASP A O 1
ATOM 5870 N N . VAL A 1 799 ? 55.785 -8.152 22.464 1.00 70.94 796 VAL A N 1
ATOM 5871 C CA . VAL A 1 799 ? 55.167 -8.746 21.286 1.00 67.98 796 VAL A CA 1
ATOM 5872 C C . VAL A 1 799 ? 56.062 -8.447 20.095 1.00 74.00 796 VAL A C 1
ATOM 5873 O O . VAL A 1 799 ? 56.475 -7.295 19.896 1.00 82.85 796 VAL A O 1
ATOM 5877 N N . ASP A 1 800 ? 56.382 -9.477 19.317 1.00 70.09 797 ASP A N 1
ATOM 5878 C CA . ASP A 1 800 ? 57.363 -9.303 18.260 1.00 71.71 797 ASP A CA 1
ATOM 5879 C C . ASP A 1 800 ? 56.658 -8.926 16.962 1.00 78.33 797 ASP A C 1
ATOM 5880 O O . ASP A 1 800 ? 55.430 -8.809 16.902 1.00 79.94 797 ASP A O 1
ATOM 5885 N N . ASP A 1 801 ? 57.444 -8.741 15.903 1.00 84.57 798 ASP A N 1
ATOM 5886 C CA . ASP A 1 801 ? 56.866 -8.307 14.638 1.00 85.14 798 ASP A CA 1
ATOM 5887 C C . ASP A 1 801 ? 56.017 -9.401 14.004 1.00 85.11 798 ASP A C 1
ATOM 5888 O O . ASP A 1 801 ? 54.990 -9.104 13.379 1.00 84.64 798 ASP A O 1
ATOM 5893 N N . LYS A 1 802 ? 56.424 -10.664 14.175 1.00 85.43 799 LYS A N 1
ATOM 5894 C CA . LYS A 1 802 ? 55.655 -11.791 13.656 1.00 81.13 799 LYS A CA 1
ATOM 5895 C C . LYS A 1 802 ? 54.216 -11.771 14.171 1.00 69.04 799 LYS A C 1
ATOM 5896 O O . LYS A 1 802 ? 53.270 -12.005 13.409 1.00 68.53 799 LYS A O 1
ATOM 5902 N N . ALA A 1 803 ? 54.032 -11.479 15.459 1.00 64.38 800 ALA A N 1
ATOM 5903 C CA . ALA A 1 803 ? 52.698 -11.492 16.056 1.00 67.14 800 ALA A CA 1
ATOM 5904 C C . ALA A 1 803 ? 51.909 -10.220 15.745 1.00 75.59 800 ALA A C 1
ATOM 5905 O O . ALA A 1 803 ? 50.704 -10.294 15.473 1.00 83.61 800 ALA A O 1
ATOM 5907 N N . LYS A 1 804 ? 52.556 -9.045 15.804 1.00 73.08 801 LYS A N 1
ATOM 5908 C CA . LYS A 1 804 ? 51.875 -7.807 15.428 1.00 67.07 801 LYS A CA 1
ATOM 5909 C C . LYS A 1 804 ? 51.401 -7.869 13.981 1.00 69.93 801 LYS A C 1
ATOM 5910 O O . LYS A 1 804 ? 50.312 -7.379 13.658 1.00 68.49 801 LYS A O 1
ATOM 5916 N N . ASP A 1 805 ? 52.213 -8.470 13.093 1.00 73.22 802 ASP A N 1
ATOM 5917 C CA . ASP A 1 805 ? 51.765 -8.710 11.723 1.00 77.72 802 ASP A CA 1
ATOM 5918 C C . ASP A 1 805 ? 50.586 -9.679 11.666 1.00 82.99 802 ASP A C 1
ATOM 5919 O O . ASP A 1 805 ? 49.722 -9.544 10.794 1.00 88.99 802 ASP A O 1
ATOM 5924 N N . LEU A 1 806 ? 50.527 -10.663 12.566 1.00 78.49 803 LEU A N 1
ATOM 5925 C CA . LEU A 1 806 ? 49.372 -11.553 12.565 1.00 74.53 803 LEU A CA 1
ATOM 5926 C C . LEU A 1 806 ? 48.124 -10.815 13.035 1.00 75.11 803 LEU A C 1
ATOM 5927 O O . LEU A 1 806 ? 47.048 -10.965 12.445 1.00 74.87 803 LEU A O 1
ATOM 5932 N N . LEU A 1 807 ? 48.249 -9.993 14.079 1.00 74.85 804 LEU A N 1
ATOM 5933 C CA . LEU A 1 807 ? 47.116 -9.164 14.481 1.00 76.17 804 LEU A CA 1
ATOM 5934 C C . LEU A 1 807 ? 46.777 -8.149 13.394 1.00 74.82 804 LEU A C 1
ATOM 5935 O O . LEU A 1 807 ? 45.599 -7.876 13.134 1.00 61.16 804 LEU A O 1
ATOM 5940 N N . ALA A 1 808 ? 47.802 -7.607 12.726 1.00 85.04 805 ALA A N 1
ATOM 5941 C CA . ALA A 1 808 ? 47.580 -6.650 11.644 1.00 91.37 805 ALA A CA 1
ATOM 5942 C C . ALA A 1 808 ? 46.747 -7.262 10.520 1.00 101.00 805 ALA A C 1
ATOM 5943 O O . ALA A 1 808 ? 45.700 -6.722 10.144 1.00 103.16 805 ALA A O 1
ATOM 5945 N N . GLN A 1 809 ? 47.189 -8.397 9.973 1.00 104.16 806 GLN A N 1
ATOM 5946 C CA . GLN A 1 809 ? 46.515 -8.927 8.792 1.00 102.32 806 GLN A CA 1
ATOM 5947 C C . GLN A 1 809 ? 45.268 -9.719 9.150 1.00 87.75 806 GLN A C 1
ATOM 5948 O O . GLN A 1 809 ? 44.312 -9.755 8.366 1.00 92.95 806 GLN A O 1
ATOM 5954 N N . GLN A 1 810 ? 45.240 -10.337 10.323 1.00 77.01 807 GLN A N 1
ATOM 5955 C CA . GLN A 1 810 ? 44.122 -11.196 10.670 1.00 80.34 807 GLN A CA 1
ATOM 5956 C C . GLN A 1 810 ? 43.097 -10.495 11.557 1.00 84.83 807 GLN A C 1
ATOM 5957 O O . GLN A 1 810 ? 41.959 -10.968 11.660 1.00 84.23 807 GLN A O 1
ATOM 5963 N N . GLY A 1 811 ? 43.447 -9.349 12.147 1.00 88.17 808 GLY A N 1
ATOM 5964 C CA . GLY A 1 811 ? 42.491 -8.563 12.902 1.00 89.10 808 GLY A CA 1
ATOM 5965 C C . GLY A 1 811 ? 41.728 -7.514 12.123 1.00 93.48 808 GLY A C 1
ATOM 5966 O O . GLY A 1 811 ? 40.789 -6.923 12.668 1.00 89.76 808 GLY A O 1
ATOM 5967 N N . PHE A 1 812 ? 42.102 -7.253 10.869 1.00 102.31 809 PHE A N 1
ATOM 5968 C CA . PHE A 1 812 ? 41.443 -6.250 10.042 1.00 110.32 809 PHE A CA 1
ATOM 5969 C C . PHE A 1 812 ? 40.912 -6.876 8.763 1.00 115.16 809 PHE A C 1
ATOM 5970 O O . PHE A 1 812 ? 41.625 -7.625 8.082 1.00 117.53 809 PHE A O 1
ATOM 5978 N N . ASP A 1 813 ? 39.666 -6.536 8.435 1.00 120.84 810 ASP A N 1
ATOM 5979 C CA . ASP A 1 813 ? 38.841 -6.936 7.311 1.00 127.21 810 ASP A CA 1
ATOM 5980 C C . ASP A 1 813 ? 38.603 -5.745 6.384 1.00 135.31 810 ASP A C 1
ATOM 5981 O O . ASP A 1 813 ? 38.561 -4.600 6.844 1.00 132.42 810 ASP A O 1
ATOM 5986 N N . PRO A 1 814 ? 38.454 -5.977 5.075 1.00 145.66 811 PRO A N 1
ATOM 5987 C CA . PRO A 1 814 ? 38.335 -4.840 4.142 1.00 149.49 811 PRO A CA 1
ATOM 5988 C C . PRO A 1 814 ? 37.040 -4.032 4.252 1.00 143.07 811 PRO A C 1
ATOM 5989 O O . PRO A 1 814 ? 37.054 -2.844 3.902 1.00 146.17 811 PRO A O 1
ATOM 5993 N N . VAL A 1 815 ? 35.922 -4.611 4.700 1.00 134.65 812 VAL A N 1
ATOM 5994 C CA . VAL A 1 815 ? 34.670 -3.868 4.771 1.00 128.04 812 VAL A CA 1
ATOM 5995 C C . VAL A 1 815 ? 34.229 -3.570 6.205 1.00 123.29 812 VAL A C 1
ATOM 5996 O O . VAL A 1 815 ? 33.516 -2.584 6.420 1.00 124.90 812 VAL A O 1
ATOM 6000 N N . TYR A 1 816 ? 34.621 -4.378 7.191 1.00 117.87 813 TYR A N 1
ATOM 6001 C CA . TYR A 1 816 ? 34.210 -4.148 8.574 1.00 115.63 813 TYR A CA 1
ATOM 6002 C C . TYR A 1 816 ? 35.346 -3.662 9.483 1.00 104.14 813 TYR A C 1
ATOM 6003 O O . TYR A 1 816 ? 35.177 -3.655 10.709 1.00 100.16 813 TYR A O 1
ATOM 6012 N N . GLY A 1 817 ? 36.491 -3.268 8.921 1.00 97.30 814 GLY A N 1
ATOM 6013 C CA . GLY A 1 817 ? 37.459 -2.470 9.668 1.00 93.40 814 GLY A CA 1
ATOM 6014 C C . GLY A 1 817 ? 38.074 -3.169 10.871 1.00 93.26 814 GLY A C 1
ATOM 6015 O O . GLY A 1 817 ? 38.494 -4.325 10.800 1.00 97.07 814 GLY A O 1
ATOM 6016 N N . ALA A 1 818 ? 38.141 -2.450 11.995 1.00 95.21 815 ALA A N 1
ATOM 6017 C CA . ALA A 1 818 ? 38.817 -2.891 13.211 1.00 97.11 815 ALA A CA 1
ATOM 6018 C C . ALA A 1 818 ? 37.890 -3.575 14.215 1.00 105.91 815 ALA A C 1
ATOM 6019 O O . ALA A 1 818 ? 38.313 -3.823 15.353 1.00 105.77 815 ALA A O 1
ATOM 6021 N N . ARG A 1 819 ? 36.641 -3.868 13.833 1.00 113.84 816 ARG A N 1
ATOM 6022 C CA . ARG A 1 819 ? 35.778 -4.674 14.697 1.00 116.15 816 ARG A CA 1
ATOM 6023 C C . ARG A 1 819 ? 36.362 -6.041 15.038 1.00 113.55 816 ARG A C 1
ATOM 6024 O O . ARG A 1 819 ? 36.231 -6.461 16.202 1.00 113.28 816 ARG A O 1
ATOM 6032 N N . PRO A 1 820 ? 36.973 -6.789 14.111 1.00 108.02 817 PRO A N 1
ATOM 6033 C CA . PRO A 1 820 ? 37.500 -8.105 14.491 1.00 104.11 817 PRO A CA 1
ATOM 6034 C C . PRO A 1 820 ? 38.634 -8.023 15.486 1.00 95.99 817 PRO A C 1
ATOM 6035 O O . PRO A 1 820 ? 38.872 -9.000 16.202 1.00 98.71 817 PRO A O 1
ATOM 6039 N N . LEU A 1 821 ? 39.314 -6.879 15.570 1.00 89.01 818 LEU A N 1
ATOM 6040 C CA . LEU A 1 821 ? 40.578 -6.798 16.292 1.00 79.58 818 LEU A CA 1
ATOM 6041 C C . LEU A 1 821 ? 40.454 -7.268 17.739 1.00 79.02 818 LEU A C 1
ATOM 6042 O O . LEU A 1 821 ? 41.401 -7.831 18.300 1.00 79.90 818 LEU A O 1
ATOM 6047 N N . ASN A 1 822 ? 39.314 -7.031 18.374 1.00 81.18 819 ASN A N 1
ATOM 6048 C CA . ASN A 1 822 ? 39.302 -7.206 19.820 1.00 81.10 819 ASN A CA 1
ATOM 6049 C C . ASN A 1 822 ? 39.021 -8.645 20.231 1.00 84.38 819 ASN A C 1
ATOM 6050 O O . ASN A 1 822 ? 39.619 -9.126 21.198 1.00 85.01 819 ASN A O 1
ATOM 6055 N N . ARG A 1 823 ? 38.147 -9.347 19.501 1.00 91.58 820 ARG A N 1
ATOM 6056 C CA . ARG A 1 823 ? 37.937 -10.776 19.745 1.00 93.00 820 ARG A CA 1
ATOM 6057 C C . ARG A 1 823 ? 39.212 -11.577 19.470 1.00 84.16 820 ARG A C 1
ATOM 6058 O O . ARG A 1 823 ? 39.539 -12.518 20.203 1.00 86.75 820 ARG A O 1
ATOM 6066 N N . LEU A 1 824 ? 39.943 -11.212 18.413 1.00 75.84 821 LEU A N 1
ATOM 6067 C CA . LEU A 1 824 ? 41.216 -11.853 18.109 1.00 69.83 821 LEU A CA 1
ATOM 6068 C C . LEU A 1 824 ? 42.204 -11.734 19.270 1.00 71.13 821 LEU A C 1
ATOM 6069 O O . LEU A 1 824 ? 42.900 -12.702 19.594 1.00 71.30 821 LEU A O 1
ATOM 6074 N N . ILE A 1 825 ? 42.285 -10.557 19.905 1.00 72.88 822 ILE A N 1
ATOM 6075 C CA . ILE A 1 825 ? 43.209 -10.366 21.022 1.00 68.25 822 ILE A CA 1
ATOM 6076 C C . ILE A 1 825 ? 42.744 -11.126 22.262 1.00 74.13 822 ILE A C 1
ATOM 6077 O O . ILE A 1 825 ? 43.574 -11.599 23.049 1.00 76.37 822 ILE A O 1
ATOM 6082 N N . GLN A 1 826 ? 41.430 -11.283 22.454 1.00 74.96 823 GLN A N 1
ATOM 6083 C CA . GLN A 1 826 ? 40.947 -12.134 23.542 1.00 78.92 823 GLN A CA 1
ATOM 6084 C C . GLN A 1 826 ? 41.189 -13.615 23.254 1.00 74.64 823 GLN A C 1
ATOM 6085 O O . GLN A 1 826 ? 41.688 -14.346 24.118 1.00 71.14 823 GLN A O 1
ATOM 6091 N N . HIS A 1 827 ? 40.814 -14.090 22.063 1.00 72.81 824 HIS A N 1
ATOM 6092 C CA . HIS A 1 827 ? 40.961 -15.517 21.799 1.00 71.19 824 HIS A CA 1
ATOM 6093 C C . HIS A 1 827 ? 42.420 -15.896 21.535 1.00 69.63 824 HIS A C 1
ATOM 6094 O O . HIS A 1 827 ? 42.899 -16.914 22.054 1.00 70.64 824 HIS A O 1
ATOM 6101 N N . ALA A 1 828 ? 43.162 -15.086 20.770 1.00 63.91 825 ALA A N 1
ATOM 6102 C CA . ALA A 1 828 ? 44.502 -15.490 20.365 1.00 66.97 825 ALA A CA 1
ATOM 6103 C C . ALA A 1 828 ? 45.610 -15.088 21.338 1.00 67.86 825 ALA A C 1
ATOM 6104 O O . ALA A 1 828 ? 46.692 -15.676 21.287 1.00 78.50 825 ALA A O 1
ATOM 6106 N N . LEU A 1 829 ? 45.385 -14.136 22.237 1.00 60.89 826 LEU A N 1
ATOM 6107 C CA . LEU A 1 829 ? 46.434 -13.728 23.170 1.00 60.57 826 LEU A CA 1
ATOM 6108 C C . LEU A 1 829 ? 46.003 -13.845 24.630 1.00 61.72 826 LEU A C 1
ATOM 6109 O O . LEU A 1 829 ? 46.668 -14.527 25.416 1.00 53.37 826 LEU A O 1
ATOM 6114 N N . LEU A 1 830 ? 44.902 -13.202 25.023 1.00 65.85 827 LEU A N 1
ATOM 6115 C CA . LEU A 1 830 ? 44.599 -13.075 26.445 1.00 63.53 827 LEU A CA 1
ATOM 6116 C C . LEU A 1 830 ? 44.150 -14.393 27.066 1.00 69.41 827 LEU A C 1
ATOM 6117 O O . LEU A 1 830 ? 44.300 -14.578 28.280 1.00 69.28 827 LEU A O 1
ATOM 6122 N N . THR A 1 831 ? 43.593 -15.307 26.265 1.00 69.62 828 THR A N 1
ATOM 6123 C CA . THR A 1 831 ? 43.158 -16.595 26.796 1.00 68.51 828 THR A CA 1
ATOM 6124 C C . THR A 1 831 ? 44.343 -17.388 27.331 1.00 63.86 828 THR A C 1
ATOM 6125 O O . THR A 1 831 ? 44.373 -17.769 28.508 1.00 67.17 828 THR A O 1
ATOM 6129 N N . GLN A 1 832 ? 45.341 -17.644 26.478 1.00 52.62 829 GLN A N 1
ATOM 6130 C CA . GLN A 1 832 ? 46.534 -18.330 26.959 1.00 53.99 829 GLN A CA 1
ATOM 6131 C C . GLN A 1 832 ? 47.275 -17.509 28.003 1.00 55.13 829 GLN A C 1
ATOM 6132 O O . GLN A 1 832 ? 47.756 -18.071 28.993 1.00 56.52 829 GLN A O 1
ATOM 6138 N N . LEU A 1 833 ? 47.344 -16.182 27.828 1.00 57.70 830 LEU A N 1
ATOM 6139 C CA . LEU A 1 833 ? 47.939 -15.325 28.854 1.00 50.46 830 LEU A CA 1
ATOM 6140 C C . LEU A 1 833 ? 47.246 -15.503 30.206 1.00 55.33 830 LEU A C 1
ATOM 6141 O O . LEU A 1 833 ? 47.905 -15.475 31.254 1.00 62.47 830 LEU A O 1
ATOM 6146 N N . SER A 1 834 ? 45.917 -15.682 30.211 1.00 52.39 831 SER A N 1
ATOM 6147 C CA . SER A 1 834 ? 45.232 -15.903 31.480 1.00 54.11 831 SER A CA 1
ATOM 6148 C C . SER A 1 834 ? 45.599 -17.262 32.069 1.00 60.04 831 SER A C 1
ATOM 6149 O O . SER A 1 834 ? 45.752 -17.396 33.289 1.00 66.83 831 SER A O 1
ATOM 6152 N N . ARG A 1 835 ? 45.738 -18.284 31.219 1.00 57.10 832 ARG A N 1
ATOM 6153 C CA . ARG A 1 835 ? 46.179 -19.596 31.691 1.00 61.21 832 ARG A CA 1
ATOM 6154 C C . ARG A 1 835 ? 47.549 -19.509 32.353 1.00 62.37 832 ARG A C 1
ATOM 6155 O O . ARG A 1 835 ? 47.798 -20.166 33.370 1.00 62.66 832 ARG A O 1
ATOM 6163 N N . LEU A 1 836 ? 48.439 -18.671 31.810 1.00 57.52 833 LEU A N 1
ATOM 6164 C CA . LEU A 1 836 ? 49.815 -18.595 32.295 1.00 54.81 833 LEU A CA 1
ATOM 6165 C C . LEU A 1 836 ? 49.917 -17.786 33.586 1.00 61.71 833 LEU A C 1
ATOM 6166 O O . LEU A 1 836 ? 50.711 -18.127 34.468 1.00 64.39 833 LEU A O 1
ATOM 6171 N N . LEU A 1 837 ? 49.107 -16.729 33.730 1.00 64.24 834 LEU A N 1
ATOM 6172 C CA . LEU A 1 837 ? 49.086 -15.969 34.979 1.00 66.87 834 LEU A CA 1
ATOM 6173 C C . LEU A 1 837 ? 48.604 -16.808 36.153 1.00 74.85 834 LEU A C 1
ATOM 6174 O O . LEU A 1 837 ? 49.027 -16.582 37.291 1.00 77.29 834 LEU A O 1
ATOM 6179 N N . LEU A 1 838 ? 47.722 -17.774 35.901 1.00 76.47 835 LEU A N 1
ATOM 6180 C CA . LEU A 1 838 ? 47.174 -18.597 36.972 1.00 76.40 835 LEU A CA 1
ATOM 6181 C C . LEU A 1 838 ? 48.088 -19.771 37.334 1.00 77.79 835 LEU A C 1
ATOM 6182 O O . LEU A 1 838 ? 48.293 -20.054 38.521 1.00 80.76 835 LEU A O 1
ATOM 6187 N N . ASP A 1 839 ? 48.631 -20.484 36.339 1.00 73.75 836 ASP A N 1
ATOM 6188 C CA . ASP A 1 839 ? 49.427 -21.676 36.624 1.00 75.83 836 ASP A CA 1
ATOM 6189 C C . ASP A 1 839 ? 50.897 -21.355 36.869 1.00 79.76 836 ASP A C 1
ATOM 6190 O O . ASP A 1 839 ? 51.734 -22.265 36.853 1.00 85.39 836 ASP A O 1
ATOM 6195 N N . GLY A 1 840 ? 51.225 -20.087 37.110 1.00 75.96 837 GLY A N 1
ATOM 6196 C CA . GLY A 1 840 ? 52.581 -19.695 37.423 1.00 70.95 837 GLY A CA 1
ATOM 6197 C C . GLY A 1 840 ? 53.489 -19.503 36.230 1.00 64.67 837 GLY A C 1
ATOM 6198 O O . GLY A 1 840 ? 54.637 -19.079 36.422 1.00 58.41 837 GLY A O 1
ATOM 6199 N N . GLY A 1 841 ? 53.004 -19.781 35.008 1.00 64.09 838 GLY A N 1
ATOM 6200 C CA . GLY A 1 841 ? 53.848 -19.719 33.823 1.00 64.89 838 GLY A CA 1
ATOM 6201 C C . GLY A 1 841 ? 54.430 -18.344 33.555 1.00 62.27 838 GLY A C 1
ATOM 6202 O O . GLY A 1 841 ? 55.532 -18.227 33.010 1.00 62.55 838 GLY A O 1
ATOM 6203 N N . VAL A 1 842 ? 53.702 -17.294 33.914 1.00 56.88 839 VAL A N 1
ATOM 6204 C CA . VAL A 1 842 ? 54.186 -15.920 33.857 1.00 52.62 839 VAL A CA 1
ATOM 6205 C C . VAL A 1 842 ? 53.861 -15.287 35.203 1.00 50.73 839 VAL A C 1
ATOM 6206 O O . VAL A 1 842 ? 52.709 -15.329 35.645 1.00 58.60 839 VAL A O 1
ATOM 6210 N N . ARG A 1 843 ? 54.868 -14.722 35.854 1.00 47.76 840 ARG A N 1
ATOM 6211 C CA . ARG A 1 843 ? 54.807 -14.252 37.228 1.00 51.43 840 ARG A CA 1
ATOM 6212 C C . ARG A 1 843 ? 55.020 -12.741 37.303 1.00 59.86 840 ARG A C 1
ATOM 6213 O O . ARG A 1 843 ? 55.604 -12.141 36.387 1.00 56.25 840 ARG A O 1
ATOM 6221 N N . PRO A 1 844 ? 54.573 -12.095 38.393 1.00 63.76 841 PRO A N 1
ATOM 6222 C CA . PRO A 1 844 ? 54.823 -10.655 38.562 1.00 60.98 841 PRO A CA 1
ATOM 6223 C C . PRO A 1 844 ? 56.295 -10.297 38.370 1.00 65.17 841 PRO A C 1
ATOM 6224 O O . PRO A 1 844 ? 57.195 -10.993 38.857 1.00 62.55 841 PRO A O 1
ATOM 6228 N N . GLY A 1 845 ? 56.527 -9.197 37.642 1.00 53.28 842 GLY A N 1
ATOM 6229 C CA . GLY A 1 845 ? 57.849 -8.657 37.402 1.00 55.59 842 GLY A CA 1
ATOM 6230 C C . GLY A 1 845 ? 58.598 -9.213 36.203 1.00 58.93 842 GLY A C 1
ATOM 6231 O O . GLY A 1 845 ? 59.776 -8.875 36.021 1.00 61.66 842 GLY A O 1
ATOM 6232 N N . GLU A 1 846 ? 57.961 -10.046 35.386 1.00 59.65 843 GLU A N 1
ATOM 6233 C CA . GLU A 1 846 ? 58.597 -10.736 34.275 1.00 59.62 843 GLU A CA 1
ATOM 6234 C C . GLU A 1 846 ? 58.170 -10.134 32.942 1.00 57.33 843 GLU A C 1
ATOM 6235 O O . GLU A 1 846 ? 57.195 -9.390 32.845 1.00 54.94 843 GLU A O 1
ATOM 6241 N N . ILE A 1 847 ? 58.917 -10.480 31.904 1.00 58.03 844 ILE A N 1
ATOM 6242 C CA . ILE A 1 847 ? 58.527 -10.207 30.529 1.00 54.68 844 ILE A CA 1
ATOM 6243 C C . ILE A 1 847 ? 57.770 -11.425 30.019 1.00 57.75 844 ILE A C 1
ATOM 6244 O O . ILE A 1 847 ? 58.319 -12.533 29.997 1.00 62.49 844 ILE A O 1
ATOM 6249 N N . ALA A 1 848 ? 56.534 -11.225 29.573 1.00 56.11 845 ALA A N 1
ATOM 6250 C CA . ALA A 1 848 ? 55.788 -12.262 28.861 1.00 50.69 845 ALA A CA 1
ATOM 6251 C C . ALA A 1 848 ? 56.047 -12.094 27.366 1.00 59.17 845 ALA A C 1
ATOM 6252 O O . ALA A 1 848 ? 55.491 -11.200 26.727 1.00 60.84 845 ALA A O 1
ATOM 6254 N N . LYS A 1 849 ? 56.896 -12.954 26.804 1.00 63.16 846 LYS A N 1
ATOM 6255 C CA . LYS A 1 849 ? 57.207 -12.907 25.380 1.00 62.68 846 LYS A CA 1
ATOM 6256 C C . LYS A 1 849 ? 56.046 -13.463 24.561 1.00 60.35 846 LYS A C 1
ATOM 6257 O O . LYS A 1 849 ? 55.485 -14.511 24.901 1.00 64.00 846 LYS A O 1
ATOM 6263 N N . VAL A 1 850 ? 55.690 -12.769 23.480 1.00 56.15 847 VAL A N 1
ATOM 6264 C CA . VAL A 1 850 ? 54.646 -13.200 22.552 1.00 53.67 847 VAL A CA 1
ATOM 6265 C C . VAL A 1 850 ? 55.254 -13.330 21.163 1.00 54.45 847 VAL A C 1
ATOM 6266 O O . VAL A 1 850 ? 55.919 -12.401 20.692 1.00 53.75 847 VAL A O 1
ATOM 6270 N N . THR A 1 851 ? 55.006 -14.457 20.502 1.00 53.65 848 THR A N 1
ATOM 6271 C CA . THR A 1 851 ? 55.456 -14.653 19.119 1.00 54.88 848 THR A CA 1
ATOM 6272 C C . THR A 1 851 ? 54.406 -15.477 18.375 1.00 62.79 848 THR A C 1
ATOM 6273 O O . THR A 1 851 ? 53.237 -15.517 18.775 1.00 64.85 848 THR A O 1
ATOM 6277 N N . VAL A 1 852 ? 54.819 -16.114 17.275 1.00 66.74 849 VAL A N 1
ATOM 6278 C CA . VAL A 1 852 ? 53.971 -16.990 16.471 1.00 68.61 849 VAL A CA 1
ATOM 6279 C C . VAL A 1 852 ? 54.679 -18.327 16.324 1.00 79.31 849 VAL A C 1
ATOM 6280 O O . VAL A 1 852 ? 55.879 -18.368 16.032 1.00 88.37 849 VAL A O 1
ATOM 6284 N N . ASP A 1 853 ? 53.938 -19.415 16.501 1.00 81.58 850 ASP A N 1
ATOM 6285 C CA . ASP A 1 853 ? 54.512 -20.750 16.459 1.00 87.98 850 ASP A CA 1
ATOM 6286 C C . ASP A 1 853 ? 54.528 -21.295 15.028 1.00 93.91 850 ASP A C 1
ATOM 6287 O O . ASP A 1 853 ? 53.981 -20.693 14.101 1.00 92.31 850 ASP A O 1
ATOM 6292 N N . GLN A 1 854 ? 55.164 -22.464 14.859 1.00 101.18 851 GLN A N 1
ATOM 6293 C CA . GLN A 1 854 ? 55.424 -23.014 13.531 1.00 106.50 851 GLN A CA 1
ATOM 6294 C C . GLN A 1 854 ? 54.155 -23.456 12.813 1.00 101.34 851 GLN A C 1
ATOM 6295 O O . GLN A 1 854 ? 54.222 -23.812 11.629 1.00 100.60 851 GLN A O 1
ATOM 6301 N N . GLU A 1 855 ? 53.010 -23.456 13.499 1.00 99.34 852 GLU A N 1
ATOM 6302 C CA . GLU A 1 855 ? 51.745 -23.766 12.852 1.00 107.87 852 GLU A CA 1
ATOM 6303 C C . GLU A 1 855 ? 51.043 -22.521 12.333 1.00 105.12 852 GLU A C 1
ATOM 6304 O O . GLU A 1 855 ? 50.259 -22.612 11.381 1.00 111.48 852 GLU A O 1
ATOM 6310 N N . GLY A 1 856 ? 51.311 -21.365 12.929 1.00 92.37 853 GLY A N 1
ATOM 6311 C CA . GLY A 1 856 ? 50.867 -20.110 12.361 1.00 87.66 853 GLY A CA 1
ATOM 6312 C C . GLY A 1 856 ? 50.039 -19.248 13.289 1.00 80.71 853 GLY A C 1
ATOM 6313 O O . GLY A 1 856 ? 49.305 -18.370 12.826 1.00 79.57 853 GLY A O 1
ATOM 6314 N N . GLU A 1 857 ? 50.152 -19.468 14.598 1.00 74.51 854 GLU A N 1
ATOM 6315 C CA . GLU A 1 857 ? 49.251 -18.847 15.555 1.00 68.57 854 GLU A CA 1
ATOM 6316 C C . GLU A 1 857 ? 50.023 -18.207 16.699 1.00 64.00 854 GLU A C 1
ATOM 6317 O O . GLU A 1 857 ? 51.120 -18.640 17.054 1.00 62.75 854 GLU A O 1
ATOM 6323 N N . ILE A 1 858 ? 49.422 -17.148 17.256 1.00 60.09 855 ILE A N 1
ATOM 6324 C CA . ILE A 1 858 ? 49.976 -16.427 18.395 1.00 57.74 855 ILE A CA 1
ATOM 6325 C C . ILE A 1 858 ? 50.268 -17.384 19.531 1.00 60.85 855 ILE A C 1
ATOM 6326 O O . ILE A 1 858 ? 49.406 -18.172 19.932 1.00 66.44 855 ILE A O 1
ATOM 6331 N N . ILE A 1 859 ? 51.480 -17.306 20.070 1.00 59.01 856 ILE A N 1
ATOM 6332 C CA . ILE A 1 859 ? 51.859 -18.032 21.275 1.00 60.13 856 ILE A CA 1
ATOM 6333 C C . ILE A 1 859 ? 52.473 -17.059 22.265 1.00 66.07 856 ILE A C 1
ATOM 6334 O O . ILE A 1 859 ? 53.166 -16.115 21.865 1.00 72.92 856 ILE A O 1
ATOM 6339 N N . VAL A 1 860 ? 52.194 -17.271 23.552 1.00 61.52 857 VAL A N 1
ATOM 6340 C CA . VAL A 1 860 ? 52.835 -16.528 24.638 1.00 59.57 857 VAL A CA 1
ATOM 6341 C C . VAL A 1 860 ? 53.843 -17.491 25.266 1.00 61.02 857 VAL A C 1
ATOM 6342 O O . VAL A 1 860 ? 53.479 -18.385 26.035 1.00 55.84 857 VAL A O 1
ATOM 6346 N N . ILE A 1 861 ? 55.121 -17.334 24.905 1.00 60.62 858 ILE A N 1
ATOM 6347 C CA . ILE A 1 861 ? 56.165 -18.176 25.466 1.00 53.26 858 ILE A CA 1
ATOM 6348 C C . ILE A 1 861 ? 56.091 -18.139 26.988 1.00 60.43 858 ILE A C 1
ATOM 6349 O O . ILE A 1 861 ? 55.924 -17.074 27.598 1.00 68.17 858 ILE A O 1
ATOM 6354 N N . ARG A 1 862 ? 56.238 -19.300 27.615 1.00 62.43 859 ARG A N 1
ATOM 6355 C CA . ARG A 1 862 ? 56.072 -19.414 29.056 1.00 59.19 859 ARG A CA 1
ATOM 6356 C C . ARG A 1 862 ? 57.424 -19.448 29.756 1.00 55.55 859 ARG A C 1
ATOM 6357 O O . ARG A 1 862 ? 58.425 -19.906 29.199 1.00 53.50 859 ARG A O 1
ATOM 6365 N N . ASN A 1 863 ? 57.448 -18.944 30.989 1.00 52.27 860 ASN A N 1
ATOM 6366 C CA . ASN A 1 863 ? 58.712 -18.752 31.682 1.00 56.92 860 ASN A CA 1
ATOM 6367 C C . ASN A 1 863 ? 58.993 -19.833 32.727 1.00 66.94 860 ASN A C 1
ATOM 6368 O O . ASN A 1 863 ? 60.133 -19.942 33.206 1.00 67.94 860 ASN A O 1
ATOM 6373 N N . HIS A 1 864 ? 57.983 -20.623 33.087 1.00 66.36 861 HIS A N 1
ATOM 6374 C CA . HIS A 1 864 ? 58.083 -21.645 34.116 1.00 67.38 861 HIS A CA 1
ATOM 6375 C C . HIS A 1 864 ? 57.203 -22.824 33.728 1.00 74.67 861 HIS A C 1
ATOM 6376 O O . HIS A 1 864 ? 56.211 -22.672 33.009 1.00 74.19 861 HIS A O 1
ATOM 6383 N N . GLY A 1 865 ? 57.565 -24.009 34.242 1.00 81.38 862 GLY A N 1
ATOM 6384 C CA . GLY A 1 865 ? 56.754 -25.196 34.066 1.00 88.42 862 GLY A CA 1
ATOM 6385 C C . GLY A 1 865 ? 55.576 -25.263 35.027 1.00 93.84 862 GLY A C 1
ATOM 6386 O O . GLY A 1 865 ? 55.420 -24.459 35.946 1.00 99.47 862 GLY A O 1
ATOM 6387 N N . ILE A 1 866 ? 54.724 -26.255 34.805 1.00 96.60 863 ILE A N 1
ATOM 6388 C CA . ILE A 1 866 ? 53.482 -26.351 35.557 1.00 95.11 863 ILE A CA 1
ATOM 6389 C C . ILE A 1 866 ? 53.691 -27.129 36.854 1.00 97.59 863 ILE A C 1
ATOM 6390 O O . ILE A 1 866 ? 53.546 -26.577 37.948 1.00 96.83 863 ILE A O 1
#

Secondary structure (DSSP, 8-state):
----B-HHHHHHHHHHHHHHHHTTBSEE-HHHHHHHHHTSTT-HHHHHHHHTT--HHHHHHHHHHHHHHS-B----EEPHHHHHHHHHHHHHHHHTT-SSB-HHHHHHHHTTSHHHHHHHHHTT--HHHHHHHHHHHH---HHHHHHEEEHHHHHHTT-S----S-HHHHHHHHHHTTSSSS-EEEEE--TTSSHHHHHHHHHHHHHHT-S-GGG---EEEE-HHHHHS---HHHHHHHHHHHHHHHHT-EEEEETGGGGTT-----HHHHHHHHHTT--EEEEEE-HHHHIIIIISSHHHHTTEEEEE-PPP-HHHHHHHHHHHHHHHHHHHT-EE-HHHHHHHHHHHHHH-TTS-TTHHHHHHHHHHHHHHHHHHHSPPHHHHHHHHHHHHHHHHHHHHTT--SHHHHHHHHHHHHHHHHHHHHHHHHHHHHHHHHHHHHHHHHHHHHHHHHHHHHHHHHHTT-HHHHHHIIIIIHHHHHHHHHHHHHHHHHHHHHH-----TTEE-HHHHHHHHHHHH---GGGTSS-HHHHHHTHHHHHHTT--S-HHHHHHHHHHHHHHHTT-S-SSS-SEEEEEES-TTSSHHHHHHHHHHHHSS-TT-EEEEESSGGGSTTHHHH--HHHHHHHHSSSEEEEEE-GGG--HHHHHHHHHHHHHSEEEPTTS-EEE-TTEEEEEEE---HHHHHHHHHTTS-HHHHTTSSEEEE--PPPHHHHHHHHHHHHHHHHHHHGGGT-EEEE-HHHHHHHHHHH-BTTTBTSHHHHHHIIIIIHHHHHHHHTTSS-TT-EEEEEE-TTSSEEE--SS--

Foldseek 3Di:
DPAAADPVVVVLVVQLQVVCVVLQAQAGALLSSVLSQCPPDVHPLVVLLVQLQFDSVQLNVLSVVVSNPGDHDPPHHHDPNRVQLVVQLVVVCVVVVHRHRYPLSSSLSLCVRPSSVVSSVVGVHDNVSNVVSSVVVPDDQPLLVQFKDFLLVCLLQVVDADDPDCPVLLVVLQVLCVDPWQNAEEEAADPAQQPVVSLSNNSNCLNVVVHPPVQVATEIEGHLVSLPPDDVSSVVSVLSVLVRCLVSVHEYEYEPVLCQQPVVDHCCVVVLVCLVVVSYHYYHYDYPVSCVVGQVVDVSSVTHHDYDYRYFDALVVLLVVCVRCQLVLCLVLLFAEDSQLSSLLSVLCVAQVQVDTPPRSSVVLVNVLSNVLSVVLPDDDVVLVVLVVVLVVLVVLLVVLVPDDDPVSVVVNVVSVVVNVVSCVVNVVVVVVSCVLSVLSVLLSVLSVVLSSLVSVLVSCVSVVVCVSNCCRPPPVNVVSVVVSVVSVVVNVVSCVVVPPPDRSRYRHNVSSLVVSCVVRVPDSVVSPDDPVNCLVCVLVLLCVQQFQFSVVSVLVSVLLVCQVVPNDDLQFASAFEEEAEFAQRAPVVVQLSCCCSVRVDSPQEAEDELLVVLDPPSVLVVCVVLVSCQVVVQHEYEYEPCVSHDVVVLVQVLNCLRGQWGQHPVRDTRGRNNYYYYYYDPQVQVPSVVSVVVDDDPSSVVSHRYYDYGDAQDLVSLLVNLVVVVVVVVVVCVVLQEAEAEDPQVSVCLSVVQADDRNHNVSNPVCCVVQPVVVVVVQDVVVQDGRNYYFYWHADPVGGIDGHTRDDD

B-factor: mean 74.5, std 33.06, range [23.8, 220.28]

Solvent-accessible surface area: 44719 Å² total; per-residue (Å²): 140,122,48,105,45,44,121,104,0,58,102,1,26,93,34,0,27,132,50,0,59,111,65,51,16,64,66,4,5,0,0,0,0,0,3,22,1,0,83,36,166,134,6,56,0,68,56,5,0,108,133,12,58,18,74,12,104,46,1,20,156,13,0,77,137,18,8,105,172,36,94,74,113,173,234,61,34,104,8,109,56,0,54,89,0,17,83,60,0,45,72,40,12,111,179,46,216,55,139,110,0,27,16,16,0,0,0,8,0,0,15,36,4,108,31,0,23,106,14,5,154,129,7,48,3,78,123,154,31,1,61,102,7,0,78,123,74,103,108,154,76,117,6,3,95,115,26,14,89,39,7,9,84,55,16,17,35,28,154,24,53,60,35,45,58,29,89,105,15,4,40,82,2,19,152,9,7,71,117,229,81,51,19,1,0,0,0,0,4,83,91,29,4,18,22,55,31,1,1,48,3,0,0,36,38,19,27,134,50,95,26,56,97,76,7,133,48,73,0,14,18,6,70,18,46,32,2,64,69,55,128,97,72,11,48,118,40,0,114,39,0,4,145,25,1,96,114,23,121,7,0,0,2,1,56,87,1,8,39,0,14,43,50,110,74,78,0,17,126,41,4,53,50,20,10,68,153,44,54,2,55,2,1,0,0,4,28,44,83,53,7,56,100,62,1,63,167,37,93,21,5,73,151,22,2,39,48,0,67,2,115,70,10,62,51,100,77,0,22,52,22,7,123,28,16,56,80,65,41,39,17,116,19,7,9,121,5,30,59,53,0,2,41,17,0,0,86,9,0,36,68,26,2,45,115,77,57,4,13,69,7,0,37,55,0,8,62,57,0,0,40,39,2,14,100,119,25,79,56,94,41,148,61,7,40,149,22,65,139,91,26,108,104,1,79,98,57,11,92,73,26,116,186,102,162,80,85,71,15,103,119,86,36,127,83,0,138,65,52,30,56,126,2,37,118,82,10,134,81,77,67,135,112,57,97,53,43,47,34,41,27,51,60,24,62,85,5,22,56,117,11,37,99,32,90,21,100,0,78,28,2,80,100,164,168,62,101,74,94,7,51,86,14,81,162,165,37,11,35,101,20,77,151,90,22,58,93,4,93,53,69,35,66,116,21,49,77,153,80,88,67,81,124,121,63,16,10,0,10,48,90,49,0,15,74,0,0,20,141,77,46,65,42,73,53,81,64,2,112,120,52,75,162,86,43,21,127,91,0,40,104,71,0,102,122,102,2,15,22,1,72,103,1,0,121,22,0,0,46,8,2,45,75,22,100,89,62,140,55,104,210,87,27,5,20,0,1,0,10,0,17,9,61,53,20,15,15,21,51,62,0,0,109,15,0,0,25,45,18,13,56,65,81,62,10,49,31,121,12,66,5,50,109,8,86,105,132,147,3,46,76,119,12,39,104,5,5,77,18,1,65,169,105,61,105,1,0,1,3,6,25,78,25,65,71,15,69,146,58,6,20,87,22,6,48,85,1,3,79,63,0,54,7,79,20,89,171,47,65,177,2,70,0,91,49,0,0,1,0,3,9,4,112,104,141,104,116,62,78,62,37,84,15,177,213,128,46,61,102,141,27,32,115,50,11,52,61,80,10,43,5,33,179,21,58,110,71,26,34,122,88,17,0,40,58,61,16,123,78,7,32,104,135,9,70,135,93,122,2,70,21,77,17,44,106,125,0,67,87,15,3,17,142,110,0,30,59,121,93,121,9,17,163,47,0,66,152,28,8,102,114,25,2,43,83,50,4,56,169,8,55,158,38,23,0,2,116,96,55,42,99,0,104,4,28,19,48,164,145,39,120,12,54,4,61,90,52,61,65,175

CATH classification: 1.10.1780.10 (+3 more: 3.40.50.300, 3.40.50.300, 1.10.8.60)

Radius of gyration: 41.98 Å; Cα contacts (8 Å, |Δi|>4): 1143; chains: 1; bounding box: 97×131×99 Å